Protein AF-0000000080709806 (afdb_homodimer)

Secondary structure (DSSP, 8-state):
--HHHHHHHHHHHHHHHHHHHHHHHT------PPPHHHHHHHHHHHHHHHHH---GGGS--SSS-HHHHHHHHHHHHTS-HHHHHHHHHTTSS-HHHHHHHHHHHIIIIIITTT--EEEE-HHHHHHHHHHHHHTTTTS-SS---TT--TTTT-EEEEETTB--BTS---TT-HHHHTT-SBSS--HHHHHHHHTT-EEEEEE---GGG-SSS---TTT----BTTBTTB---SSSHHHHHHHHTTS-SEEEEEESSSTTHHHHHHHT-EEEE--GGGS--TTBPPSSTTS-----SS--EEEEEESSHHHHHHHHHHHSSHHHHHH-TTS------HHHHHH-SSS--EEEE-S--SSSPPPHHHHHHHHHHHHHHHHTT-EEEE---SS-HHHHHHHHHHHHTTTSTTHHHHHHTTTPPPPGGGHHHHHHHHS-GGGHHHHHHIIIIIS--HHHHHHHHH--TT--BHHHHHHHHHHHHHHHHHHHHHHHHHT-SEEEE-S-SSSSPBTTGGGG-GGGGHHHHHHHHHT--EEEEEEEE--GGG----GGGS-GGG-SHHHHHHHHHHTT-TT-EEEEEEE--TT-HHHHHHHHHHHHHHH------GGGT-/--THHHHHHHHHHHHHHHHHHHHHHT------PPPHHHHHHHHHHHHHHHHH---GGGS--SSS-HHHHHHHHHHHHTS-HHHHHHHHHTTSS-HHHHHHHHHHHIIIIIITTT--EEEE-HHHHHHHHHHHHHTTTTS-SS---TT--TTTT-EEEEETTB--TTS---TT-HHHHTT-S-SS--HHHHHHHHTT-EEEEEE---GGG-SSS---TTT----BTTBTTB---SSSHHHHHHHHTTS-SEEEEEESSSTTHHHHHHHT-EEEE--GGGS--TTBPPSSTTS-----SS--EEEEEESSHHHHHHHHHHHSSHHHHHH-TTS------HHHHHH-SSSPPEEEE-S--SSSPPPHHHHHHHHHHHHHHHHTT-EEEE---SS-HHHHHHHHHHHHTTTSTTHHHHHHTTTPPPPGGGHHHHHHHHS-GGGHHHHHHIIIIIS--HHHHHHHHH--TT--BHHHHHHHHHHHHHHHHHHHHHHHHHT-SEEEE-S-SSSSPBTT-GGG-GGGGHHHHHHHHHT--EEEEEEEE--GGG----GGGS-GGG-SHHHHHHHHHHTT-TT-EEEEEEE--TT-HHHHHHHHHHHHHHH------GGGT-

pLDDT: mean 90.53, std 15.18, range [25.08, 98.94]

Nearest PDB structures (foldseek):
  3a2q-assembly1_A  TM=8.143E-01  e=2.735E-27  Paenarthrobacter ureafaciens
  6c62-assembly1_A  TM=8.084E-01  e=1.566E-26  Pseudomonas sp. ADP
  8es6-assembly2_B  TM=8.083E-01  e=2.899E-26  Escherichia coli
  6c6g-assembly1_B-2  TM=8.138E-01  e=5.650E-26  Pseudomonas sp. ADP
  6dhv-assembly1_A  TM=6.885E-01  e=9.505E-25  Arabidopsis thaliana

Foldseek 3Di:
DPVVVVVVVVVVVVVVVVVVVLVVVVPPDPPPQDAQVVLLVLLVVLLVCQVPDDDPLQPPPDPDDPVVLLVLLLVLLLDALVRNLVCQQQPVDQLLSNLSSLLNLCVPQLCPPFNFFSHFASNVLSVLSVVCVVVCVRHPDDDPPDDAALNASAEEEEELQFADAQAFNALQFSVSVVVGHHNHGFLLVVLCVVRHYRYTTYTAAPRLFPFQFGAHPRRGGGAALQGRQFGLTTRRRSRLRCQQLSSHQKYKDKCQQCRFPSSCQQRQWKKKFAQQLQADCGRGQALFPVSDDDQDQGDITMAMIGRALVVRLSSVQSRLDPSNCVVPVSRDNDHDDLCCLAVNPPDAFEEEEDEFLLQFHAFPVQSVQRVLLQVLSVVVPHHYDYADQLHGLLLLLLLSLLSCQQQALNVSNVNSNSHHDDDVLCVVVNCLRSDAPVCLQVVLCCCCPPQLANSVSSSSNRHHHRHHDVVVVVVSSVSLVVSLVRRVCRCVVVVGQKYKYFQFRAHTFRPSLRSLQVSRRSSSSSCSSNSWMKMKHWFDWQAPVRLAQDLVVRPSSRNGPSSVSRRVRSHPRGSGIGIMMMTGHHPVVSSSSNSSNSSCVSRVDDDHRVSSVD/DPVVPVVVVVVVVVVVVVVVVLVVVVPPDPPPQDAQVVLLVLLVVLLVCQVPDDDPLQPPPDPDDPVVLLVLLLVLLLDALVRNLVCQQQPVDQLLSNLSSLLNLCVPQLCPPFNFFSHFASNVLSVLSVVCVVVCVRRPDDPPPPDAALNASAEEEEELQFADAQAFNALQFSVSVVVGHHNHGFLLVVLCVSSHYRYTTYTAAPRLFPFQFGAHDRRGGGAALQGRQFGLTTRRRSRLRCQQLSSHQKYKDKCQQCRFPSSCQQRQWKKKFAQQLQADCGRGQALFPVSDDDQDQGDITMAMIGRALVVRLSSVQSRLDPSNCVVPVSRDNDHDDLCCLAVNPPDAFEEEEDEFLLQFHAFPVQSVQRVLLQVLSVVVPHHYYYADQLHGLLLLLLLSLLSCQQQAQNVRNVNSSSHHDDDVLCVVVNCLRSDAPVCLVVVLCCCCPPQLANSVSSSSVRHHHRHHDVVVVVVSSVSLVVSLVRRVCRCVVVVGQKYKYFQFRAHTFRPSLRSLQVSRRSSSSSCSSNSWMKMKHWFDWQAPVRLAQDLVPRPSSRNGPSSVSRRVRSHPRGSGIGIMMMTGHHPVVSSSSNSNNSSCVSRVDDDHRVSSVD

InterPro domains:
  IPR020556 Amidase, conserved site [PS00571] (233-264)
  IPR023631 Amidase signature domain [PF01425] (98-592)
  IPR036928 Amidase signature (AS) superfamily [G3DSA:3.90.1300.10] (40-609)
  IPR036928 Amidase signature (AS) superfamily [SSF75304] (62-603)
  IPR052096 Endocannabinoid-regulating amidase [PTHR45847] (12-604)

Structure (mmCIF, N/CA/C/O backbone):
data_AF-0000000080709806-model_v1
#
loop_
_entity.id
_entity.type
_entity.pdbx_description
1 polymer 'Amidase domain-containing protein'
#
loop_
_atom_site.group_PDB
_atom_site.id
_atom_site.type_symbol
_atom_site.label_atom_id
_atom_site.label_alt_id
_atom_site.label_comp_id
_atom_site.label_asym_id
_atom_site.label_entity_id
_atom_site.label_seq_id
_atom_site.pdbx_PDB_ins_code
_atom_site.Cartn_x
_atom_site.Cartn_y
_atom_site.Cartn_z
_atom_site.occupancy
_atom_site.B_iso_or_equiv
_atom_site.auth_seq_id
_atom_site.auth_comp_id
_atom_site.auth_asym_id
_atom_site.auth_atom_id
_atom_site.pdbx_PDB_model_num
ATOM 1 N N . MET A 1 1 ? -49.938 -40.125 24.578 1 25.45 1 MET A N 1
ATOM 2 C CA . MET A 1 1 ? -49.562 -40.188 23.172 1 25.45 1 MET A CA 1
ATOM 3 C C . MET A 1 1 ? -49.844 -38.844 22.484 1 25.45 1 MET A C 1
ATOM 5 O O . MET A 1 1 ? -49.344 -38.562 21.391 1 25.45 1 MET A O 1
ATOM 9 N N . GLU A 1 2 ? -50.781 -38.062 23.047 1 25.55 2 GLU A N 1
ATOM 10 C CA . GLU A 1 2 ? -51.344 -36.906 22.359 1 25.55 2 GLU A CA 1
ATOM 11 C C . GLU A 1 2 ? -50.469 -35.656 22.562 1 25.55 2 GLU A C 1
ATOM 13 O O . GLU A 1 2 ? -50.562 -34.688 21.812 1 25.55 2 GLU A O 1
ATOM 18 N N . ALA A 1 3 ? -49.906 -35.562 23.812 1 37.28 3 ALA A N 1
ATOM 19 C CA . ALA A 1 3 ? -49.188 -34.344 24.109 1 37.28 3 ALA A CA 1
ATOM 20 C C . ALA A 1 3 ? -47.938 -34.219 23.25 1 37.28 3 ALA A C 1
ATOM 22 O O . ALA A 1 3 ? -47.281 -33.156 23.25 1 37.28 3 ALA A O 1
ATOM 23 N N . ASN A 1 4 ? -47.5 -35.406 22.734 1 32.38 4 ASN A N 1
ATOM 24 C CA . ASN A 1 4 ? -46.281 -35.406 21.953 1 32.38 4 ASN A CA 1
ATOM 25 C C . ASN A 1 4 ? -46.469 -34.781 20.578 1 32.38 4 ASN A C 1
ATOM 27 O O . ASN A 1 4 ? -45.531 -34.688 19.781 1 32.38 4 ASN A O 1
ATOM 31 N N . GLY A 1 5 ? -47.812 -34.625 20.234 1 38.66 5 GLY A N 1
ATOM 32 C CA . GLY A 1 5 ? -48.094 -34.188 18.875 1 38.66 5 GLY A CA 1
ATOM 33 C C . GLY A 1 5 ? -47.844 -32.688 18.688 1 38.66 5 GLY A C 1
ATOM 34 O O . GLY A 1 5 ? -47.531 -32.219 17.594 1 38.66 5 GLY A O 1
ATOM 35 N N . ASP A 1 6 ? -48.219 -31.953 19.797 1 40.72 6 ASP A N 1
ATOM 36 C CA . ASP A 1 6 ? -48.25 -30.5 19.594 1 40.72 6 ASP A CA 1
ATOM 37 C C . ASP A 1 6 ? -46.844 -29.922 19.5 1 40.72 6 ASP A C 1
ATOM 39 O O . ASP A 1 6 ? -46.656 -28.844 18.953 1 40.72 6 ASP A O 1
ATOM 43 N N . ALA A 1 7 ? -45.938 -30.656 20.234 1 44.78 7 ALA A N 1
ATOM 44 C CA . ALA A 1 7 ? -44.562 -30.141 20.203 1 44.78 7 ALA A CA 1
ATOM 45 C C . ALA A 1 7 ? -43.969 -30.344 18.812 1 44.78 7 ALA A C 1
ATOM 47 O O . ALA A 1 7 ? -43.188 -29.5 18.344 1 44.78 7 ALA A O 1
ATOM 48 N N . GLN A 1 8 ? -44.406 -31.422 18.109 1 43.41 8 GLN A N 1
ATOM 49 C CA . GLN A 1 8 ? -43.875 -31.656 16.766 1 43.41 8 GLN A CA 1
ATOM 50 C C . GLN A 1 8 ? -44.406 -30.625 15.789 1 43.41 8 GLN A C 1
ATOM 52 O O . GLN A 1 8 ? -43.688 -30.172 14.898 1 43.41 8 GLN A O 1
ATOM 57 N N . GLY A 1 9 ? -45.656 -30.172 16.078 1 43.69 9 GLY A N 1
ATOM 58 C CA . GLY A 1 9 ? -46.25 -29.203 15.172 1 43.69 9 GLY A CA 1
ATOM 59 C C . GLY A 1 9 ? -45.625 -27.828 15.281 1 43.69 9 GLY A C 1
ATOM 60 O O . GLY A 1 9 ? -45.375 -27.156 14.266 1 43.69 9 GLY A O 1
ATOM 61 N N . VAL A 1 10 ? -45.344 -27.484 16.547 1 47.97 10 VAL A N 1
ATOM 62 C CA . VAL A 1 10 ? -44.75 -26.172 16.766 1 47.97 10 VAL A CA 1
ATOM 63 C C . VAL A 1 10 ? -43.312 -26.156 16.25 1 47.97 10 VAL A C 1
ATOM 65 O O . VAL A 1 10 ? -42.844 -25.172 15.664 1 47.97 10 VAL A O 1
ATOM 68 N N . ALA A 1 11 ? -42.625 -27.328 16.359 1 44.5 11 ALA A N 1
ATOM 69 C CA . ALA A 1 11 ? -41.25 -27.406 15.859 1 44.5 11 ALA A CA 1
ATOM 70 C C . ALA A 1 11 ? -41.219 -27.375 14.328 1 44.5 11 ALA A C 1
ATOM 72 O O . ALA A 1 11 ? -40.375 -26.719 13.727 1 44.5 11 ALA A O 1
ATOM 73 N N . ILE A 1 12 ? -42.25 -28.016 13.742 1 46.66 12 ILE A N 1
ATOM 74 C CA . ILE A 1 12 ? -42.312 -28.016 12.281 1 46.66 12 ILE A CA 1
ATOM 75 C C . ILE A 1 12 ? -42.719 -26.625 11.781 1 46.66 12 ILE A C 1
ATOM 77 O O . ILE A 1 12 ? -42.125 -26.109 10.828 1 46.66 12 ILE A O 1
ATOM 81 N N . ALA A 1 13 ? -43.625 -25.969 12.508 1 48.38 13 ALA A N 1
ATOM 82 C CA . ALA A 1 13 ? -44.031 -24.625 12.078 1 48.38 13 ALA A CA 1
ATOM 83 C C . ALA A 1 13 ? -42.906 -23.625 12.289 1 48.38 13 ALA A C 1
ATOM 85 O O . ALA A 1 13 ? -42.656 -22.75 11.438 1 48.38 13 ALA A O 1
ATOM 86 N N . GLY A 1 14 ? -42.156 -23.828 13.297 1 41.84 14 GLY A N 1
ATOM 87 C CA . GLY A 1 14 ? -41 -22.984 13.523 1 41.84 14 GLY A CA 1
ATOM 88 C C . GLY A 1 14 ? -39.906 -23.203 12.508 1 41.84 14 GLY A C 1
ATOM 89 O O . GLY A 1 14 ? -39.281 -22.234 12.039 1 41.84 14 GLY A O 1
ATOM 90 N N . ALA A 1 15 ? -39.719 -24.484 12.156 1 45.94 15 ALA A N 1
ATOM 91 C CA . ALA A 1 15 ? -38.719 -24.797 11.133 1 45.94 15 ALA A CA 1
ATOM 92 C C . ALA A 1 15 ? -39.156 -24.266 9.766 1 45.94 15 ALA A C 1
ATOM 94 O O . ALA A 1 15 ? -38.312 -23.766 9 1 45.94 15 ALA A O 1
ATOM 95 N N . ALA A 1 16 ? -40.469 -24.328 9.477 1 46.12 16 ALA A N 1
ATOM 96 C CA . ALA A 1 16 ? -40.969 -23.812 8.203 1 46.12 16 ALA A CA 1
ATOM 97 C C . ALA A 1 16 ? -40.844 -22.297 8.133 1 46.12 16 ALA A C 1
ATOM 99 O O . ALA A 1 16 ? -40.469 -21.75 7.094 1 46.12 16 ALA A O 1
ATOM 100 N N . VAL A 1 17 ? -41.094 -21.609 9.242 1 45.78 17 VAL A N 1
ATOM 101 C CA . VAL A 1 17 ? -40.969 -20.156 9.25 1 45.78 17 VAL A CA 1
ATOM 102 C C . VAL A 1 17 ? -39.469 -19.781 9.117 1 45.78 17 VAL A C 1
ATOM 104 O O . VAL A 1 17 ? -39.125 -18.859 8.367 1 45.78 17 VAL A O 1
ATOM 107 N N . VAL A 1 18 ? -38.594 -20.531 9.766 1 43.06 18 VAL A N 1
ATOM 108 C CA . VAL A 1 18 ? -37.188 -20.25 9.617 1 43.06 18 VAL A CA 1
ATOM 109 C C . VAL A 1 18 ? -36.75 -20.531 8.18 1 43.06 18 VAL A C 1
ATOM 111 O O . VAL A 1 18 ? -36 -19.75 7.594 1 43.06 18 VAL A O 1
ATOM 114 N N . LEU A 1 19 ? -37.312 -21.562 7.527 1 43.31 19 LEU A N 1
ATOM 115 C CA . LEU A 1 19 ? -37 -21.828 6.129 1 43.31 19 LEU A CA 1
ATOM 116 C C . LEU A 1 19 ? -37.531 -20.719 5.23 1 43.31 19 LEU A C 1
ATOM 118 O O . LEU A 1 19 ? -36.844 -20.25 4.328 1 43.31 19 LEU A O 1
ATOM 122 N N . VAL A 1 20 ? -38.812 -20.266 5.434 1 43.69 20 VAL A N 1
ATOM 123 C CA . VAL A 1 20 ? -39.375 -19.203 4.598 1 43.69 20 VAL A CA 1
ATOM 124 C C . VAL A 1 20 ? -38.594 -17.906 4.816 1 43.69 20 VAL A C 1
ATOM 126 O O . VAL A 1 20 ? -38.281 -17.188 3.857 1 43.69 20 VAL A O 1
ATOM 129 N N . LEU A 1 21 ? -38.25 -17.594 6.051 1 39.75 21 LEU A N 1
ATOM 130 C CA . LEU A 1 21 ? -37.5 -16.359 6.305 1 39.75 21 LEU A CA 1
ATOM 131 C C . LEU A 1 21 ? -36.094 -16.453 5.707 1 39.75 21 LEU A C 1
ATOM 133 O O . LEU A 1 21 ? -35.594 -15.477 5.133 1 39.75 21 LEU A O 1
ATOM 137 N N . VAL A 1 22 ? -35.438 -17.594 5.801 1 40.62 22 VAL A N 1
ATOM 138 C CA . VAL A 1 22 ? -34.156 -17.797 5.152 1 40.62 22 VAL A CA 1
ATOM 139 C C . VAL A 1 22 ? -34.312 -17.641 3.639 1 40.62 22 VAL A C 1
ATOM 141 O O . VAL A 1 22 ? -33.469 -17 2.986 1 40.62 22 VAL A O 1
ATOM 144 N N . LEU A 1 23 ? -35.375 -18.234 3.104 1 40.94 23 LEU A N 1
ATOM 145 C CA . LEU A 1 23 ? -35.594 -18.094 1.669 1 40.94 23 LEU A CA 1
ATOM 146 C C . LEU A 1 23 ? -35.906 -16.641 1.308 1 40.94 23 LEU A C 1
ATOM 148 O O . LEU A 1 23 ? -35.5 -16.172 0.234 1 40.94 23 LEU A O 1
ATOM 152 N N . TYR A 1 24 ? -36.688 -15.883 2.127 1 39.19 24 TYR A N 1
ATOM 153 C CA . TYR A 1 24 ? -37.031 -14.492 1.853 1 39.19 24 TYR A CA 1
ATOM 154 C C . TYR A 1 24 ? -35.781 -13.609 1.84 1 39.19 24 TYR A C 1
ATOM 156 O O . TYR A 1 24 ? -35.625 -12.758 0.963 1 39.19 24 TYR A O 1
ATOM 164 N N . PHE A 1 25 ? -34.969 -13.656 2.85 1 36.91 25 PHE A N 1
ATOM 165 C CA . PHE A 1 25 ? -33.812 -12.773 2.902 1 36.91 25 PHE A CA 1
ATOM 166 C C . PHE A 1 25 ? -32.781 -13.188 1.876 1 36.91 25 PHE A C 1
ATOM 168 O O . PHE A 1 25 ? -31.844 -12.438 1.591 1 36.91 25 PHE A O 1
ATOM 175 N N . ALA A 1 26 ? -32.75 -14.375 1.36 1 37.69 26 ALA A N 1
ATOM 176 C CA . ALA A 1 26 ? -31.938 -14.805 0.236 1 37.69 26 ALA A CA 1
ATOM 177 C C . ALA A 1 26 ? -32.375 -14.133 -1.061 1 37.69 26 ALA A C 1
ATOM 179 O O . ALA A 1 26 ? -31.797 -14.383 -2.123 1 37.69 26 ALA A O 1
ATOM 180 N N . ARG A 1 27 ? -33.469 -13.508 -1.104 1 35.25 27 ARG A N 1
ATOM 181 C CA . ARG A 1 27 ? -33.875 -12.852 -2.342 1 35.25 27 ARG A CA 1
ATOM 182 C C . ARG A 1 27 ? -33.031 -11.609 -2.609 1 35.25 27 ARG A C 1
ATOM 184 O O . ARG A 1 27 ? -33.25 -10.562 -1.992 1 35.25 27 ARG A O 1
ATOM 191 N N . GLY A 1 28 ? -31.734 -11.703 -2.775 1 37.56 28 GLY A N 1
ATOM 192 C CA . GLY A 1 28 ? -30.828 -10.664 -3.25 1 37.56 28 GLY A CA 1
ATOM 193 C C . GLY A 1 28 ? -31.422 -9.812 -4.355 1 37.56 28 GLY A C 1
ATOM 194 O O . GLY A 1 28 ? -32.469 -10.164 -4.93 1 37.56 28 GLY A O 1
ATOM 195 N N . ASP A 1 29 ? -30.938 -8.57 -4.566 1 40.19 29 ASP A N 1
ATOM 196 C CA . ASP A 1 29 ? -31.203 -7.539 -5.559 1 40.19 29 ASP A CA 1
ATOM 197 C C . ASP A 1 29 ? -31.359 -8.141 -6.953 1 40.19 29 ASP A C 1
ATOM 199 O O . ASP A 1 29 ? -30.453 -8.828 -7.438 1 40.19 29 ASP A O 1
ATOM 203 N N . ASN A 1 30 ? -32.594 -8.32 -7.328 1 37.44 30 ASN A N 1
ATOM 204 C CA . ASN A 1 30 ? -33.125 -8.781 -8.609 1 37.44 30 ASN A CA 1
ATOM 205 C C . ASN A 1 30 ? -32.625 -7.922 -9.766 1 37.44 30 ASN A C 1
ATOM 207 O O . ASN A 1 30 ? -33.344 -7.043 -10.25 1 37.44 30 ASN A O 1
ATOM 211 N N . LYS A 1 31 ? -31.531 -7.234 -9.797 1 47 31 LYS A N 1
ATOM 212 C CA . LYS A 1 31 ? -31.203 -6.809 -11.156 1 47 31 LYS A CA 1
ATOM 213 C C . LYS A 1 31 ? -31.484 -7.926 -12.164 1 47 31 LYS A C 1
ATOM 215 O O . LYS A 1 31 ? -31.312 -9.102 -11.852 1 47 31 LYS A O 1
ATOM 220 N N . GLU A 1 32 ? -32.188 -7.5 -13.211 1 51.56 32 GLU A N 1
ATOM 221 C CA . GLU A 1 32 ? -32.594 -8.438 -14.25 1 51.56 32 GLU A CA 1
ATOM 222 C C . GLU A 1 32 ? -31.469 -9.383 -14.633 1 51.56 32 GLU A C 1
ATOM 224 O O . GLU A 1 32 ? -30.531 -8.984 -15.336 1 51.56 32 GLU A O 1
ATOM 229 N N . LYS A 1 33 ? -31.219 -10.352 -13.883 1 65.38 33 LYS A N 1
ATOM 230 C CA . LYS A 1 33 ? -30.266 -11.414 -14.203 1 65.38 33 LYS A CA 1
ATOM 231 C C . LYS A 1 33 ? -30.719 -12.203 -15.43 1 65.38 33 LYS A C 1
ATOM 233 O O . LYS A 1 33 ? -31.891 -12.578 -15.531 1 65.38 33 LYS A O 1
ATOM 238 N N . ARG A 1 34 ? -29.75 -12.047 -16.391 1 72.5 34 ARG A N 1
ATOM 239 C CA . ARG A 1 34 ? -30.016 -12.797 -17.609 1 72.5 34 ARG A CA 1
ATOM 240 C C . ARG A 1 34 ? -30.156 -14.289 -17.312 1 72.5 34 ARG A C 1
ATOM 242 O O . ARG A 1 34 ? -29.625 -14.781 -16.312 1 72.5 34 ARG A O 1
ATOM 249 N N . SER A 1 35 ? -30.828 -14.977 -18.125 1 78.5 35 SER A N 1
ATOM 250 C CA . SER A 1 35 ? -31.109 -16.391 -17.953 1 78.5 35 SER A CA 1
ATOM 251 C C . SER A 1 35 ? -29.875 -17.234 -18.281 1 78.5 35 SER A C 1
ATOM 253 O O . SER A 1 35 ? -29 -16.797 -19.031 1 78.5 35 SER A O 1
ATOM 255 N N . GLN A 1 36 ? -29.812 -18.375 -17.734 1 88.19 36 GLN A N 1
ATOM 256 C CA . GLN A 1 36 ? -28.75 -19.328 -18.062 1 88.19 36 GLN A CA 1
ATOM 257 C C . GLN A 1 36 ? -28.734 -19.656 -19.547 1 88.19 36 GLN A C 1
ATOM 259 O O . GLN A 1 36 ? -27.672 -19.859 -20.141 1 88.19 36 GLN A O 1
ATOM 264 N N . LYS A 1 37 ? -29.906 -19.625 -20.141 1 90.94 37 LYS A N 1
ATOM 265 C CA . LYS A 1 37 ? -30 -19.859 -21.578 1 90.94 37 LYS A CA 1
ATOM 266 C C . LYS A 1 37 ? -29.234 -18.797 -22.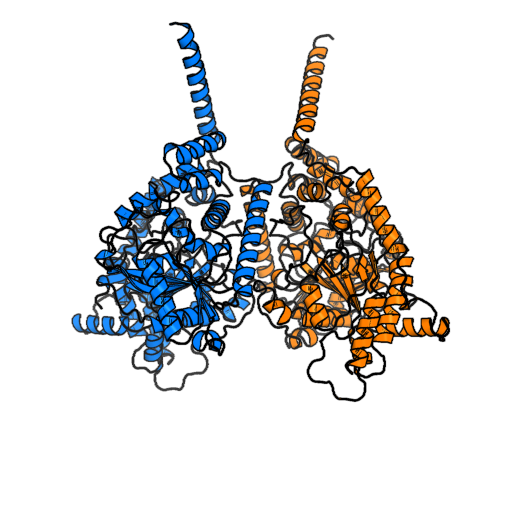359 1 90.94 37 LYS A C 1
ATOM 268 O O . LYS A 1 37 ? -28.578 -19.094 -23.359 1 90.94 37 LYS A O 1
ATOM 273 N N . HIS A 1 38 ? -29.391 -17.641 -21.906 1 92.69 38 HIS A N 1
ATOM 274 C CA . HIS A 1 38 ? -28.656 -16.547 -22.516 1 92.69 38 HIS A CA 1
ATOM 275 C C . HIS A 1 38 ? -27.156 -16.75 -22.406 1 92.69 38 HIS A C 1
ATOM 277 O O . HIS A 1 38 ? -26.438 -16.625 -23.406 1 92.69 38 HIS A O 1
ATOM 283 N N . TRP A 1 39 ? -26.688 -17.094 -21.25 1 94.19 39 TRP A N 1
ATOM 284 C CA . TRP A 1 39 ? -25.25 -17.25 -21.047 1 94.19 39 TRP A CA 1
ATOM 285 C C . TRP A 1 39 ? -24.719 -18.469 -21.797 1 94.19 39 TRP A C 1
ATOM 287 O O . TRP A 1 39 ? -23.594 -18.453 -22.297 1 94.19 39 TRP A O 1
ATOM 297 N N . ASP A 1 40 ? -25.531 -19.484 -21.922 1 94.94 40 ASP A N 1
ATOM 298 C CA . ASP A 1 40 ? -25.156 -20.641 -22.734 1 94.94 40 ASP A CA 1
ATOM 299 C C . ASP A 1 40 ? -24.938 -20.234 -24.203 1 94.94 40 ASP A C 1
ATOM 301 O O . ASP A 1 40 ? -24.031 -20.75 -24.859 1 94.94 40 ASP A O 1
ATOM 305 N N . ALA A 1 41 ? -25.797 -19.375 -24.656 1 95.38 41 ALA A N 1
ATOM 306 C CA . ALA A 1 41 ? -25.672 -18.891 -26.031 1 95.38 41 ALA A CA 1
ATOM 307 C C . ALA A 1 41 ? -24.391 -18.094 -26.219 1 95.38 41 ALA A C 1
ATOM 309 O O . ALA A 1 41 ? -23.719 -18.203 -27.25 1 95.38 41 ALA A O 1
ATOM 310 N N . VAL A 1 42 ? -24.078 -17.297 -25.25 1 95.5 42 VAL A N 1
ATOM 311 C CA . VAL A 1 42 ? -22.828 -16.531 -25.297 1 95.5 42 VAL A CA 1
ATOM 312 C C . VAL A 1 42 ? -21.641 -17.469 -25.344 1 95.5 42 VAL A C 1
ATOM 314 O O . VAL A 1 42 ? -20.734 -17.297 -26.156 1 95.5 42 VAL A O 1
ATOM 317 N N . CYS A 1 43 ? -21.656 -18.469 -24.5 1 96.62 43 CYS A N 1
ATOM 318 C CA . CYS A 1 43 ? -20.578 -19.453 -24.453 1 96.62 43 CYS A CA 1
ATOM 319 C C . CYS A 1 43 ? -20.406 -20.125 -25.812 1 96.62 43 CYS A C 1
ATOM 321 O O . CYS A 1 43 ? -19.297 -20.25 -26.312 1 96.62 43 CYS A O 1
ATOM 323 N N . ARG A 1 44 ? -21.469 -20.547 -26.391 1 96.31 44 ARG A N 1
ATOM 324 C CA . ARG A 1 44 ? -21.422 -21.203 -27.688 1 96.31 44 ARG A CA 1
ATOM 325 C C . ARG A 1 44 ? -20.859 -20.281 -28.75 1 96.31 44 ARG A C 1
ATOM 327 O O . ARG A 1 44 ? -20.078 -20.719 -29.609 1 96.31 44 ARG A O 1
ATOM 334 N N . GLY A 1 45 ? -21.312 -19.062 -28.688 1 96.31 45 GLY A N 1
ATOM 335 C CA . GLY A 1 45 ? -20.812 -18.094 -29.656 1 96.31 45 GLY A CA 1
ATOM 336 C C . GLY A 1 45 ? -19.297 -17.906 -29.578 1 96.31 45 GLY A C 1
ATOM 337 O O . GLY A 1 45 ? -18.625 -17.891 -30.609 1 96.31 45 GLY A O 1
ATOM 338 N N . VAL A 1 46 ? -18.797 -17.719 -28.391 1 97.19 46 VAL A N 1
ATOM 339 C CA . VAL A 1 46 ? -17.375 -17.5 -28.172 1 97.19 46 VAL A CA 1
ATOM 340 C C . VAL A 1 46 ? -16.594 -18.75 -28.609 1 97.19 46 VAL A C 1
ATOM 342 O O . VAL A 1 46 ? -15.547 -18.625 -29.25 1 97.19 46 VAL A O 1
ATOM 345 N N . LEU A 1 47 ? -17.078 -19.906 -28.219 1 96.25 47 LEU A N 1
ATOM 346 C CA . LEU A 1 47 ? -16.422 -21.156 -28.578 1 96.25 47 LEU A CA 1
ATOM 347 C C . LEU A 1 47 ? -16.391 -21.359 -30.078 1 96.25 47 LEU A C 1
ATOM 349 O O . LEU A 1 47 ? -15.398 -21.844 -30.625 1 96.25 47 LEU A O 1
ATOM 353 N N . GLN A 1 48 ? -17.484 -21.031 -30.75 1 94.81 48 GLN A N 1
ATOM 354 C CA . GLN A 1 48 ? -17.547 -21.156 -32.188 1 94.81 48 GLN A CA 1
ATOM 355 C C . GLN A 1 48 ? -16.531 -20.234 -32.875 1 94.81 48 GLN A C 1
ATOM 357 O O . GLN A 1 48 ? -15.875 -20.641 -33.844 1 94.81 48 GLN A O 1
ATOM 362 N N . GLU A 1 49 ? -16.484 -19.078 -32.375 1 94.25 49 GLU A N 1
ATOM 363 C CA . GLU A 1 49 ? -15.5 -18.141 -32.938 1 94.25 49 GLU A CA 1
ATOM 364 C C . GLU A 1 49 ? -14.078 -18.672 -32.75 1 94.25 49 GLU A C 1
ATOM 366 O O . GLU A 1 49 ? -13.25 -18.594 -33.656 1 94.25 49 GLU A O 1
ATOM 371 N N . ARG A 1 50 ? -13.75 -19.125 -31.562 1 93.62 50 ARG A N 1
ATOM 372 C CA . ARG A 1 50 ? -12.43 -19.688 -31.25 1 93.62 50 ARG A CA 1
ATOM 373 C C . ARG A 1 50 ? -12.086 -20.844 -32.188 1 93.62 50 ARG A C 1
ATOM 375 O O . ARG A 1 50 ? -10.953 -20.938 -32.656 1 93.62 50 ARG A O 1
ATOM 382 N N . ASP A 1 51 ? -13.023 -21.719 -32.438 1 91.69 51 ASP A N 1
ATOM 383 C CA . ASP A 1 51 ? -12.758 -22.969 -33.156 1 91.69 51 ASP A CA 1
ATOM 384 C C . ASP A 1 51 ? -12.75 -22.75 -34.656 1 91.69 51 ASP A C 1
ATOM 386 O O . ASP A 1 51 ? -12.188 -23.562 -35.406 1 91.69 51 ASP A O 1
ATOM 390 N N . ASN A 1 52 ? -13.344 -21.625 -35.094 1 90.69 52 ASN A N 1
ATOM 391 C CA . ASN A 1 52 ? -13.461 -21.406 -36.531 1 90.69 52 ASN A CA 1
ATOM 392 C C . ASN A 1 52 ? -12.43 -20.406 -37.031 1 90.69 52 ASN A C 1
ATOM 394 O O . ASN A 1 52 ? -12.336 -20.156 -38.219 1 90.69 52 ASN A O 1
ATOM 398 N N . VAL A 1 53 ? -11.703 -19.891 -36.125 1 91.25 53 VAL A N 1
ATOM 399 C CA . VAL A 1 53 ? -10.727 -18.891 -36.531 1 91.25 53 VAL A CA 1
ATOM 400 C C . VAL A 1 53 ? -9.664 -19.547 -37.406 1 91.25 53 VAL A C 1
ATOM 402 O O . VAL A 1 53 ? -9.148 -20.625 -37.094 1 91.25 53 VAL A O 1
ATOM 405 N N . MET A 1 54 ? -9.367 -18.953 -38.562 1 91.62 54 MET A N 1
ATOM 406 C CA . MET A 1 54 ? -8.352 -19.438 -39.5 1 91.62 54 MET A CA 1
ATOM 407 C C . MET A 1 54 ? -7.164 -18.484 -39.562 1 91.62 54 MET A C 1
ATOM 409 O O . MET A 1 54 ? -7.344 -17.266 -39.5 1 91.62 54 MET A O 1
ATOM 413 N N . HIS A 1 55 ? -5.988 -19.109 -39.562 1 93.94 55 HIS A N 1
ATOM 414 C CA . HIS A 1 55 ? -4.766 -18.312 -39.625 1 93.94 55 HIS A CA 1
ATOM 415 C C . HIS A 1 55 ? -3.928 -18.719 -40.844 1 93.94 55 HIS A C 1
ATOM 417 O O . HIS A 1 55 ? -3.691 -19.906 -41.094 1 93.94 55 HIS A O 1
ATOM 423 N N . ARG A 1 56 ? -3.42 -17.75 -41.562 1 91.44 56 ARG A N 1
ATOM 424 C CA . ARG A 1 56 ? -2.6 -17.969 -42.75 1 91.44 56 ARG A CA 1
ATOM 425 C C . ARG A 1 56 ? -1.311 -18.703 -42.375 1 91.44 56 ARG A C 1
ATOM 427 O O . ARG A 1 56 ? -0.826 -19.531 -43.156 1 91.44 56 ARG A O 1
ATOM 434 N N . VAL A 1 57 ? -0.783 -18.375 -41.281 1 90.19 57 VAL A N 1
ATOM 435 C CA . VAL A 1 57 ? 0.503 -18.922 -40.844 1 90.19 57 VAL A CA 1
ATOM 436 C C . VAL A 1 57 ? 0.392 -20.422 -40.656 1 90.19 57 VAL A C 1
ATOM 438 O O . VAL A 1 57 ? 1.393 -21.141 -40.75 1 90.19 57 VAL A O 1
ATOM 441 N N . LEU A 1 58 ? -0.772 -20.891 -40.438 1 90.19 58 LEU A N 1
ATOM 442 C CA . LEU A 1 58 ? -0.965 -22.312 -40.188 1 90.19 58 LEU A CA 1
ATOM 443 C C . LEU A 1 58 ? -1.279 -23.062 -41.469 1 90.19 58 LEU A C 1
ATOM 445 O O . LEU A 1 58 ? -1.329 -24.297 -41.5 1 90.19 58 LEU A O 1
ATOM 449 N N . GLN A 1 59 ? -1.555 -22.297 -42.5 1 83 59 GLN A N 1
ATOM 450 C CA . GLN A 1 59 ? -1.898 -22.922 -43.781 1 83 59 GLN A CA 1
ATOM 451 C C . GLN A 1 59 ? -0.644 -23.297 -44.562 1 83 59 GLN A C 1
ATOM 453 O O . GLN A 1 59 ? 0.383 -22.625 -44.469 1 83 59 GLN A O 1
ATOM 458 N N . ASP A 1 60 ? -0.385 -24.609 -44.812 1 63.75 60 ASP A N 1
ATOM 459 C CA . ASP A 1 60 ? 0.748 -25.297 -45.438 1 63.75 60 ASP A CA 1
ATOM 460 C C . ASP A 1 60 ? 1.136 -24.625 -46.75 1 63.75 60 ASP A C 1
ATOM 462 O O . ASP A 1 60 ? 0.585 -24.938 -47.812 1 63.75 60 ASP A O 1
ATOM 466 N N . GLY A 1 61 ? 1.044 -23.422 -46.844 1 55.16 61 GLY A N 1
ATOM 467 C CA . GLY A 1 61 ? 1.416 -22.969 -48.188 1 55.16 61 GLY A CA 1
ATOM 468 C C . GLY A 1 61 ? 2.912 -23.016 -48.438 1 55.16 61 GLY A C 1
ATOM 469 O O . GLY A 1 61 ? 3.385 -22.594 -49.469 1 55.16 61 GLY A O 1
ATOM 470 N N . SER A 1 62 ? 3.605 -23.359 -47.312 1 57.97 62 SER A N 1
ATOM 471 C CA . SER A 1 62 ? 5.043 -23.344 -47.531 1 57.97 62 SER A CA 1
ATOM 472 C C . SER A 1 62 ? 5.488 -24.609 -48.281 1 57.97 62 SER A C 1
ATOM 474 O O . SER A 1 62 ? 4.875 -25.672 -48.156 1 57.97 62 SER A O 1
ATOM 476 N N . ASP A 1 63 ? 6.238 -24.438 -49.188 1 62.62 63 ASP A N 1
ATOM 477 C CA . ASP A 1 63 ? 6.887 -25.469 -49.969 1 62.62 63 ASP A CA 1
ATOM 478 C C . ASP A 1 63 ? 7.73 -26.391 -49.094 1 62.62 63 ASP A C 1
ATOM 480 O O . ASP A 1 63 ? 8.234 -27.406 -49.594 1 62.62 63 ASP A O 1
ATOM 484 N N . THR A 1 64 ? 7.785 -26.031 -47.812 1 70.19 64 THR A N 1
ATOM 485 C CA . THR A 1 64 ? 8.594 -26.859 -46.938 1 70.19 64 THR A CA 1
ATOM 486 C C . THR A 1 64 ? 7.809 -28.094 -46.5 1 70.19 64 THR A C 1
ATOM 488 O O . THR A 1 64 ? 6.691 -27.969 -45.969 1 70.19 64 THR A O 1
ATOM 491 N N . PRO A 1 65 ? 8.445 -29.234 -46.656 1 75.06 65 PRO A N 1
ATOM 492 C CA . PRO A 1 65 ? 7.777 -30.469 -46.188 1 75.06 65 PRO A CA 1
ATOM 493 C C . PRO A 1 65 ? 7.395 -30.422 -44.719 1 75.06 65 PRO A C 1
ATOM 495 O O . PRO A 1 65 ? 8.125 -29.859 -43.906 1 75.06 65 PRO A O 1
ATOM 498 N N . GLN A 1 66 ? 6.32 -30.984 -44.438 1 78.38 66 GLN A N 1
ATOM 499 C CA . GLN A 1 66 ? 5.746 -30.984 -43.094 1 78.38 66 GLN A CA 1
ATOM 500 C C . GLN A 1 66 ? 6.734 -31.547 -42.094 1 78.38 66 GLN A C 1
ATOM 502 O O . GLN A 1 66 ? 6.832 -31.031 -40.969 1 78.38 66 GLN A O 1
ATOM 507 N N . GLU A 1 67 ? 7.438 -32.531 -42.5 1 81.75 67 GLU A N 1
ATOM 508 C CA . GLU A 1 67 ? 8.398 -33.156 -41.594 1 81.75 67 GLU A CA 1
ATOM 509 C C . GLU A 1 67 ? 9.539 -32.188 -41.25 1 81.75 67 GLU A C 1
ATOM 511 O O . GLU A 1 67 ? 10.008 -32.156 -40.094 1 81.75 67 GLU A O 1
ATOM 516 N N . GLU A 1 68 ? 9.93 -31.5 -42.156 1 83.38 68 GLU A N 1
ATOM 517 C CA . GLU A 1 68 ? 11 -30.531 -41.969 1 83.38 68 GLU A CA 1
ATOM 518 C C . GLU A 1 68 ? 10.523 -29.359 -41.094 1 83.38 68 GLU A C 1
ATOM 520 O O . GLU A 1 68 ? 11.273 -28.875 -40.25 1 83.38 68 GLU A O 1
ATOM 525 N N . ARG A 1 69 ? 9.406 -29 -41.312 1 86.31 69 ARG A N 1
ATOM 526 C CA . ARG A 1 69 ? 8.82 -27.922 -40.531 1 86.31 69 ARG A CA 1
ATOM 527 C C . ARG A 1 69 ? 8.664 -28.344 -39.062 1 86.31 69 ARG A C 1
ATOM 529 O O . ARG A 1 69 ? 8.922 -27.547 -38.156 1 86.31 69 ARG A O 1
ATOM 536 N N . HIS A 1 70 ? 8.266 -29.531 -38.969 1 87.81 70 HIS A N 1
ATOM 537 C CA . HIS A 1 70 ? 8.102 -30.062 -37.625 1 87.81 70 HIS A CA 1
ATOM 538 C C . HIS A 1 70 ? 9.445 -30.125 -36.875 1 87.81 70 HIS A C 1
ATOM 540 O O . HIS A 1 70 ? 9.531 -29.812 -35.688 1 87.81 70 HIS A O 1
ATOM 546 N N . SER A 1 71 ? 10.406 -30.562 -37.594 1 90.06 71 SER A N 1
ATOM 547 C CA . SER A 1 71 ? 11.742 -30.641 -37.031 1 90.06 71 SER A CA 1
ATOM 548 C C . SER A 1 71 ? 12.258 -29.25 -36.625 1 90.06 71 SER A C 1
ATOM 550 O O . SER A 1 71 ? 12.883 -29.094 -35.594 1 90.06 71 SER A O 1
ATOM 552 N N . GLU A 1 72 ? 12.016 -28.328 -37.406 1 91.31 72 GLU A N 1
ATOM 553 C CA . GLU A 1 72 ? 12.438 -26.969 -37.125 1 91.31 72 GLU A CA 1
ATOM 554 C C . GLU A 1 72 ? 11.672 -26.391 -35.938 1 91.31 72 GLU A C 1
ATOM 556 O O . GLU A 1 72 ? 12.266 -25.766 -35.062 1 91.31 72 GLU A O 1
ATOM 561 N N . ASP A 1 73 ? 10.414 -26.625 -35.969 1 93.69 73 ASP A N 1
ATOM 562 C CA . ASP A 1 73 ? 9.586 -26.156 -34.844 1 93.69 73 ASP A CA 1
ATOM 563 C C . ASP A 1 73 ? 10.07 -26.734 -33.531 1 93.69 73 ASP A C 1
ATOM 565 O O . ASP A 1 73 ? 10.125 -26.031 -32.5 1 93.69 73 ASP A O 1
ATOM 569 N N . THR A 1 74 ? 10.422 -27.953 -33.562 1 93.06 74 THR A N 1
ATOM 570 C CA . THR A 1 74 ? 10.891 -28.641 -32.375 1 93.06 74 THR A CA 1
ATOM 571 C C . THR A 1 74 ? 12.227 -28.062 -31.891 1 93.06 74 THR A C 1
ATOM 573 O O . THR A 1 74 ? 12.43 -27.875 -30.688 1 93.06 74 THR A O 1
ATOM 576 N N . ARG A 1 75 ? 13.078 -27.812 -32.812 1 94.75 75 ARG A N 1
ATOM 577 C CA . ARG A 1 75 ? 14.367 -27.219 -32.5 1 94.75 75 ARG A CA 1
ATOM 578 C C . ARG A 1 75 ? 14.195 -25.844 -31.875 1 94.75 75 ARG A C 1
ATOM 580 O O . ARG A 1 75 ? 14.844 -25.516 -30.875 1 94.75 75 ARG A O 1
ATOM 587 N N . ILE A 1 76 ? 13.344 -25.094 -32.406 1 96.62 76 ILE A N 1
ATOM 588 C CA . ILE A 1 76 ? 13.086 -23.75 -31.938 1 96.62 76 ILE A CA 1
ATOM 589 C C . ILE A 1 76 ? 12.422 -23.812 -30.562 1 96.62 76 ILE A C 1
ATOM 591 O O . ILE A 1 76 ? 12.781 -23.062 -29.656 1 96.62 76 ILE A O 1
ATOM 595 N N . ALA A 1 77 ? 11.523 -24.734 -30.375 1 95.62 77 ALA A N 1
ATOM 596 C CA . ALA A 1 77 ? 10.742 -24.859 -29.141 1 95.62 77 ALA A CA 1
ATOM 597 C C . ALA A 1 77 ? 11.625 -25.312 -27.984 1 95.62 77 ALA A C 1
ATOM 599 O O . ALA A 1 77 ? 11.266 -25.125 -26.812 1 95.62 77 ALA A O 1
ATOM 600 N N . ARG A 1 78 ? 12.742 -25.891 -28.266 1 95 78 ARG A N 1
ATOM 601 C CA . ARG A 1 78 ? 13.648 -26.375 -27.234 1 95 78 ARG A CA 1
ATOM 602 C C . ARG A 1 78 ? 14.469 -25.234 -26.656 1 95 78 ARG A C 1
ATOM 604 O O . ARG A 1 78 ? 15.062 -25.359 -25.578 1 95 78 ARG A O 1
ATOM 611 N N . LEU A 1 79 ? 14.453 -24.109 -27.344 1 95.69 79 LEU A N 1
ATOM 612 C CA . LEU A 1 79 ? 15.227 -22.969 -26.875 1 95.69 79 LEU A CA 1
ATOM 613 C C . LEU A 1 79 ? 14.523 -22.281 -25.703 1 95.69 79 LEU A C 1
ATOM 615 O O . LEU A 1 79 ? 13.297 -22.141 -25.719 1 95.69 79 LEU A O 1
ATOM 619 N N . ARG A 1 80 ? 15.391 -21.938 -24.734 1 95.19 80 ARG A N 1
ATOM 620 C CA . ARG A 1 80 ? 14.891 -21 -23.734 1 95.19 80 ARG A CA 1
ATOM 621 C C . ARG A 1 80 ? 14.648 -19.625 -24.344 1 95.19 80 ARG A C 1
ATOM 623 O O . ARG A 1 80 ? 15.156 -19.328 -25.422 1 95.19 80 ARG A O 1
ATOM 630 N N . GLY A 1 81 ? 13.742 -18.891 -23.656 1 95.94 81 GLY A N 1
ATOM 631 C CA . GLY A 1 81 ? 13.445 -17.562 -24.156 1 95.94 81 GLY A CA 1
ATOM 632 C C . GLY A 1 81 ? 14.695 -16.734 -24.406 1 95.94 81 GLY A C 1
ATOM 633 O O . GLY A 1 81 ? 14.82 -16.094 -25.453 1 95.94 81 GLY A O 1
ATOM 634 N N . THR A 1 82 ? 15.633 -16.734 -23.5 1 95.62 82 THR A N 1
ATOM 635 C CA . THR A 1 82 ? 16.859 -15.969 -23.625 1 95.62 82 THR A CA 1
ATOM 636 C C . THR A 1 82 ? 17.719 -16.484 -24.781 1 95.62 82 THR A C 1
ATOM 638 O O . THR A 1 82 ? 18.359 -15.695 -25.469 1 95.62 82 THR A O 1
ATOM 641 N N . GLU A 1 83 ? 17.719 -17.781 -25.031 1 95.88 83 GLU A N 1
ATOM 642 C CA . GLU A 1 83 ? 18.422 -18.375 -26.156 1 95.88 83 GLU A CA 1
ATOM 643 C C . GLU A 1 83 ? 17.75 -18.016 -27.484 1 95.88 83 GLU A C 1
ATOM 645 O O . GLU A 1 83 ? 18.438 -17.75 -28.484 1 95.88 83 GLU A O 1
ATOM 650 N N . LEU A 1 84 ? 16.484 -18.062 -27.406 1 96.19 84 LEU A N 1
ATOM 651 C CA . LEU A 1 84 ? 15.703 -17.672 -28.578 1 96.19 84 LEU A CA 1
ATOM 652 C C . LEU A 1 84 ? 16.047 -16.234 -29 1 96.19 84 LEU A C 1
ATOM 654 O O . LEU A 1 84 ? 16.281 -15.969 -30.172 1 96.19 84 LEU A O 1
ATOM 658 N N . MET A 1 85 ? 16.109 -15.383 -28.047 1 94.12 85 MET A N 1
ATOM 659 C CA . MET A 1 85 ? 16.438 -13.977 -28.297 1 94.12 85 MET A CA 1
ATOM 660 C C . MET A 1 85 ? 17.844 -13.828 -28.828 1 94.12 85 MET A C 1
ATOM 662 O O . MET A 1 85 ? 18.094 -13.023 -29.734 1 94.12 85 MET A O 1
ATOM 666 N N . ALA A 1 86 ? 18.734 -14.555 -28.281 1 93.62 86 ALA A N 1
ATOM 667 C CA . ALA A 1 86 ? 20.125 -14.523 -28.75 1 93.62 86 ALA A CA 1
ATOM 668 C C . ALA A 1 86 ? 20.234 -15 -30.203 1 93.62 86 ALA A C 1
ATOM 670 O O . ALA A 1 86 ? 20.969 -14.422 -31 1 93.62 86 ALA A O 1
ATOM 671 N N . ALA A 1 87 ? 19.484 -16.016 -30.531 1 94.94 87 ALA A N 1
ATOM 672 C CA . ALA A 1 87 ? 19.484 -16.547 -31.906 1 94.94 87 ALA A CA 1
ATOM 673 C C . ALA A 1 87 ? 18.938 -15.523 -32.875 1 94.94 87 ALA A C 1
ATOM 675 O O . ALA A 1 87 ? 19.438 -15.398 -34 1 94.94 87 ALA A O 1
ATOM 676 N N . MET A 1 88 ? 17.969 -14.828 -32.469 1 93.56 88 MET A N 1
ATOM 677 C CA . MET A 1 88 ? 17.391 -13.797 -33.344 1 93.56 88 MET A CA 1
ATOM 678 C C . MET A 1 88 ? 18.328 -12.609 -33.469 1 93.56 88 MET A C 1
ATOM 680 O O . MET A 1 88 ? 18.5 -12.07 -34.562 1 93.56 88 MET A O 1
ATOM 684 N N . ARG A 1 89 ? 18.938 -12.25 -32.406 1 90.5 89 ARG A N 1
ATOM 685 C CA . ARG A 1 89 ? 19.859 -11.117 -32.406 1 90.5 89 ARG A CA 1
ATOM 686 C C . ARG A 1 89 ? 21.078 -11.398 -33.281 1 90.5 89 ARG A C 1
ATOM 688 O O . ARG A 1 89 ? 21.594 -10.5 -33.938 1 90.5 89 ARG A O 1
ATOM 695 N N . ASN A 1 90 ? 21.516 -12.664 -33.25 1 90.5 90 ASN A N 1
ATOM 696 C CA . ASN A 1 90 ? 22.719 -13.008 -34 1 90.5 90 ASN A CA 1
ATOM 697 C C . ASN A 1 90 ? 22.391 -13.406 -35.438 1 90.5 90 ASN A C 1
ATOM 699 O O . ASN A 1 90 ? 23.281 -13.742 -36.219 1 90.5 90 ASN A O 1
ATOM 703 N N . GLY A 1 91 ? 21.109 -13.523 -35.75 1 90.19 91 GLY A N 1
ATOM 704 C CA . GLY A 1 91 ? 20.672 -13.695 -37.125 1 90.19 91 GLY A CA 1
ATOM 705 C C . GLY A 1 91 ? 20.547 -15.148 -37.531 1 90.19 91 GLY A C 1
ATOM 706 O O . GLY A 1 91 ? 20.172 -15.453 -38.656 1 90.19 91 GLY A O 1
ATOM 707 N N . THR A 1 92 ? 20.75 -16.016 -36.688 1 93.5 92 THR A N 1
ATOM 708 C CA . THR A 1 92 ? 20.656 -17.422 -37.031 1 93.5 92 THR A CA 1
ATOM 709 C C . THR A 1 92 ? 19.188 -17.859 -37.094 1 93.5 92 THR A C 1
ATOM 711 O O . THR A 1 92 ? 18.891 -18.922 -37.656 1 93.5 92 THR A O 1
ATOM 714 N N . LEU A 1 93 ? 18.359 -17.078 -36.562 1 95.31 93 LEU A N 1
ATOM 715 C CA . LEU A 1 93 ? 16.906 -17.297 -36.594 1 95.31 93 LEU A CA 1
ATOM 716 C C . LEU A 1 93 ? 16.156 -15.992 -36.812 1 95.31 93 LEU A C 1
ATOM 718 O O . LEU A 1 93 ? 16.406 -15.008 -36.125 1 95.31 93 LEU A O 1
ATOM 722 N N . SER A 1 94 ? 15.336 -15.984 -37.812 1 95.5 94 SER A N 1
ATOM 723 C CA . SER A 1 94 ? 14.531 -14.781 -37.969 1 95.5 94 SER A CA 1
ATOM 724 C C . SER A 1 94 ? 13.383 -14.75 -36.969 1 95.5 94 SER A C 1
ATOM 726 O O . SER A 1 94 ? 12.945 -15.797 -36.5 1 95.5 94 SER A O 1
ATOM 728 N N . CYS A 1 95 ? 12.977 -13.562 -36.719 1 96.31 95 CYS A N 1
ATOM 729 C CA . CYS A 1 95 ? 11.844 -13.414 -35.812 1 96.31 95 CYS A CA 1
ATOM 730 C C . CYS A 1 95 ? 10.594 -14.086 -36.375 1 96.31 95 CYS A C 1
ATOM 732 O O . CYS A 1 95 ? 9.844 -14.727 -35.656 1 96.31 95 CYS A O 1
ATOM 734 N N . GLU A 1 96 ? 10.359 -13.93 -37.625 1 96.38 96 GLU A N 1
ATOM 735 C CA . GLU A 1 96 ? 9.203 -14.539 -38.281 1 96.38 96 GLU A CA 1
ATOM 736 C C . GLU A 1 96 ? 9.203 -16.047 -38.125 1 96.38 96 GLU A C 1
ATOM 738 O O . GLU A 1 96 ? 8.172 -16.641 -37.812 1 96.38 96 GLU A O 1
ATOM 743 N N . ARG A 1 97 ? 10.352 -16.656 -38.375 1 95.19 97 ARG A N 1
ATOM 744 C CA . ARG A 1 97 ? 10.461 -18.094 -38.219 1 95.19 97 ARG A CA 1
ATOM 745 C C . ARG A 1 97 ? 10.203 -18.531 -36.781 1 95.19 97 ARG A C 1
ATOM 747 O O . ARG A 1 97 ? 9.508 -19.531 -36.531 1 95.19 97 ARG A O 1
ATOM 754 N N . ALA A 1 98 ? 10.734 -17.828 -35.875 1 96.75 98 ALA A N 1
ATOM 755 C CA . ALA A 1 98 ? 10.555 -18.141 -34.469 1 96.75 98 ALA A CA 1
ATOM 756 C C . ALA A 1 98 ? 9.086 -18.062 -34.062 1 96.75 98 ALA A C 1
ATOM 758 O O . ALA A 1 98 ? 8.539 -19 -33.5 1 96.75 98 ALA A O 1
ATOM 759 N N . VAL A 1 99 ? 8.445 -16.922 -34.344 1 97.75 99 VAL A N 1
ATOM 760 C CA . VAL A 1 99 ? 7.066 -16.672 -33.938 1 97.75 99 VAL A CA 1
ATOM 761 C C . VAL A 1 99 ? 6.141 -17.672 -34.625 1 97.75 99 VAL A C 1
ATOM 763 O O . VAL A 1 99 ? 5.211 -18.203 -34.031 1 97.75 99 VAL A O 1
ATOM 766 N N . ALA A 1 100 ? 6.402 -17.938 -35.875 1 96.5 100 ALA A N 1
ATOM 767 C CA . ALA A 1 100 ? 5.59 -18.891 -36.625 1 96.5 100 ALA A CA 1
ATOM 768 C C . ALA A 1 100 ? 5.664 -20.281 -36 1 96.5 100 ALA A C 1
ATOM 770 O O . ALA A 1 100 ? 4.66 -21 -35.938 1 96.5 100 ALA A O 1
ATOM 771 N N . ALA A 1 101 ? 6.84 -20.672 -35.656 1 96.62 101 ALA A N 1
ATOM 772 C CA . ALA A 1 101 ? 7.004 -21.969 -35.031 1 96.62 101 ALA A CA 1
ATOM 773 C C . ALA A 1 101 ? 6.145 -22.078 -33.75 1 96.62 101 ALA A C 1
ATOM 775 O O . ALA A 1 101 ? 5.488 -23.094 -33.531 1 96.62 101 ALA A O 1
ATOM 776 N N . PHE A 1 102 ? 6.125 -21.078 -32.969 1 98.06 102 PHE A N 1
ATOM 777 C CA . PHE A 1 102 ? 5.344 -21.094 -31.719 1 98.06 102 PHE A CA 1
ATOM 778 C C . PHE A 1 102 ? 3.854 -21.016 -32.031 1 98.06 102 PHE A C 1
ATOM 780 O O . PHE A 1 102 ? 3.037 -21.594 -31.297 1 98.06 102 PHE A O 1
ATOM 787 N N . CYS A 1 103 ? 3.471 -20.266 -33.094 1 97.88 103 CYS A N 1
ATOM 788 C CA . CYS A 1 103 ? 2.068 -20.266 -33.5 1 97.88 103 CYS A CA 1
ATOM 789 C C . CYS A 1 103 ? 1.591 -21.672 -33.812 1 97.88 103 CYS A C 1
ATOM 791 O O . CYS A 1 103 ? 0.531 -22.094 -33.344 1 97.88 103 CYS A O 1
ATOM 793 N N . ARG A 1 104 ? 2.387 -22.406 -34.562 1 96.31 104 ARG A N 1
ATOM 794 C CA . ARG A 1 104 ? 2.031 -23.766 -34.938 1 96.31 104 ARG A CA 1
ATOM 795 C C . ARG A 1 104 ? 1.979 -24.672 -33.719 1 96.31 104 ARG A C 1
ATOM 797 O O . ARG A 1 104 ? 1.057 -25.484 -33.562 1 96.31 104 ARG A O 1
ATOM 804 N N . ARG A 1 105 ? 2.854 -24.5 -32.844 1 96.19 105 ARG A N 1
ATOM 805 C CA . ARG A 1 105 ? 2.9 -25.344 -31.656 1 96.19 105 ARG A CA 1
ATOM 806 C C . ARG A 1 105 ? 1.752 -25.016 -30.719 1 96.19 105 ARG A C 1
ATOM 808 O O . ARG A 1 105 ? 1.152 -25.922 -30.125 1 96.19 105 ARG A O 1
ATOM 815 N N . ALA A 1 106 ? 1.511 -23.719 -30.516 1 98 106 ALA A N 1
ATOM 816 C CA . ALA A 1 106 ? 0.411 -23.312 -29.641 1 98 106 ALA A CA 1
ATOM 817 C C . ALA A 1 106 ? -0.916 -23.875 -30.125 1 98 106 ALA A C 1
ATOM 819 O O . ALA A 1 106 ? -1.778 -24.234 -29.312 1 98 106 ALA A O 1
ATOM 820 N N . ARG A 1 107 ? -1.08 -23.984 -31.406 1 96.69 107 ARG A N 1
ATOM 821 C CA . ARG A 1 107 ? -2.285 -24.594 -31.953 1 96.69 107 ARG A CA 1
ATOM 822 C C . ARG A 1 107 ? -2.273 -26.094 -31.75 1 96.69 107 ARG A C 1
ATOM 824 O O . ARG A 1 107 ? -3.197 -26.656 -31.156 1 96.69 107 ARG A O 1
ATOM 831 N N . ALA A 1 108 ? -1.196 -26.766 -32.156 1 94.94 108 ALA A N 1
ATOM 832 C CA . ALA A 1 108 ? -1.156 -28.219 -32.219 1 94.94 108 ALA A CA 1
ATOM 833 C C . ALA A 1 108 ? -1.087 -28.844 -30.828 1 94.94 108 ALA A C 1
ATOM 835 O O . ALA A 1 108 ? -1.674 -29.891 -30.578 1 94.94 108 ALA A O 1
ATOM 836 N N . VAL A 1 109 ? -0.373 -28.203 -29.969 1 96.69 109 VAL A N 1
ATOM 837 C CA . VAL A 1 109 ? -0.155 -28.766 -28.641 1 96.69 109 VAL A CA 1
ATOM 838 C C . VAL A 1 109 ? -0.93 -27.953 -27.594 1 96.69 109 VAL A C 1
ATOM 840 O O . VAL A 1 109 ? -1.729 -28.516 -26.844 1 96.69 109 VAL A O 1
ATOM 843 N N . GLY A 1 110 ? -0.777 -26.672 -27.594 1 97.69 110 GLY A N 1
ATOM 844 C CA . GLY A 1 110 ? -1.365 -25.812 -26.578 1 97.69 110 GLY A CA 1
ATOM 845 C C . GLY A 1 110 ? -2.883 -25.828 -26.578 1 97.69 110 GLY A C 1
ATOM 846 O O . GLY A 1 110 ? -3.51 -25.844 -25.531 1 97.69 110 GLY A O 1
ATOM 847 N N . LYS A 1 111 ? -3.439 -25.766 -27.719 1 97.62 111 LYS A N 1
ATOM 848 C CA . LYS A 1 111 ? -4.895 -25.766 -27.844 1 97.62 111 LYS A CA 1
ATOM 849 C C . LYS A 1 111 ? -5.441 -27.188 -28 1 97.62 111 LYS A C 1
ATOM 851 O O . LYS A 1 111 ? -6.238 -27.641 -27.172 1 97.62 111 LYS A O 1
ATOM 856 N N . VAL A 1 112 ? -4.957 -27.938 -28.906 1 96.81 112 VAL A N 1
ATOM 857 C CA . VAL A 1 112 ? -5.555 -29.203 -29.297 1 96.81 112 VAL A CA 1
ATOM 858 C C . VAL A 1 112 ? -5.301 -30.25 -28.219 1 96.81 112 VAL A C 1
ATOM 860 O O . VAL A 1 112 ? -6.203 -31 -27.844 1 96.81 112 VAL A O 1
ATOM 863 N N . LYS A 1 113 ? -4.137 -30.266 -27.703 1 97.38 113 LYS A N 1
ATOM 864 C CA . LYS A 1 113 ? -3.801 -31.344 -26.766 1 97.38 113 LYS A CA 1
ATOM 865 C C . LYS A 1 113 ? -4.156 -30.969 -25.344 1 97.38 113 LYS A C 1
ATOM 867 O O . LYS A 1 113 ? -4.629 -31.797 -24.562 1 97.38 113 LYS A O 1
ATOM 872 N N . THR A 1 114 ? -3.977 -29.688 -24.953 1 98.19 114 THR A N 1
ATOM 873 C CA . THR A 1 114 ? -4.074 -29.359 -23.531 1 98.19 114 THR A CA 1
ATOM 874 C C . THR A 1 114 ? -5.195 -28.359 -23.281 1 98.19 114 THR A C 1
ATOM 876 O O . THR A 1 114 ? -5.527 -28.062 -22.141 1 98.19 114 THR A O 1
ATOM 879 N N . ASN A 1 115 ? -5.738 -27.797 -24.312 1 98.5 115 ASN A N 1
ATOM 880 C CA . ASN A 1 115 ? -6.789 -26.797 -24.203 1 98.5 115 ASN A CA 1
ATOM 881 C C . ASN A 1 115 ? -6.344 -25.609 -23.344 1 98.5 115 ASN A C 1
ATOM 883 O O . ASN A 1 115 ? -7.109 -25.109 -22.516 1 98.5 115 ASN A O 1
ATOM 887 N N . GLY A 1 116 ? -5.141 -25.188 -23.5 1 98.56 116 GLY A N 1
ATOM 888 C CA . GLY A 1 116 ? -4.602 -24.094 -22.734 1 98.56 116 GLY A CA 1
ATOM 889 C C . GLY A 1 116 ? -4.828 -22.734 -23.375 1 98.56 116 GLY A C 1
ATOM 890 O O . GLY A 1 116 ? -4.621 -21.703 -22.75 1 98.56 116 GLY A O 1
ATOM 891 N N . VAL A 1 117 ? -5.387 -22.672 -24.594 1 98.75 117 VAL A N 1
ATOM 892 C CA . VAL A 1 117 ? -5.516 -21.438 -25.359 1 98.75 117 VAL A CA 1
ATOM 893 C C . VAL A 1 117 ? -6.984 -21.016 -25.422 1 98.75 117 VAL A C 1
ATOM 895 O O . VAL A 1 117 ? -7.84 -21.812 -25.828 1 98.75 117 VAL A O 1
ATOM 898 N N . THR A 1 118 ? -7.277 -19.781 -25.078 1 98.56 118 THR A N 1
ATOM 899 C CA . THR A 1 118 ? -8.641 -19.266 -25.219 1 98.56 118 THR A CA 1
ATOM 900 C C . THR A 1 118 ? -8.812 -18.5 -26.531 1 98.56 118 THR A C 1
ATOM 902 O O . THR A 1 118 ? -9.867 -18.562 -27.156 1 98.56 118 THR A O 1
ATOM 905 N N . GLU A 1 119 ? -7.816 -17.75 -26.906 1 98.38 119 GLU A N 1
ATOM 906 C CA . GLU A 1 119 ? -7.84 -16.984 -28.156 1 98.38 119 GLU A CA 1
ATOM 907 C C . GLU A 1 119 ? -6.477 -17.016 -28.844 1 98.38 119 GLU A C 1
ATOM 909 O O . GLU A 1 119 ? -5.445 -17.172 -28.188 1 98.38 119 GLU A O 1
ATOM 914 N N . GLU A 1 120 ? -6.508 -16.938 -30.203 1 98.19 120 GLU A N 1
ATOM 915 C CA . GLU A 1 120 ? -5.328 -16.984 -31.062 1 98.19 120 GLU A CA 1
ATOM 916 C C . GLU A 1 120 ? -5.164 -15.703 -31.859 1 98.19 120 GLU A C 1
ATOM 918 O O . GLU A 1 120 ? -6.133 -15.188 -32.438 1 98.19 120 GLU A O 1
ATOM 923 N N . PHE A 1 121 ? -3.936 -15.195 -31.859 1 98.25 121 PHE A N 1
ATOM 924 C CA . PHE A 1 121 ? -3.613 -14.008 -32.625 1 98.25 121 PHE A CA 1
ATOM 925 C C . PHE A 1 121 ? -2.387 -14.242 -33.5 1 98.25 121 PHE A C 1
ATOM 927 O O . PHE A 1 121 ? -1.47 -13.414 -33.531 1 98.25 121 PHE A O 1
ATOM 934 N N . TYR A 1 122 ? -2.379 -15.297 -34.25 1 98 122 TYR A N 1
ATOM 935 C CA . TYR A 1 122 ? -1.195 -15.812 -34.938 1 98 122 TYR A CA 1
ATOM 936 C C . TYR A 1 122 ? -0.817 -14.93 -36.125 1 98 122 TYR A C 1
ATOM 938 O O . TYR A 1 122 ? 0.357 -14.602 -36.312 1 98 122 TYR A O 1
ATOM 946 N N . ASP A 1 123 ? -1.793 -14.523 -36.969 1 97.25 123 ASP A N 1
ATOM 947 C CA . ASP A 1 123 ? -1.473 -13.703 -38.125 1 97.25 123 ASP A CA 1
ATOM 948 C C . ASP A 1 123 ? -0.932 -12.344 -37.688 1 97.25 123 ASP A C 1
ATOM 950 O O . ASP A 1 123 ? 0.027 -11.836 -38.281 1 97.25 123 ASP A O 1
ATOM 954 N N . GLU A 1 124 ? -1.534 -11.797 -36.688 1 97 124 GLU A N 1
ATOM 955 C CA . GLU A 1 124 ? -1.043 -10.539 -36.156 1 97 124 GLU A CA 1
ATOM 956 C C . GLU A 1 124 ? 0.373 -10.688 -35.594 1 97 124 GLU A C 1
ATOM 958 O O . GLU A 1 124 ? 1.207 -9.797 -35.781 1 97 124 GLU A O 1
ATOM 963 N N . ALA A 1 125 ? 0.605 -11.781 -34.938 1 98.25 125 ALA A N 1
ATOM 964 C CA . ALA A 1 125 ? 1.914 -12.039 -34.344 1 98.25 125 ALA A CA 1
ATOM 965 C C . ALA A 1 125 ? 2.99 -12.164 -35.406 1 98.25 125 ALA A C 1
ATOM 967 O O . ALA A 1 125 ? 4.082 -11.609 -35.281 1 98.25 125 ALA A O 1
ATOM 968 N N . VAL A 1 126 ? 2.709 -12.891 -36.406 1 97.25 126 VAL A N 1
ATOM 969 C CA . VAL A 1 126 ? 3.668 -13.086 -37.5 1 97.25 126 VAL A CA 1
ATOM 970 C C . VAL A 1 126 ? 3.914 -11.766 -38.219 1 97.25 126 VAL A C 1
ATOM 972 O O . VAL A 1 126 ? 5.039 -11.477 -38.625 1 97.25 126 VAL A O 1
ATOM 975 N N . GLN A 1 127 ? 2.863 -10.984 -38.406 1 97.12 127 GLN A N 1
ATOM 976 C CA . GLN A 1 127 ? 3.031 -9.664 -39.031 1 97.12 127 GLN A CA 1
ATOM 977 C C . GLN A 1 127 ? 3.951 -8.797 -38.156 1 97.12 127 GLN A C 1
ATOM 979 O O . GLN A 1 127 ? 4.824 -8.102 -38.688 1 97.12 127 GLN A O 1
ATOM 984 N N . ALA A 1 128 ? 3.771 -8.836 -36.875 1 96.44 128 ALA A N 1
ATOM 985 C CA . ALA A 1 128 ? 4.645 -8.102 -35.969 1 96.44 128 ALA A CA 1
ATOM 986 C C . ALA A 1 128 ? 6.086 -8.594 -36.094 1 96.44 128 ALA A C 1
ATOM 988 O O . ALA A 1 128 ? 7.023 -7.793 -36.062 1 96.44 128 ALA A O 1
ATOM 989 N N . ALA A 1 129 ? 6.246 -9.867 -36.156 1 96.88 129 ALA A N 1
ATOM 990 C CA . ALA A 1 129 ? 7.57 -10.477 -36.281 1 96.88 129 ALA A CA 1
ATOM 991 C C . ALA A 1 129 ? 8.266 -10.023 -37.562 1 96.88 129 ALA A C 1
ATOM 993 O O . ALA A 1 129 ? 9.469 -9.75 -37.562 1 96.88 129 ALA A O 1
ATOM 994 N N . ARG A 1 130 ? 7.535 -9.945 -38.625 1 95.81 130 ARG A N 1
ATOM 995 C CA . ARG A 1 130 ? 8.078 -9.492 -39.906 1 95.81 130 ARG A CA 1
ATOM 996 C C . ARG A 1 130 ? 8.578 -8.055 -39.812 1 95.81 130 ARG A C 1
ATOM 998 O O . ARG A 1 130 ? 9.609 -7.711 -40.406 1 95.81 130 ARG A O 1
ATOM 1005 N N . LYS A 1 131 ? 7.852 -7.305 -39.125 1 94.62 131 LYS A N 1
ATOM 1006 C CA . LYS A 1 131 ? 8.266 -5.918 -38.938 1 94.62 131 LYS A CA 1
ATOM 1007 C C . LYS A 1 131 ? 9.578 -5.844 -38.156 1 94.62 131 LYS A C 1
ATOM 1009 O O . LYS A 1 131 ? 10.414 -4.977 -38.438 1 94.62 131 LYS A O 1
ATOM 1014 N N . VAL A 1 132 ? 9.719 -6.695 -37.188 1 93.31 132 VAL A N 1
ATOM 1015 C CA . VAL A 1 132 ? 10.953 -6.762 -36.406 1 93.31 132 VAL A CA 1
ATOM 1016 C C . VAL A 1 132 ? 12.117 -7.141 -37.312 1 93.31 132 VAL A C 1
ATOM 1018 O O . VAL A 1 132 ? 13.18 -6.52 -37.281 1 93.31 132 VAL A O 1
ATOM 1021 N N . ASP A 1 133 ? 11.945 -8.086 -38.156 1 93.69 133 ASP A N 1
ATOM 1022 C CA . ASP A 1 133 ? 12.977 -8.523 -39.094 1 93.69 133 ASP A CA 1
ATOM 1023 C C . ASP A 1 133 ? 13.336 -7.414 -40.062 1 93.69 133 ASP A C 1
ATOM 1025 O O . ASP A 1 133 ? 14.516 -7.211 -40.375 1 93.69 133 ASP A O 1
ATOM 1029 N N . ALA A 1 134 ? 12.359 -6.75 -40.531 1 91.62 134 ALA A N 1
ATOM 1030 C CA . ALA A 1 134 ? 12.555 -5.695 -41.531 1 91.62 134 ALA A CA 1
ATOM 1031 C C . ALA A 1 134 ? 13.336 -4.527 -40.938 1 91.62 134 ALA A C 1
ATOM 1033 O O . ALA A 1 134 ? 14.086 -3.846 -41.656 1 91.62 134 ALA A O 1
ATOM 1034 N N . SER A 1 135 ? 13.148 -4.324 -39.719 1 82.75 135 SER A N 1
ATOM 1035 C CA . SER A 1 135 ? 13.805 -3.197 -39.062 1 82.75 135 SER A CA 1
ATOM 1036 C C . SER A 1 135 ? 15.234 -3.545 -38.656 1 82.75 135 SER A C 1
ATOM 1038 O O . SER A 1 135 ? 15.969 -2.689 -38.156 1 82.75 135 SER A O 1
ATOM 1040 N N . GLY A 1 136 ? 15.789 -4.652 -39.031 1 67.5 136 GLY A N 1
ATOM 1041 C CA . GLY A 1 136 ? 17.141 -5.066 -38.688 1 67.5 136 GLY A CA 1
ATOM 1042 C C . GLY A 1 136 ? 17.281 -5.602 -37.281 1 67.5 136 GLY A C 1
ATOM 1043 O O . GLY A 1 136 ? 18.391 -5.84 -36.812 1 67.5 136 GLY A O 1
ATOM 1044 N N . GLY A 1 137 ? 16.297 -5.559 -36.531 1 57.84 137 GLY A N 1
ATOM 1045 C CA . GLY A 1 137 ? 16.328 -5.949 -35.125 1 57.84 137 GLY A CA 1
ATOM 1046 C C . GLY A 1 137 ? 16.609 -7.426 -34.938 1 57.84 137 GLY A C 1
ATOM 1047 O O . GLY A 1 137 ? 16.922 -7.859 -33.812 1 57.84 137 GLY A O 1
ATOM 1048 N N . GLY A 1 138 ? 16.391 -8.352 -35.938 1 51.91 138 GLY A N 1
ATOM 1049 C CA . GLY A 1 138 ? 16.703 -9.766 -35.781 1 51.91 138 GLY A CA 1
ATOM 1050 C C . GLY A 1 138 ? 18.156 -10.086 -36.125 1 51.91 138 GLY A C 1
ATOM 1051 O O . GLY A 1 138 ? 18.516 -11.258 -36.281 1 51.91 138 GLY A O 1
ATOM 1052 N N . GLY A 1 139 ? 19.172 -9.422 -35.844 1 47.81 139 GLY A N 1
ATOM 1053 C CA . GLY A 1 139 ? 20.609 -9.617 -35.938 1 47.81 139 GLY A CA 1
ATOM 1054 C C . GLY A 1 139 ? 21.172 -9.344 -37.312 1 47.81 139 GLY A C 1
ATOM 1055 O O . GLY A 1 139 ? 22.312 -9.695 -37.594 1 47.81 139 GLY A O 1
ATOM 1056 N N . GLY A 1 140 ? 20.578 -9.266 -38.438 1 38.91 140 GLY A N 1
ATOM 1057 C CA . GLY A 1 140 ? 21.453 -9.141 -39.562 1 38.91 140 GLY A CA 1
ATOM 1058 C C . GLY A 1 140 ? 22.547 -8.109 -39.375 1 38.91 140 GLY A C 1
ATOM 1059 O O . GLY A 1 140 ? 22.703 -7.57 -38.281 1 38.91 140 GLY A O 1
ATOM 1060 N N . GLY A 1 141 ? 23.078 -7.438 -40.562 1 36.75 141 GLY A N 1
ATOM 1061 C CA . GLY A 1 141 ? 24.297 -6.684 -40.75 1 36.75 141 GLY A CA 1
ATOM 1062 C C . GLY A 1 141 ? 24.562 -5.695 -39.625 1 36.75 141 GLY A C 1
ATOM 1063 O O . GLY A 1 141 ? 25.688 -5.543 -39.156 1 36.75 141 GLY A O 1
ATOM 1064 N N . GLY A 1 142 ? 23.844 -4.59 -39.656 1 34.66 142 GLY A N 1
ATOM 1065 C CA . GLY A 1 142 ? 24.344 -3.459 -38.906 1 34.66 142 GLY A CA 1
ATOM 1066 C C . GLY A 1 142 ? 24.25 -3.664 -37.406 1 34.66 142 GLY A C 1
ATOM 1067 O O . GLY A 1 142 ? 23.547 -4.559 -36.938 1 34.66 142 GLY A O 1
ATOM 1068 N N . GLY A 1 143 ? 25.25 -3.205 -36.594 1 35.38 143 GLY A N 1
ATOM 1069 C CA . GLY A 1 143 ? 25.453 -3.084 -35.156 1 35.38 143 GLY A CA 1
ATOM 1070 C C . GLY A 1 143 ? 24.172 -2.961 -34.375 1 35.38 143 GLY A C 1
ATOM 1071 O O . GLY A 1 143 ? 23.109 -2.703 -34.938 1 35.38 143 GLY A O 1
ATOM 1072 N N . PRO A 1 144 ? 24.203 -3.652 -33.188 1 37.59 144 PRO A N 1
ATOM 1073 C CA . PRO A 1 144 ? 23.062 -3.381 -32.312 1 37.59 144 PRO A CA 1
ATOM 1074 C C . PRO A 1 144 ? 22.484 -1.98 -32.5 1 37.59 144 PRO A C 1
ATOM 1076 O O . PRO A 1 144 ? 23.219 -0.993 -32.469 1 37.59 144 PRO A O 1
ATOM 1079 N N . THR A 1 145 ? 21.844 -1.777 -33.469 1 36.88 145 THR A N 1
ATOM 1080 C CA . THR A 1 145 ? 21.266 -0.434 -33.406 1 36.88 145 THR A CA 1
ATOM 1081 C C . THR A 1 145 ? 20.781 -0.106 -32 1 36.88 145 THR A C 1
ATOM 1083 O O . THR A 1 145 ? 20.453 -1.007 -31.234 1 36.88 145 THR A O 1
ATOM 1086 N N . ALA A 1 146 ? 21.062 1.138 -31.562 1 40.91 146 ALA A N 1
ATOM 1087 C CA . ALA A 1 146 ? 20.891 1.874 -30.312 1 40.91 146 ALA A CA 1
ATOM 1088 C C . ALA A 1 146 ? 19.641 1.425 -29.562 1 40.91 146 ALA A C 1
ATOM 1090 O O . ALA A 1 146 ? 19.562 1.521 -28.344 1 40.91 146 ALA A O 1
ATOM 1091 N N . THR A 1 147 ? 18.203 1.159 -30.078 1 51.28 147 THR A N 1
ATOM 1092 C CA . THR A 1 147 ? 17.062 1.158 -29.172 1 51.28 147 THR A CA 1
ATOM 1093 C C . THR A 1 147 ? 16.344 -0.19 -29.219 1 51.28 147 THR A C 1
ATOM 1095 O O . THR A 1 147 ? 15.117 -0.245 -29.234 1 51.28 147 THR A O 1
ATOM 1098 N N . ALA A 1 148 ? 16.922 -1.371 -29.328 1 61.75 148 ALA A N 1
ATOM 1099 C CA . ALA A 1 148 ? 16.141 -2.604 -29.359 1 61.75 148 ALA A CA 1
ATOM 1100 C C . ALA A 1 148 ? 15.547 -2.898 -27.969 1 61.75 148 ALA A C 1
ATOM 1102 O O . ALA A 1 148 ? 16.234 -2.77 -26.953 1 61.75 148 ALA A O 1
ATOM 1103 N N . GLY A 1 149 ? 14.227 -3.332 -28.078 1 82.75 149 GLY A N 1
ATOM 1104 C CA . GLY A 1 149 ? 13.516 -3.627 -26.844 1 82.75 149 GLY A CA 1
ATOM 1105 C C . GLY A 1 149 ? 14.023 -4.875 -26.141 1 82.75 149 GLY A C 1
ATOM 1106 O O . GLY A 1 149 ? 14.508 -5.801 -26.797 1 82.75 149 GLY A O 1
ATOM 1107 N N . LEU A 1 150 ? 14.07 -4.969 -24.938 1 90.69 150 LEU A N 1
ATOM 1108 C CA . LEU A 1 150 ? 14.562 -6.043 -24.078 1 90.69 150 LEU A CA 1
ATOM 1109 C C . LEU A 1 150 ? 13.914 -7.375 -24.453 1 90.69 150 LEU A C 1
ATOM 1111 O O . LEU A 1 150 ? 14.516 -8.438 -24.25 1 90.69 150 LEU A O 1
ATOM 1115 N N . LEU A 1 151 ? 12.672 -7.363 -25.062 1 96.12 151 LEU A N 1
ATOM 1116 C CA . LEU A 1 151 ? 11.906 -8.562 -25.391 1 96.12 151 LEU A CA 1
ATOM 1117 C C . LEU A 1 151 ? 11.586 -8.602 -26.891 1 96.12 151 LEU A C 1
ATOM 1119 O O . LEU A 1 151 ? 10.578 -9.18 -27.297 1 96.12 151 LEU A O 1
ATOM 1123 N N . GLN A 1 152 ? 12.445 -8.031 -27.672 1 94 152 GLN A N 1
ATOM 1124 C CA . GLN A 1 152 ? 12.148 -7.875 -29.094 1 94 152 GLN A CA 1
ATOM 1125 C C . GLN A 1 152 ? 11.938 -9.234 -29.766 1 94 152 GLN A C 1
ATOM 1127 O O . GLN A 1 152 ? 12.859 -10.055 -29.812 1 94 152 GLN A O 1
ATOM 1132 N N . GLY A 1 153 ? 10.711 -9.43 -30.188 1 95.31 153 GLY A N 1
ATOM 1133 C CA . GLY A 1 153 ? 10.383 -10.633 -30.938 1 95.31 153 GLY A CA 1
ATOM 1134 C C . GLY A 1 153 ? 9.953 -11.789 -30.062 1 95.31 153 GLY A C 1
ATOM 1135 O O . GLY A 1 153 ? 9.602 -12.859 -30.562 1 95.31 153 GLY A O 1
ATOM 1136 N N . MET A 1 154 ? 9.898 -11.617 -28.766 1 97.31 154 MET A N 1
ATOM 1137 C CA . MET A 1 154 ? 9.547 -12.672 -27.812 1 97.31 154 MET A CA 1
ATOM 1138 C C . MET A 1 154 ? 8.055 -12.977 -27.875 1 97.31 154 MET A C 1
ATOM 1140 O O . MET A 1 154 ? 7.23 -12.141 -27.484 1 97.31 154 MET A O 1
ATOM 1144 N N . PRO A 1 155 ? 7.66 -14.141 -28.438 1 98.06 155 PRO A N 1
ATOM 1145 C CA . PRO A 1 155 ? 6.246 -14.516 -28.312 1 98.06 155 PRO A CA 1
ATOM 1146 C C . PRO A 1 155 ? 5.832 -14.781 -26.859 1 98.06 155 PRO A C 1
ATOM 1148 O O . PRO A 1 155 ? 6.582 -15.398 -26.109 1 98.06 155 PRO A O 1
ATOM 1151 N N . MET A 1 156 ? 4.656 -14.305 -26.5 1 98.44 156 MET A N 1
ATOM 1152 C CA . MET A 1 156 ? 4.223 -14.438 -25.109 1 98.44 156 MET A CA 1
ATOM 1153 C C . MET A 1 156 ? 2.738 -14.781 -25.031 1 98.44 156 MET A C 1
ATOM 1155 O O . MET A 1 156 ? 1.941 -14.281 -25.828 1 98.44 156 MET A O 1
ATOM 1159 N N . SER A 1 157 ? 2.396 -15.625 -24.094 1 98.81 157 SER A N 1
ATOM 1160 C CA . SER A 1 157 ? 1.007 -15.836 -23.703 1 98.81 157 SER A CA 1
ATOM 1161 C C . SER A 1 157 ? 0.574 -14.859 -22.625 1 98.81 157 SER A C 1
ATOM 1163 O O . SER A 1 157 ? 1.345 -14.562 -21.703 1 98.81 157 SER A O 1
ATOM 1165 N N . ILE A 1 158 ? -0.658 -14.312 -22.734 1 98.88 158 ILE A N 1
ATOM 1166 C CA . ILE A 1 158 ? -1.221 -13.391 -21.75 1 98.88 158 ILE A CA 1
ATOM 1167 C C . ILE A 1 158 ? -2.471 -14.008 -21.125 1 98.88 158 ILE A C 1
ATOM 1169 O O . ILE A 1 158 ? -3.408 -14.375 -21.828 1 98.88 158 ILE A O 1
ATOM 1173 N N . LYS A 1 159 ? -2.516 -14.07 -19.812 1 98.5 159 LYS A N 1
ATOM 1174 C CA . LYS A 1 159 ? -3.643 -14.641 -19.078 1 98.5 159 LYS A CA 1
ATOM 1175 C C . LYS A 1 159 ? -4.945 -13.93 -19.438 1 98.5 159 LYS A C 1
ATOM 1177 O O . LYS A 1 159 ? -4.988 -12.703 -19.531 1 98.5 159 LYS A O 1
ATOM 1182 N N . ASP A 1 160 ? -6.012 -14.695 -19.609 1 98.38 160 ASP A N 1
ATOM 1183 C CA . ASP A 1 160 ? -7.34 -14.195 -19.953 1 98.38 160 ASP A CA 1
ATOM 1184 C C . ASP A 1 160 ? -7.973 -13.453 -18.781 1 98.38 160 ASP A C 1
ATOM 1186 O O . ASP A 1 160 ? -9.109 -13.742 -18.391 1 98.38 160 ASP A O 1
ATOM 1190 N N . ALA A 1 161 ? -7.23 -12.625 -18.156 1 96.94 161 ALA A N 1
ATOM 1191 C CA . ALA A 1 161 ? -7.648 -11.742 -17.062 1 96.94 161 ALA A CA 1
ATOM 1192 C C . ALA A 1 161 ? -7.09 -10.336 -17.25 1 96.94 161 ALA A C 1
ATOM 1194 O O . ALA A 1 161 ? -7.477 -9.406 -16.547 1 96.94 161 ALA A O 1
ATOM 1195 N N . MET A 1 162 ? -6.258 -10.188 -18.234 1 97.31 162 MET A N 1
ATOM 1196 C CA . MET A 1 162 ? -5.633 -8.906 -18.531 1 97.31 162 MET A CA 1
ATOM 1197 C C . MET A 1 162 ? -6.16 -8.344 -19.859 1 97.31 162 MET A C 1
ATOM 1199 O O . MET A 1 162 ? -6.324 -9.086 -20.828 1 97.31 162 MET A O 1
ATOM 1203 N N . HIS A 1 163 ? -6.34 -7.074 -19.859 1 97.69 163 HIS A N 1
ATOM 1204 C CA . HIS A 1 163 ? -6.816 -6.461 -21.094 1 97.69 163 HIS A CA 1
ATOM 1205 C C . HIS A 1 163 ? -5.742 -6.504 -22.172 1 97.69 163 HIS A C 1
ATOM 1207 O O . HIS A 1 163 ? -4.574 -6.211 -21.906 1 97.69 163 HIS A O 1
ATOM 1213 N N . MET A 1 164 ? -6.109 -6.961 -23.25 1 98.31 164 MET A N 1
ATOM 1214 C CA . MET A 1 164 ? -5.316 -6.969 -24.484 1 98.31 164 MET A CA 1
ATOM 1215 C C . MET A 1 164 ? -6.141 -6.48 -25.672 1 98.31 164 MET A C 1
ATOM 1217 O O . MET A 1 164 ? -7.234 -6.992 -25.922 1 98.31 164 MET A O 1
ATOM 1221 N N . LYS A 1 165 ? -5.609 -5.484 -26.328 1 97.94 165 LYS A N 1
ATOM 1222 C CA . LYS A 1 165 ? -6.363 -4.863 -27.406 1 97.94 165 LYS A CA 1
ATOM 1223 C C . LYS A 1 165 ? -6.828 -5.906 -28.422 1 97.94 165 LYS A C 1
ATOM 1225 O O . LYS A 1 165 ? -6.023 -6.68 -28.938 1 97.94 165 LYS A O 1
ATOM 1230 N N . GLY A 1 166 ? -8.125 -5.926 -28.656 1 97.38 166 GLY A N 1
ATOM 1231 C CA . GLY A 1 166 ? -8.703 -6.809 -29.656 1 97.38 166 GLY A CA 1
ATOM 1232 C C . GLY A 1 166 ? -9.07 -8.172 -29.094 1 97.38 166 GLY A C 1
ATOM 1233 O O . GLY A 1 166 ? -9.703 -8.977 -29.781 1 97.38 166 GLY A O 1
ATOM 1234 N N . ALA A 1 167 ? -8.734 -8.469 -27.906 1 98.06 167 ALA A N 1
ATOM 1235 C CA . ALA A 1 167 ? -8.992 -9.773 -27.297 1 98.06 167 ALA A CA 1
ATOM 1236 C C . ALA A 1 167 ? -10.102 -9.688 -26.25 1 98.06 167 ALA A C 1
ATOM 1238 O O . ALA A 1 167 ? -10.344 -8.617 -25.672 1 98.06 167 ALA A O 1
ATOM 1239 N N . LEU A 1 168 ? -10.75 -10.773 -26.078 1 97.62 168 LEU A N 1
ATOM 1240 C CA . LEU A 1 168 ? -11.656 -10.883 -24.938 1 97.62 168 LEU A CA 1
ATOM 1241 C C . LEU A 1 168 ? -10.867 -10.969 -23.625 1 97.62 168 LEU A C 1
ATOM 1243 O O . LEU A 1 168 ? -9.711 -11.383 -23.625 1 97.62 168 LEU A O 1
ATOM 1247 N N . THR A 1 169 ? -11.445 -10.477 -22.625 1 97.31 169 THR A N 1
ATOM 1248 C CA . THR A 1 169 ? -11.008 -10.695 -21.25 1 97.31 169 THR A CA 1
ATOM 1249 C C . THR A 1 169 ? -12.141 -11.281 -20.406 1 97.31 169 THR A C 1
ATOM 1251 O O . THR A 1 169 ? -12.898 -10.547 -19.781 1 97.31 169 THR A O 1
ATOM 1254 N N . THR A 1 170 ? -12.172 -12.602 -20.328 1 96.75 170 THR A N 1
ATOM 1255 C CA . THR A 1 170 ? -13.398 -13.258 -19.891 1 96.75 170 THR A CA 1
ATOM 1256 C C . THR A 1 170 ? -13.328 -13.617 -18.406 1 96.75 170 THR A C 1
ATOM 1258 O O . THR A 1 170 ? -14.352 -13.805 -17.75 1 96.75 170 THR A O 1
ATOM 1261 N N . CYS A 1 171 ? -12.156 -13.836 -17.891 1 96.31 171 CYS A N 1
ATOM 1262 C CA . CYS A 1 171 ? -12 -14.352 -16.531 1 96.31 171 CYS A CA 1
ATOM 1263 C C . CYS A 1 171 ? -12.789 -15.641 -16.344 1 96.31 171 CYS A C 1
ATOM 1265 O O . CYS A 1 171 ? -13.289 -15.914 -15.25 1 96.31 171 CYS A O 1
ATOM 1267 N N . GLY A 1 172 ? -12.961 -16.344 -17.438 1 96.5 172 GLY A N 1
ATOM 1268 C CA . GLY A 1 172 ? -13.688 -17.594 -17.406 1 96.5 172 GLY A CA 1
ATOM 1269 C C . GLY A 1 172 ? -15.188 -17.422 -17.234 1 96.5 172 GLY A C 1
ATOM 1270 O O . GLY A 1 172 ? -15.891 -18.359 -16.875 1 96.5 172 GLY A O 1
ATOM 1271 N N . MET A 1 173 ? -15.711 -16.266 -17.422 1 95.69 173 MET A N 1
ATOM 1272 C CA . MET A 1 173 ? -17.125 -15.984 -17.203 1 95.69 173 MET A CA 1
ATOM 1273 C C . MET A 1 173 ? -17.781 -15.516 -18.5 1 95.69 173 MET A C 1
ATOM 1275 O O . MET A 1 173 ? -17.234 -14.68 -19.219 1 95.69 173 MET A O 1
ATOM 1279 N N . ALA A 1 174 ? -19.031 -16 -18.734 1 95 174 ALA A N 1
ATOM 1280 C CA . ALA A 1 174 ? -19.781 -15.648 -19.938 1 95 174 ALA A CA 1
ATOM 1281 C C . ALA A 1 174 ? -20.188 -14.172 -19.922 1 95 174 ALA A C 1
ATOM 1283 O O . ALA A 1 174 ? -20.219 -13.516 -20.969 1 95 174 ALA A O 1
ATOM 1284 N N . CYS A 1 175 ? -20.5 -13.664 -18.781 1 91.88 175 CYS A N 1
ATOM 1285 C CA . CYS A 1 175 ? -20.938 -12.273 -18.656 1 91.88 175 CYS A CA 1
ATOM 1286 C C . CYS A 1 175 ? -19.828 -11.32 -19.062 1 91.88 175 CYS A C 1
ATOM 1288 O O . CYS A 1 175 ? -20.078 -10.258 -19.641 1 91.88 175 CYS A O 1
ATOM 1290 N N . LYS A 1 176 ? -18.641 -11.672 -18.797 1 93.94 176 LYS A N 1
ATOM 1291 C CA . LYS A 1 176 ? -17.5 -10.852 -19.188 1 93.94 176 LYS A CA 1
ATOM 1292 C C . LYS A 1 176 ? -17.203 -11 -20.688 1 93.94 176 LYS A C 1
ATOM 1294 O O . LYS A 1 176 ? -16.844 -10.031 -21.344 1 93.94 176 LYS A O 1
ATOM 1299 N N . ALA A 1 177 ? -17.359 -12.188 -21.141 1 95.69 177 ALA A N 1
ATOM 1300 C CA . ALA A 1 177 ? -17.188 -12.414 -22.578 1 95.69 177 ALA A CA 1
ATOM 1301 C C . ALA A 1 177 ? -18.172 -11.578 -23.391 1 95.69 177 ALA A C 1
ATOM 1303 O O . ALA A 1 177 ? -17.844 -11.094 -24.469 1 95.69 177 ALA A O 1
ATOM 1304 N N . ALA A 1 178 ? -19.312 -11.422 -22.875 1 93.81 178 ALA A N 1
ATOM 1305 C CA . ALA A 1 178 ? -20.391 -10.719 -23.562 1 93.81 178 ALA A CA 1
ATOM 1306 C C . ALA A 1 178 ? -20.062 -9.234 -23.734 1 93.81 178 ALA A C 1
ATOM 1308 O O . ALA A 1 178 ? -20.641 -8.562 -24.594 1 93.81 178 ALA A O 1
ATOM 1309 N N . LYS A 1 179 ? -19.125 -8.75 -23 1 91.94 179 LYS A N 1
ATOM 1310 C CA . LYS A 1 179 ? -18.75 -7.348 -23.094 1 91.94 179 LYS A CA 1
ATOM 1311 C C . LYS A 1 179 ? -17.938 -7.078 -24.359 1 91.94 179 LYS A C 1
ATOM 1313 O O . LYS A 1 179 ? -17.766 -5.926 -24.75 1 91.94 179 LYS A O 1
ATOM 1318 N N . GLY A 1 180 ? -17.406 -8.086 -25 1 95.62 180 GLY A N 1
ATOM 1319 C CA . GLY A 1 180 ? -16.641 -7.93 -26.219 1 95.62 180 GLY A CA 1
ATOM 1320 C C . GLY A 1 180 ? -15.164 -7.684 -25.969 1 95.62 180 GLY A C 1
ATOM 1321 O O . GLY A 1 180 ? -14.719 -7.672 -24.812 1 95.62 180 GLY A O 1
ATOM 1322 N N . PRO A 1 181 ? -14.445 -7.59 -26.984 1 97.44 181 PRO A N 1
ATOM 1323 C CA . PRO A 1 181 ? -12.984 -7.453 -26.891 1 97.44 181 PRO A CA 1
ATOM 1324 C C . PRO A 1 181 ? -12.562 -6.129 -26.25 1 97.44 181 PRO A C 1
ATOM 1326 O O . PRO A 1 181 ? -13.258 -5.121 -26.406 1 97.44 181 PRO A O 1
ATOM 1329 N N . SER A 1 182 ? -11.477 -6.156 -25.609 1 97.06 182 SER A N 1
ATOM 1330 C CA . SER A 1 182 ? -10.898 -4.953 -25.016 1 97.06 182 SER A CA 1
ATOM 1331 C C . SER A 1 182 ? -10.523 -3.932 -26.078 1 97.06 182 SER A C 1
ATOM 1333 O O . SER A 1 182 ? -10.031 -4.297 -27.156 1 97.06 182 SER A O 1
ATOM 1335 N N . LYS A 1 183 ? -10.68 -2.662 -25.797 1 96.19 183 LYS A N 1
ATOM 1336 C CA . LYS A 1 183 ? -10.398 -1.587 -26.75 1 96.19 183 LYS A CA 1
ATOM 1337 C C . LYS A 1 183 ? -8.922 -1.195 -26.703 1 96.19 183 LYS A C 1
ATOM 1339 O O . LYS A 1 183 ? -8.391 -0.662 -27.672 1 96.19 183 LYS A O 1
ATOM 1344 N N . GLU A 1 184 ? -8.289 -1.442 -25.609 1 97 184 GLU A N 1
ATOM 1345 C CA . GLU A 1 184 ? -6.887 -1.078 -25.422 1 97 184 GLU A CA 1
ATOM 1346 C C . GLU A 1 184 ? -6.145 -2.125 -24.594 1 97 184 GLU A C 1
ATOM 1348 O O . GLU A 1 184 ? -6.77 -2.945 -23.922 1 97 184 GLU A O 1
ATOM 1353 N N . ASP A 1 185 ? -4.836 -2.082 -24.688 1 98.06 185 ASP A N 1
ATOM 1354 C CA . ASP A 1 185 ? -3.99 -2.912 -23.844 1 98.06 185 ASP A CA 1
ATOM 1355 C C . ASP A 1 185 ? -4.023 -2.428 -22.391 1 98.06 185 ASP A C 1
ATOM 1357 O O . ASP A 1 185 ? -4.062 -1.224 -22.141 1 98.06 185 ASP A O 1
ATOM 1361 N N . GLY A 1 186 ? -4.145 -3.418 -21.531 1 97.69 186 GLY A N 1
ATOM 1362 C CA . GLY A 1 186 ? -3.766 -3.055 -20.172 1 97.69 186 GLY A CA 1
ATOM 1363 C C . GLY A 1 186 ? -2.326 -2.594 -20.062 1 97.69 186 GLY A C 1
ATOM 1364 O O . GLY A 1 186 ? -1.52 -2.832 -20.969 1 97.69 186 GLY A O 1
ATOM 1365 N N . LEU A 1 187 ? -1.966 -1.997 -18.969 1 97.62 187 LEU A N 1
ATOM 1366 C CA . LEU A 1 187 ? -0.661 -1.356 -18.828 1 97.62 187 LEU A CA 1
ATOM 1367 C C . LEU A 1 187 ? 0.461 -2.383 -18.938 1 97.62 187 LEU A C 1
ATOM 1369 O O . LEU A 1 187 ? 1.484 -2.127 -19.578 1 97.62 187 LEU A O 1
ATOM 1373 N N . LEU A 1 188 ? 0.323 -3.529 -18.281 1 98.19 188 LEU A N 1
ATOM 1374 C CA . LEU A 1 188 ? 1.368 -4.543 -18.328 1 98.19 188 LEU A CA 1
ATOM 1375 C C . LEU A 1 188 ? 1.632 -4.98 -19.766 1 98.19 188 LEU A C 1
ATOM 1377 O O . LEU A 1 188 ? 2.785 -5.125 -20.172 1 98.19 188 LEU A O 1
ATOM 1381 N N . VAL A 1 189 ? 0.563 -5.199 -20.484 1 98.31 189 VAL A N 1
ATOM 1382 C CA . VAL A 1 189 ? 0.691 -5.613 -21.875 1 98.31 189 VAL A CA 1
ATOM 1383 C C . VAL A 1 189 ? 1.327 -4.488 -22.688 1 98.31 189 VAL A C 1
ATOM 1385 O O . VAL A 1 189 ? 2.182 -4.738 -23.547 1 98.31 189 VAL A O 1
ATOM 1388 N N . LYS A 1 190 ? 0.936 -3.248 -22.406 1 98 190 LYS A N 1
ATOM 1389 C CA . LYS A 1 190 ? 1.533 -2.096 -23.078 1 98 190 LYS A CA 1
ATOM 1390 C C . LYS A 1 190 ? 3.039 -2.043 -22.844 1 98 190 LYS A C 1
ATOM 1392 O O . LYS A 1 190 ? 3.811 -1.793 -23.766 1 98 190 LYS A O 1
ATOM 1397 N N . VAL A 1 191 ? 3.436 -2.26 -21.625 1 97.94 191 VAL A N 1
ATOM 1398 C CA . VAL A 1 191 ? 4.844 -2.207 -21.266 1 97.94 191 VAL A CA 1
ATOM 1399 C C . VAL A 1 191 ? 5.605 -3.332 -21.953 1 97.94 191 VAL A C 1
ATOM 1401 O O . VAL A 1 191 ? 6.699 -3.115 -22.484 1 97.94 191 VAL A O 1
ATOM 1404 N N . LEU A 1 192 ? 5.023 -4.516 -21.969 1 98.06 192 LEU A N 1
ATOM 1405 C CA . LEU A 1 192 ? 5.66 -5.648 -22.641 1 98.06 192 LEU A CA 1
ATOM 1406 C C . LEU A 1 192 ? 5.812 -5.391 -24.125 1 98.06 192 LEU A C 1
ATOM 1408 O O . LEU A 1 192 ? 6.871 -5.652 -24.703 1 98.06 192 LEU A O 1
ATOM 1412 N N . ARG A 1 193 ? 4.805 -4.844 -24.766 1 97.25 193 ARG A N 1
ATOM 1413 C CA . ARG A 1 193 ? 4.867 -4.504 -26.188 1 97.25 193 ARG A CA 1
ATOM 1414 C C . ARG A 1 193 ? 5.914 -3.424 -26.438 1 97.25 193 ARG A C 1
ATOM 1416 O O . ARG A 1 193 ? 6.609 -3.457 -27.453 1 97.25 193 ARG A O 1
ATOM 1423 N N . ALA A 1 194 ? 6.004 -2.467 -25.547 1 96.5 194 ALA A N 1
ATOM 1424 C CA . ALA A 1 194 ? 6.984 -1.393 -25.688 1 96.5 194 ALA A CA 1
ATOM 1425 C C . ALA A 1 194 ? 8.406 -1.946 -25.703 1 96.5 194 ALA A C 1
ATOM 1427 O O . ALA A 1 194 ? 9.297 -1.371 -26.328 1 96.5 194 ALA A O 1
ATOM 1428 N N . HIS A 1 195 ? 8.555 -3.055 -25.078 1 96.56 195 HIS A N 1
ATOM 1429 C CA . HIS A 1 195 ? 9.867 -3.684 -25.047 1 96.56 195 HIS A CA 1
ATOM 1430 C C . HIS A 1 195 ? 10.008 -4.73 -26.141 1 96.56 195 HIS A C 1
ATOM 1432 O O . HIS A 1 195 ? 10.992 -5.477 -26.172 1 96.56 195 HIS A O 1
ATOM 1438 N N . GLY A 1 196 ? 9.008 -4.879 -26.969 1 96.12 196 GLY A N 1
ATOM 1439 C CA . GLY A 1 196 ? 9.141 -5.652 -28.188 1 96.12 196 GLY A CA 1
ATOM 1440 C C . GLY A 1 196 ? 8.5 -7.023 -28.109 1 96.12 196 GLY A C 1
ATOM 1441 O O . GLY A 1 196 ? 8.547 -7.797 -29.062 1 96.12 196 GLY A O 1
ATOM 1442 N N . ALA A 1 197 ? 7.855 -7.359 -26.984 1 97.75 197 ALA A N 1
ATOM 1443 C CA . ALA A 1 197 ? 7.188 -8.656 -26.859 1 97.75 197 ALA A CA 1
ATOM 1444 C C . ALA A 1 197 ? 6.035 -8.773 -27.844 1 97.75 197 ALA A C 1
ATOM 1446 O O . ALA A 1 197 ? 5.449 -7.766 -28.25 1 97.75 197 ALA A O 1
ATOM 1447 N N . ILE A 1 198 ? 5.75 -9.977 -28.234 1 98.25 198 ILE A N 1
ATOM 1448 C CA . ILE A 1 198 ? 4.68 -10.25 -29.172 1 98.25 198 ILE A CA 1
ATOM 1449 C C . ILE A 1 198 ? 3.643 -11.172 -28.547 1 98.25 198 ILE A C 1
ATOM 1451 O O . ILE A 1 198 ? 3.723 -12.391 -28.672 1 98.25 198 ILE A O 1
ATOM 1455 N N . PRO A 1 199 ? 2.643 -10.578 -27.859 1 98.56 199 PRO A N 1
ATOM 1456 C CA . PRO A 1 199 ? 1.53 -11.414 -27.391 1 98.56 199 PRO A CA 1
ATOM 1457 C C . PRO A 1 199 ? 0.793 -12.102 -28.547 1 98.56 199 PRO A C 1
ATOM 1459 O O . PRO A 1 199 ? 0.377 -11.445 -29.5 1 98.56 199 PRO A O 1
ATOM 1462 N N . PHE A 1 200 ? 0.606 -13.477 -28.438 1 98.56 200 PHE A N 1
ATOM 1463 C CA . PHE A 1 200 ? 0.078 -14.141 -29.625 1 98.56 200 PHE A CA 1
ATOM 1464 C C . PHE A 1 200 ? -1.011 -15.141 -29.234 1 98.56 200 PHE A C 1
ATOM 1466 O O . PHE A 1 200 ? -1.738 -15.633 -30.094 1 98.56 200 PHE A O 1
ATOM 1473 N N . VAL A 1 201 ? -1.151 -15.453 -27.938 1 98.44 201 VAL A N 1
ATOM 1474 C CA . VAL A 1 201 ? -2.236 -16.297 -27.453 1 98.44 201 VAL A CA 1
ATOM 1475 C C . VAL A 1 201 ? -2.705 -15.805 -26.078 1 98.44 201 VAL A C 1
ATOM 1477 O O . VAL A 1 201 ? -1.985 -15.078 -25.391 1 98.44 201 VAL A O 1
ATOM 1480 N N . ARG A 1 202 ? -3.949 -16.156 -25.766 1 98.62 202 ARG A N 1
ATOM 1481 C CA . ARG A 1 202 ? -4.496 -15.977 -24.422 1 98.62 202 ARG A CA 1
ATOM 1482 C C . ARG A 1 202 ? -4.578 -17.312 -23.688 1 98.62 202 ARG A C 1
ATOM 1484 O O . ARG A 1 202 ? -4.984 -18.328 -24.25 1 98.62 202 ARG A O 1
ATOM 1491 N N . GLY A 1 203 ? -4.191 -17.297 -22.406 1 98.75 203 GLY A N 1
ATOM 1492 C CA . GLY A 1 203 ? -4.215 -18.516 -21.609 1 98.75 203 GLY A CA 1
ATOM 1493 C C . GLY A 1 203 ? -5.527 -18.734 -20.891 1 98.75 203 GLY A C 1
ATOM 1494 O O . GLY A 1 203 ? -6.141 -17.781 -20.406 1 98.75 203 GLY A O 1
ATOM 1495 N N . ASN A 1 204 ? -5.941 -19.969 -20.781 1 98.69 204 ASN A N 1
ATOM 1496 C CA . ASN A 1 204 ? -7.207 -20.359 -20.172 1 98.69 204 ASN A CA 1
ATOM 1497 C C . ASN A 1 204 ? -7.172 -20.188 -18.641 1 98.69 204 ASN A C 1
ATOM 1499 O O . ASN A 1 204 ? -6.102 -20.219 -18.047 1 98.69 204 ASN A O 1
ATOM 1503 N N . VAL A 1 205 ? -8.359 -20 -18.031 1 98.44 205 VAL A N 1
ATOM 1504 C CA . VAL A 1 205 ? -8.5 -19.656 -16.625 1 98.44 205 VAL A CA 1
ATOM 1505 C C . VAL A 1 205 ? -9.727 -20.359 -16.031 1 98.44 205 VAL A C 1
ATOM 1507 O O . VAL A 1 205 ? -10.586 -20.828 -16.781 1 98.44 205 VAL A O 1
ATOM 1510 N N . PRO A 1 206 ? -9.797 -20.5 -14.75 1 97.12 206 PRO A N 1
ATOM 1511 C CA . PRO A 1 206 ? -11.055 -20.953 -14.148 1 97.12 206 PRO A CA 1
ATOM 1512 C C . PRO A 1 206 ? -12.117 -19.859 -14.109 1 97.12 206 PRO A C 1
ATOM 1514 O O . PRO A 1 206 ? -11.789 -18.672 -14.18 1 97.12 206 PRO A O 1
ATOM 1517 N N . GLN A 1 207 ? -13.375 -20.328 -13.93 1 95.31 207 GLN A N 1
ATOM 1518 C CA . GLN A 1 207 ? -14.445 -19.375 -13.688 1 95.31 207 GLN A CA 1
ATOM 1519 C C . GLN A 1 207 ? -14.148 -18.516 -12.453 1 95.31 207 GLN A C 1
ATOM 1521 O O . GLN A 1 207 ? -13.773 -19.047 -11.406 1 95.31 207 GLN A O 1
ATOM 1526 N N . CYS A 1 208 ? -14.125 -17.234 -12.547 1 92.38 208 CYS A N 1
ATOM 1527 C CA . CYS A 1 208 ? -13.938 -16.266 -11.469 1 92.38 208 CYS A CA 1
ATOM 1528 C C . CYS A 1 208 ? -12.5 -16.266 -10.977 1 92.38 208 CYS A C 1
ATOM 1530 O O . CYS A 1 208 ? -12.188 -15.656 -9.953 1 92.38 208 CYS A O 1
ATOM 1532 N N . MET A 1 209 ? -11.609 -17 -11.539 1 92.56 209 MET A N 1
ATOM 1533 C CA . MET A 1 209 ? -10.172 -16.969 -11.273 1 92.56 209 MET A CA 1
ATOM 1534 C C . MET A 1 209 ? -9.875 -17.516 -9.883 1 92.56 209 MET A C 1
ATOM 1536 O O . MET A 1 209 ? -8.797 -17.281 -9.336 1 92.56 209 MET A O 1
ATOM 1540 N N . MET A 1 210 ? -10.773 -18.234 -9.25 1 90.94 210 MET A N 1
ATOM 1541 C CA . MET A 1 210 ? -10.602 -18.531 -7.828 1 90.94 210 MET A CA 1
ATOM 1542 C C . MET A 1 210 ? -10.586 -20.031 -7.578 1 90.94 210 MET A C 1
ATOM 1544 O O . MET A 1 210 ? -11.203 -20.516 -6.629 1 90.94 210 MET A O 1
ATOM 1548 N N . LEU A 1 211 ? -9.961 -20.781 -8.484 1 92.19 211 LEU A N 1
ATOM 1549 C CA . LEU A 1 211 ? -9.766 -22.219 -8.32 1 92.19 211 LEU A CA 1
ATOM 1550 C C . LEU A 1 211 ? -8.336 -22.609 -8.68 1 92.19 211 LEU A C 1
ATOM 1552 O O . LEU A 1 211 ? -7.758 -22.078 -9.625 1 92.19 211 LEU A O 1
ATOM 1556 N N . PRO A 1 212 ? -7.828 -23.562 -7.895 1 94.94 212 PRO A N 1
ATOM 1557 C CA . PRO A 1 212 ? -6.523 -24.109 -8.281 1 94.94 212 PRO A CA 1
ATOM 1558 C C . PRO A 1 212 ? -6.621 -25.125 -9.414 1 94.94 212 PRO A C 1
ATOM 1560 O O . PRO A 1 212 ? -5.918 -26.141 -9.398 1 94.94 212 PRO A O 1
ATOM 1563 N N . GLU A 1 213 ? -7.609 -24.953 -10.266 1 95.38 213 GLU A N 1
ATOM 1564 C CA . GLU A 1 213 ? -7.867 -25.656 -11.516 1 95.38 213 GLU A CA 1
ATOM 1565 C C . GLU A 1 213 ? -8.328 -24.688 -12.602 1 95.38 213 GLU A C 1
ATOM 1567 O O . GLU A 1 213 ? -8.914 -23.656 -12.312 1 95.38 213 GLU A O 1
ATOM 1572 N N . SER A 1 214 ? -8.023 -25.031 -13.766 1 97.19 214 SER A N 1
ATOM 1573 C CA . SER A 1 214 ? -8.477 -24.172 -14.859 1 97.19 214 SER A CA 1
ATOM 1574 C C . SER A 1 214 ? -9.641 -24.812 -15.609 1 97.19 214 SER A C 1
ATOM 1576 O O . SER A 1 214 ? -9.438 -25.625 -16.516 1 97.19 214 SER A O 1
ATOM 1578 N N . ASP A 1 215 ? -10.828 -24.422 -15.18 1 97.44 215 ASP A N 1
ATOM 1579 C CA . ASP A 1 215 ? -12.078 -24.891 -15.758 1 97.44 215 ASP A CA 1
ATOM 1580 C C . ASP A 1 215 ? -13.125 -23.781 -15.812 1 97.44 215 ASP A C 1
ATOM 1582 O O . ASP A 1 215 ? -13.18 -22.938 -14.914 1 97.44 215 ASP A O 1
ATOM 1586 N N . ASN A 1 216 ? -13.82 -23.672 -16.875 1 97 216 ASN A N 1
ATOM 1587 C CA . ASN A 1 216 ? -14.93 -22.734 -17.031 1 97 216 ASN A CA 1
ATOM 1588 C C . ASN A 1 216 ? -15.93 -23.219 -18.078 1 97 216 ASN A C 1
ATOM 1590 O O . ASN A 1 216 ? -15.656 -24.172 -18.812 1 97 216 ASN A O 1
ATOM 1594 N N . ALA A 1 217 ? -17.047 -22.594 -18.172 1 95.62 217 ALA A N 1
ATOM 1595 C CA . ALA A 1 217 ? -18.141 -23.062 -19.016 1 95.62 217 ALA A CA 1
ATOM 1596 C C . ALA A 1 217 ? -17.938 -22.641 -20.469 1 95.62 217 ALA A C 1
ATOM 1598 O O . ALA A 1 217 ? -18.594 -23.141 -21.375 1 95.62 217 ALA A O 1
ATOM 1599 N N . ILE A 1 218 ? -17.047 -21.719 -20.703 1 97.5 218 ILE A N 1
ATOM 1600 C CA . ILE A 1 218 ? -16.844 -21.172 -22.031 1 97.5 218 ILE A CA 1
ATOM 1601 C C . ILE A 1 218 ? -15.906 -22.078 -22.828 1 97.5 218 ILE A C 1
ATOM 1603 O O . ILE A 1 218 ? -16.297 -22.688 -23.828 1 97.5 218 ILE A O 1
ATOM 1607 N N . PHE A 1 219 ? -14.734 -22.281 -22.297 1 98.06 219 PHE A N 1
ATOM 1608 C CA . PHE A 1 219 ? -13.656 -22.922 -23.047 1 98.06 219 PHE A CA 1
ATOM 1609 C C . PHE A 1 219 ? -13.438 -24.344 -22.547 1 98.06 219 PHE A C 1
ATOM 1611 O O . PHE A 1 219 ? -12.766 -25.141 -23.203 1 98.06 219 PHE A O 1
ATOM 1618 N N . GLY A 1 220 ? -13.953 -24.656 -21.359 1 97 220 GLY A N 1
ATOM 1619 C CA . GLY A 1 220 ? -13.742 -25.969 -20.781 1 97 220 GLY A CA 1
ATOM 1620 C C . GLY A 1 220 ? -12.453 -26.078 -20 1 97 220 GLY A C 1
ATOM 1621 O O . GLY A 1 220 ? -11.852 -25.062 -19.641 1 97 220 GLY A O 1
ATOM 1622 N N . ARG A 1 221 ? -12.055 -27.312 -19.719 1 97.19 221 ARG A N 1
ATOM 1623 C CA . ARG A 1 221 ? -10.938 -27.594 -18.812 1 97.19 221 ARG A CA 1
ATOM 1624 C C . ARG A 1 221 ? -9.617 -27.609 -19.578 1 97.19 221 ARG A C 1
ATOM 1626 O O . ARG A 1 221 ? -9.539 -28.125 -20.688 1 97.19 221 ARG A O 1
ATOM 1633 N N . SER A 1 222 ? -8.602 -27.016 -18.953 1 98.31 222 SER A N 1
ATOM 1634 C CA . SER A 1 222 ? -7.238 -27.203 -19.422 1 98.31 222 SER A CA 1
ATOM 1635 C C . SER A 1 222 ? -6.598 -28.438 -18.781 1 98.31 222 SER A C 1
ATOM 1637 O O . SER A 1 222 ? -6.836 -28.719 -17.609 1 98.31 222 SER A O 1
ATOM 1639 N N . ASP A 1 223 ? -5.703 -29.062 -19.516 1 98.56 223 ASP A N 1
ATOM 1640 C CA . ASP A 1 223 ? -5.059 -30.297 -19.047 1 98.56 223 ASP A CA 1
ATOM 1641 C C . ASP A 1 223 ? -3.59 -30.047 -18.719 1 98.56 223 ASP A C 1
ATOM 1643 O O . ASP A 1 223 ? -2.992 -29.078 -19.188 1 98.56 223 ASP A O 1
ATOM 1647 N N . ASN A 1 224 ? -3.111 -30.906 -17.859 1 98.62 224 ASN A N 1
ATOM 1648 C CA . ASN A 1 224 ? -1.692 -30.906 -17.516 1 98.62 224 ASN A CA 1
ATOM 1649 C C . ASN A 1 224 ? -0.872 -31.703 -18.531 1 98.62 224 ASN A C 1
ATOM 1651 O O . ASN A 1 224 ? -1.126 -32.875 -18.75 1 98.62 224 ASN A O 1
ATOM 1655 N N . PRO A 1 225 ? 0.153 -31.094 -19.094 1 98.38 225 PRO A N 1
ATOM 1656 C CA . PRO A 1 225 ? 0.943 -31.781 -20.109 1 98.38 225 PRO A CA 1
ATOM 1657 C C . PRO A 1 225 ? 1.625 -33.031 -19.578 1 98.38 225 PRO A C 1
ATOM 1659 O O . PRO A 1 225 ? 1.973 -33.938 -20.344 1 98.38 225 PRO A O 1
ATOM 1662 N N . TRP A 1 226 ? 1.846 -33.156 -18.312 1 98.44 226 TRP A N 1
ATOM 1663 C CA . TRP A 1 226 ? 2.516 -34.281 -17.719 1 98.44 226 TRP A CA 1
ATOM 1664 C C . TRP A 1 226 ? 1.553 -35.469 -17.578 1 98.44 226 TRP A C 1
ATOM 1666 O O . TRP A 1 226 ? 1.979 -36.625 -17.469 1 98.44 226 TRP A O 1
ATOM 1676 N N . ASN A 1 227 ? 0.31 -35.188 -17.391 1 98.06 227 ASN A N 1
ATOM 1677 C CA . ASN A 1 227 ? -0.798 -36.125 -17.266 1 98.06 227 ASN A CA 1
ATOM 1678 C C . ASN A 1 227 ? -2.135 -35.469 -17.594 1 98.06 227 ASN A C 1
ATOM 1680 O O . ASN A 1 227 ? -2.662 -34.688 -16.781 1 98.06 227 ASN A O 1
ATOM 1684 N N . LEU A 1 228 ? -2.711 -35.812 -18.703 1 97.69 228 LEU A N 1
ATOM 1685 C CA . LEU A 1 228 ? -3.879 -35.125 -19.234 1 97.69 228 LEU A CA 1
ATOM 1686 C C . LEU A 1 228 ? -5.094 -35.344 -18.328 1 97.69 228 LEU A C 1
ATOM 1688 O O . LEU A 1 228 ? -6.094 -34.625 -18.453 1 97.69 228 LEU A O 1
ATOM 1692 N N . GLY A 1 229 ? -5.066 -36.25 -17.438 1 97.44 229 GLY A N 1
ATOM 1693 C CA . GLY A 1 229 ? -6.137 -36.5 -16.484 1 97.44 229 GLY A CA 1
ATOM 1694 C C . GLY A 1 229 ? -6.016 -35.656 -15.234 1 97.44 229 GLY A C 1
ATOM 1695 O O . GLY A 1 229 ? -6.875 -35.719 -14.352 1 97.44 229 GLY A O 1
ATOM 1696 N N . ARG A 1 230 ? -5.023 -34.844 -15.172 1 98.25 230 ARG A N 1
ATOM 1697 C CA . ARG A 1 230 ? -4.781 -34 -14 1 98.25 230 ARG A CA 1
ATOM 1698 C C . ARG A 1 230 ? -4.75 -32.531 -14.383 1 98.25 230 ARG A C 1
ATOM 1700 O O . ARG A 1 230 ? -4.629 -32.188 -15.562 1 98.25 230 ARG A O 1
ATOM 1707 N N . THR A 1 231 ? -4.969 -31.672 -13.414 1 98.25 231 THR A N 1
ATOM 1708 C CA . THR A 1 231 ? -5.09 -30.25 -13.656 1 98.25 231 THR A CA 1
ATOM 1709 C C . THR A 1 231 ? -3.715 -29.594 -13.75 1 98.25 231 THR A C 1
ATOM 1711 O O . THR A 1 231 ? -2.775 -30.016 -13.07 1 98.25 231 THR A O 1
ATOM 1714 N N . PRO A 1 232 ? -3.545 -28.641 -14.617 1 98.69 232 PRO A N 1
ATOM 1715 C CA . PRO A 1 232 ? -2.336 -27.812 -14.594 1 98.69 232 PRO A CA 1
ATOM 1716 C C . PRO A 1 232 ? -2.357 -26.766 -13.484 1 98.69 232 PRO A C 1
ATOM 1718 O O . PRO A 1 232 ? -1.44 -25.953 -13.383 1 98.69 232 PRO A O 1
ATOM 1721 N N . GLY A 1 233 ? -3.389 -26.766 -12.641 1 98.19 233 GLY A N 1
ATOM 1722 C CA . GLY A 1 233 ? -3.562 -25.766 -11.594 1 98.19 233 GLY A CA 1
ATOM 1723 C C . GLY A 1 233 ? -4.402 -24.578 -12.039 1 98.19 233 GLY A C 1
ATOM 1724 O O . GLY A 1 233 ? -5.211 -24.703 -12.969 1 98.19 233 GLY A O 1
ATOM 1725 N N . GLY A 1 234 ? -4.34 -23.484 -11.359 1 97.31 234 GLY A N 1
ATOM 1726 C CA . GLY A 1 234 ? -5.066 -22.25 -11.562 1 97.31 234 GLY A CA 1
ATOM 1727 C C . GLY A 1 234 ? -4.758 -21.188 -10.516 1 97.31 234 GLY A C 1
ATOM 1728 O O . GLY A 1 234 ? -4.207 -21.5 -9.461 1 97.31 234 GLY A O 1
ATOM 1729 N N . SER A 1 235 ? -4.977 -19.875 -10.883 1 96.69 235 SER A N 1
ATOM 1730 C CA . SER A 1 235 ? -5.84 -19.531 -12.008 1 96.69 235 SER A CA 1
ATOM 1731 C C . SER A 1 235 ? -5.023 -19.297 -13.273 1 96.69 235 SER A C 1
ATOM 1733 O O . SER A 1 235 ? -5.586 -18.984 -14.328 1 96.69 235 SER A O 1
ATOM 1735 N N . SER A 1 236 ? -3.699 -19.391 -13.273 1 98.69 236 SER A N 1
ATOM 1736 C CA . SER A 1 236 ? -2.91 -19.266 -14.5 1 98.69 236 SER A CA 1
ATOM 1737 C C . SER A 1 236 ? -2.59 -20.641 -15.094 1 98.69 236 SER A C 1
ATOM 1739 O O . SER A 1 236 ? -1.46 -20.891 -15.523 1 98.69 236 SER A O 1
ATOM 1741 N N . GLY A 1 237 ? -3.572 -21.469 -15.078 1 98.69 237 GLY A N 1
ATOM 1742 C CA . GLY A 1 237 ? -3.357 -22.844 -15.539 1 98.69 237 GLY A CA 1
ATOM 1743 C C . GLY A 1 237 ? -3.059 -22.922 -17.016 1 98.69 237 GLY A C 1
ATOM 1744 O O . GLY A 1 237 ? -2.268 -23.766 -17.453 1 98.69 237 GLY A O 1
ATOM 1745 N N . GLY A 1 238 ? -3.766 -22.125 -17.844 1 98.75 238 GLY A N 1
ATOM 1746 C CA . GLY A 1 238 ? -3.424 -22.062 -19.25 1 98.75 238 GLY A CA 1
ATOM 1747 C C . GLY A 1 238 ? -1.968 -21.719 -19.5 1 98.75 238 GLY A C 1
ATOM 1748 O O . GLY A 1 238 ? -1.283 -22.391 -20.266 1 98.75 238 GLY A O 1
ATOM 1749 N N . GLU A 1 239 ? -1.492 -20.688 -18.812 1 98.81 239 GLU A N 1
ATOM 1750 C CA . GLU A 1 239 ? -0.102 -20.266 -18.953 1 98.81 239 GLU A CA 1
ATOM 1751 C C . GLU A 1 239 ? 0.856 -21.375 -18.531 1 98.81 239 GLU A C 1
ATOM 1753 O O . GLU A 1 239 ? 1.853 -21.641 -19.219 1 98.81 239 GLU A O 1
ATOM 1758 N N . GLY A 1 240 ? 0.525 -22.016 -17.375 1 98.69 240 GLY A N 1
ATOM 1759 C CA . GLY A 1 240 ? 1.358 -23.125 -16.938 1 98.69 240 GLY A CA 1
ATOM 1760 C C . GLY A 1 240 ? 1.444 -24.25 -17.953 1 98.69 240 GLY A C 1
ATOM 1761 O O . GLY A 1 240 ? 2.533 -24.75 -18.234 1 98.69 240 GLY A O 1
ATOM 1762 N N . SER A 1 241 ? 0.344 -24.625 -18.484 1 98.69 241 SER A N 1
ATOM 1763 C CA . SER A 1 241 ? 0.275 -25.703 -19.469 1 98.69 241 SER A CA 1
ATOM 1764 C C . SER A 1 241 ? 1.031 -25.328 -20.75 1 98.69 241 SER A C 1
ATOM 1766 O O . SER A 1 241 ? 1.758 -26.156 -21.297 1 98.69 241 SER A O 1
ATOM 1768 N N . LEU A 1 242 ? 0.841 -24.109 -21.219 1 98.81 242 LEU A N 1
ATOM 1769 C CA . LEU A 1 242 ? 1.459 -23.641 -22.453 1 98.81 242 LEU A CA 1
ATOM 1770 C C . LEU A 1 242 ? 2.977 -23.594 -22.312 1 98.81 242 LEU A C 1
ATOM 1772 O O . LEU A 1 242 ? 3.703 -24 -23.219 1 98.81 242 LEU A O 1
ATOM 1776 N N . VAL A 1 243 ? 3.457 -23.078 -21.219 1 98.69 243 VAL A N 1
ATOM 1777 C CA . VAL A 1 243 ? 4.895 -22.984 -21 1 98.69 243 VAL A CA 1
ATOM 1778 C C . VAL A 1 243 ? 5.492 -24.375 -20.844 1 98.69 243 VAL A C 1
ATOM 1780 O O . VAL A 1 243 ? 6.52 -24.688 -21.453 1 98.69 243 VAL A O 1
ATOM 1783 N N . ALA A 1 244 ? 4.859 -25.219 -20.094 1 98.5 244 ALA A N 1
ATOM 1784 C CA . ALA A 1 244 ? 5.367 -26.562 -19.844 1 98.5 244 ALA A CA 1
ATOM 1785 C C . ALA A 1 244 ? 5.457 -27.359 -21.141 1 98.5 244 ALA A C 1
ATOM 1787 O O . ALA A 1 244 ? 6.387 -28.156 -21.328 1 98.5 244 ALA A O 1
ATOM 1788 N N . SER A 1 245 ? 4.523 -27.188 -22 1 97.75 245 SER A N 1
ATOM 1789 C CA . SER A 1 245 ? 4.492 -27.938 -23.25 1 97.75 245 SER A CA 1
ATOM 1790 C C . SER A 1 245 ? 5.316 -27.234 -24.328 1 97.75 245 SER A C 1
ATOM 1792 O O . SER A 1 245 ? 5.301 -27.641 -25.5 1 97.75 245 SER A O 1
ATOM 1794 N N . ARG A 1 246 ? 5.938 -26.156 -24.016 1 97.62 246 ARG A N 1
ATOM 1795 C CA . ARG A 1 246 ? 6.777 -25.375 -24.906 1 97.62 246 ARG A CA 1
ATOM 1796 C C . ARG A 1 246 ? 5.957 -24.781 -26.062 1 97.62 246 ARG A C 1
ATOM 1798 O O . ARG A 1 246 ? 6.426 -24.719 -27.203 1 97.62 246 ARG A O 1
ATOM 1805 N N . SER A 1 247 ? 4.746 -24.5 -25.734 1 98 247 SER A N 1
ATOM 1806 C CA . SER A 1 247 ? 3.879 -23.812 -26.688 1 98 247 SER A CA 1
ATOM 1807 C C . SER A 1 247 ? 4.102 -22.297 -26.656 1 98 247 SER A C 1
ATOM 1809 O O . SER A 1 247 ? 3.691 -21.594 -27.562 1 98 247 SER A O 1
ATOM 1811 N N . THR A 1 248 ? 4.707 -21.797 -25.641 1 98.44 248 THR A N 1
ATOM 1812 C CA . THR A 1 248 ? 5.195 -20.438 -25.484 1 98.44 248 THR A CA 1
ATOM 1813 C C . THR A 1 248 ? 6.441 -20.391 -24.609 1 98.44 248 THR A C 1
ATOM 1815 O O . THR A 1 248 ? 6.562 -21.172 -23.656 1 98.44 248 THR A O 1
ATOM 1818 N N . PRO A 1 249 ? 7.414 -19.578 -24.906 1 98.19 249 PRO A N 1
ATOM 1819 C CA . PRO A 1 249 ? 8.602 -19.516 -24.062 1 98.19 249 PRO A CA 1
ATOM 1820 C C . PRO A 1 249 ? 8.383 -18.688 -22.797 1 98.19 249 PRO A C 1
ATOM 1822 O O . PRO A 1 249 ? 9.109 -18.844 -21.812 1 98.19 249 PRO A O 1
ATOM 1825 N N . LEU A 1 250 ? 7.449 -17.766 -22.828 1 98.62 250 LEU A N 1
ATOM 1826 C CA . LEU A 1 250 ? 7.199 -16.828 -21.75 1 98.62 250 LEU A CA 1
ATOM 1827 C C . LEU A 1 250 ? 5.711 -16.5 -21.656 1 98.62 250 LEU A C 1
ATOM 1829 O O . LEU A 1 250 ? 5.023 -16.406 -22.672 1 98.62 250 LEU A O 1
ATOM 1833 N N . ALA A 1 251 ? 5.246 -16.375 -20.453 1 98.88 251 ALA A N 1
ATOM 1834 C CA . ALA A 1 251 ? 3.842 -16.047 -20.234 1 98.88 251 ALA A CA 1
ATOM 1835 C C . ALA A 1 251 ? 3.693 -15.039 -19.078 1 98.88 251 ALA A C 1
ATOM 1837 O O . ALA A 1 251 ? 4.617 -14.859 -18.281 1 98.88 251 ALA A O 1
ATOM 1838 N N . LEU A 1 252 ? 2.561 -14.328 -19.062 1 98.88 252 LEU A N 1
ATOM 1839 C CA . LEU A 1 252 ? 2.182 -13.438 -17.969 1 98.88 252 LEU A CA 1
ATOM 1840 C C . LEU A 1 252 ? 0.926 -13.945 -17.266 1 98.88 252 LEU A C 1
ATOM 1842 O O . LEU A 1 252 ? -0.12 -14.109 -17.906 1 98.88 252 LEU A O 1
ATOM 1846 N N . GLY A 1 253 ? 1.077 -14.25 -16 1 98.62 253 GLY A N 1
ATOM 1847 C CA . GLY A 1 253 ? -0.035 -14.672 -15.172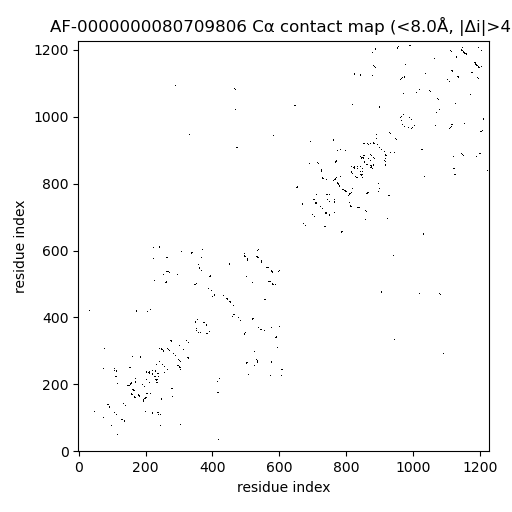 1 98.62 253 GLY A CA 1
ATOM 1848 C C . GLY A 1 253 ? -0.328 -13.711 -14.031 1 98.62 253 GLY A C 1
ATOM 1849 O O . GLY A 1 253 ? 0.059 -12.539 -14.086 1 98.62 253 GLY A O 1
ATOM 1850 N N . SER A 1 254 ? -1.176 -14.18 -13.102 1 97.94 254 SER A N 1
ATOM 1851 C CA . SER A 1 254 ? -1.48 -13.43 -11.891 1 97.94 254 SER A CA 1
ATOM 1852 C C . SER A 1 254 ? -1.647 -14.359 -10.695 1 97.94 254 SER A C 1
ATOM 1854 O O . SER A 1 254 ? -1.861 -15.562 -10.859 1 97.94 254 SER A O 1
ATOM 1856 N N . ASP A 1 255 ? -1.507 -13.773 -9.484 1 98.19 255 ASP A N 1
ATOM 1857 C CA . ASP A 1 255 ? -1.424 -14.57 -8.266 1 98.19 255 ASP A CA 1
ATOM 1858 C C . ASP A 1 255 ? -2.086 -13.852 -7.09 1 98.19 255 ASP A C 1
ATOM 1860 O O . ASP A 1 255 ? -1.618 -12.797 -6.656 1 98.19 255 ASP A O 1
ATOM 1864 N N . VAL A 1 256 ? -3.193 -14.43 -6.578 1 96.12 256 VAL A N 1
ATOM 1865 C CA . VAL A 1 256 ? -3.9 -13.891 -5.422 1 96.12 256 VAL A CA 1
ATOM 1866 C C . VAL A 1 256 ? -3.77 -14.859 -4.242 1 96.12 256 VAL A C 1
ATOM 1868 O O . VAL A 1 256 ? -3.943 -14.461 -3.088 1 96.12 256 VAL A O 1
ATOM 1871 N N . GLY A 1 257 ? -3.41 -16.031 -4.508 1 97.19 257 GLY A N 1
ATOM 1872 C CA . GLY A 1 257 ? -3.26 -17.109 -3.543 1 97.19 257 GLY A CA 1
ATOM 1873 C C . GLY A 1 257 ? -2.467 -18.297 -4.082 1 97.19 257 GLY A C 1
ATOM 1874 O O . GLY A 1 257 ? -2.734 -19.438 -3.73 1 97.19 257 GLY A O 1
ATOM 1875 N N . GLY A 1 258 ? -1.604 -18.016 -5.004 1 98.31 258 GLY A N 1
ATOM 1876 C CA . GLY A 1 258 ? -0.79 -19.062 -5.598 1 98.31 258 GLY A CA 1
ATOM 1877 C C . GLY A 1 258 ? -1.034 -19.234 -7.086 1 98.31 258 GLY A C 1
ATOM 1878 O O . GLY A 1 258 ? -0.391 -20.062 -7.73 1 98.31 258 GLY A O 1
ATOM 1879 N N . SER A 1 259 ? -1.75 -18.422 -7.707 1 98.25 259 SER A N 1
ATOM 1880 C CA . SER A 1 259 ? -2.285 -18.656 -9.047 1 98.25 259 SER A CA 1
ATOM 1881 C C . SER A 1 259 ? -1.188 -18.594 -10.102 1 98.25 259 SER A C 1
ATOM 1883 O O . SER A 1 259 ? -1.407 -18.953 -11.258 1 98.25 259 SER A O 1
ATOM 1885 N N . ILE A 1 260 ? -0.091 -18.094 -9.805 1 98.81 260 ILE A N 1
ATOM 1886 C CA . ILE A 1 260 ? 1.081 -18.281 -10.656 1 98.81 260 ILE A CA 1
ATOM 1887 C C . ILE A 1 260 ? 1.858 -19.516 -10.188 1 98.81 260 ILE A C 1
ATOM 1889 O O . ILE A 1 260 ? 2.191 -20.391 -11 1 98.81 260 ILE A O 1
ATOM 1893 N N . ARG A 1 261 ? 2.025 -19.594 -8.953 1 98.88 261 ARG A N 1
ATOM 1894 C CA . ARG A 1 261 ? 2.939 -20.547 -8.328 1 98.88 261 ARG A CA 1
ATOM 1895 C C . ARG A 1 261 ? 2.35 -21.953 -8.336 1 98.88 261 ARG A C 1
ATOM 1897 O O . ARG A 1 261 ? 3.074 -22.922 -8.516 1 98.88 261 ARG A O 1
ATOM 1904 N N . ILE A 1 262 ? 1.023 -22.078 -8.227 1 98.88 262 ILE A N 1
ATOM 1905 C CA . ILE A 1 262 ? 0.376 -23.391 -8.25 1 98.88 262 ILE A CA 1
ATOM 1906 C C . ILE A 1 262 ? 0.542 -24.031 -9.625 1 98.88 262 ILE A C 1
ATOM 1908 O O . ILE A 1 262 ? 1.055 -25.141 -9.734 1 98.88 262 ILE A O 1
ATOM 1912 N N . PRO A 1 263 ? 0.183 -23.281 -10.672 1 98.88 263 PRO A N 1
ATOM 1913 C CA . PRO A 1 263 ? 0.4 -23.875 -11.992 1 98.88 263 PRO A CA 1
ATOM 1914 C C . PRO A 1 263 ? 1.861 -24.25 -12.242 1 98.88 263 PRO A C 1
ATOM 1916 O O . PRO A 1 263 ? 2.148 -25.281 -12.836 1 98.88 263 PRO A O 1
ATOM 1919 N N . CYS A 1 264 ? 2.744 -23.453 -11.797 1 98.94 264 CYS A N 1
ATOM 1920 C CA . CYS A 1 264 ? 4.16 -23.734 -12.016 1 98.94 264 CYS A CA 1
ATOM 1921 C C . CYS A 1 264 ? 4.582 -24.984 -11.266 1 98.94 264 CYS A C 1
ATOM 1923 O O . CYS A 1 264 ? 5.32 -25.812 -11.812 1 98.94 264 CYS A O 1
ATOM 1925 N N . HIS A 1 265 ? 4.16 -25.141 -10.062 1 98.88 265 HIS A N 1
ATOM 1926 C CA . HIS A 1 265 ? 4.438 -26.359 -9.289 1 98.88 265 HIS A CA 1
ATOM 1927 C C . HIS A 1 265 ? 3.857 -27.594 -9.969 1 98.88 265 HIS A C 1
ATOM 1929 O O . HIS A 1 265 ? 4.523 -28.625 -10.062 1 98.88 265 HIS A O 1
ATOM 1935 N N . PHE A 1 266 ? 2.654 -27.516 -10.477 1 98.88 266 PHE A N 1
ATOM 1936 C CA . PHE A 1 266 ? 1.929 -28.641 -11.039 1 98.88 266 PHE A CA 1
ATOM 1937 C C . PHE A 1 266 ? 2.479 -29.016 -12.414 1 98.88 266 PHE A C 1
ATOM 1939 O O . PHE A 1 266 ? 2.369 -30.156 -12.844 1 98.88 266 PHE A O 1
ATOM 1946 N N . THR A 1 267 ? 3.109 -28.047 -13.102 1 98.81 267 THR A N 1
ATOM 1947 C CA . THR A 1 267 ? 3.488 -28.312 -14.484 1 98.81 267 THR A CA 1
ATOM 1948 C C . THR A 1 267 ? 5.008 -28.312 -14.641 1 98.81 267 THR A C 1
ATOM 1950 O O . THR A 1 267 ? 5.52 -28.391 -15.758 1 98.81 267 THR A O 1
ATOM 1953 N N . GLY A 1 268 ? 5.715 -28.172 -13.555 1 98.62 268 GLY A N 1
ATOM 1954 C CA . GLY A 1 268 ? 7.168 -28.219 -13.625 1 98.62 268 GLY A CA 1
ATOM 1955 C C . GLY A 1 268 ? 7.773 -27.031 -14.352 1 98.62 268 GLY A C 1
ATOM 1956 O O . GLY A 1 268 ? 8.727 -27.188 -15.117 1 98.62 268 GLY A O 1
ATOM 1957 N N . THR A 1 269 ? 7.219 -25.875 -14.164 1 98.69 269 THR A N 1
ATOM 1958 C CA . THR A 1 269 ? 7.734 -24.641 -14.727 1 98.69 269 THR A CA 1
ATOM 1959 C C . THR A 1 269 ? 8.148 -23.672 -13.617 1 98.69 269 THR A C 1
ATOM 1961 O O . THR A 1 269 ? 8.016 -23.984 -12.438 1 98.69 269 THR A O 1
ATOM 1964 N N . CYS A 1 270 ? 8.766 -22.562 -14.031 1 98.88 270 CYS A N 1
ATOM 1965 C CA . CYS A 1 270 ? 9.172 -21.516 -13.102 1 98.88 270 CYS A CA 1
ATOM 1966 C C . CYS A 1 270 ? 8.211 -20.328 -13.156 1 98.88 270 CYS A C 1
ATOM 1968 O O . CYS A 1 270 ? 7.703 -20 -14.227 1 98.88 270 CYS A O 1
ATOM 1970 N N . GLY A 1 271 ? 7.945 -19.75 -12.086 1 98.88 271 GLY A N 1
ATOM 1971 C CA . GLY A 1 271 ? 7.133 -18.547 -12.016 1 98.88 271 GLY A CA 1
ATOM 1972 C C . GLY A 1 271 ? 7.473 -17.672 -10.828 1 98.88 271 GLY A C 1
ATOM 1973 O O . GLY A 1 271 ? 8.094 -18.125 -9.867 1 98.88 271 GLY A O 1
ATOM 1974 N N . LEU A 1 272 ? 7.125 -16.375 -10.906 1 98.94 272 LEU A N 1
ATOM 1975 C CA . LEU A 1 272 ? 7.391 -15.414 -9.844 1 98.94 272 LEU A CA 1
ATOM 1976 C C . LEU A 1 272 ? 6.164 -14.547 -9.578 1 98.94 272 LEU A C 1
ATOM 1978 O O . LEU A 1 272 ? 5.617 -13.938 -10.5 1 98.94 272 LEU A O 1
ATOM 1982 N N . LYS A 1 273 ? 5.691 -14.594 -8.367 1 98.88 273 LYS A N 1
ATOM 1983 C CA . LYS A 1 273 ? 4.797 -13.562 -7.855 1 98.88 273 LYS A CA 1
ATOM 1984 C C . LYS A 1 273 ? 5.586 -12.414 -7.227 1 98.88 273 LYS A C 1
ATOM 1986 O O . LYS A 1 273 ? 6.129 -12.562 -6.129 1 98.88 273 LYS A O 1
ATOM 1991 N N . PRO A 1 274 ? 5.664 -11.297 -7.832 1 98.75 274 PRO A N 1
ATOM 1992 C CA . PRO A 1 274 ? 6.422 -10.18 -7.27 1 98.75 274 PRO A CA 1
ATOM 1993 C C . PRO A 1 274 ? 5.727 -9.531 -6.074 1 98.75 274 PRO A C 1
ATOM 1995 O O . PRO A 1 274 ? 4.648 -9.977 -5.668 1 98.75 274 PRO A O 1
ATOM 1998 N N . THR A 1 275 ? 6.469 -8.633 -5.445 1 98.5 275 THR A N 1
ATOM 1999 C CA . THR A 1 275 ? 5.812 -7.73 -4.508 1 98.5 275 THR A CA 1
ATOM 2000 C C . THR A 1 275 ? 4.641 -7.016 -5.172 1 98.5 275 THR A C 1
ATOM 2002 O O . THR A 1 275 ? 4.789 -6.441 -6.254 1 98.5 275 THR A O 1
ATOM 2005 N N . PRO A 1 276 ? 3.457 -7.082 -4.531 1 97.44 276 PRO A N 1
ATOM 2006 C CA . PRO A 1 276 ? 2.291 -6.512 -5.207 1 97.44 276 PRO A CA 1
ATOM 2007 C C . PRO A 1 276 ? 2.479 -5.039 -5.566 1 97.44 276 PRO A C 1
ATOM 2009 O O . PRO A 1 276 ? 2.041 -4.598 -6.637 1 97.44 276 PRO A O 1
ATOM 2012 N N . ASP A 1 277 ? 3.162 -4.27 -4.758 1 96.19 277 ASP A N 1
ATOM 2013 C CA . ASP A 1 277 ? 3.291 -2.83 -4.953 1 96.19 277 ASP A CA 1
ATOM 2014 C C . ASP A 1 277 ? 4.371 -2.508 -5.984 1 96.19 277 ASP A C 1
ATOM 2016 O O . ASP A 1 277 ? 4.613 -1.339 -6.293 1 96.19 277 ASP A O 1
ATOM 2020 N N . ARG A 1 278 ? 4.922 -3.5 -6.59 1 97 278 ARG A N 1
ATOM 2021 C CA . ARG A 1 278 ? 5.906 -3.271 -7.641 1 97 278 ARG A CA 1
ATOM 2022 C C . ARG A 1 278 ? 5.297 -3.486 -9.023 1 97 278 ARG A C 1
ATOM 2024 O O . ARG A 1 278 ? 5.941 -3.232 -10.039 1 97 278 ARG A O 1
ATOM 2031 N N . MET A 1 279 ? 4.043 -3.918 -9.07 1 97.62 279 MET A N 1
ATOM 2032 C CA . MET A 1 279 ? 3.355 -4.207 -10.328 1 97.62 279 MET A CA 1
ATOM 2033 C C . MET A 1 279 ? 2.023 -3.469 -10.398 1 97.62 279 MET A C 1
ATOM 2035 O O . MET A 1 279 ? 1.258 -3.463 -9.43 1 97.62 279 MET A O 1
ATOM 2039 N N . SER A 1 280 ? 1.796 -2.906 -11.578 1 97 280 SER A N 1
ATOM 2040 C CA . SER A 1 280 ? 0.537 -2.195 -11.781 1 97 280 SER A CA 1
ATOM 2041 C C . SER A 1 280 ? -0.621 -3.168 -11.977 1 97 280 SER A C 1
ATOM 2043 O O . SER A 1 280 ? -0.432 -4.266 -12.508 1 97 280 SER A O 1
ATOM 2045 N N . LYS A 1 281 ? -1.772 -2.709 -11.594 1 94.25 281 LYS A N 1
ATOM 2046 C CA . LYS A 1 281 ? -2.988 -3.494 -11.789 1 94.25 281 LYS A CA 1
ATOM 2047 C C . LYS A 1 281 ? -3.887 -2.861 -12.844 1 94.25 281 LYS A C 1
ATOM 2049 O O . LYS A 1 281 ? -4.961 -3.383 -13.148 1 94.25 281 LYS A O 1
ATOM 2054 N N . LYS A 1 282 ? -3.41 -1.736 -13.406 1 94.56 282 LYS A N 1
ATOM 2055 C CA . LYS A 1 282 ? -4.188 -1.059 -14.438 1 94.56 282 LYS A CA 1
ATOM 2056 C C . LYS A 1 282 ? -4.398 -1.963 -15.648 1 94.56 282 LYS A C 1
ATOM 2058 O O . LYS A 1 282 ? -3.434 -2.449 -16.25 1 94.56 282 LYS A O 1
ATOM 2063 N N . GLY A 1 283 ? -5.578 -2.176 -15.977 1 94.44 283 GLY A N 1
ATOM 2064 C CA . GLY A 1 283 ? -5.918 -2.994 -17.125 1 94.44 283 GLY A CA 1
ATOM 2065 C C . GLY A 1 283 ? -6.121 -4.457 -16.781 1 94.44 283 GLY A C 1
ATOM 2066 O O . GLY A 1 283 ? -6.301 -5.289 -17.672 1 94.44 283 GLY A O 1
ATOM 2067 N N . MET A 1 284 ? -6.051 -4.848 -15.578 1 93.88 284 MET A N 1
ATOM 2068 C CA . MET A 1 284 ? -6.523 -6.156 -15.141 1 93.88 284 MET A CA 1
ATOM 2069 C C . MET A 1 284 ? -8.031 -6.145 -14.914 1 93.88 284 MET A C 1
ATOM 2071 O O . MET A 1 284 ? -8.57 -5.18 -14.375 1 93.88 284 MET A O 1
ATOM 2075 N N . GLU A 1 285 ? -8.633 -7.172 -15.242 1 90.62 285 GLU A N 1
ATOM 2076 C CA . GLU A 1 285 ? -10.086 -7.227 -15.109 1 90.62 285 GLU A CA 1
ATOM 2077 C C . GLU A 1 285 ? -10.5 -7.461 -13.656 1 90.62 285 GLU A C 1
ATOM 2079 O O . GLU A 1 285 ? -9.844 -8.219 -12.938 1 90.62 285 GLU A O 1
ATOM 2084 N N . SER A 1 286 ? -11.5 -6.719 -13.25 1 80.5 286 SER A N 1
ATOM 2085 C CA . SER A 1 286 ? -12.07 -6.902 -11.914 1 80.5 286 SER A CA 1
ATOM 2086 C C . SER A 1 286 ? -13.18 -7.945 -11.93 1 80.5 286 SER A C 1
ATOM 2088 O O . SER A 1 286 ? -13.875 -8.109 -12.938 1 80.5 286 SER A O 1
ATOM 2090 N N . LEU A 1 287 ? -13.305 -8.672 -10.859 1 77 287 LEU A N 1
ATOM 2091 C CA . LEU A 1 287 ? -14.383 -9.656 -10.758 1 77 287 LEU A CA 1
ATOM 2092 C C . LEU A 1 287 ? -15.703 -8.977 -10.414 1 77 287 LEU A C 1
ATOM 2094 O O . LEU A 1 287 ? -16.781 -9.562 -10.602 1 77 287 LEU A O 1
ATOM 2098 N N . SER A 1 288 ? -15.57 -7.781 -9.938 1 70.81 288 SER A N 1
ATOM 2099 C CA . SER A 1 288 ? -16.812 -7.113 -9.562 1 70.81 288 SER A CA 1
ATOM 2100 C C . SER A 1 288 ? -17.5 -6.5 -10.773 1 70.81 288 SER A C 1
ATOM 2102 O O . SER A 1 288 ? -16.844 -6.148 -11.758 1 70.81 288 SER A O 1
ATOM 2104 N N . GLU A 1 289 ? -18.828 -6.625 -10.703 1 61.09 289 GLU A N 1
ATOM 2105 C CA . GLU A 1 289 ? -19.641 -6.07 -11.789 1 61.09 289 GLU A CA 1
ATOM 2106 C C . GLU A 1 289 ? -19.281 -4.609 -12.047 1 61.09 289 GLU A C 1
ATOM 2108 O O . GLU A 1 289 ? -19.188 -4.18 -13.203 1 61.09 289 GLU A O 1
ATOM 2113 N N . ASP A 1 290 ? -19.047 -3.918 -10.961 1 54.97 290 ASP A N 1
ATOM 2114 C CA . ASP A 1 290 ? -18.812 -2.486 -11.109 1 54.97 290 ASP A CA 1
ATOM 2115 C C . ASP A 1 290 ? -17.312 -2.172 -11.117 1 54.97 290 ASP A C 1
ATOM 2117 O O . ASP A 1 290 ? -16.922 -1.006 -11.078 1 54.97 290 ASP A O 1
ATOM 2121 N N . ASN A 1 291 ? -16.516 -3.234 -11.305 1 55.22 291 ASN A N 1
ATOM 2122 C CA . ASN A 1 291 ? -15.07 -3.109 -11.336 1 55.22 291 ASN A CA 1
ATOM 2123 C C . ASN A 1 291 ? -14.531 -2.467 -10.062 1 55.22 291 ASN A C 1
ATOM 2125 O O . ASN A 1 291 ? -13.453 -1.875 -10.062 1 55.22 291 ASN A O 1
ATOM 2129 N N . LYS A 1 292 ? -15.492 -2.475 -9.125 1 59.09 292 LYS A N 1
ATOM 2130 C CA . LYS A 1 292 ? -15.109 -1.803 -7.887 1 59.09 292 LYS A CA 1
ATOM 2131 C C . LYS A 1 292 ? -14.68 -2.811 -6.824 1 59.09 292 LYS A C 1
ATOM 2133 O O . LYS A 1 292 ? -15.477 -3.664 -6.418 1 59.09 292 LYS A O 1
ATOM 2138 N N . GLY A 1 293 ? -13.414 -3.102 -6.699 1 65.25 293 GLY A N 1
ATOM 2139 C CA . GLY A 1 293 ? -12.984 -4 -5.641 1 65.25 293 GLY A CA 1
ATOM 2140 C C . GLY A 1 293 ? -12.391 -3.275 -4.449 1 65.25 293 GLY A C 1
ATOM 2141 O O . GLY A 1 293 ? -11.547 -2.389 -4.613 1 65.25 293 GLY A O 1
ATOM 2142 N N . GLY A 1 294 ? -12.914 -3.566 -3.295 1 78 294 GLY A N 1
ATOM 2143 C CA . GLY A 1 294 ? -12.531 -2.828 -2.104 1 78 294 GLY A CA 1
ATOM 2144 C C . GLY A 1 294 ? -11.609 -3.615 -1.187 1 78 294 GLY A C 1
ATOM 2145 O O . GLY A 1 294 ? -11.062 -3.066 -0.227 1 78 294 GLY A O 1
ATOM 2146 N N . GLN A 1 295 ? -11.352 -4.863 -1.504 1 82.69 295 GLN A N 1
ATOM 2147 C CA . GLN A 1 295 ? -10.453 -5.668 -0.681 1 82.69 295 GLN A CA 1
ATOM 2148 C C . GLN A 1 295 ? -8.992 -5.305 -0.944 1 82.69 295 GLN A C 1
ATOM 2150 O O . GLN A 1 295 ? -8.539 -5.324 -2.09 1 82.69 295 GLN A O 1
ATOM 2155 N N . ARG A 1 296 ? -8.266 -4.922 0.121 1 87.62 296 ARG A N 1
ATOM 2156 C CA . ARG A 1 296 ? -6.941 -4.363 -0.122 1 87.62 296 ARG A CA 1
ATOM 2157 C C . ARG A 1 296 ? -5.871 -5.133 0.653 1 87.62 296 ARG A C 1
ATOM 2159 O O . ARG A 1 296 ? -4.723 -4.691 0.736 1 87.62 296 ARG A O 1
ATOM 2166 N N . ILE A 1 297 ? -6.215 -6.25 1.196 1 93.5 297 ILE A N 1
ATOM 2167 C CA . ILE A 1 297 ? -5.246 -6.984 2.002 1 93.5 297 ILE A CA 1
ATOM 2168 C C . ILE A 1 297 ? -4.621 -8.102 1.166 1 93.5 297 ILE A C 1
ATOM 2170 O O . ILE A 1 297 ? -3.439 -8.414 1.323 1 93.5 297 ILE A O 1
ATOM 2174 N N . ILE A 1 298 ? -5.41 -8.703 0.317 1 94.44 298 ILE A N 1
ATOM 2175 C CA . ILE A 1 298 ? -4.914 -9.688 -0.638 1 94.44 298 ILE A CA 1
ATOM 2176 C C . ILE A 1 298 ? -4.988 -9.117 -2.053 1 94.44 298 ILE A C 1
ATOM 2178 O O . ILE A 1 298 ? -6.078 -8.945 -2.604 1 94.44 298 ILE A O 1
ATOM 2182 N N . HIS A 1 299 ? -3.834 -8.938 -2.66 1 93.88 299 HIS A N 1
ATOM 2183 C CA . HIS A 1 299 ? -3.756 -8.266 -3.951 1 93.88 299 HIS A CA 1
ATOM 2184 C C . HIS A 1 299 ? -3.539 -9.258 -5.082 1 93.88 299 HIS A C 1
ATOM 2186 O O . HIS A 1 299 ? -2.682 -10.141 -4.984 1 93.88 299 HIS A O 1
ATOM 2192 N N . PRO A 1 300 ? -4.375 -9.102 -6.117 1 94.19 300 PRO A N 1
ATOM 2193 C CA . PRO A 1 300 ? -3.928 -9.797 -7.324 1 94.19 300 PRO A CA 1
ATOM 2194 C C . PRO A 1 300 ? -2.588 -9.281 -7.844 1 94.19 300 PRO A C 1
ATOM 2196 O O . PRO A 1 300 ? -2.408 -8.07 -8 1 94.19 300 PRO A O 1
ATOM 2199 N N . THR A 1 301 ? -1.667 -10.117 -8.047 1 97.5 301 THR A N 1
ATOM 2200 C CA . THR A 1 301 ? -0.319 -9.703 -8.422 1 97.5 301 THR A CA 1
ATOM 2201 C C . THR A 1 301 ? 0.106 -10.383 -9.727 1 97.5 301 THR A C 1
ATOM 2203 O O . THR A 1 301 ? 0.239 -11.602 -9.781 1 97.5 301 THR A O 1
ATOM 2206 N N . PRO A 1 302 ? 0.266 -9.602 -10.773 1 98.31 302 PRO A N 1
ATOM 2207 C CA . PRO A 1 302 ? 0.751 -10.188 -12.023 1 98.31 302 PRO A CA 1
ATOM 2208 C C . PRO A 1 302 ? 2.229 -10.57 -11.961 1 98.31 302 PRO A C 1
ATOM 2210 O O . PRO A 1 302 ? 3 -9.945 -11.234 1 98.31 302 PRO A O 1
ATOM 2213 N N . GLY A 1 303 ? 2.617 -11.547 -12.688 1 98.69 303 GLY A N 1
ATOM 2214 C CA . GLY A 1 303 ? 3.998 -12 -12.758 1 98.69 303 GLY A CA 1
ATOM 2215 C C . GLY A 1 303 ? 4.254 -12.977 -13.883 1 98.69 303 GLY A C 1
ATOM 2216 O O . GLY A 1 303 ? 3.314 -13.469 -14.516 1 98.69 303 GLY A O 1
ATOM 2217 N N . PRO A 1 304 ? 5.492 -13.258 -14.133 1 98.88 304 PRO A N 1
ATOM 2218 C CA . PRO A 1 304 ? 5.859 -14.07 -15.289 1 98.88 304 PRO A CA 1
ATOM 2219 C C . PRO A 1 304 ? 5.934 -15.562 -14.969 1 98.88 304 PRO A C 1
ATOM 2221 O O . PRO A 1 304 ? 6.105 -15.938 -13.805 1 98.88 304 PRO A O 1
ATOM 2224 N N . ILE A 1 305 ? 5.746 -16.391 -15.977 1 98.94 305 ILE A N 1
ATOM 2225 C CA . ILE A 1 305 ? 5.906 -17.828 -15.977 1 98.94 305 ILE A CA 1
ATOM 2226 C C . ILE A 1 305 ? 6.785 -18.25 -17.156 1 98.94 305 ILE A C 1
ATOM 2228 O O . ILE A 1 305 ? 6.617 -17.75 -18.266 1 98.94 305 ILE A O 1
ATOM 2232 N N . ALA A 1 306 ? 7.738 -19.094 -16.922 1 98.88 306 ALA A N 1
ATOM 2233 C CA . ALA A 1 306 ? 8.656 -19.578 -17.953 1 98.88 306 ALA A CA 1
ATOM 2234 C C . ALA A 1 306 ? 9.219 -20.953 -17.594 1 98.88 306 ALA A C 1
ATOM 2236 O O . ALA A 1 306 ? 8.883 -21.516 -16.547 1 98.88 306 ALA A O 1
ATOM 2237 N N . ASN A 1 307 ? 10.07 -21.453 -18.469 1 97.81 307 ASN A N 1
ATOM 2238 C CA . ASN A 1 307 ? 10.68 -22.766 -18.234 1 97.81 307 ASN A CA 1
ATOM 2239 C C . ASN A 1 307 ? 12 -22.641 -17.484 1 97.81 307 ASN A C 1
ATOM 2241 O O . ASN A 1 307 ? 12.57 -23.641 -17.062 1 97.81 307 ASN A O 1
ATOM 2245 N N . CYS A 1 308 ? 12.43 -21.406 -17.344 1 98.12 308 CYS A N 1
ATOM 2246 C CA . CYS A 1 308 ? 13.664 -21.219 -16.594 1 98.12 308 CYS A CA 1
ATOM 2247 C C . CYS A 1 308 ? 13.672 -19.859 -15.906 1 98.12 308 CYS A C 1
ATOM 2249 O O . CYS A 1 308 ? 12.922 -18.953 -16.297 1 98.12 308 CYS A O 1
ATOM 2251 N N . VAL A 1 309 ? 14.547 -19.734 -14.953 1 98.69 309 VAL A N 1
ATOM 2252 C CA . VAL A 1 309 ? 14.586 -18.547 -14.109 1 98.69 309 VAL A CA 1
ATOM 2253 C C . VAL A 1 309 ? 15.125 -17.359 -14.906 1 98.69 309 VAL A C 1
ATOM 2255 O O . VAL A 1 309 ? 14.688 -16.219 -14.719 1 98.69 309 VAL A O 1
ATOM 2258 N N . ASP A 1 310 ? 16.047 -17.578 -15.828 1 98.25 310 ASP A N 1
ATOM 2259 C CA . ASP A 1 310 ? 16.641 -16.5 -16.609 1 98.25 310 ASP A CA 1
ATOM 2260 C C . ASP A 1 310 ? 15.578 -15.773 -17.422 1 98.25 310 ASP A C 1
ATOM 2262 O O . ASP A 1 310 ? 15.656 -14.555 -17.609 1 98.25 310 ASP A O 1
ATOM 2266 N N . ASP A 1 311 ? 14.656 -16.5 -17.953 1 98.5 311 ASP A N 1
ATOM 2267 C CA . ASP A 1 311 ? 13.586 -15.875 -18.734 1 98.5 311 ASP A CA 1
ATOM 2268 C C . ASP A 1 311 ? 12.672 -15.039 -17.844 1 98.5 311 ASP A C 1
ATOM 2270 O O . ASP A 1 311 ? 12.125 -14.023 -18.266 1 98.5 311 ASP A O 1
ATOM 2274 N N . LEU A 1 312 ? 12.453 -15.5 -16.562 1 98.81 312 LEU A N 1
ATOM 2275 C CA . LEU A 1 312 ? 11.727 -14.68 -15.594 1 98.81 312 LEU A CA 1
ATOM 2276 C C . LEU A 1 312 ? 12.445 -13.359 -15.352 1 98.81 312 LEU A C 1
ATOM 2278 O O . LEU A 1 312 ? 11.805 -12.305 -15.273 1 98.81 312 LEU A O 1
ATOM 2282 N N . GLU A 1 313 ? 13.766 -13.5 -15.156 1 98.44 313 GLU A N 1
ATOM 2283 C CA . GLU A 1 313 ? 14.578 -12.312 -14.922 1 98.44 313 GLU A CA 1
ATOM 2284 C C . GLU A 1 313 ? 14.445 -11.312 -16.062 1 98.44 313 GLU A C 1
ATOM 2286 O O . GLU A 1 313 ? 14.312 -10.109 -15.836 1 98.44 313 GLU A O 1
ATOM 2291 N N . LEU A 1 314 ? 14.43 -11.805 -17.25 1 97.06 314 LEU A N 1
ATOM 2292 C CA . LEU A 1 314 ? 14.281 -10.953 -18.438 1 97.06 314 LEU A CA 1
ATOM 2293 C C . LEU A 1 314 ? 12.93 -10.242 -18.422 1 97.06 314 LEU A C 1
ATOM 2295 O O . LEU A 1 314 ? 12.852 -9.047 -18.719 1 97.06 314 LEU A O 1
ATOM 2299 N N . ALA A 1 315 ? 11.906 -10.961 -18.141 1 98.12 315 ALA A N 1
ATOM 2300 C CA . ALA A 1 315 ? 10.57 -10.383 -18.078 1 98.12 315 ALA A CA 1
ATOM 2301 C C . ALA A 1 315 ? 10.5 -9.297 -17 1 98.12 315 ALA A C 1
ATOM 2303 O O . ALA A 1 315 ? 9.922 -8.227 -17.234 1 98.12 315 ALA A O 1
ATOM 2304 N N . MET A 1 316 ? 11.07 -9.562 -15.828 1 98.44 316 MET A N 1
ATOM 2305 C CA . MET A 1 316 ? 11.039 -8.594 -14.742 1 98.44 316 MET A CA 1
ATOM 2306 C C . MET A 1 316 ? 11.836 -7.34 -15.102 1 98.44 316 MET A C 1
ATOM 2308 O O . MET A 1 316 ? 11.453 -6.227 -14.734 1 98.44 316 MET A O 1
ATOM 2312 N N . THR A 1 317 ? 12.961 -7.543 -15.797 1 97.62 317 THR A N 1
ATOM 2313 C CA . THR A 1 317 ? 13.742 -6.395 -16.25 1 97.62 317 THR A CA 1
ATOM 2314 C C . THR A 1 317 ? 12.891 -5.484 -17.141 1 97.62 317 THR A C 1
ATOM 2316 O O . THR A 1 317 ? 12.938 -4.262 -17 1 97.62 317 THR A O 1
ATOM 2319 N N . ALA A 1 318 ? 12.102 -6.051 -18 1 96.88 318 ALA A N 1
ATOM 2320 C CA . ALA A 1 318 ? 11.242 -5.289 -18.891 1 96.88 318 ALA A CA 1
ATOM 2321 C C . ALA A 1 318 ? 10.109 -4.609 -18.141 1 96.88 318 ALA A C 1
ATOM 2323 O O . ALA A 1 318 ? 9.766 -3.459 -18.422 1 96.88 318 ALA A O 1
ATOM 2324 N N . LEU A 1 319 ? 9.523 -5.297 -17.156 1 97.62 319 LEU A N 1
ATOM 2325 C CA . LEU A 1 319 ? 8.359 -4.801 -16.453 1 97.62 319 LEU A CA 1
ATOM 2326 C C . LEU A 1 319 ? 8.75 -3.695 -15.469 1 97.62 319 LEU A C 1
ATOM 2328 O O . LEU A 1 319 ? 7.953 -2.791 -15.203 1 97.62 319 LEU A O 1
ATOM 2332 N N . CYS A 1 320 ? 9.914 -3.807 -14.852 1 97.12 320 CYS A N 1
ATOM 2333 C CA . CYS A 1 320 ? 10.414 -2.779 -13.945 1 97.12 320 CYS A CA 1
ATOM 2334 C C . CYS A 1 320 ? 11.141 -1.682 -14.711 1 97.12 320 CYS A C 1
ATOM 2336 O O . CYS A 1 320 ? 12.359 -1.548 -14.609 1 97.12 320 CYS A O 1
ATOM 2338 N N . SER A 1 321 ? 10.367 -0.839 -15.438 1 95.88 321 SER A N 1
ATOM 2339 C CA . SER A 1 321 ? 10.93 0.12 -16.375 1 95.88 321 SER A CA 1
ATOM 2340 C C . SER A 1 321 ? 10.234 1.475 -16.266 1 95.88 321 SER A C 1
ATOM 2342 O O . SER A 1 321 ? 9.242 1.614 -15.555 1 95.88 321 SER A O 1
ATOM 2344 N N . VAL A 1 322 ? 10.773 2.473 -16.969 1 94.25 322 VAL A N 1
ATOM 2345 C CA . VAL A 1 322 ? 10.258 3.838 -16.984 1 94.25 322 VAL A CA 1
ATOM 2346 C C . VAL A 1 322 ? 8.859 3.857 -17.578 1 94.25 322 VAL A C 1
ATOM 2348 O O . VAL A 1 322 ? 8 4.641 -17.156 1 94.25 322 VAL A O 1
ATOM 2351 N N . GLU A 1 323 ? 8.562 2.953 -18.547 1 94.88 323 GLU A N 1
ATOM 2352 C CA . GLU A 1 323 ? 7.242 2.865 -19.156 1 94.88 323 GLU A CA 1
ATOM 2353 C C . GLU A 1 323 ? 6.176 2.537 -18.109 1 94.88 323 GLU A C 1
ATOM 2355 O O . GLU A 1 323 ? 5.074 3.09 -18.156 1 94.88 323 GLU A O 1
ATOM 2360 N N . MET A 1 324 ? 6.57 1.678 -17.172 1 96.31 324 MET A N 1
ATOM 2361 C CA . MET A 1 324 ? 5.664 1.307 -16.078 1 96.31 324 MET A CA 1
ATOM 2362 C C . MET A 1 324 ? 5.426 2.484 -15.148 1 96.31 324 MET A C 1
ATOM 2364 O O . MET A 1 324 ? 4.281 2.869 -14.898 1 96.31 324 MET A O 1
ATOM 2368 N N . TRP A 1 325 ? 6.484 3.119 -14.656 1 94.94 325 TRP A N 1
ATOM 2369 C CA . TRP A 1 325 ? 6.402 4.137 -13.609 1 94.94 325 TRP A CA 1
ATOM 2370 C C . TRP A 1 325 ? 5.777 5.418 -14.148 1 94.94 325 TRP A C 1
ATOM 2372 O O . TRP A 1 325 ? 5.082 6.129 -13.414 1 94.94 325 TRP A O 1
ATOM 2382 N N . ASP A 1 326 ? 5.988 5.68 -15.414 1 93.88 326 ASP A N 1
ATOM 2383 C CA . ASP A 1 326 ? 5.438 6.895 -16 1 93.88 326 ASP A CA 1
ATOM 2384 C C . ASP A 1 326 ? 3.93 6.762 -16.219 1 93.88 326 ASP A C 1
ATOM 2386 O O . ASP A 1 326 ? 3.201 7.758 -16.172 1 93.88 326 ASP A O 1
ATOM 2390 N N . ALA A 1 327 ? 3.543 5.523 -16.406 1 95.69 327 ALA A N 1
ATOM 2391 C CA . ALA A 1 327 ? 2.133 5.297 -16.719 1 95.69 327 ALA A CA 1
ATOM 2392 C C . ALA A 1 327 ? 1.332 5.051 -15.438 1 95.69 327 ALA A C 1
ATOM 2394 O O . ALA A 1 327 ? 0.109 5.215 -15.422 1 95.69 327 ALA A O 1
ATOM 2395 N N . ASP A 1 328 ? 1.926 4.664 -14.398 1 96.25 328 ASP A N 1
ATOM 2396 C CA . ASP A 1 328 ? 1.289 4.453 -13.102 1 96.25 328 ASP A CA 1
ATOM 2397 C C . ASP A 1 328 ? 2.15 5.012 -11.969 1 96.25 328 ASP A C 1
ATOM 2399 O O . ASP A 1 328 ? 3.039 4.324 -11.469 1 96.25 328 ASP A O 1
ATOM 2403 N N . LYS A 1 329 ? 1.766 6.164 -11.484 1 94.62 329 LYS A N 1
ATOM 2404 C CA . LYS A 1 329 ? 2.592 6.898 -10.531 1 94.62 329 LYS A CA 1
ATOM 2405 C C . LYS A 1 329 ? 2.523 6.266 -9.148 1 94.62 329 LYS A C 1
ATOM 2407 O O . LYS A 1 329 ? 3.34 6.578 -8.273 1 94.62 329 LYS A O 1
ATOM 2412 N N . ARG A 1 330 ? 1.663 5.305 -8.953 1 94.25 330 ARG A N 1
ATOM 2413 C CA . ARG A 1 330 ? 1.539 4.637 -7.66 1 94.25 330 ARG A CA 1
ATOM 2414 C C . ARG A 1 330 ? 2.605 3.561 -7.496 1 94.25 330 ARG A C 1
ATOM 2416 O O . ARG A 1 330 ? 2.838 3.072 -6.387 1 94.25 330 ARG A O 1
ATOM 2423 N N . ILE A 1 331 ? 3.174 3.162 -8.57 1 96.88 331 ILE A N 1
ATOM 2424 C CA . ILE A 1 331 ? 4.277 2.207 -8.523 1 96.88 331 ILE A CA 1
ATOM 2425 C C . ILE A 1 331 ? 5.586 2.945 -8.266 1 96.88 331 ILE A C 1
ATOM 2427 O O . ILE A 1 331 ? 5.98 3.82 -9.039 1 96.88 331 ILE A O 1
ATOM 2431 N N . PRO A 1 332 ? 6.312 2.623 -7.145 1 96.56 332 PRO A N 1
ATOM 2432 C CA . PRO A 1 332 ? 7.574 3.322 -6.883 1 96.56 332 PRO A CA 1
ATOM 2433 C C . PRO A 1 332 ? 8.609 3.102 -7.984 1 96.56 332 PRO A C 1
ATOM 2435 O O . PRO A 1 332 ? 8.719 1.996 -8.523 1 96.56 332 PRO A O 1
ATOM 2438 N N . ARG A 1 333 ? 9.359 4.129 -8.328 1 95.19 333 ARG A N 1
ATOM 2439 C CA . ARG A 1 333 ? 10.406 4.051 -9.336 1 95.19 333 ARG A CA 1
ATOM 2440 C C . ARG A 1 333 ? 11.633 3.312 -8.805 1 95.19 333 ARG A C 1
ATOM 2442 O O . ARG A 1 333 ? 12.641 3.934 -8.461 1 95.19 333 ARG A O 1
ATOM 2449 N N . LEU A 1 334 ? 11.531 2.033 -8.734 1 95.31 334 LEU A N 1
ATOM 2450 C CA . LEU A 1 334 ? 12.609 1.175 -8.266 1 95.31 334 LEU A CA 1
ATOM 2451 C C . LEU A 1 334 ? 13.305 0.48 -9.43 1 95.31 334 LEU A C 1
ATOM 2453 O O . LEU A 1 334 ? 12.844 -0.565 -9.898 1 95.31 334 LEU A O 1
ATOM 2457 N N . PRO A 1 335 ? 14.398 0.946 -9.828 1 92.31 335 PRO A N 1
ATOM 2458 C CA . PRO A 1 335 ? 15.07 0.32 -10.969 1 92.31 335 PRO A CA 1
ATOM 2459 C C . PRO A 1 335 ? 15.484 -1.124 -10.695 1 92.31 335 PRO A C 1
ATOM 2461 O O . PRO A 1 335 ? 15.875 -1.453 -9.57 1 92.31 335 PRO A O 1
ATOM 2464 N N . TRP A 1 336 ? 15.406 -1.926 -11.703 1 96.44 336 TRP A N 1
ATOM 2465 C CA . TRP A 1 336 ? 15.797 -3.33 -11.625 1 96.44 336 TRP A CA 1
ATOM 2466 C C . TRP A 1 336 ? 17.312 -3.469 -11.492 1 96.44 336 TRP A C 1
ATOM 2468 O O . TRP A 1 336 ? 18.062 -2.875 -12.266 1 96.44 336 TRP A O 1
ATOM 2478 N N . ASP A 1 337 ? 17.781 -4.207 -10.5 1 96.56 337 ASP A N 1
ATOM 2479 C CA . ASP A 1 337 ? 19.219 -4.473 -10.305 1 96.56 337 ASP A CA 1
ATOM 2480 C C . ASP A 1 337 ? 19.609 -5.816 -10.914 1 96.56 337 ASP A C 1
ATOM 2482 O O . ASP A 1 337 ? 19.641 -6.832 -10.211 1 96.56 337 ASP A O 1
ATOM 2486 N N . ARG A 1 338 ? 20 -5.82 -12.148 1 96.19 338 ARG A N 1
ATOM 2487 C CA . ARG A 1 338 ? 20.328 -7.039 -12.883 1 96.19 338 ARG A CA 1
ATOM 2488 C C . ARG A 1 338 ? 21.531 -7.738 -12.266 1 96.19 338 ARG A C 1
ATOM 2490 O O . ARG A 1 338 ? 21.609 -8.969 -12.273 1 96.19 338 ARG A O 1
ATOM 2497 N N . THR A 1 339 ? 22.453 -6.957 -11.695 1 97 339 THR A N 1
ATOM 2498 C CA . THR A 1 339 ? 23.641 -7.527 -11.086 1 97 339 THR A CA 1
ATOM 2499 C C . THR A 1 339 ? 23.266 -8.43 -9.914 1 97 339 THR A C 1
ATOM 2501 O O . THR A 1 339 ? 23.766 -9.555 -9.797 1 97 339 THR A O 1
ATOM 2504 N N . VAL A 1 340 ? 22.359 -7.984 -9.133 1 97.38 340 VAL A N 1
ATOM 2505 C CA . VAL A 1 340 ? 21.922 -8.781 -7.992 1 97.38 340 VAL A CA 1
ATOM 2506 C C . VAL A 1 340 ? 21.125 -9.992 -8.477 1 97.38 340 VAL A C 1
ATOM 2508 O O . VAL A 1 340 ? 21.281 -11.094 -7.957 1 97.38 340 VAL A O 1
ATOM 2511 N N . ALA A 1 341 ? 20.281 -9.812 -9.484 1 97.69 341 ALA A N 1
ATOM 2512 C CA . ALA A 1 341 ? 19.422 -10.891 -9.977 1 97.69 341 ALA A CA 1
ATOM 2513 C C . ALA A 1 341 ? 20.266 -12.008 -10.594 1 97.69 341 ALA A C 1
ATOM 2515 O O . ALA A 1 341 ? 19.922 -13.188 -10.461 1 97.69 341 ALA A O 1
ATOM 2516 N N . ILE A 1 342 ? 21.375 -11.641 -11.242 1 96.31 342 ILE A N 1
ATOM 2517 C CA . ILE A 1 342 ? 22.141 -12.609 -12.008 1 96.31 342 ILE A CA 1
ATOM 2518 C C . ILE A 1 342 ? 23.312 -13.109 -11.156 1 96.31 342 ILE A C 1
ATOM 2520 O O . ILE A 1 342 ? 23.562 -14.32 -11.07 1 96.31 342 ILE A O 1
ATOM 2524 N N . ASP A 1 343 ? 24.047 -12.133 -10.43 1 96.06 343 ASP A N 1
ATOM 2525 C CA . ASP A 1 343 ? 25.312 -12.484 -9.781 1 96.06 343 ASP A CA 1
ATOM 2526 C C . ASP A 1 343 ? 25.141 -12.625 -8.273 1 96.06 343 ASP A C 1
ATOM 2528 O O . ASP A 1 343 ? 26.016 -13.164 -7.59 1 96.06 343 ASP A O 1
ATOM 2532 N N . GLY A 1 344 ? 24.062 -12.148 -7.781 1 96.81 344 GLY A N 1
ATOM 2533 C CA . GLY A 1 344 ? 23.844 -12.219 -6.344 1 96.81 344 GLY A CA 1
ATOM 2534 C C . GLY A 1 344 ? 24.375 -11.008 -5.602 1 96.81 344 GLY A C 1
ATOM 2535 O O . GLY A 1 344 ? 24.844 -10.047 -6.219 1 96.81 344 GLY A O 1
ATOM 2536 N N . PRO A 1 345 ? 24.312 -11.086 -4.254 1 95.69 345 PRO A N 1
ATOM 2537 C CA . PRO A 1 345 ? 24.703 -9.945 -3.43 1 95.69 345 PRO A CA 1
ATOM 2538 C C . PRO A 1 345 ? 26.219 -9.891 -3.186 1 95.69 345 PRO A C 1
ATOM 2540 O O . PRO A 1 345 ? 26.672 -9.148 -2.316 1 95.69 345 PRO A O 1
ATOM 2543 N N . GLY A 1 346 ? 26.953 -10.633 -3.789 1 95.75 346 GLY A N 1
ATOM 2544 C CA . GLY A 1 346 ? 28.406 -10.586 -3.666 1 95.75 346 GLY A CA 1
ATOM 2545 C C . GLY A 1 346 ? 28.938 -11.484 -2.564 1 95.75 346 GLY A C 1
ATOM 2546 O O . GLY A 1 346 ? 30.094 -11.359 -2.158 1 95.75 346 GLY A O 1
ATOM 2547 N N . ARG A 1 347 ? 28.125 -12.273 -2.051 1 96.88 347 ARG A N 1
ATOM 2548 C CA . ARG A 1 347 ? 28.438 -13.258 -1.018 1 96.88 347 ARG A CA 1
ATOM 2549 C C . ARG A 1 347 ? 27.5 -14.461 -1.107 1 96.88 347 ARG A C 1
ATOM 2551 O O . ARG A 1 347 ? 26.453 -14.391 -1.754 1 96.88 347 ARG A O 1
ATOM 2558 N N . PRO A 1 348 ? 27.953 -15.648 -0.542 1 98.31 348 PRO A N 1
ATOM 2559 C CA . PRO A 1 348 ? 27.016 -16.766 -0.471 1 98.31 348 PRO A CA 1
ATOM 2560 C C . PRO A 1 348 ? 25.719 -16.391 0.246 1 98.31 348 PRO A C 1
ATOM 2562 O O . PRO A 1 348 ? 25.734 -15.625 1.211 1 98.31 348 PRO A O 1
ATOM 2565 N N . LEU A 1 349 ? 24.703 -16.984 -0.196 1 98.75 349 LEU A N 1
ATOM 2566 C CA . LEU A 1 349 ? 23.406 -16.734 0.424 1 98.75 349 LEU A CA 1
ATOM 2567 C C . LEU A 1 349 ? 23.266 -17.484 1.738 1 98.75 349 LEU A C 1
ATOM 2569 O O . LEU A 1 349 ? 23.859 -18.562 1.905 1 98.75 349 LEU A O 1
ATOM 2573 N N . LYS A 1 350 ? 22.578 -16.922 2.619 1 98.88 350 LYS A N 1
ATOM 2574 C CA . LYS A 1 350 ? 22.031 -17.656 3.76 1 98.88 350 LYS A CA 1
ATOM 2575 C C . LYS A 1 350 ? 20.562 -17.969 3.57 1 98.88 350 LYS A C 1
ATOM 2577 O O . LYS A 1 350 ? 19.719 -17.047 3.561 1 98.88 350 LYS A O 1
ATOM 2582 N N . VAL A 1 351 ? 20.234 -19.266 3.479 1 98.88 351 VAL A N 1
ATOM 2583 C CA . VAL A 1 351 ? 18.875 -19.672 3.111 1 98.88 351 VAL A CA 1
ATOM 2584 C C . VAL A 1 351 ? 18.281 -20.516 4.23 1 98.88 351 VAL A C 1
ATOM 2586 O O . VAL A 1 351 ? 18.906 -21.469 4.715 1 98.88 351 VAL A O 1
ATOM 2589 N N . GLY A 1 352 ? 17.094 -20.094 4.699 1 98.94 352 GLY A N 1
ATOM 2590 C CA . GLY A 1 352 ? 16.328 -20.953 5.586 1 98.94 352 GLY A CA 1
ATOM 2591 C C . GLY A 1 352 ? 15.406 -21.906 4.844 1 98.94 352 GLY A C 1
ATOM 2592 O O . GLY A 1 352 ? 14.906 -21.578 3.766 1 98.94 352 GLY A O 1
ATOM 2593 N N . PHE A 1 353 ? 15.195 -23.125 5.398 1 98.81 353 PHE A N 1
ATOM 2594 C CA . PHE A 1 353 ? 14.234 -24.016 4.777 1 98.81 353 PHE A CA 1
ATOM 2595 C C . PHE A 1 353 ? 13.383 -24.719 5.832 1 98.81 353 PHE A C 1
ATOM 2597 O O . PHE A 1 353 ? 13.812 -24.875 6.977 1 98.81 353 PHE A O 1
ATOM 2604 N N . PHE A 1 354 ? 12.164 -25.047 5.512 1 98.62 354 PHE A N 1
ATOM 2605 C CA . PHE A 1 354 ? 11.289 -25.891 6.309 1 98.62 354 PHE A CA 1
ATOM 2606 C C . PHE A 1 354 ? 10.375 -26.734 5.414 1 98.62 354 PHE A C 1
ATOM 2608 O O . PHE A 1 354 ? 10.188 -26.406 4.238 1 98.62 354 PHE A O 1
ATOM 2615 N N . THR A 1 355 ? 9.789 -27.812 5.977 1 97.69 355 THR A N 1
ATOM 2616 C CA . THR A 1 355 ? 9 -28.719 5.137 1 97.69 355 THR A CA 1
ATOM 2617 C C . THR A 1 355 ? 7.535 -28.688 5.551 1 97.69 355 THR A C 1
ATOM 2619 O O . THR A 1 355 ? 6.656 -29.062 4.773 1 97.69 355 THR A O 1
ATOM 2622 N N . THR A 1 356 ? 7.238 -28.219 6.75 1 97.56 356 THR A N 1
ATOM 2623 C CA . THR A 1 356 ? 5.852 -28.328 7.188 1 97.56 356 THR A CA 1
ATOM 2624 C C . THR A 1 356 ? 5.383 -27.031 7.848 1 97.56 356 THR A C 1
ATOM 2626 O O . THR A 1 356 ? 6.16 -26.359 8.523 1 97.56 356 THR A O 1
ATOM 2629 N N . ASP A 1 357 ? 4.172 -26.734 7.621 1 97.19 357 ASP A N 1
ATOM 2630 C CA . ASP A 1 357 ? 3.543 -25.625 8.312 1 97.19 357 ASP A CA 1
ATOM 2631 C C . ASP A 1 357 ? 2.654 -26.109 9.453 1 97.19 357 ASP A C 1
ATOM 2633 O O . ASP A 1 357 ? 1.917 -25.328 10.055 1 97.19 357 ASP A O 1
ATOM 2637 N N . HIS A 1 358 ? 2.598 -27.422 9.656 1 96.75 358 HIS A N 1
ATOM 2638 C CA . HIS A 1 358 ? 1.894 -28.109 10.734 1 96.75 358 HIS A CA 1
ATOM 2639 C C . HIS A 1 358 ? 0.383 -28.047 10.531 1 96.75 358 HIS A C 1
ATOM 2641 O O . HIS A 1 358 ? -0.384 -28.344 11.453 1 96.75 358 HIS A O 1
ATOM 2647 N N . TRP A 1 359 ? -0.05 -27.594 9.453 1 97.38 359 TRP A N 1
ATOM 2648 C CA . TRP A 1 359 ? -1.45 -27.594 9.039 1 97.38 359 TRP A CA 1
ATOM 2649 C C . TRP A 1 359 ? -1.726 -28.719 8.055 1 97.38 359 TRP A C 1
ATOM 2651 O O . TRP A 1 359 ? -2.734 -29.422 8.172 1 97.38 359 TRP A O 1
ATOM 2661 N N . PHE A 1 360 ? -0.881 -28.891 7.121 1 98.06 360 PHE A N 1
ATOM 2662 C CA . PHE A 1 360 ? -0.946 -29.938 6.105 1 98.06 360 PHE A CA 1
ATOM 2663 C C . PHE A 1 360 ? 0.443 -30.484 5.809 1 98.06 360 PHE A C 1
ATOM 2665 O O . PHE A 1 360 ? 1.25 -29.828 5.148 1 98.06 360 PHE A O 1
ATOM 2672 N N . GLU A 1 361 ? 0.691 -31.688 6.223 1 97.94 361 GLU A N 1
ATOM 2673 C CA . GLU A 1 361 ? 1.992 -32.281 5.957 1 97.94 361 GLU A CA 1
ATOM 2674 C C . GLU A 1 361 ? 2.186 -32.562 4.469 1 97.94 361 GLU A C 1
ATOM 2676 O O . GLU A 1 361 ? 1.276 -33.062 3.797 1 97.94 361 GLU A O 1
ATOM 2681 N N . PRO A 1 362 ? 3.301 -32.188 3.936 1 98.25 362 PRO A N 1
ATOM 2682 C CA . PRO A 1 362 ? 3.529 -32.5 2.521 1 98.25 362 PRO A CA 1
ATOM 2683 C C . PRO A 1 362 ? 3.727 -34 2.268 1 98.25 362 PRO A C 1
ATOM 2685 O O . PRO A 1 362 ? 4.137 -34.719 3.17 1 98.25 362 PRO A O 1
ATOM 2688 N N . CYS A 1 363 ? 3.404 -34.406 1.063 1 98.31 363 CYS A N 1
ATOM 2689 C CA . CYS A 1 363 ? 3.719 -35.781 0.693 1 98.31 363 CYS A CA 1
ATOM 2690 C C . CYS A 1 363 ? 5.227 -36 0.622 1 98.31 363 CYS A C 1
ATOM 2692 O O . CYS A 1 363 ? 5.996 -35.031 0.669 1 98.31 363 CYS A O 1
ATOM 2694 N N . ALA A 1 364 ? 5.629 -37.219 0.492 1 98.12 364 ALA A N 1
ATOM 2695 C CA . ALA A 1 364 ? 7.039 -37.594 0.544 1 98.12 364 ALA A CA 1
ATOM 2696 C C . ALA A 1 364 ? 7.836 -36.906 -0.562 1 98.12 364 ALA A C 1
ATOM 2698 O O . ALA A 1 364 ? 8.961 -36.469 -0.337 1 98.12 364 ALA A O 1
ATOM 2699 N N . ALA A 1 365 ? 7.332 -36.844 -1.755 1 98.62 365 ALA A N 1
ATOM 2700 C CA . ALA A 1 365 ? 8.031 -36.281 -2.902 1 98.62 365 ALA A CA 1
ATOM 2701 C C . ALA A 1 365 ? 8.336 -34.812 -2.674 1 98.62 365 ALA A C 1
ATOM 2703 O O . ALA A 1 365 ? 9.414 -34.312 -3.039 1 98.62 365 ALA A O 1
ATOM 2704 N N . ILE A 1 366 ? 7.43 -34.094 -2.105 1 98.62 366 ILE A N 1
ATOM 2705 C CA . ILE A 1 366 ? 7.594 -32.656 -1.89 1 98.62 366 ILE A CA 1
ATOM 2706 C C . ILE A 1 366 ? 8.602 -32.406 -0.767 1 98.62 366 ILE A C 1
ATOM 2708 O O . ILE A 1 366 ? 9.438 -31.5 -0.86 1 98.62 366 ILE A O 1
ATOM 2712 N N . SER A 1 367 ? 8.477 -33.156 0.303 1 98.38 367 SER A N 1
ATOM 2713 C CA . SER A 1 367 ? 9.492 -33.062 1.353 1 98.38 367 SER A CA 1
ATOM 2714 C C . SER A 1 367 ? 10.883 -33.344 0.797 1 98.38 367 SER A C 1
ATOM 2716 O O . SER A 1 367 ? 11.836 -32.625 1.132 1 98.38 367 SER A O 1
ATOM 2718 N N . ARG A 1 368 ? 10.969 -34.344 0.004 1 98.69 368 ARG A N 1
ATOM 2719 C CA . ARG A 1 368 ? 12.25 -34.688 -0.618 1 98.69 368 ARG A CA 1
ATOM 2720 C C . ARG A 1 368 ? 12.734 -33.562 -1.511 1 98.69 368 ARG A C 1
ATOM 2722 O O . ARG A 1 368 ? 13.93 -33.219 -1.522 1 98.69 368 ARG A O 1
ATOM 2729 N N . ALA A 1 369 ? 11.859 -32.938 -2.252 1 98.81 369 ALA A N 1
ATOM 2730 C CA . ALA A 1 369 ? 12.227 -31.844 -3.125 1 98.81 369 ALA A CA 1
ATOM 2731 C C . ALA A 1 369 ? 12.859 -30.703 -2.326 1 98.81 369 ALA A C 1
ATOM 2733 O O . ALA A 1 369 ? 13.844 -30.109 -2.758 1 98.81 369 ALA A O 1
ATOM 2734 N N . VAL A 1 370 ? 12.281 -30.359 -1.167 1 98.88 370 VAL A N 1
ATOM 2735 C CA . VAL A 1 370 ? 12.812 -29.297 -0.328 1 98.88 370 VAL A CA 1
ATOM 2736 C C . VAL A 1 370 ? 14.219 -29.672 0.15 1 98.88 370 VAL A C 1
ATOM 2738 O O . VAL A 1 370 ? 15.133 -28.844 0.101 1 98.88 370 VAL A O 1
ATOM 2741 N N . HIS A 1 371 ? 14.391 -30.891 0.551 1 98.81 371 HIS A N 1
ATOM 2742 C CA . HIS A 1 371 ? 15.695 -31.344 1.027 1 98.81 371 HIS A CA 1
ATOM 2743 C C . HIS A 1 371 ? 16.719 -31.375 -0.106 1 98.81 371 HIS A C 1
ATOM 2745 O O . HIS A 1 371 ? 17.875 -31 0.087 1 98.81 371 HIS A O 1
ATOM 2751 N N . GLU A 1 372 ? 16.297 -31.828 -1.27 1 98.81 372 GLU A N 1
ATOM 2752 C CA . GLU A 1 372 ? 17.203 -31.844 -2.42 1 98.81 372 GLU A CA 1
ATOM 2753 C C . GLU A 1 372 ? 17.656 -30.438 -2.793 1 98.81 372 GLU A C 1
ATOM 2755 O O . GLU A 1 372 ? 18.812 -30.219 -3.105 1 98.81 372 GLU A O 1
ATOM 2760 N N . ALA A 1 373 ? 16.734 -29.5 -2.791 1 98.88 373 ALA A N 1
ATOM 2761 C CA . ALA A 1 373 ? 17.078 -28.094 -3.062 1 98.88 373 ALA A CA 1
ATOM 2762 C C . ALA A 1 373 ? 18.047 -27.562 -2.016 1 98.88 373 ALA A C 1
ATOM 2764 O O . ALA A 1 373 ? 19.031 -26.906 -2.355 1 98.88 373 ALA A O 1
ATOM 2765 N N . ALA A 1 374 ? 17.781 -27.828 -0.729 1 98.81 374 ALA A N 1
ATOM 2766 C CA . ALA A 1 374 ? 18.625 -27.375 0.369 1 98.81 374 ALA A CA 1
ATOM 2767 C C . ALA A 1 374 ? 20.031 -27.938 0.24 1 98.81 374 ALA A C 1
ATOM 2769 O O . ALA A 1 374 ? 21.031 -27.219 0.364 1 98.81 374 ALA A O 1
ATOM 2770 N N . GLU A 1 375 ? 20.125 -29.234 -0.006 1 98.56 375 GLU A N 1
ATOM 2771 C CA . GLU A 1 375 ? 21.422 -29.906 -0.139 1 98.56 375 GLU A CA 1
ATOM 2772 C C . GLU A 1 375 ? 22.172 -29.391 -1.363 1 98.56 375 GLU A C 1
ATOM 2774 O O . GLU A 1 375 ? 23.391 -29.234 -1.322 1 98.56 375 GLU A O 1
ATOM 2779 N N . GLY A 1 376 ? 21.453 -29.219 -2.42 1 98.62 376 GLY A N 1
ATOM 2780 C CA . GLY A 1 376 ? 22.078 -28.656 -3.605 1 98.62 376 GLY A CA 1
ATOM 2781 C C . GLY A 1 376 ? 22.672 -27.281 -3.359 1 98.62 376 GLY A C 1
ATOM 2782 O O . GLY A 1 376 ? 23.781 -26.984 -3.826 1 98.62 376 GLY A O 1
ATOM 2783 N N . LEU A 1 377 ? 21.953 -26.406 -2.68 1 98.75 377 LEU A N 1
ATOM 2784 C CA . LEU A 1 377 ? 22.453 -25.078 -2.354 1 98.75 377 LEU A CA 1
ATOM 2785 C C . LEU A 1 377 ? 23.672 -25.156 -1.454 1 98.75 377 LEU A C 1
ATOM 2787 O O . LEU A 1 377 ? 24.625 -24.391 -1.623 1 98.75 377 LEU A O 1
ATOM 2791 N N . ARG A 1 378 ? 23.656 -26.047 -0.492 1 98.5 378 ARG A N 1
ATOM 2792 C CA . ARG A 1 378 ? 24.812 -26.25 0.365 1 98.5 378 ARG A CA 1
ATOM 2793 C C . ARG A 1 378 ? 26.047 -26.641 -0.456 1 98.5 378 ARG A C 1
ATOM 2795 O O . ARG A 1 378 ? 27.125 -26.109 -0.247 1 98.5 378 ARG A O 1
ATOM 2802 N N . ALA A 1 379 ? 25.844 -27.547 -1.311 1 98.44 379 ALA A N 1
ATOM 2803 C CA . ALA A 1 379 ? 26.922 -28.031 -2.156 1 98.44 379 ALA A CA 1
ATOM 2804 C C . ALA A 1 379 ? 27.484 -26.922 -3.041 1 98.44 379 ALA A C 1
ATOM 2806 O O . ALA A 1 379 ? 28.656 -26.922 -3.385 1 98.44 379 ALA A O 1
ATOM 2807 N N . ALA A 1 380 ? 26.625 -25.984 -3.357 1 97.69 380 ALA A N 1
ATOM 2808 C CA . ALA A 1 380 ? 27.031 -24.859 -4.207 1 97.69 380 ALA A CA 1
ATOM 2809 C C . ALA A 1 380 ? 27.734 -23.781 -3.389 1 97.69 380 ALA A C 1
ATOM 2811 O O . ALA A 1 380 ? 28.141 -22.75 -3.934 1 97.69 380 ALA A O 1
ATOM 2812 N N . GLY A 1 381 ? 27.812 -23.891 -2.105 1 98.25 381 GLY A N 1
ATOM 2813 C CA . GLY A 1 381 ? 28.609 -23 -1.284 1 98.25 381 GLY A CA 1
ATOM 2814 C C . GLY A 1 381 ? 27.766 -22.031 -0.464 1 98.25 381 GLY A C 1
ATOM 2815 O O . GLY A 1 381 ? 28.297 -21.203 0.263 1 98.25 381 GLY A O 1
ATOM 2816 N N . HIS A 1 382 ? 26.453 -22.172 -0.504 1 98.75 382 HIS A N 1
ATOM 2817 C CA . HIS A 1 382 ? 25.578 -21.328 0.288 1 98.75 382 HIS A CA 1
ATOM 2818 C C . HIS A 1 382 ? 25.391 -21.875 1.695 1 98.75 382 HIS A C 1
ATOM 2820 O O . HIS A 1 382 ? 25.656 -23.062 1.94 1 98.75 382 HIS A O 1
ATOM 2826 N N . GLU A 1 383 ? 25.062 -21 2.65 1 98.81 383 GLU A N 1
ATOM 2827 C CA . GLU A 1 383 ? 24.656 -21.438 3.984 1 98.81 383 GLU A CA 1
ATOM 2828 C C . GLU A 1 383 ? 23.172 -21.75 4.035 1 98.81 383 GLU A C 1
ATOM 2830 O O . GLU A 1 383 ? 22.328 -20.891 3.73 1 98.81 383 GLU A O 1
ATOM 2835 N N . VAL A 1 384 ? 22.859 -23 4.328 1 98.81 384 VAL A N 1
ATOM 2836 C CA . VAL A 1 384 ? 21.469 -23.422 4.395 1 98.81 384 VAL A CA 1
ATOM 2837 C C . VAL A 1 384 ? 21.156 -23.938 5.793 1 98.81 384 VAL A C 1
ATOM 2839 O O . VAL A 1 384 ? 21.797 -24.859 6.281 1 98.81 384 VAL A O 1
ATOM 2842 N N . VAL A 1 385 ? 20.141 -23.359 6.469 1 98.75 385 VAL A N 1
ATOM 2843 C CA . VAL A 1 385 ? 19.844 -23.703 7.855 1 98.75 385 VAL A CA 1
ATOM 2844 C C . VAL A 1 385 ? 18.359 -24.031 8.008 1 98.75 385 VAL A C 1
ATOM 2846 O O . VAL A 1 385 ? 17.516 -23.469 7.289 1 98.75 385 VAL A O 1
ATOM 2849 N N . PRO A 1 386 ? 18 -24.938 8.922 1 98.5 386 PRO A N 1
ATOM 2850 C CA . PRO A 1 386 ? 16.578 -25.094 9.234 1 98.5 386 PRO A CA 1
ATOM 2851 C C . PRO A 1 386 ? 15.945 -23.797 9.758 1 98.5 386 PRO A C 1
ATOM 2853 O O . PRO A 1 386 ? 16.578 -23.062 10.5 1 98.5 386 PRO A O 1
ATOM 2856 N N . PHE A 1 387 ? 14.805 -23.5 9.32 1 98.31 387 PHE A N 1
ATOM 2857 C CA . PHE A 1 387 ? 14.055 -22.312 9.711 1 98.31 387 PHE A CA 1
ATOM 2858 C C . PHE A 1 387 ? 12.648 -22.688 10.18 1 98.31 387 PHE A C 1
ATOM 2860 O O . PHE A 1 387 ? 11.945 -23.422 9.5 1 98.31 387 PHE A O 1
ATOM 2867 N N . GLU A 1 388 ? 12.281 -22.25 11.328 1 96.69 388 GLU A N 1
ATOM 2868 C CA . GLU A 1 388 ? 10.922 -22.438 11.828 1 96.69 388 GLU A CA 1
ATOM 2869 C C . GLU A 1 388 ? 10.078 -21.188 11.594 1 96.69 388 GLU A C 1
ATOM 2871 O O . GLU A 1 388 ? 10.367 -20.125 12.141 1 96.69 388 GLU A O 1
ATOM 2876 N N . PRO A 1 389 ? 9.031 -21.359 10.828 1 96.69 389 PRO A N 1
ATOM 2877 C CA . PRO A 1 389 ? 8.172 -20.188 10.648 1 96.69 389 PRO A CA 1
ATOM 2878 C C . PRO A 1 389 ? 7.621 -19.656 11.969 1 96.69 389 PRO A C 1
ATOM 2880 O O . PRO A 1 389 ? 7.312 -20.438 12.875 1 96.69 389 PRO A O 1
ATOM 2883 N N . PRO A 1 390 ? 7.465 -18.344 12.07 1 97.5 390 PRO A N 1
ATOM 2884 C CA . PRO A 1 390 ? 7.023 -17.75 13.336 1 97.5 390 PRO A CA 1
ATOM 2885 C C . PRO A 1 390 ? 5.57 -18.094 13.672 1 97.5 390 PRO A C 1
ATOM 2887 O O . PRO A 1 390 ? 5.145 -17.922 14.812 1 97.5 390 PRO A O 1
ATOM 2890 N N . VAL A 1 391 ? 4.84 -18.484 12.664 1 95.75 391 VAL A N 1
ATOM 2891 C CA . VAL A 1 391 ? 3.455 -18.891 12.875 1 95.75 391 VAL A CA 1
ATOM 2892 C C . VAL A 1 391 ? 3.178 -20.188 12.117 1 95.75 391 VAL A C 1
ATOM 2894 O O . VAL A 1 391 ? 3.875 -20.516 11.156 1 95.75 391 VAL A O 1
ATOM 2897 N N . SER A 1 392 ? 2.119 -20.906 12.57 1 94.31 392 SER A N 1
ATOM 2898 C CA . SER A 1 392 ? 1.755 -22.156 11.906 1 94.31 392 SER A CA 1
ATOM 2899 C C . SER A 1 392 ? 0.81 -21.906 10.734 1 94.31 392 SER A C 1
ATOM 2901 O O . SER A 1 392 ? 0.292 -20.797 10.578 1 94.31 392 SER A O 1
ATOM 2903 N N . GLY A 1 393 ? 0.602 -23.016 10.016 1 97.12 393 GLY A N 1
ATOM 2904 C CA . GLY A 1 393 ? -0.353 -22.969 8.922 1 97.12 393 GLY A CA 1
ATOM 2905 C C . GLY A 1 393 ? -1.772 -22.688 9.375 1 97.12 393 GLY A C 1
ATOM 2906 O O . GLY A 1 393 ? -2.604 -22.234 8.594 1 97.12 393 GLY A O 1
ATOM 2907 N N . TRP A 1 394 ? -2.041 -22.953 10.648 1 96.56 394 TRP A N 1
ATOM 2908 C CA . TRP A 1 394 ? -3.363 -22.672 11.203 1 96.56 394 TRP A CA 1
ATOM 2909 C C . TRP A 1 394 ? -3.676 -21.188 11.148 1 96.56 394 TRP A C 1
ATOM 2911 O O . TRP A 1 394 ? -4.773 -20.781 10.75 1 96.56 394 TRP A O 1
ATOM 2921 N N . GLN A 1 395 ? -2.725 -20.391 11.516 1 97.31 395 GLN A N 1
ATOM 2922 C CA . GLN A 1 395 ? -2.914 -18.938 11.492 1 97.31 395 GLN A CA 1
ATOM 2923 C C . GLN A 1 395 ? -2.975 -18.422 10.062 1 97.31 395 GLN A C 1
ATOM 2925 O O . GLN A 1 395 ? -3.746 -17.5 9.758 1 97.31 395 GLN A O 1
ATOM 2930 N N . ILE A 1 396 ? -2.158 -19 9.188 1 98.06 396 ILE A N 1
ATOM 2931 C CA . ILE A 1 396 ? -2.152 -18.609 7.781 1 98.06 396 ILE A CA 1
ATOM 2932 C C . ILE A 1 396 ? -3.523 -18.875 7.164 1 98.06 396 ILE A C 1
ATOM 2934 O O . ILE A 1 396 ? -4.09 -18 6.5 1 98.06 396 ILE A O 1
ATOM 2938 N N . ALA A 1 397 ? -4.066 -20.062 7.414 1 96.81 397 ALA A N 1
ATOM 2939 C CA . ALA A 1 397 ? -5.387 -20.422 6.906 1 96.81 397 ALA A CA 1
ATOM 2940 C C . ALA A 1 397 ? -6.457 -19.469 7.445 1 96.81 397 ALA A C 1
ATOM 2942 O O . ALA A 1 397 ? -7.305 -18.984 6.691 1 96.81 397 ALA A O 1
ATOM 2943 N N . LYS A 1 398 ? -6.395 -19.25 8.711 1 95.88 398 LYS A N 1
ATOM 2944 C CA . LYS A 1 398 ? -7.371 -18.375 9.359 1 95.88 398 LYS A CA 1
ATOM 2945 C C . LYS A 1 398 ? -7.391 -16.984 8.711 1 95.88 398 LYS A C 1
ATOM 2947 O O . LYS A 1 398 ? -8.453 -16.469 8.359 1 95.88 398 LYS A O 1
ATOM 2952 N N . LEU A 1 399 ? -6.254 -16.391 8.547 1 96.75 399 LEU A N 1
ATOM 2953 C CA . LEU A 1 399 ? -6.168 -15.031 8.047 1 96.75 399 LEU A CA 1
ATOM 2954 C C . LEU A 1 399 ? -6.527 -14.969 6.566 1 96.75 399 LEU A C 1
ATOM 2956 O O . LEU A 1 399 ? -7.234 -14.055 6.133 1 96.75 399 LEU A O 1
ATOM 2960 N N . TYR A 1 400 ? -6.055 -15.93 5.762 1 96.69 400 TYR A N 1
ATOM 2961 C CA . TYR A 1 400 ? -6.34 -15.898 4.332 1 96.69 400 TYR A CA 1
ATOM 2962 C C . TYR A 1 400 ? -7.832 -16.094 4.07 1 96.69 400 TYR A C 1
ATOM 2964 O O . TYR A 1 400 ? -8.453 -15.289 3.369 1 96.69 400 TYR A O 1
ATOM 2972 N N . TYR A 1 401 ? -8.383 -17.141 4.652 1 93.62 401 TYR A N 1
ATOM 2973 C CA . TYR A 1 401 ? -9.797 -17.406 4.445 1 93.62 401 TYR A CA 1
ATOM 2974 C C . TYR A 1 401 ? -10.664 -16.344 5.098 1 93.62 401 TYR A C 1
ATOM 2976 O O . TYR A 1 401 ? -11.734 -16 4.59 1 93.62 401 TYR A O 1
ATOM 2984 N N . GLY A 1 402 ? -10.188 -15.844 6.211 1 93.44 402 GLY A N 1
ATOM 2985 C CA . GLY A 1 402 ? -10.898 -14.734 6.832 1 93.44 402 GLY A CA 1
ATOM 2986 C C . GLY A 1 402 ? -10.984 -13.508 5.949 1 93.44 402 GLY A C 1
ATOM 2987 O O . GLY A 1 402 ? -12.047 -12.906 5.805 1 93.44 402 GLY A O 1
ATOM 2988 N N . GLN A 1 403 ? -9.867 -13.141 5.359 1 93.75 403 GLN A N 1
ATOM 2989 C CA . GLN A 1 403 ? -9.812 -11.977 4.477 1 93.75 403 GLN A CA 1
ATOM 2990 C C . GLN A 1 403 ? -10.664 -12.203 3.227 1 93.75 403 GLN A C 1
ATOM 2992 O O . GLN A 1 403 ? -11.445 -11.336 2.836 1 93.75 403 GLN A O 1
ATOM 2997 N N . MET A 1 404 ? -10.555 -13.352 2.619 1 90.69 404 MET A N 1
ATOM 2998 C CA . MET A 1 404 ? -11.242 -13.656 1.367 1 90.69 404 MET A CA 1
ATOM 2999 C C . MET A 1 404 ? -12.742 -13.781 1.593 1 90.69 404 MET A C 1
ATOM 3001 O O . MET A 1 404 ? -13.539 -13.516 0.688 1 90.69 404 MET A O 1
ATOM 3005 N N . GLY A 1 405 ? -13.18 -14.133 2.799 1 89.44 405 GLY A N 1
ATOM 3006 C CA . GLY A 1 405 ? -14.594 -14.344 3.094 1 89.44 405 GLY A CA 1
ATOM 3007 C C . GLY A 1 405 ? -15.219 -13.203 3.875 1 89.44 405 GLY A C 1
ATOM 3008 O O . GLY A 1 405 ? -16.359 -13.305 4.32 1 89.44 405 GLY A O 1
ATOM 3009 N N . ALA A 1 406 ? -14.523 -12.117 3.986 1 91.12 406 ALA A N 1
ATOM 3010 C CA . ALA A 1 406 ? -14.93 -11.062 4.906 1 91.12 406 ALA A CA 1
ATOM 3011 C C . ALA A 1 406 ? -16.266 -10.453 4.488 1 91.12 406 ALA A C 1
ATOM 3013 O O . ALA A 1 406 ? -17.047 -10.016 5.34 1 91.12 406 ALA A O 1
ATOM 3014 N N . GLU A 1 407 ? -16.594 -10.391 3.223 1 87.75 407 GLU A N 1
ATOM 3015 C CA . GLU A 1 407 ? -17.844 -9.773 2.75 1 87.75 407 GLU A CA 1
ATOM 3016 C C . GLU A 1 407 ? -19.031 -10.695 2.975 1 87.75 407 GLU A C 1
ATOM 3018 O O . GLU A 1 407 ? -20.172 -10.242 2.992 1 87.75 407 GLU A O 1
ATOM 3023 N N . GLY A 1 408 ? -18.781 -12.016 3.07 1 85.44 408 GLY A N 1
ATOM 3024 C CA . GLY A 1 408 ? -19.828 -12.984 3.359 1 85.44 408 GLY A CA 1
ATOM 3025 C C . GLY A 1 408 ? -20.578 -13.445 2.119 1 85.44 408 GLY A C 1
ATOM 3026 O O . GLY A 1 408 ? -20.625 -12.727 1.119 1 85.44 408 GLY A O 1
ATOM 3027 N N . ASN A 1 409 ? -21 -14.625 2.127 1 77.56 409 ASN A N 1
ATOM 3028 C CA . ASN A 1 409 ? -21.922 -15.211 1.16 1 77.56 409 ASN A CA 1
ATOM 3029 C C . ASN A 1 409 ? -21.312 -15.242 -0.242 1 77.56 409 ASN A C 1
ATOM 3031 O O . ASN A 1 409 ? -22.047 -15.219 -1.235 1 77.56 409 ASN A O 1
ATOM 3035 N N . MET A 1 410 ? -20.031 -15.195 -0.282 1 79.81 410 MET A N 1
ATOM 3036 C CA . MET A 1 410 ? -19.375 -15.156 -1.585 1 79.81 410 MET A CA 1
ATOM 3037 C C . MET A 1 410 ? -19.984 -14.078 -2.469 1 79.81 410 MET A C 1
ATOM 3039 O O . MET A 1 410 ? -20.156 -14.273 -3.674 1 79.81 410 MET A O 1
ATOM 3043 N N . LYS A 1 411 ? -20.422 -13.102 -1.876 1 78.94 411 LYS A N 1
ATOM 3044 C CA . LYS A 1 411 ? -21.219 -12.086 -2.553 1 78.94 411 LYS A CA 1
ATOM 3045 C C . LYS A 1 411 ? -20.5 -11.562 -3.799 1 78.94 411 LYS A C 1
ATOM 3047 O O . LYS A 1 411 ? -21.109 -11.445 -4.863 1 78.94 411 LYS A O 1
ATOM 3052 N N . ARG A 1 412 ? -19.312 -11.266 -3.701 1 78.25 412 ARG A N 1
ATOM 3053 C CA . ARG A 1 412 ? -18.578 -10.727 -4.836 1 78.25 412 ARG A CA 1
ATOM 3054 C C . ARG A 1 412 ? -18.578 -11.703 -6.008 1 78.25 412 ARG A C 1
ATOM 3056 O O . ARG A 1 412 ? -18.734 -11.297 -7.16 1 78.25 412 ARG A O 1
ATOM 3063 N N . PHE A 1 413 ? -18.391 -12.938 -5.707 1 79.31 413 PHE A N 1
ATOM 3064 C CA . PHE A 1 413 ? -18.375 -13.969 -6.742 1 79.31 413 PHE A CA 1
ATOM 3065 C C . PHE A 1 413 ? -19.766 -14.109 -7.379 1 79.31 413 PHE A C 1
ATOM 3067 O O . PHE A 1 413 ? -19.891 -14.133 -8.602 1 79.31 413 PHE A O 1
ATOM 3074 N N . VAL A 1 414 ? -20.688 -14.203 -6.508 1 80.69 414 VAL A N 1
ATOM 3075 C CA . VAL A 1 414 ? -22.047 -14.414 -6.957 1 80.69 414 VAL A CA 1
ATOM 3076 C C . VAL A 1 414 ? -22.5 -13.219 -7.797 1 80.69 414 VAL A C 1
ATOM 3078 O O . VAL A 1 414 ? -23.109 -13.391 -8.852 1 80.69 414 VAL A O 1
ATOM 3081 N N . ASP A 1 415 ? -22.156 -12.055 -7.324 1 79.38 415 ASP A N 1
ATOM 3082 C CA . ASP A 1 415 ? -22.531 -10.852 -8.047 1 79.38 415 ASP A CA 1
ATOM 3083 C C . ASP A 1 415 ? -21.797 -10.75 -9.383 1 79.38 415 ASP A C 1
ATOM 3085 O O . ASP A 1 415 ? -22.344 -10.258 -10.367 1 79.38 415 ASP A O 1
ATOM 3089 N N . SER A 1 416 ? -20.672 -11.258 -9.383 1 81.5 416 SER A N 1
ATOM 3090 C CA . SER A 1 416 ? -19.828 -11.133 -10.57 1 81.5 416 SER A CA 1
ATOM 3091 C C . SER A 1 416 ? -20.344 -11.984 -11.719 1 81.5 416 SER A C 1
ATOM 3093 O O . SER A 1 416 ? -20.156 -11.641 -12.883 1 81.5 416 SER A O 1
ATOM 3095 N N . ILE A 1 417 ? -20.984 -13.102 -11.469 1 86.06 417 ILE A N 1
ATOM 3096 C CA . ILE A 1 417 ? -21.344 -14.031 -12.531 1 86.06 417 ILE A CA 1
ATOM 3097 C C . ILE A 1 417 ? -22.703 -13.641 -13.102 1 86.06 417 ILE A C 1
ATOM 3099 O O . ILE A 1 417 ? -23.188 -14.266 -14.055 1 86.06 417 ILE A O 1
ATOM 3103 N N . GLN A 1 418 ? -23.359 -12.648 -12.508 1 84.56 418 GLN A N 1
ATOM 3104 C CA . GLN A 1 418 ? -24.562 -12 -13.047 1 84.56 418 GLN A CA 1
ATOM 3105 C C . GLN A 1 418 ? -25.578 -13.031 -13.508 1 84.56 418 GLN A C 1
ATOM 3107 O O . GLN A 1 418 ? -26.109 -12.938 -14.617 1 84.56 418 GLN A O 1
ATOM 3112 N N . GLY A 1 419 ? -25.719 -14.078 -12.797 1 84.12 419 GLY A N 1
ATOM 3113 C CA . GLY A 1 419 ? -26.75 -15.07 -13.07 1 84.12 419 GLY A CA 1
ATOM 3114 C C . GLY A 1 419 ? -26.234 -16.297 -13.789 1 84.12 419 GLY A C 1
ATOM 3115 O O . GLY A 1 419 ? -26.953 -17.281 -13.961 1 84.12 419 GLY A O 1
ATOM 3116 N N . GLU A 1 420 ? -25.016 -16.234 -14.312 1 89.38 420 GLU A N 1
ATOM 3117 C CA . GLU A 1 420 ? -24.375 -17.422 -14.875 1 89.38 420 GLU A CA 1
ATOM 3118 C C . GLU A 1 420 ? -24.25 -18.531 -13.836 1 89.38 420 GLU A C 1
ATOM 3120 O O . GLU A 1 420 ? -24.062 -18.266 -12.648 1 89.38 420 GLU A O 1
ATOM 3125 N N . ARG A 1 421 ? -24.406 -19.719 -14.344 1 90.38 421 ARG A N 1
ATOM 3126 C CA . ARG A 1 421 ? -24.266 -20.859 -13.438 1 90.38 421 ARG A CA 1
ATOM 3127 C C . ARG A 1 421 ? -22.844 -20.969 -12.898 1 90.38 421 ARG A C 1
ATOM 3129 O O . ARG A 1 421 ? -21.891 -20.906 -13.656 1 90.38 421 ARG A O 1
ATOM 3136 N N . MET A 1 422 ? -22.844 -21.141 -11.625 1 91 422 MET A N 1
ATOM 3137 C CA . MET A 1 422 ? -21.547 -21.359 -10.984 1 91 422 MET A CA 1
ATOM 3138 C C . MET A 1 422 ? -21.094 -22.812 -11.148 1 91 422 MET A C 1
ATOM 3140 O O . MET A 1 422 ? -21.906 -23.734 -11.008 1 91 422 MET A O 1
ATOM 3144 N N . LEU A 1 423 ? -19.875 -23.062 -11.367 1 92.81 423 LEU A N 1
ATOM 3145 C CA . LEU A 1 423 ? -19.344 -24.406 -11.539 1 92.81 423 LEU A CA 1
ATOM 3146 C C . LEU A 1 423 ? -19.547 -25.234 -10.273 1 92.81 423 LEU A C 1
ATOM 3148 O O . LEU A 1 423 ? -19.516 -24.703 -9.164 1 92.81 423 LEU A O 1
ATOM 3152 N N . PRO A 1 424 ? -19.688 -26.531 -10.461 1 90.06 424 PRO A N 1
ATOM 3153 C CA . PRO A 1 424 ? -19.844 -27.406 -9.305 1 90.06 424 PRO A CA 1
ATOM 3154 C C . PRO A 1 424 ? -18.656 -27.359 -8.352 1 90.06 424 PRO A C 1
ATOM 3156 O O . PRO A 1 424 ? -18.812 -27.609 -7.152 1 90.06 424 PRO A O 1
ATOM 3159 N N . SER A 1 425 ? -17.547 -26.969 -8.828 1 90.25 425 SER A N 1
ATOM 3160 C CA . SER A 1 425 ? -16.344 -26.875 -8.008 1 90.25 425 SER A CA 1
ATOM 3161 C C . SER A 1 425 ? -16.516 -25.844 -6.891 1 90.25 425 SER A C 1
ATOM 3163 O O . SER A 1 425 ? -15.781 -25.875 -5.898 1 90.25 425 SER A O 1
ATOM 3165 N N . TYR A 1 426 ? -17.484 -24.922 -7.027 1 89.5 426 TYR A N 1
ATOM 3166 C CA . TYR A 1 426 ? -17.719 -23.891 -6.02 1 89.5 426 TYR A CA 1
ATOM 3167 C C . TYR A 1 426 ? -18.828 -24.328 -5.055 1 89.5 426 TYR A C 1
ATOM 3169 O O . TYR A 1 426 ? -19.141 -23.609 -4.105 1 89.5 426 TYR A O 1
ATOM 3177 N N . ALA A 1 427 ? -19.391 -25.484 -5.25 1 84.62 427 ALA A N 1
ATOM 3178 C CA . ALA A 1 427 ? -20.594 -25.891 -4.535 1 84.62 427 ALA A CA 1
ATOM 3179 C C . ALA A 1 427 ? -20.359 -25.922 -3.027 1 84.62 427 ALA A C 1
ATOM 3181 O O . ALA A 1 427 ? -21.156 -25.375 -2.258 1 84.62 427 ALA A O 1
ATOM 3182 N N . ALA A 1 428 ? -19.297 -26.516 -2.611 1 79.44 428 ALA A N 1
ATOM 3183 C CA . ALA A 1 428 ? -19 -26.625 -1.184 1 79.44 428 ALA A CA 1
ATOM 3184 C C . ALA A 1 428 ? -18.781 -25.25 -0.572 1 79.44 428 ALA A C 1
ATOM 3186 O O . ALA A 1 428 ? -19.25 -24.969 0.536 1 79.44 428 ALA A O 1
ATOM 3187 N N . LEU A 1 429 ? -18.047 -24.469 -1.277 1 82.31 429 LEU A N 1
ATOM 3188 C CA . LEU A 1 429 ? -17.781 -23.109 -0.807 1 82.31 429 LEU A CA 1
ATOM 3189 C C . LEU A 1 429 ? -19.062 -22.297 -0.703 1 82.31 429 LEU A C 1
ATOM 3191 O O . LEU A 1 429 ? -19.25 -21.547 0.256 1 82.31 429 LEU A O 1
ATOM 3195 N N . ARG A 1 430 ? -19.891 -22.406 -1.667 1 83.88 430 ARG A N 1
ATOM 3196 C CA . ARG A 1 430 ? -21.156 -21.688 -1.678 1 83.88 430 ARG A CA 1
ATOM 3197 C C . ARG A 1 430 ? -22.047 -22.141 -0.523 1 83.88 430 ARG A C 1
ATOM 3199 O O . ARG A 1 430 ? -22.703 -21.312 0.112 1 83.88 430 ARG A O 1
ATOM 3206 N N . GLN A 1 431 ? -22.062 -23.406 -0.277 1 82.38 431 GLN A N 1
ATOM 3207 C CA . GLN A 1 431 ? -22.875 -23.938 0.812 1 82.38 431 GLN A CA 1
ATOM 3208 C C . GLN A 1 431 ? -22.359 -23.453 2.166 1 82.38 431 GLN A C 1
ATOM 3210 O O . GLN A 1 431 ? -23.156 -23.047 3.021 1 82.38 431 GLN A O 1
ATOM 3215 N N . LEU A 1 432 ? -21.109 -23.484 2.254 1 81.94 432 LEU A N 1
ATOM 3216 C CA . LEU A 1 432 ? -20.531 -23.031 3.508 1 81.94 432 LEU A CA 1
ATOM 3217 C C . LEU A 1 432 ? -20.797 -21.547 3.721 1 81.94 432 LEU A C 1
ATOM 3219 O O . LEU A 1 432 ? -21.094 -21.109 4.84 1 81.94 432 LEU A O 1
ATOM 3223 N N . ALA A 1 433 ? -20.672 -20.828 2.713 1 82.94 433 ALA A N 1
ATOM 3224 C CA . ALA A 1 433 ? -20.859 -19.375 2.789 1 82.94 433 ALA A CA 1
ATOM 3225 C C . ALA A 1 433 ? -22.297 -19.031 3.18 1 82.94 433 ALA A C 1
ATOM 3227 O O . ALA A 1 433 ? -22.547 -18.031 3.838 1 82.94 433 ALA A O 1
ATOM 3228 N N . GLY A 1 434 ? -23.219 -19.875 2.781 1 84.88 434 GLY A N 1
ATOM 3229 C CA . GLY A 1 434 ? -24.625 -19.625 3.045 1 84.88 434 GLY A CA 1
ATOM 3230 C C . GLY A 1 434 ? -25.109 -20.234 4.352 1 84.88 434 GLY A C 1
ATOM 3231 O O . GLY A 1 434 ? -26.234 -19.969 4.785 1 84.88 434 GLY A O 1
ATOM 3232 N N . PHE A 1 435 ? -24.234 -20.938 4.957 1 87.62 435 PHE A N 1
ATOM 3233 C CA . PHE A 1 435 ? -24.625 -21.625 6.184 1 87.62 435 PHE A CA 1
ATOM 3234 C C . PHE A 1 435 ? -24.938 -20.625 7.285 1 87.62 435 PHE A C 1
ATOM 3236 O O . PHE A 1 435 ? -24.172 -19.688 7.512 1 87.62 435 PHE A O 1
ATOM 3243 N N . PRO A 1 436 ? -26.016 -20.812 8 1 88.94 436 PRO A N 1
ATOM 3244 C CA . PRO A 1 436 ? -26.438 -19.828 9.008 1 88.94 436 PRO A CA 1
ATOM 3245 C C . PRO A 1 436 ? -25.422 -19.688 10.148 1 88.94 436 PRO A C 1
ATOM 3247 O O . PRO A 1 436 ? -24.891 -20.688 10.641 1 88.94 436 PRO A O 1
ATOM 3250 N N . ASN A 1 437 ? -25.25 -18.5 10.609 1 89.19 437 ASN A N 1
ATOM 3251 C CA . ASN A 1 437 ? -24.25 -18.188 11.625 1 89.19 437 ASN A CA 1
ATOM 3252 C C . ASN A 1 437 ? -24.562 -18.875 12.953 1 89.19 437 ASN A C 1
ATOM 3254 O O . ASN A 1 437 ? -23.656 -19.344 13.641 1 89.19 437 ASN A O 1
ATOM 3258 N N . CYS A 1 438 ? -25.781 -18.891 13.328 1 89.5 438 CYS A N 1
ATOM 3259 C CA . CYS A 1 438 ? -26.188 -19.406 14.625 1 89.5 438 CYS A CA 1
ATOM 3260 C C . CYS A 1 438 ? -25.922 -20.906 14.727 1 89.5 438 CYS A C 1
ATOM 3262 O O . CYS A 1 438 ? -25.828 -21.453 15.82 1 89.5 438 CYS A O 1
ATOM 3264 N N . LEU A 1 439 ? -25.734 -21.594 13.586 1 91.5 439 LEU A N 1
ATOM 3265 C CA . LEU A 1 439 ? -25.547 -23.047 13.578 1 91.5 439 LEU A CA 1
ATOM 3266 C C . LEU A 1 439 ? -24.078 -23.406 13.43 1 91.5 439 LEU A C 1
ATOM 3268 O O . LEU A 1 439 ? -23.703 -24.578 13.555 1 91.5 439 LEU A O 1
ATOM 3272 N N . ARG A 1 440 ? -23.219 -22.516 13.219 1 90.38 440 ARG A N 1
ATOM 3273 C CA . ARG A 1 440 ? -21.812 -22.75 12.922 1 90.38 440 ARG A CA 1
ATOM 3274 C C . ARG A 1 440 ? -21.094 -23.344 14.125 1 90.38 440 ARG A C 1
ATOM 3276 O O . ARG A 1 440 ? -20.266 -24.234 13.977 1 90.38 440 ARG A O 1
ATOM 3283 N N . PRO A 1 441 ? -21.422 -22.828 15.328 1 91.31 441 PRO A N 1
ATOM 3284 C CA . PRO A 1 441 ? -20.766 -23.453 16.469 1 91.31 441 PRO A CA 1
ATOM 3285 C C . PRO A 1 441 ? -21.094 -24.938 16.609 1 91.31 441 PRO A C 1
ATOM 3287 O O . PRO A 1 441 ? -20.203 -25.75 16.922 1 91.31 441 PRO A O 1
ATOM 3290 N N . ALA A 1 442 ? -22.266 -25.25 16.328 1 92.44 442 ALA A N 1
ATOM 3291 C CA . ALA A 1 442 ? -22.672 -26.641 16.375 1 92.44 442 ALA A CA 1
ATOM 3292 C C . ALA A 1 442 ? -21.969 -27.453 15.289 1 92.44 442 ALA A C 1
ATOM 3294 O O . ALA A 1 442 ? -21.516 -28.578 15.539 1 92.44 442 ALA A O 1
ATOM 3295 N N . LEU A 1 443 ? -21.984 -26.938 14.141 1 91 443 LEU A N 1
ATOM 3296 C CA . LEU A 1 443 ? -21.297 -27.609 13.039 1 91 443 LEU A CA 1
ATOM 3297 C C . LEU A 1 443 ? -19.812 -27.797 13.352 1 91 443 LEU A C 1
ATOM 3299 O O . LEU A 1 443 ? -19.25 -28.859 13.102 1 91 443 LEU A O 1
ATOM 3303 N N . SER A 1 444 ? -19.203 -26.781 13.875 1 91.88 444 SER A N 1
ATOM 3304 C CA . SER A 1 444 ? -17.797 -26.844 14.258 1 91.88 444 SER A CA 1
ATOM 3305 C C . SER A 1 444 ? -17.578 -27.922 15.32 1 91.88 444 SER A C 1
ATOM 3307 O O . SER A 1 444 ? -16.578 -28.641 15.273 1 91.88 444 SER A O 1
ATOM 3309 N N . TRP A 1 445 ? -18.438 -27.953 16.219 1 93 445 TRP A N 1
ATOM 3310 C CA . TRP A 1 445 ? -18.328 -28.953 17.281 1 93 445 TRP A CA 1
ATOM 3311 C C . TRP A 1 445 ? -18.422 -30.359 16.703 1 93 445 TRP A C 1
ATOM 3313 O O . TRP A 1 445 ? -17.641 -31.25 17.078 1 93 445 TRP A O 1
ATOM 3323 N N . VAL A 1 446 ? -19.328 -30.641 15.82 1 93.38 446 VAL A N 1
ATOM 3324 C CA . VAL A 1 446 ? -19.516 -31.938 15.211 1 93.38 446 VAL A CA 1
ATOM 3325 C C . VAL A 1 446 ? -18.281 -32.344 14.398 1 93.38 446 VAL A C 1
ATOM 3327 O O . VAL A 1 446 ? -17.797 -33.469 14.5 1 93.38 446 VAL A O 1
ATOM 3330 N N . LEU A 1 447 ? -17.797 -31.406 13.648 1 92.19 447 LEU A N 1
ATOM 3331 C CA . LEU A 1 447 ? -16.625 -31.656 12.82 1 92.19 447 LEU A CA 1
ATOM 3332 C C . LEU A 1 447 ? -15.414 -32 13.688 1 92.19 447 LEU A C 1
ATOM 3334 O O . LEU A 1 447 ? -14.68 -32.938 13.398 1 92.19 447 LEU A O 1
ATOM 3338 N N . ARG A 1 448 ? -15.281 -31.312 14.711 1 91.81 448 ARG A N 1
ATOM 3339 C CA . ARG A 1 448 ? -14.117 -31.453 15.578 1 91.81 448 ARG A CA 1
ATOM 3340 C C . ARG A 1 448 ? -14.227 -32.719 16.438 1 91.81 448 ARG A C 1
ATOM 3342 O O . ARG A 1 448 ? -13.297 -33.531 16.484 1 91.81 448 ARG A O 1
ATOM 3349 N N . ASN A 1 449 ? -15.352 -32.938 17.062 1 91.81 449 ASN A N 1
ATOM 3350 C CA . ASN A 1 449 ? -15.453 -33.906 18.141 1 91.81 449 ASN A CA 1
ATOM 3351 C C . ASN A 1 449 ? -16.047 -35.219 17.641 1 91.81 449 ASN A C 1
ATOM 3353 O O . ASN A 1 449 ? -15.859 -36.281 18.25 1 91.81 449 ASN A O 1
ATOM 3357 N N . VAL A 1 450 ? -16.781 -35.188 16.578 1 92.12 450 VAL A N 1
ATOM 3358 C CA . VAL A 1 450 ? -17.422 -36.375 16.078 1 92.12 450 VAL A CA 1
ATOM 3359 C C . VAL A 1 450 ? -16.672 -36.938 14.867 1 92.12 450 VAL A C 1
ATOM 3361 O O . VAL A 1 450 ? -16.375 -38.125 14.789 1 92.12 450 VAL A O 1
ATOM 3364 N N . LEU A 1 451 ? -16.266 -36.094 14.023 1 90.75 451 LEU A N 1
ATOM 3365 C CA . LEU A 1 451 ? -15.656 -36.531 12.773 1 90.75 451 LEU A CA 1
ATOM 3366 C C . LEU A 1 451 ? -14.141 -36.406 12.844 1 90.75 451 LEU A C 1
ATOM 3368 O O . LEU A 1 451 ? -13.438 -36.906 11.961 1 90.75 451 LEU A O 1
ATOM 3372 N N . GLY A 1 452 ? -13.633 -35.781 13.859 1 90.62 452 GLY A N 1
ATOM 3373 C CA . GLY A 1 452 ? -12.195 -35.656 14.023 1 90.62 452 GLY A CA 1
ATOM 3374 C C . GLY A 1 452 ? -11.57 -34.719 12.984 1 90.62 452 GLY A C 1
ATOM 3375 O O . GLY A 1 452 ? -10.383 -34.875 12.664 1 90.62 452 GLY A O 1
ATOM 3376 N N . ASP A 1 453 ? -12.336 -33.875 12.391 1 93.06 453 ASP A N 1
ATOM 3377 C CA . ASP A 1 453 ? -11.867 -32.969 11.352 1 93.06 453 ASP A CA 1
ATOM 3378 C C . ASP A 1 453 ? -11.648 -31.547 11.906 1 93.06 453 ASP A C 1
ATOM 3380 O O . ASP A 1 453 ? -12.406 -30.625 11.602 1 93.06 453 ASP A O 1
ATOM 3384 N N . GLU A 1 454 ? -10.547 -31.375 12.547 1 93.75 454 GLU A N 1
ATOM 3385 C CA . GLU A 1 454 ? -10.242 -30.125 13.227 1 93.75 454 GLU A CA 1
ATOM 3386 C C . GLU A 1 454 ? -9.984 -29 12.227 1 93.75 454 GLU A C 1
ATOM 3388 O O . GLU A 1 454 ? -10.305 -27.844 12.492 1 93.75 454 GLU A O 1
ATOM 3393 N N . ARG A 1 455 ? -9.367 -29.328 11.156 1 93.75 455 ARG A N 1
ATOM 3394 C CA . ARG A 1 455 ? -9.023 -28.297 10.18 1 93.75 455 ARG A CA 1
ATOM 3395 C C . ARG A 1 455 ? -10.273 -27.688 9.57 1 93.75 455 ARG A C 1
ATOM 3397 O O . ARG A 1 455 ? -10.43 -26.453 9.547 1 93.75 455 ARG A O 1
ATOM 3404 N N . ARG A 1 456 ? -11.211 -28.5 9.18 1 91.56 456 ARG A N 1
ATOM 3405 C CA . ARG A 1 456 ? -12.453 -27.969 8.625 1 91.56 456 ARG A CA 1
ATOM 3406 C C . ARG A 1 456 ? -13.258 -27.234 9.695 1 91.56 456 ARG A C 1
ATOM 3408 O O . ARG A 1 456 ? -13.938 -26.25 9.398 1 91.56 456 ARG A O 1
ATOM 3415 N N . ALA A 1 457 ? -13.234 -27.766 10.891 1 92.38 457 ALA A N 1
ATOM 3416 C CA . ALA A 1 457 ? -13.914 -27.109 12 1 92.38 457 ALA A CA 1
ATOM 3417 C C . ALA A 1 457 ? -13.391 -25.688 12.203 1 92.38 457 ALA A C 1
ATOM 3419 O O . ALA A 1 457 ? -14.164 -24.766 12.469 1 92.38 457 ALA A O 1
ATOM 3420 N N . SER A 1 458 ? -12.125 -25.531 12.086 1 91.44 458 SER A N 1
ATOM 3421 C CA . SER A 1 458 ? -11.5 -24.219 12.266 1 91.44 458 SER A CA 1
ATOM 3422 C C . SER A 1 458 ? -11.938 -23.234 11.188 1 91.44 458 SER A C 1
ATOM 3424 O O . SER A 1 458 ? -12.117 -22.047 11.453 1 91.44 458 SER A O 1
ATOM 3426 N N . ILE A 1 459 ? -12.133 -23.688 9.992 1 89.56 459 ILE A N 1
ATOM 3427 C CA . ILE A 1 459 ? -12.508 -22.844 8.875 1 89.56 459 ILE A CA 1
ATOM 3428 C C . ILE A 1 459 ? -13.953 -22.375 9.031 1 89.56 459 ILE A C 1
ATOM 3430 O O . ILE A 1 459 ? -14.289 -21.234 8.703 1 89.56 459 ILE A O 1
ATOM 3434 N N . VAL A 1 460 ? -14.797 -23.234 9.516 1 87.5 460 VAL A N 1
ATOM 3435 C CA . VAL A 1 460 ? -16.203 -22.906 9.727 1 87.5 460 VAL A CA 1
ATOM 3436 C C . VAL A 1 460 ? -16.328 -21.734 10.688 1 87.5 460 VAL A C 1
ATOM 3438 O O . VAL A 1 460 ? -17.219 -20.891 10.539 1 87.5 460 VAL A O 1
ATOM 3441 N N . GLY A 1 461 ? -15.453 -21.641 11.562 1 81.19 461 GLY A N 1
ATOM 3442 C CA . GLY A 1 461 ? -15.492 -20.594 12.57 1 81.19 461 GLY A CA 1
ATOM 3443 C C . GLY A 1 461 ? -14.984 -19.25 12.055 1 81.19 461 GLY A C 1
ATOM 3444 O O . GLY A 1 461 ? -15.258 -18.219 12.648 1 81.19 461 GLY A O 1
ATOM 3445 N N . ILE A 1 462 ? -14.344 -19.266 10.977 1 81.25 462 ILE A N 1
ATOM 3446 C CA . ILE A 1 462 ? -13.672 -18.078 10.461 1 81.25 462 ILE A CA 1
ATOM 3447 C C . ILE A 1 462 ? -14.633 -17.281 9.578 1 81.25 462 ILE A C 1
ATOM 3449 O O . ILE A 1 462 ? -14.688 -16.047 9.664 1 81.25 462 ILE A O 1
ATOM 3453 N N . THR A 1 463 ? -15.422 -17.938 8.758 1 76.62 463 THR A N 1
ATOM 3454 C CA . THR A 1 463 ? -16.281 -17.281 7.777 1 76.62 463 THR A CA 1
ATOM 3455 C C . THR A 1 463 ? -17.672 -17.078 8.352 1 76.62 463 THR A C 1
ATOM 3457 O O . THR A 1 463 ? -18.062 -17.719 9.328 1 76.62 463 THR A O 1
ATOM 3460 N N . ARG A 1 464 ? -18.344 -16 7.895 1 82.56 464 ARG A N 1
ATOM 3461 C CA . ARG A 1 464 ? -19.688 -15.711 8.383 1 82.56 464 ARG A CA 1
ATOM 3462 C C . ARG A 1 464 ? -20.641 -15.461 7.219 1 82.56 464 ARG A C 1
ATOM 3464 O O . ARG A 1 464 ? -20.25 -14.945 6.172 1 82.56 464 ARG A O 1
ATOM 3471 N N . ASN A 1 465 ? -21.828 -15.922 7.645 1 84.69 465 ASN A N 1
ATOM 3472 C CA . ASN A 1 465 ? -22.922 -15.547 6.762 1 84.69 465 ASN A CA 1
ATOM 3473 C C . ASN A 1 465 ? -23.172 -14.047 6.785 1 84.69 465 ASN A C 1
ATOM 3475 O O . ASN A 1 465 ? -23.188 -13.43 7.852 1 84.69 465 ASN A O 1
ATOM 3479 N N . LYS A 1 466 ? -23.25 -13.336 5.711 1 82.94 466 LYS A N 1
ATOM 3480 C CA . LYS A 1 466 ? -23.5 -11.914 5.539 1 82.94 466 LYS A CA 1
ATOM 3481 C C . LYS A 1 466 ? -22.234 -11.094 5.777 1 82.94 466 LYS A C 1
ATOM 3483 O O . LYS A 1 466 ? -22.281 -9.867 5.848 1 82.94 466 LYS A O 1
ATOM 3488 N N . GLY A 1 467 ? -21.188 -11.742 6.113 1 86.75 467 GLY A N 1
ATOM 3489 C CA . GLY A 1 467 ? -19.906 -11.047 6.199 1 86.75 467 GLY A CA 1
ATOM 3490 C C . GLY A 1 467 ? -19.609 -10.5 7.586 1 86.75 467 GLY A C 1
ATOM 3491 O O . GLY A 1 467 ? -20.328 -10.82 8.547 1 86.75 467 GLY A O 1
ATOM 3492 N N . LEU A 1 468 ? -18.516 -9.781 7.746 1 89.31 468 LEU A N 1
ATOM 3493 C CA . LEU A 1 468 ? -18.047 -9.188 8.984 1 89.31 468 LEU A CA 1
ATOM 3494 C C . LEU A 1 468 ? -18.469 -7.723 9.078 1 89.31 468 LEU A C 1
ATOM 3496 O O . LEU A 1 468 ? -18.797 -7.098 8.07 1 89.31 468 LEU A O 1
ATOM 3500 N N . SER A 1 469 ? -18.562 -7.246 10.328 1 88.62 469 SER A N 1
ATOM 3501 C CA . SER A 1 469 ? -18.594 -5.801 10.516 1 88.62 469 SER A CA 1
ATOM 3502 C C . SER A 1 469 ? -17.219 -5.18 10.227 1 88.62 469 SER A C 1
ATOM 3504 O O . SER A 1 469 ? -16.203 -5.875 10.234 1 88.62 469 SER A O 1
ATOM 3506 N N . VAL A 1 470 ? -17.234 -3.943 10 1 90.81 470 VAL A N 1
ATOM 3507 C CA . VAL A 1 470 ? -15.969 -3.268 9.727 1 90.81 470 VAL A CA 1
ATOM 3508 C C . VAL A 1 470 ? -15.047 -3.396 10.938 1 90.81 470 VAL A C 1
ATOM 3510 O O . VAL A 1 470 ? -13.836 -3.547 10.789 1 90.81 470 VAL A O 1
ATOM 3513 N N . ARG A 1 471 ? -15.594 -3.363 12.109 1 87.25 471 ARG A N 1
ATOM 3514 C CA . ARG A 1 471 ? -14.789 -3.533 13.32 1 87.25 471 ARG A CA 1
ATOM 3515 C C . ARG A 1 471 ? -14.094 -4.887 13.32 1 87.25 471 ARG A C 1
ATOM 3517 O O . ARG A 1 471 ? -12.891 -4.973 13.594 1 87.25 471 ARG A O 1
ATOM 3524 N N . GLN A 1 472 ? -14.883 -5.875 13.047 1 88.69 472 GLN A N 1
ATOM 3525 C CA . GLN A 1 472 ? -14.32 -7.219 12.977 1 88.69 472 GLN A CA 1
ATOM 3526 C C . GLN A 1 472 ? -13.289 -7.332 11.859 1 88.69 472 GLN A C 1
ATOM 3528 O O . GLN A 1 472 ? -12.258 -7.984 12.023 1 88.69 472 GLN A O 1
ATOM 3533 N N . TYR A 1 473 ? -13.648 -6.707 10.828 1 92.44 473 TYR A N 1
ATOM 3534 C CA . TYR A 1 473 ? -12.734 -6.715 9.695 1 92.44 473 TYR A CA 1
ATOM 3535 C C . TYR A 1 473 ? -11.422 -6.027 10.047 1 92.44 473 TYR A C 1
ATOM 3537 O O . TYR A 1 473 ? -10.344 -6.523 9.711 1 92.44 473 TYR A O 1
ATOM 3545 N N . TYR A 1 474 ? -11.477 -4.906 10.727 1 90.94 474 TYR A N 1
ATOM 3546 C CA . TYR A 1 474 ? -10.273 -4.188 11.141 1 90.94 474 TYR A CA 1
ATOM 3547 C C . TYR A 1 474 ? -9.414 -5.047 12.062 1 90.94 474 TYR A C 1
ATOM 3549 O O . TYR A 1 474 ? -8.188 -4.98 12.008 1 90.94 474 TYR A O 1
ATOM 3557 N N . GLU A 1 475 ? -10.016 -5.801 12.875 1 89.81 475 GLU A N 1
ATOM 3558 C CA . GLU A 1 475 ? -9.258 -6.711 13.734 1 89.81 475 GLU A CA 1
ATOM 3559 C C . GLU A 1 475 ? -8.516 -7.754 12.906 1 89.81 475 GLU A C 1
ATOM 3561 O O . GLU A 1 475 ? -7.359 -8.07 13.195 1 89.81 475 GLU A O 1
ATOM 3566 N N . LEU A 1 476 ? -9.219 -8.258 11.938 1 92.94 476 LEU A N 1
ATOM 3567 C CA . LEU A 1 476 ? -8.609 -9.227 11.031 1 92.94 476 LEU A CA 1
ATOM 3568 C C . LEU A 1 476 ? -7.43 -8.609 10.289 1 92.94 476 LEU A C 1
ATOM 3570 O O . LEU A 1 476 ? -6.395 -9.258 10.117 1 92.94 476 LEU A O 1
ATOM 3574 N N . VAL A 1 477 ? -7.582 -7.426 9.875 1 94.31 477 VAL A N 1
ATOM 3575 C CA . VAL A 1 477 ? -6.52 -6.703 9.18 1 94.31 477 VAL A CA 1
ATOM 3576 C C . VAL A 1 477 ? -5.344 -6.484 10.133 1 94.31 477 VAL A C 1
ATOM 3578 O O . VAL A 1 477 ? -4.188 -6.703 9.758 1 94.31 477 VAL A O 1
ATOM 3581 N N . ALA A 1 478 ? -5.625 -6.109 11.328 1 92.25 478 ALA A N 1
ATOM 3582 C CA . ALA A 1 478 ? -4.574 -5.906 12.328 1 92.25 478 ALA A CA 1
ATOM 3583 C C . ALA A 1 478 ? -3.787 -7.191 12.562 1 92.25 478 ALA A C 1
ATOM 3585 O O . ALA A 1 478 ? -2.559 -7.16 12.68 1 92.25 478 ALA A O 1
ATOM 3586 N N . ASP A 1 479 ? -4.484 -8.266 12.617 1 94.12 479 ASP A N 1
ATOM 3587 C CA . ASP A 1 479 ? -3.83 -9.555 12.789 1 94.12 479 ASP A CA 1
ATOM 3588 C C . ASP A 1 479 ? -2.918 -9.875 11.609 1 94.12 479 ASP A C 1
ATOM 3590 O O . ASP A 1 479 ? -1.868 -10.5 11.773 1 94.12 479 ASP A O 1
ATOM 3594 N N . THR A 1 480 ? -3.334 -9.516 10.43 1 96.38 480 THR A N 1
ATOM 3595 C CA . THR A 1 480 ? -2.52 -9.742 9.242 1 96.38 480 THR A CA 1
ATOM 3596 C C . THR A 1 480 ? -1.236 -8.922 9.297 1 96.38 480 THR A C 1
ATOM 3598 O O . THR A 1 480 ? -0.161 -9.414 8.945 1 96.38 480 THR A O 1
ATOM 3601 N N . TYR A 1 481 ? -1.304 -7.727 9.734 1 93.31 481 TYR A N 1
ATOM 3602 C CA . TYR A 1 481 ? -0.114 -6.887 9.836 1 93.31 481 TYR A CA 1
ATOM 3603 C C . TYR A 1 481 ? 0.81 -7.383 10.938 1 93.31 481 TYR A C 1
ATOM 3605 O O . TYR A 1 481 ? 2.033 -7.281 10.828 1 93.31 481 TYR A O 1
ATOM 3613 N N . ASP A 1 482 ? 0.215 -7.898 12.016 1 93.56 482 ASP A N 1
ATOM 3614 C CA . ASP A 1 482 ? 1.027 -8.547 13.039 1 93.56 482 ASP A CA 1
ATOM 3615 C C . ASP A 1 482 ? 1.799 -9.734 12.453 1 93.56 482 ASP A C 1
ATOM 3617 O O . ASP A 1 482 ? 2.975 -9.93 12.766 1 93.56 482 ASP A O 1
ATOM 3621 N N . LEU A 1 483 ? 1.129 -10.5 11.625 1 97 483 LEU A N 1
ATOM 3622 C CA . LEU A 1 483 ? 1.771 -11.602 10.93 1 97 483 LEU A CA 1
ATOM 3623 C C . LEU A 1 483 ? 2.965 -11.109 10.117 1 97 483 LEU A C 1
ATOM 3625 O O . LEU A 1 483 ? 4.035 -11.727 10.141 1 97 483 LEU A O 1
ATOM 3629 N N . ARG A 1 484 ? 2.762 -10.031 9.375 1 96.5 484 ARG A N 1
ATOM 3630 C CA . ARG A 1 484 ? 3.82 -9.461 8.547 1 96.5 484 ARG A CA 1
ATOM 3631 C C . ARG A 1 484 ? 5.035 -9.086 9.391 1 96.5 484 ARG A C 1
ATOM 3633 O O . ARG A 1 484 ? 6.172 -9.375 9.016 1 96.5 484 ARG A O 1
ATOM 3640 N N . SER A 1 485 ? 4.781 -8.484 10.547 1 93.94 485 SER A N 1
ATOM 3641 C CA . SER A 1 485 ? 5.867 -8.078 11.438 1 93.94 485 SER A CA 1
ATOM 3642 C C . SER A 1 485 ? 6.613 -9.297 11.977 1 93.94 485 SER A C 1
ATOM 3644 O O . SER A 1 485 ? 7.844 -9.297 12.039 1 93.94 485 SER A O 1
ATOM 3646 N N . LYS A 1 486 ? 5.898 -10.328 12.344 1 97.06 486 LYS A N 1
ATOM 3647 C CA . LYS A 1 486 ? 6.504 -11.531 12.906 1 97.06 486 LYS A CA 1
ATOM 3648 C C . LYS A 1 486 ? 7.418 -12.211 11.891 1 97.06 486 LYS A C 1
ATOM 3650 O O . LYS A 1 486 ? 8.523 -12.648 12.227 1 97.06 486 LYS A O 1
ATOM 3655 N N . TRP A 1 487 ? 6.977 -12.312 10.672 1 98.25 487 TRP A N 1
ATOM 3656 C CA . TRP A 1 487 ? 7.785 -12.945 9.633 1 98.25 487 TRP A CA 1
ATOM 3657 C C . TRP A 1 487 ? 9.023 -12.109 9.32 1 98.25 487 TRP A C 1
ATOM 3659 O O . TRP A 1 487 ? 10.117 -12.648 9.164 1 98.25 487 TRP A O 1
ATOM 3669 N N . GLU A 1 488 ? 8.836 -10.805 9.195 1 97.31 488 GLU A N 1
ATOM 3670 C CA . GLU A 1 488 ? 9.977 -9.93 8.945 1 97.31 488 GLU A CA 1
ATOM 3671 C C . GLU A 1 488 ? 11.023 -10.055 10.047 1 97.31 488 GLU A C 1
ATOM 3673 O O . GLU A 1 488 ? 12.219 -10.18 9.766 1 97.31 488 GLU A O 1
ATOM 3678 N N . ASP A 1 489 ? 10.57 -10.039 11.312 1 96.44 489 ASP A N 1
ATOM 3679 C CA . ASP A 1 489 ? 11.469 -10.148 12.453 1 96.44 489 ASP A CA 1
ATOM 3680 C C . ASP A 1 489 ? 12.203 -11.484 12.453 1 96.44 489 ASP A C 1
ATOM 3682 O O . ASP A 1 489 ? 13.422 -11.539 12.648 1 96.44 489 ASP A O 1
ATOM 3686 N N . ALA A 1 490 ? 11.477 -12.562 12.211 1 98.12 490 ALA A N 1
ATOM 3687 C CA . ALA A 1 490 ? 12.062 -13.906 12.25 1 98.12 490 ALA A CA 1
ATOM 3688 C C . ALA A 1 490 ? 13.141 -14.062 11.188 1 98.12 490 ALA A C 1
ATOM 3690 O O . ALA A 1 490 ? 14.219 -14.602 11.461 1 98.12 490 ALA A O 1
ATOM 3691 N N . VAL A 1 491 ? 12.875 -13.609 9.992 1 98.31 491 VAL A N 1
ATOM 3692 C CA . VAL A 1 491 ? 13.812 -13.75 8.891 1 98.31 491 VAL A CA 1
ATOM 3693 C C . VAL A 1 491 ? 15.016 -12.836 9.117 1 98.31 491 VAL A C 1
ATOM 3695 O O . VAL A 1 491 ? 16.156 -13.234 8.867 1 98.31 491 VAL A O 1
ATOM 3698 N N . THR A 1 492 ? 14.742 -11.602 9.609 1 96.69 492 THR A N 1
ATOM 3699 C CA . THR A 1 492 ? 15.812 -10.656 9.898 1 96.69 492 THR A CA 1
ATOM 3700 C C . THR A 1 492 ? 16.703 -11.18 11.023 1 96.69 492 THR A C 1
ATOM 3702 O O . THR A 1 492 ? 17.938 -11.141 10.922 1 96.69 492 THR A O 1
ATOM 3705 N N . ASP A 1 493 ? 16.125 -11.695 12.094 1 96.94 493 ASP A N 1
ATOM 3706 C CA . ASP A 1 493 ? 16.875 -12.203 13.242 1 96.94 493 ASP A CA 1
ATOM 3707 C C . ASP A 1 493 ? 17.75 -13.391 12.844 1 96.94 493 ASP A C 1
ATOM 3709 O O . ASP A 1 493 ? 18.859 -13.539 13.352 1 96.94 493 ASP A O 1
ATOM 3713 N N . ALA A 1 494 ? 17.234 -14.164 11.969 1 98.12 494 ALA A N 1
ATOM 3714 C CA . ALA A 1 494 ? 17.969 -15.344 11.523 1 98.12 494 ALA A CA 1
ATOM 3715 C C . ALA A 1 494 ? 19 -14.969 10.461 1 98.12 494 ALA A C 1
ATOM 3717 O O . ALA A 1 494 ? 19.844 -15.789 10.086 1 98.12 494 ALA A O 1
ATOM 3718 N N . GLY A 1 495 ? 18.969 -13.75 9.961 1 97.56 495 GLY A N 1
ATOM 3719 C CA . GLY A 1 495 ? 19.906 -13.266 8.961 1 97.56 495 GLY A CA 1
ATOM 3720 C C . GLY A 1 495 ? 19.719 -13.914 7.602 1 97.56 495 GLY A C 1
ATOM 3721 O O . GLY A 1 495 ? 20.688 -14.141 6.875 1 97.56 495 GLY A O 1
ATOM 3722 N N . LEU A 1 496 ? 18.484 -14.266 7.215 1 98.69 496 LEU A N 1
ATOM 3723 C CA . LEU A 1 496 ? 18.234 -15.031 6 1 98.69 496 LEU A CA 1
ATOM 3724 C C . LEU A 1 496 ? 18.078 -14.109 4.797 1 98.69 496 LEU A C 1
ATOM 3726 O O . LEU A 1 496 ? 17.469 -13.039 4.906 1 98.69 496 LEU A O 1
ATOM 3730 N N . ASP A 1 497 ? 18.578 -14.562 3.676 1 98.69 497 ASP A N 1
ATOM 3731 C CA . ASP A 1 497 ? 18.359 -13.898 2.395 1 98.69 497 ASP A CA 1
ATOM 3732 C C . ASP A 1 497 ? 17.078 -14.414 1.732 1 98.69 497 ASP A C 1
ATOM 3734 O O . ASP A 1 497 ? 16.422 -13.68 0.992 1 98.69 497 ASP A O 1
ATOM 3738 N N . ALA A 1 498 ? 16.781 -15.664 1.958 1 98.88 498 ALA A N 1
ATOM 3739 C CA . ALA A 1 498 ? 15.633 -16.312 1.354 1 98.88 498 ALA A CA 1
ATOM 3740 C C . ALA A 1 498 ? 15.141 -17.469 2.219 1 98.88 498 ALA A C 1
ATOM 3742 O O . ALA A 1 498 ? 15.867 -17.953 3.094 1 98.88 498 ALA A O 1
ATOM 3743 N N . VAL A 1 499 ? 13.922 -17.844 1.954 1 98.94 499 VAL A N 1
ATOM 3744 C CA . VAL A 1 499 ? 13.336 -19 2.613 1 98.94 499 VAL A CA 1
ATOM 3745 C C . VAL A 1 499 ? 12.797 -19.969 1.563 1 98.94 499 VAL A C 1
ATOM 3747 O O . VAL A 1 499 ? 12.133 -19.562 0.609 1 98.94 499 VAL A O 1
ATOM 3750 N N . ILE A 1 500 ? 13.078 -21.266 1.752 1 98.88 500 ILE A N 1
ATOM 3751 C CA . ILE A 1 500 ? 12.617 -22.312 0.848 1 98.88 500 ILE A CA 1
ATOM 3752 C C . ILE A 1 500 ? 11.664 -23.25 1.584 1 98.88 500 ILE A C 1
ATOM 3754 O O . ILE A 1 500 ? 11.961 -23.703 2.689 1 98.88 500 ILE A O 1
ATOM 3758 N N . PHE A 1 501 ? 10.562 -23.562 0.996 1 98.88 501 PHE A N 1
ATOM 3759 C CA . PHE A 1 501 ? 9.562 -24.438 1.604 1 98.88 501 PHE A CA 1
ATOM 3760 C C . PHE A 1 501 ? 8.609 -24.984 0.55 1 98.88 501 PHE A C 1
ATOM 3762 O O . PHE A 1 501 ? 8.719 -24.656 -0.632 1 98.88 501 PHE A O 1
ATOM 3769 N N . PRO A 1 502 ? 7.68 -25.875 0.875 1 98.81 502 PRO A N 1
ATOM 3770 C CA . PRO A 1 502 ? 6.773 -26.469 -0.113 1 98.81 502 PRO A CA 1
ATOM 3771 C C . PRO A 1 502 ? 5.863 -25.438 -0.775 1 98.81 502 PRO A C 1
ATOM 3773 O O . PRO A 1 502 ? 5.406 -24.5 -0.116 1 98.81 502 PRO A O 1
ATOM 3776 N N . PRO A 1 503 ? 5.648 -25.562 -2.053 1 98.62 503 PRO A N 1
ATOM 3777 C CA . PRO A 1 503 ? 4.586 -24.75 -2.654 1 98.62 503 PRO A CA 1
ATOM 3778 C C . PRO A 1 503 ? 3.189 -25.219 -2.258 1 98.62 503 PRO A C 1
ATOM 3780 O O . PRO A 1 503 ? 2.422 -24.469 -1.663 1 98.62 503 PRO A O 1
ATOM 3783 N N . VAL A 1 504 ? 2.893 -26.422 -2.535 1 98.56 504 VAL A N 1
ATOM 3784 C CA . VAL A 1 504 ? 1.68 -27.156 -2.168 1 98.56 504 VAL A CA 1
ATOM 3785 C C . VAL A 1 504 ? 2.049 -28.469 -1.485 1 98.56 504 VAL A C 1
ATOM 3787 O O . VAL A 1 504 ? 3.146 -28.984 -1.688 1 98.56 504 VAL A O 1
ATOM 3790 N N . ALA A 1 505 ? 1.144 -29.016 -0.719 1 98.44 505 ALA A N 1
ATOM 3791 C CA . ALA A 1 505 ? 1.454 -30.234 0.024 1 98.44 505 ALA A CA 1
ATOM 3792 C C . ALA A 1 505 ? 1.397 -31.469 -0.885 1 98.44 505 ALA A C 1
ATOM 3794 O O . ALA A 1 505 ? 1.889 -32.531 -0.523 1 98.44 505 ALA A O 1
ATOM 3795 N N . LEU A 1 506 ? 0.856 -31.297 -2.094 1 98.69 506 LEU A N 1
ATOM 3796 C CA . LEU A 1 506 ? 0.619 -32.406 -3.01 1 98.69 506 LEU A CA 1
ATOM 3797 C C . LEU A 1 506 ? 1.06 -32.062 -4.426 1 98.69 506 LEU A C 1
ATOM 3799 O O . LEU A 1 506 ? 1.189 -30.875 -4.758 1 98.69 506 LEU A O 1
ATOM 3803 N N . PRO A 1 507 ? 1.385 -33.125 -5.23 1 98.69 507 PRO A N 1
ATOM 3804 C CA . PRO A 1 507 ? 1.576 -32.844 -6.656 1 98.69 507 PRO A CA 1
ATOM 3805 C C . PRO A 1 507 ? 0.265 -32.531 -7.379 1 98.69 507 PRO A C 1
ATOM 3807 O O . PRO A 1 507 ? -0.777 -32.375 -6.738 1 98.69 507 PRO A O 1
ATOM 3810 N N . ALA A 1 508 ? 0.291 -32.344 -8.727 1 98.75 508 ALA A N 1
ATOM 3811 C CA . ALA A 1 508 ? -0.895 -32 -9.516 1 98.75 508 ALA A CA 1
ATOM 3812 C C . ALA A 1 508 ? -2.049 -32.969 -9.195 1 98.75 508 ALA A C 1
ATOM 3814 O O . ALA A 1 508 ? -1.858 -34.156 -9.109 1 98.75 508 ALA A O 1
ATOM 3815 N N . LEU A 1 509 ? -3.199 -32.469 -9.062 1 98.38 509 LEU A N 1
ATOM 3816 C CA . LEU A 1 509 ? -4.379 -33.219 -8.648 1 98.38 509 LEU A CA 1
ATOM 3817 C C . LEU A 1 509 ? -5.164 -33.719 -9.859 1 98.38 509 LEU A C 1
ATOM 3819 O O . LEU A 1 509 ? -5.141 -33.094 -10.922 1 98.38 509 LEU A O 1
ATOM 3823 N N . PRO A 1 510 ? -5.875 -34.875 -9.656 1 98.06 510 PRO A N 1
ATOM 3824 C CA . PRO A 1 510 ? -6.855 -35.219 -10.688 1 98.06 510 PRO A CA 1
ATOM 3825 C C . PRO A 1 510 ? -7.918 -34.125 -10.875 1 98.06 510 PRO A C 1
ATOM 3827 O O . PRO A 1 510 ? -8.258 -33.406 -9.922 1 98.06 510 PRO A O 1
ATOM 3830 N N . HIS A 1 511 ? -8.406 -34.062 -12.094 1 97.44 511 HIS A N 1
ATOM 3831 C CA . HIS A 1 511 ? -9.453 -33.062 -12.367 1 97.44 511 HIS A CA 1
ATOM 3832 C C . HIS A 1 511 ? -10.609 -33.219 -11.391 1 97.44 511 HIS A C 1
ATOM 3834 O O . HIS A 1 511 ? -11.062 -34.344 -11.109 1 97.44 511 HIS A O 1
ATOM 3840 N N . GLY A 1 512 ? -11.008 -32.062 -10.828 1 94.81 512 GLY A N 1
ATOM 3841 C CA . GLY A 1 512 ? -12.188 -32.031 -9.969 1 94.81 512 GLY A CA 1
ATOM 3842 C C . GLY A 1 512 ? -11.852 -32.25 -8.508 1 94.81 512 GLY A C 1
ATOM 3843 O O . GLY A 1 512 ? -12.688 -32 -7.633 1 94.81 512 GLY A O 1
ATOM 3844 N N . ALA A 1 513 ? -10.664 -32.625 -8.164 1 94.94 513 ALA A N 1
ATOM 3845 C CA . ALA A 1 513 ? -10.305 -32.969 -6.789 1 94.94 513 ALA A CA 1
ATOM 3846 C C . ALA A 1 513 ? -9.969 -31.703 -5.984 1 94.94 513 ALA A C 1
ATOM 3848 O O . ALA A 1 513 ? -9.992 -31.734 -4.754 1 94.94 513 ALA A O 1
ATOM 3849 N N . ALA A 1 514 ? -9.672 -30.656 -6.629 1 91.69 514 ALA A N 1
ATOM 3850 C CA . ALA A 1 514 ? -9.195 -29.453 -5.953 1 91.69 514 ALA A CA 1
ATOM 3851 C C . ALA A 1 514 ? -10.266 -28.906 -5.004 1 91.69 514 ALA A C 1
ATOM 3853 O O . ALA A 1 514 ? -9.938 -28.359 -3.949 1 91.69 514 ALA A O 1
ATOM 3854 N N . LYS A 1 515 ? -11.516 -29.031 -5.324 1 89.19 515 LYS A N 1
ATOM 3855 C CA . LYS A 1 515 ? -12.609 -28.5 -4.523 1 89.19 515 LYS A CA 1
ATOM 3856 C C . LYS A 1 515 ? -12.594 -29.078 -3.111 1 89.19 515 LYS A C 1
ATOM 3858 O O . LYS A 1 515 ? -13.023 -28.422 -2.16 1 89.19 515 LYS A O 1
ATOM 3863 N N . ASP A 1 516 ? -12.055 -30.266 -2.973 1 90.94 516 ASP A N 1
ATOM 3864 C CA . ASP A 1 516 ? -12.07 -30.938 -1.684 1 90.94 516 ASP A CA 1
ATOM 3865 C C . ASP A 1 516 ? -10.703 -30.875 -1.01 1 90.94 516 ASP A C 1
ATOM 3867 O O . ASP A 1 516 ? -10.539 -31.328 0.125 1 90.94 516 ASP A O 1
ATOM 3871 N N . LEU A 1 517 ? -9.727 -30.344 -1.694 1 94.31 517 LEU A N 1
ATOM 3872 C CA . LEU A 1 517 ? -8.359 -30.359 -1.18 1 94.31 517 LEU A CA 1
ATOM 3873 C C . LEU A 1 517 ? -7.809 -28.938 -1.079 1 94.31 517 LEU A C 1
ATOM 3875 O O . LEU A 1 517 ? -6.594 -28.734 -1.161 1 94.31 517 LEU A O 1
ATOM 3879 N N . THR A 1 518 ? -8.695 -27.969 -0.911 1 91.12 518 THR A N 1
ATOM 3880 C CA . THR A 1 518 ? -8.297 -26.562 -0.824 1 91.12 518 THR A CA 1
ATOM 3881 C C . THR A 1 518 ? -7.355 -26.344 0.357 1 91.12 518 THR A C 1
ATOM 3883 O O . THR A 1 518 ? -6.523 -25.438 0.332 1 91.12 518 THR A O 1
ATOM 3886 N N . LEU A 1 519 ? -7.41 -27.172 1.358 1 94.5 519 LEU A N 1
ATOM 3887 C CA . LEU A 1 519 ? -6.613 -27.031 2.572 1 94.5 519 LEU A CA 1
ATOM 3888 C C . LEU A 1 519 ? -5.141 -27.297 2.293 1 94.5 519 LEU A C 1
ATOM 3890 O O . LEU A 1 519 ? -4.273 -26.938 3.094 1 94.5 519 LEU A O 1
ATOM 3894 N N . ALA A 1 520 ? -4.801 -27.922 1.201 1 97.06 520 ALA A N 1
ATOM 3895 C CA . ALA A 1 520 ? -3.428 -28.312 0.88 1 97.06 520 ALA A CA 1
ATOM 3896 C C . ALA A 1 520 ? -2.631 -27.109 0.359 1 97.06 520 ALA A C 1
ATOM 3898 O O . ALA A 1 520 ? -1.425 -27.219 0.129 1 97.06 520 ALA A O 1
ATOM 3899 N N . PHE A 1 521 ? -3.252 -25.906 0.245 1 97.5 521 PHE A N 1
ATOM 3900 C CA . PHE A 1 521 ? -2.627 -24.812 -0.479 1 97.5 521 PHE A CA 1
ATOM 3901 C C . PHE A 1 521 ? -2.191 -23.703 0.481 1 97.5 521 PHE A C 1
ATOM 3903 O O . PHE A 1 521 ? -1.854 -22.609 0.053 1 97.5 521 PHE A O 1
ATOM 3910 N N . THR A 1 522 ? -2.117 -23.953 1.788 1 97.31 522 THR A N 1
ATOM 3911 C CA . THR A 1 522 ? -1.821 -22.938 2.787 1 97.31 522 THR A CA 1
ATOM 3912 C C . THR A 1 522 ? -0.412 -22.375 2.594 1 97.31 522 THR A C 1
ATOM 3914 O O . THR A 1 522 ? -0.161 -21.203 2.854 1 97.31 522 THR A O 1
ATOM 3917 N N . TYR A 1 523 ? 0.473 -23.188 2.055 1 98.5 523 TYR A N 1
ATOM 3918 C CA . TYR A 1 523 ? 1.843 -22.75 1.808 1 98.5 523 TYR A CA 1
ATOM 3919 C C . TYR A 1 523 ? 1.877 -21.578 0.838 1 98.5 523 TYR A C 1
ATOM 3921 O O . TYR A 1 523 ? 2.74 -20.703 0.943 1 98.5 523 TYR A O 1
ATOM 3929 N N . MET A 1 524 ? 0.942 -21.547 -0.056 1 98.25 524 MET A N 1
ATOM 3930 C CA . MET A 1 524 ? 0.86 -20.516 -1.076 1 98.25 524 MET A CA 1
ATOM 3931 C C . MET A 1 524 ? 0.415 -19.188 -0.466 1 98.25 524 MET A C 1
ATOM 3933 O O . MET A 1 524 ? 0.844 -18.109 -0.909 1 98.25 524 MET A O 1
ATOM 3937 N N . PHE A 1 525 ? -0.393 -19.266 0.564 1 98.44 525 PHE A N 1
ATOM 3938 C CA . PHE A 1 525 ? -1.062 -18.094 1.095 1 98.44 525 PHE A CA 1
ATOM 3939 C C . PHE A 1 525 ? -0.077 -17.203 1.844 1 98.44 525 PHE A C 1
ATOM 3941 O O . PHE A 1 525 ? -0.33 -16.016 2.037 1 98.44 525 PHE A O 1
ATOM 3948 N N . VAL A 1 526 ? 1.064 -17.734 2.256 1 98.56 526 VAL A N 1
ATOM 3949 C CA . VAL A 1 526 ? 2.041 -17.016 3.064 1 98.56 526 VAL A CA 1
ATOM 3950 C C . VAL A 1 526 ? 2.506 -15.758 2.318 1 98.56 526 VAL A C 1
ATOM 3952 O O . VAL A 1 526 ? 2.395 -14.648 2.834 1 98.56 526 VAL A O 1
ATOM 3955 N N . ALA A 1 527 ? 2.918 -15.914 1.104 1 98.62 527 ALA A N 1
ATOM 3956 C CA . ALA A 1 527 ? 3.486 -14.812 0.335 1 98.62 527 ALA A CA 1
ATOM 3957 C C . ALA A 1 527 ? 2.43 -13.758 0.026 1 98.62 527 ALA A C 1
ATOM 3959 O O . ALA A 1 527 ? 2.738 -12.562 -0.044 1 98.62 527 ALA A O 1
ATOM 3960 N N . ASN A 1 528 ? 1.202 -14.195 -0.161 1 98.44 528 ASN A N 1
ATOM 3961 C CA . ASN A 1 528 ? 0.125 -13.258 -0.464 1 98.44 528 ASN A CA 1
ATOM 3962 C C . ASN A 1 528 ? -0.262 -12.438 0.761 1 98.44 528 ASN A C 1
ATOM 3964 O O . ASN A 1 528 ? -0.51 -11.234 0.651 1 98.44 528 ASN A O 1
ATOM 3968 N N . LEU A 1 529 ? -0.289 -13.094 1.898 1 98.38 529 LEU A N 1
ATOM 3969 C CA . LEU A 1 529 ? -0.582 -12.375 3.135 1 98.38 529 LEU A CA 1
ATOM 3970 C C . LEU A 1 529 ? 0.544 -11.406 3.482 1 98.38 529 LEU A C 1
ATOM 3972 O O . LEU A 1 529 ? 0.291 -10.305 3.977 1 98.38 529 LEU A O 1
ATOM 3976 N N . LEU A 1 530 ? 1.726 -11.812 3.189 1 98.44 530 LEU A N 1
ATOM 3977 C CA . LEU A 1 530 ? 2.891 -11.031 3.59 1 98.44 530 LEU A CA 1
ATOM 3978 C C . LEU A 1 530 ? 3.197 -9.945 2.564 1 98.44 530 LEU A C 1
ATOM 3980 O O . LEU A 1 530 ? 3.93 -8.992 2.857 1 98.44 530 LEU A O 1
ATOM 3984 N N . HIS A 1 531 ? 2.691 -10.086 1.356 1 98.25 531 HIS A N 1
ATOM 3985 C CA . HIS A 1 531 ? 3.055 -9.266 0.209 1 98.25 531 HIS A CA 1
ATOM 3986 C C . HIS A 1 531 ? 4.531 -9.414 -0.131 1 98.25 531 HIS A C 1
ATOM 3988 O O . HIS A 1 531 ? 5.211 -8.422 -0.417 1 98.25 531 HIS A O 1
ATOM 3994 N N . TRP A 1 532 ? 5.082 -10.617 0.014 1 98.75 532 TRP A N 1
ATOM 3995 C CA . TRP A 1 532 ? 6.473 -10.906 -0.318 1 98.75 532 TRP A CA 1
ATOM 3996 C C . TRP A 1 532 ? 6.582 -11.516 -1.711 1 98.75 532 TRP A C 1
ATOM 3998 O O . TRP A 1 532 ? 5.664 -12.195 -2.174 1 98.75 532 TRP A O 1
ATOM 4008 N N . PRO A 1 533 ? 7.688 -11.219 -2.416 1 98.81 533 PRO A N 1
ATOM 4009 C CA . PRO A 1 533 ? 7.902 -11.984 -3.646 1 98.81 533 PRO A CA 1
ATOM 4010 C C . PRO A 1 533 ? 8.219 -13.453 -3.381 1 98.81 533 PRO A C 1
ATOM 4012 O O . PRO A 1 533 ? 8.906 -13.781 -2.408 1 98.81 533 PRO A O 1
ATOM 4015 N N . ALA A 1 534 ? 7.641 -14.273 -4.207 1 98.94 534 ALA A N 1
ATOM 4016 C CA . ALA A 1 534 ? 7.832 -15.711 -4.082 1 98.94 534 ALA A CA 1
ATOM 4017 C C . ALA A 1 534 ? 7.738 -16.406 -5.441 1 98.94 534 ALA A C 1
ATOM 4019 O O . ALA A 1 534 ? 6.895 -16.031 -6.27 1 98.94 534 ALA A O 1
ATOM 4020 N N . GLY A 1 535 ? 8.617 -17.281 -5.676 1 98.88 535 GLY A N 1
ATOM 4021 C CA . GLY A 1 535 ? 8.617 -18.016 -6.926 1 98.88 535 GLY A CA 1
ATOM 4022 C C . GLY A 1 535 ? 8.758 -19.516 -6.73 1 98.88 535 GLY A C 1
ATOM 4023 O O . GLY A 1 535 ? 9.031 -19.984 -5.621 1 98.88 535 GLY A O 1
ATOM 4024 N N . VAL A 1 536 ? 8.469 -20.266 -7.758 1 98.94 536 VAL A N 1
ATOM 4025 C CA . VAL A 1 536 ? 8.562 -21.719 -7.742 1 98.94 536 VAL A CA 1
ATOM 4026 C C . VAL A 1 536 ? 9.602 -22.172 -8.766 1 98.94 536 VAL A C 1
ATOM 4028 O O . VAL A 1 536 ? 9.695 -21.594 -9.859 1 98.94 536 VAL A O 1
ATOM 4031 N N . VAL A 1 537 ? 10.391 -23.172 -8.383 1 98.81 537 VAL A N 1
ATOM 4032 C CA . VAL A 1 537 ? 11.359 -23.859 -9.234 1 98.81 537 VAL A CA 1
ATOM 4033 C C . VAL A 1 537 ? 11.125 -25.359 -9.188 1 98.81 537 VAL A C 1
ATOM 4035 O O . VAL A 1 537 ? 11.016 -25.953 -8.109 1 98.81 537 VAL A O 1
ATOM 4038 N N . PRO A 1 538 ? 10.977 -25.984 -10.367 1 98.81 538 PRO A N 1
ATOM 4039 C CA . PRO A 1 538 ? 10.867 -27.438 -10.344 1 98.81 538 PRO A CA 1
ATOM 4040 C C . PRO A 1 538 ? 12.141 -28.125 -9.844 1 98.81 538 PRO A C 1
ATOM 4042 O O . PRO A 1 538 ? 13.25 -27.672 -10.148 1 98.81 538 PRO A O 1
ATOM 4045 N N . VAL A 1 539 ? 11.984 -29.25 -9.156 1 98.81 539 VAL A N 1
ATOM 4046 C CA . VAL A 1 539 ? 13.148 -29.859 -8.516 1 98.81 539 VAL A CA 1
ATOM 4047 C C . VAL A 1 539 ? 13.273 -31.312 -8.953 1 98.81 539 VAL A C 1
ATOM 4049 O O . VAL A 1 539 ? 14.359 -31.766 -9.312 1 98.81 539 VAL A O 1
ATOM 4052 N N . THR A 1 540 ? 12.188 -32.031 -8.898 1 98.56 540 THR A N 1
ATOM 4053 C CA . THR A 1 540 ? 12.25 -33.469 -9.164 1 98.56 540 THR A CA 1
ATOM 4054 C C . THR A 1 540 ? 10.883 -34 -9.578 1 98.56 540 THR A C 1
ATOM 4056 O O . THR A 1 540 ? 9.953 -33.219 -9.812 1 98.56 540 THR A O 1
ATOM 4059 N N . LEU A 1 541 ? 10.789 -35.344 -9.789 1 98.62 541 LEU A N 1
ATOM 4060 C CA . LEU A 1 541 ? 9.539 -36.031 -10.125 1 98.62 541 LEU A CA 1
ATOM 4061 C C . LEU A 1 541 ? 9.094 -36.938 -8.992 1 98.62 541 LEU A C 1
ATOM 4063 O O . LEU A 1 541 ? 9.922 -37.438 -8.227 1 98.62 541 LEU A O 1
ATOM 4067 N N . VAL A 1 542 ? 7.824 -37.094 -8.891 1 98.81 542 VAL A N 1
ATOM 4068 C CA . VAL A 1 542 ? 7.305 -38.094 -7.957 1 98.81 542 VAL A CA 1
ATOM 4069 C C . VAL A 1 542 ? 7.809 -39.469 -8.352 1 98.81 542 VAL A C 1
ATOM 4071 O O . VAL A 1 542 ? 7.656 -39.906 -9.492 1 98.81 542 VAL A O 1
ATOM 4074 N N . ARG A 1 543 ? 8.32 -40.25 -7.379 1 98.5 543 ARG A N 1
ATOM 4075 C CA . ARG A 1 543 ? 8.828 -41.594 -7.629 1 98.5 543 ARG A CA 1
ATOM 4076 C C . ARG A 1 543 ? 7.711 -42.625 -7.535 1 98.5 543 ARG A C 1
ATOM 4078 O O . ARG A 1 543 ? 6.664 -42.344 -6.938 1 98.5 543 ARG A O 1
ATOM 4085 N N . PRO A 1 544 ? 7.973 -43.781 -8.141 1 98.06 544 PRO A N 1
ATOM 4086 C CA . PRO A 1 544 ? 6.953 -44.812 -8.086 1 98.06 544 PRO A CA 1
ATOM 4087 C C . PRO A 1 544 ? 6.602 -45.25 -6.66 1 98.06 544 PRO A C 1
ATOM 4089 O O . PRO A 1 544 ? 5.449 -45.562 -6.375 1 98.06 544 PRO A O 1
ATOM 4092 N N . ASP A 1 545 ? 7.516 -45.156 -5.727 1 97.56 545 ASP A N 1
ATOM 4093 C CA . ASP A 1 545 ? 7.281 -45.594 -4.352 1 97.56 545 ASP A CA 1
ATOM 4094 C C . ASP A 1 545 ? 6.723 -44.438 -3.502 1 97.56 545 ASP A C 1
ATOM 4096 O O . ASP A 1 545 ? 6.434 -44.625 -2.318 1 97.56 545 ASP A O 1
ATOM 4100 N N . GLU A 1 546 ? 6.523 -43.344 -4.109 1 97.94 546 GLU A N 1
ATOM 4101 C CA . GLU A 1 546 ? 6.066 -42.156 -3.381 1 97.94 546 GLU A CA 1
ATOM 4102 C C . GLU A 1 546 ? 4.609 -41.844 -3.697 1 97.94 546 GLU A C 1
ATOM 4104 O O . GLU A 1 546 ? 4.09 -40.812 -3.295 1 97.94 546 GLU A O 1
ATOM 4109 N N . GLN A 1 547 ? 3.953 -42.688 -4.406 1 97.12 547 GLN A N 1
ATOM 4110 C CA . GLN A 1 547 ? 2.574 -42.469 -4.832 1 97.12 547 GLN A CA 1
ATOM 4111 C C . GLN A 1 547 ? 1.593 -42.812 -3.711 1 97.12 547 GLN A C 1
ATOM 4113 O O . GLN A 1 547 ? 0.645 -43.562 -3.912 1 97.12 547 GLN A O 1
ATOM 4118 N N . ASP A 1 548 ? 1.854 -42.344 -2.561 1 95.44 548 ASP A N 1
ATOM 4119 C CA . ASP A 1 548 ? 1.013 -42.594 -1.394 1 95.44 548 ASP A CA 1
ATOM 4120 C C . ASP A 1 548 ? 1.046 -41.406 -0.436 1 95.44 548 ASP A C 1
ATOM 4122 O O . ASP A 1 548 ? 1.865 -40.5 -0.593 1 95.44 548 ASP A O 1
ATOM 4126 N N . TYR A 1 549 ? 0.027 -41.344 0.401 1 96.88 549 TYR A N 1
ATOM 4127 C CA . TYR A 1 549 ? -0.104 -40.406 1.509 1 96.88 549 TYR A CA 1
ATOM 4128 C C . TYR A 1 549 ? -0.539 -41.125 2.783 1 96.88 549 TYR A C 1
ATOM 4130 O O . TYR A 1 549 ? -1.735 -41.25 3.059 1 96.88 549 TYR A O 1
ATOM 4138 N N . ASP A 1 550 ? 0.424 -41.531 3.629 1 94.62 550 ASP A N 1
ATOM 4139 C CA . ASP A 1 550 ? 0.161 -42.406 4.77 1 94.62 550 ASP A CA 1
ATOM 4140 C C . ASP A 1 550 ? -0.541 -41.625 5.895 1 94.62 550 ASP A C 1
ATOM 4142 O O . ASP A 1 550 ? 0.113 -41.125 6.797 1 94.62 550 ASP A O 1
ATOM 4146 N N . VAL A 1 551 ? -1.763 -41.812 5.945 1 95.62 551 VAL A N 1
ATOM 4147 C CA . VAL A 1 551 ? -2.615 -41.062 6.867 1 95.62 551 VAL A CA 1
ATOM 4148 C C . VAL A 1 551 ? -2.266 -41.438 8.305 1 95.62 551 VAL A C 1
ATOM 4150 O O . VAL A 1 551 ? -2.293 -40.594 9.195 1 95.62 551 VAL A O 1
ATOM 4153 N N . LYS A 1 552 ? -1.859 -42.625 8.586 1 94.44 552 LYS A N 1
ATOM 4154 C CA . LYS A 1 552 ? -1.585 -43.094 9.93 1 94.44 552 LYS A CA 1
ATOM 4155 C C . LYS A 1 552 ? -0.329 -42.469 10.508 1 94.44 552 LYS A C 1
ATOM 4157 O O . LYS A 1 552 ? -0.183 -42.344 11.727 1 94.44 552 LYS A O 1
ATOM 4162 N N . ARG A 1 553 ? 0.477 -42 9.672 1 94.81 553 ARG A N 1
ATOM 4163 C CA . ARG A 1 553 ? 1.751 -41.469 10.125 1 94.81 553 ARG A CA 1
ATOM 4164 C C . ARG A 1 553 ? 1.656 -39.969 10.32 1 94.81 553 ARG A C 1
ATOM 4166 O O . ARG A 1 553 ? 2.58 -39.344 10.852 1 94.81 553 ARG A O 1
ATOM 4173 N N . LEU A 1 554 ? 0.531 -39.406 10.016 1 96.44 554 LEU A N 1
ATOM 4174 C CA . LEU A 1 554 ? 0.336 -38 10.172 1 96.44 554 LEU A CA 1
ATOM 4175 C C . LEU A 1 554 ? 0.062 -37.625 11.633 1 96.44 554 LEU A C 1
ATOM 4177 O O . LEU A 1 554 ? -0.35 -38.5 12.414 1 96.44 554 LEU A O 1
ATOM 4181 N N . PRO A 1 555 ? 0.329 -36.344 12 1 95 555 PRO A N 1
ATOM 4182 C CA . PRO A 1 555 ? -0.176 -35.906 13.297 1 95 555 PRO A CA 1
ATOM 4183 C C . PRO A 1 555 ? -1.676 -36.125 13.461 1 95 555 PRO A C 1
ATOM 4185 O O . PRO A 1 555 ? -2.426 -36.062 12.484 1 95 555 PRO A O 1
ATOM 4188 N N . VAL A 1 556 ? -2.133 -36.281 14.664 1 93.19 556 VAL A N 1
ATOM 4189 C CA . VAL A 1 556 ? -3.504 -36.688 14.977 1 93.19 556 VAL A CA 1
ATOM 4190 C C . VAL A 1 556 ? -4.477 -35.656 14.406 1 93.19 556 VAL A C 1
ATOM 4192 O O . VAL A 1 556 ? -5.516 -36 13.852 1 93.19 556 VAL A O 1
ATOM 4195 N N . ASN A 1 557 ? -4.18 -34.406 14.484 1 93.19 557 ASN A N 1
ATOM 4196 C CA . ASN A 1 557 ? -5.09 -33.344 14.07 1 93.19 557 ASN A CA 1
ATOM 4197 C C . ASN A 1 557 ? -5.145 -33.219 12.555 1 93.19 557 ASN A C 1
ATOM 4199 O O . ASN A 1 557 ? -5.863 -32.375 12.023 1 93.19 557 ASN A O 1
ATOM 4203 N N . GLN A 1 558 ? -4.418 -34.094 11.82 1 95.69 558 GLN A N 1
ATOM 4204 C CA . GLN A 1 558 ? -4.43 -34.062 10.367 1 95.69 558 GLN A CA 1
ATOM 4205 C C . GLN A 1 558 ? -4.969 -35.375 9.781 1 95.69 558 GLN A C 1
ATOM 4207 O O . GLN A 1 558 ? -5.062 -35.5 8.562 1 95.69 558 GLN A O 1
ATOM 4212 N N . ARG A 1 559 ? -5.285 -36.375 10.664 1 95.5 559 ARG A N 1
ATOM 4213 C CA . ARG A 1 559 ? -5.824 -37.656 10.227 1 95.5 559 ARG A CA 1
ATOM 4214 C C . ARG A 1 559 ? -7.324 -37.562 9.969 1 95.5 559 ARG A C 1
ATOM 4216 O O . ARG A 1 559 ? -8.117 -38.188 10.656 1 95.5 559 ARG A O 1
ATOM 4223 N N . ASP A 1 560 ? -7.73 -36.844 8.984 1 94.62 560 ASP A N 1
ATOM 4224 C CA . ASP A 1 560 ? -9.133 -36.562 8.727 1 94.62 560 ASP A CA 1
ATOM 4225 C C . ASP A 1 560 ? -9.516 -36.938 7.297 1 94.62 560 ASP A C 1
ATOM 4227 O O . ASP A 1 560 ? -8.773 -37.656 6.617 1 94.62 560 ASP A O 1
ATOM 4231 N N . GLY A 1 561 ? -10.758 -36.562 6.883 1 92.81 561 GLY A N 1
ATOM 4232 C CA . GLY A 1 561 ? -11.266 -36.875 5.559 1 92.81 561 GLY A CA 1
ATOM 4233 C C . GLY A 1 561 ? -10.445 -36.281 4.438 1 92.81 561 GLY A C 1
ATOM 4234 O O . GLY A 1 561 ? -10.289 -36.875 3.379 1 92.81 561 GLY A O 1
ATOM 4235 N N . THR A 1 562 ? -9.922 -35.094 4.684 1 94.69 562 THR A N 1
ATOM 4236 C CA . THR A 1 562 ? -9.086 -34.438 3.693 1 94.69 562 THR A CA 1
ATOM 4237 C C . THR A 1 562 ? -7.816 -35.25 3.432 1 94.69 562 THR A C 1
ATOM 4239 O O . THR A 1 562 ? -7.383 -35.375 2.285 1 94.69 562 THR A O 1
ATOM 4242 N N . ALA A 1 563 ? -7.25 -35.812 4.473 1 96.69 563 ALA A N 1
ATOM 4243 C CA . ALA A 1 563 ? -6.062 -36.656 4.332 1 96.69 563 ALA A CA 1
ATOM 4244 C C . ALA A 1 563 ? -6.367 -37.906 3.537 1 96.69 563 ALA A C 1
ATOM 4246 O O . ALA A 1 563 ? -5.539 -38.375 2.744 1 96.69 563 ALA A O 1
ATOM 4247 N N . ARG A 1 564 ? -7.484 -38.5 3.74 1 96.06 564 ARG A N 1
ATOM 4248 C CA . ARG A 1 564 ? -7.875 -39.688 2.998 1 96.06 564 ARG A CA 1
ATOM 4249 C C . ARG A 1 564 ? -8.062 -39.375 1.517 1 96.06 564 ARG A C 1
ATOM 4251 O O . ARG A 1 564 ? -7.68 -40.188 0.657 1 96.06 564 ARG A O 1
ATOM 4258 N N . LEU A 1 565 ? -8.656 -38.25 1.285 1 96.19 565 LEU A N 1
ATOM 4259 C CA . LEU A 1 565 ? -8.805 -37.844 -0.101 1 96.19 565 LEU A CA 1
ATOM 4260 C C . LEU A 1 565 ? -7.441 -37.594 -0.743 1 96.19 565 LEU A C 1
ATOM 4262 O O . LEU A 1 565 ? -7.234 -37.906 -1.913 1 96.19 565 LEU A O 1
ATOM 4266 N N . ALA A 1 566 ? -6.566 -36.969 0.028 1 98 566 ALA A N 1
ATOM 4267 C CA . ALA A 1 566 ? -5.207 -36.75 -0.46 1 98 566 ALA A CA 1
ATOM 4268 C C . ALA A 1 566 ? -4.555 -38.062 -0.854 1 98 566 ALA A C 1
ATOM 4270 O O . ALA A 1 566 ? -3.891 -38.156 -1.891 1 98 566 ALA A O 1
ATOM 4271 N N . ARG A 1 567 ? -4.723 -39.094 -0.033 1 98 567 ARG A N 1
ATOM 4272 C CA . ARG A 1 567 ? -4.172 -40.406 -0.334 1 98 567 ARG A CA 1
ATOM 4273 C C . ARG A 1 567 ? -4.719 -40.938 -1.655 1 98 567 ARG A C 1
ATOM 4275 O O . ARG A 1 567 ? -3.967 -41.469 -2.469 1 98 567 ARG A O 1
ATOM 4282 N N . GLU A 1 568 ? -5.957 -40.781 -1.868 1 97.62 568 GLU A N 1
ATOM 4283 C CA . GLU A 1 568 ? -6.59 -41.219 -3.104 1 97.62 568 GLU A CA 1
ATOM 4284 C C . GLU A 1 568 ? -6.016 -40.5 -4.316 1 97.62 568 GLU A C 1
ATOM 4286 O O . GLU A 1 568 ? -5.766 -41.125 -5.355 1 97.62 568 GLU A O 1
ATOM 4291 N N . THR A 1 569 ? -5.82 -39.219 -4.195 1 97.5 569 THR A N 1
ATOM 4292 C CA . THR A 1 569 ? -5.363 -38.406 -5.316 1 97.5 569 THR A CA 1
ATOM 4293 C C . THR A 1 569 ? -3.889 -38.688 -5.609 1 97.5 569 THR A C 1
ATOM 4295 O O . THR A 1 569 ? -3.4 -38.375 -6.695 1 97.5 569 THR A O 1
ATOM 4298 N N . MET A 1 570 ? -3.166 -39.281 -4.652 1 98.25 570 MET A N 1
ATOM 4299 C CA . MET A 1 570 ? -1.748 -39.562 -4.832 1 98.25 570 MET A CA 1
ATOM 4300 C C . MET A 1 570 ? -1.553 -40.781 -5.738 1 98.25 570 MET A C 1
ATOM 4302 O O . MET A 1 570 ? -0.474 -40.969 -6.305 1 98.25 570 MET A O 1
ATOM 4306 N N . ARG A 1 571 ? -2.594 -41.594 -5.859 1 96.94 571 ARG A N 1
ATOM 4307 C CA . ARG A 1 571 ? -2.5 -42.75 -6.75 1 96.94 571 ARG A CA 1
ATOM 4308 C C . ARG A 1 571 ? -2.268 -42.312 -8.195 1 96.94 571 ARG A C 1
ATOM 4310 O O . ARG A 1 571 ? -2.988 -41.438 -8.703 1 96.94 571 ARG A O 1
ATOM 4317 N N . GLY A 1 572 ? -1.239 -42.875 -8.836 1 97.19 572 GLY A N 1
ATOM 4318 C CA . GLY A 1 572 ? -0.94 -42.531 -10.219 1 97.19 572 GLY A CA 1
ATOM 4319 C C . GLY A 1 572 ? -0.156 -41.25 -10.359 1 97.19 572 GLY A C 1
ATOM 4320 O O . GLY A 1 572 ? -0.074 -40.688 -11.453 1 97.19 572 GLY A O 1
ATOM 4321 N N . SER A 1 573 ? 0.406 -40.781 -9.305 1 98.31 573 SER A N 1
ATOM 4322 C CA . SER A 1 573 ? 1.085 -39.5 -9.336 1 98.31 573 SER A CA 1
ATOM 4323 C C . SER A 1 573 ? 2.537 -39.625 -9.781 1 98.31 573 SER A C 1
ATOM 4325 O O . SER A 1 573 ? 3.229 -38.625 -10.008 1 98.31 573 SER A O 1
ATOM 4327 N N . ALA A 1 574 ? 3.064 -40.875 -9.914 1 98.31 574 ALA A N 1
ATOM 4328 C CA . ALA A 1 574 ? 4.449 -41.094 -10.344 1 98.31 574 ALA A CA 1
ATOM 4329 C C . ALA A 1 574 ? 4.727 -40.344 -11.648 1 98.31 574 ALA A C 1
ATOM 4331 O O . ALA A 1 574 ? 3.898 -40.375 -12.562 1 98.31 574 ALA A O 1
ATOM 4332 N N . GLY A 1 575 ? 5.867 -39.656 -11.695 1 98.12 575 GLY A N 1
ATOM 4333 C CA . GLY A 1 575 ? 6.281 -39 -12.906 1 98.12 575 GLY A CA 1
ATOM 4334 C C . GLY A 1 575 ? 5.863 -37.531 -12.945 1 98.12 575 GLY A C 1
ATOM 4335 O O . GLY A 1 575 ? 6.344 -36.75 -13.781 1 98.12 575 GLY A O 1
ATOM 4336 N N . LEU A 1 576 ? 4.996 -37.094 -12.047 1 98.75 576 LEU A N 1
ATOM 4337 C CA . LEU A 1 576 ? 4.613 -35.688 -11.984 1 98.75 576 LEU A CA 1
ATOM 4338 C C . LEU A 1 576 ? 5.734 -34.844 -11.383 1 98.75 576 LEU A C 1
ATOM 4340 O O . LEU A 1 576 ? 6.426 -35.281 -10.461 1 98.75 576 LEU A O 1
ATOM 4344 N N . PRO A 1 577 ? 5.938 -33.656 -11.914 1 98.81 577 PRO A N 1
ATOM 4345 C CA . PRO A 1 577 ? 6.961 -32.781 -11.344 1 98.81 577 PRO A CA 1
ATOM 4346 C C . PRO A 1 577 ? 6.543 -32.188 -10 1 98.81 577 PRO A C 1
ATOM 4348 O O . PRO A 1 577 ? 5.352 -31.969 -9.766 1 98.81 577 PRO A O 1
ATOM 4351 N N . VAL A 1 578 ? 7.477 -31.984 -9.164 1 98.75 578 VAL A N 1
ATOM 4352 C CA . VAL A 1 578 ? 7.297 -31.234 -7.926 1 98.75 578 VAL A CA 1
ATOM 4353 C C . VAL A 1 578 ? 8.461 -30.266 -7.73 1 98.75 578 VAL A C 1
ATOM 4355 O O . VAL A 1 578 ? 9.578 -30.516 -8.203 1 98.75 578 VAL A O 1
ATOM 4358 N N . GLY A 1 579 ? 8.148 -29.125 -7.137 1 98.69 579 GLY A N 1
ATOM 4359 C CA . GLY A 1 579 ? 9.164 -28.094 -6.957 1 98.69 579 GLY A CA 1
ATOM 4360 C C . GLY A 1 579 ? 9.195 -27.516 -5.555 1 98.69 579 GLY A C 1
ATOM 4361 O O . GLY A 1 579 ? 8.711 -28.156 -4.609 1 98.69 579 GLY A O 1
ATOM 4362 N N . VAL A 1 580 ? 9.906 -26.422 -5.402 1 98.94 580 VAL A N 1
ATOM 4363 C CA . VAL A 1 580 ? 9.992 -25.688 -4.137 1 98.94 580 VAL A CA 1
ATOM 4364 C C . VAL A 1 580 ? 9.617 -24.234 -4.355 1 98.94 580 VAL A C 1
ATOM 4366 O O . VAL A 1 580 ? 9.688 -23.719 -5.48 1 98.94 580 VAL A O 1
ATOM 4369 N N . GLN A 1 581 ? 9.109 -23.672 -3.336 1 98.88 581 GLN A N 1
ATOM 4370 C CA . GLN A 1 581 ? 8.859 -22.234 -3.295 1 98.88 581 GLN A CA 1
ATOM 4371 C C . GLN A 1 581 ? 10.039 -21.484 -2.682 1 98.88 581 GLN A C 1
ATOM 4373 O O . GLN A 1 581 ? 10.633 -21.938 -1.701 1 98.88 581 GLN A O 1
ATOM 4378 N N . VAL A 1 582 ? 10.484 -20.406 -3.324 1 98.94 582 VAL A N 1
ATOM 4379 C CA . VAL A 1 582 ? 11.539 -19.516 -2.852 1 98.94 582 VAL A CA 1
ATOM 4380 C C . VAL A 1 582 ? 10.961 -18.125 -2.568 1 98.94 582 VAL A C 1
ATOM 4382 O O . VAL A 1 582 ? 10.359 -17.5 -3.449 1 98.94 582 VAL A O 1
ATOM 4385 N N . MET A 1 583 ? 11.125 -17.672 -1.369 1 98.88 583 MET A N 1
ATOM 4386 C CA . MET A 1 583 ? 10.516 -16.406 -0.955 1 98.88 583 MET A CA 1
ATOM 4387 C C . MET A 1 583 ? 11.562 -15.477 -0.344 1 98.88 583 MET A C 1
ATOM 4389 O O . MET A 1 583 ? 12.461 -15.93 0.365 1 98.88 583 MET A O 1
ATOM 4393 N N . THR A 1 584 ? 11.57 -14.242 -0.658 1 98.81 584 THR A N 1
ATOM 4394 C CA . THR A 1 584 ? 12.398 -13.203 -0.063 1 98.81 584 THR A CA 1
ATOM 4395 C C . THR A 1 584 ? 11.539 -12.055 0.459 1 98.81 584 THR A C 1
ATOM 4397 O O . THR A 1 584 ? 10.32 -12.062 0.28 1 98.81 584 THR A O 1
ATOM 4400 N N . MET A 1 585 ? 12.125 -11.148 1.172 1 98.31 585 MET A N 1
ATOM 4401 C CA . MET A 1 585 ? 11.383 -10.047 1.773 1 98.31 585 MET A CA 1
ATOM 4402 C C . MET A 1 585 ? 10.914 -9.062 0.708 1 98.31 585 MET A C 1
ATOM 4404 O O . MET A 1 585 ? 11.305 -9.164 -0.457 1 98.31 585 MET A O 1
ATOM 4408 N N . PRO A 1 586 ? 9.969 -8.094 1.036 1 97.94 586 PRO A N 1
ATOM 4409 C CA . PRO A 1 586 ? 9.344 -7.219 0.041 1 97.94 586 PRO A CA 1
ATOM 4410 C C . PRO A 1 586 ? 10.359 -6.367 -0.722 1 97.94 586 PRO A C 1
ATOM 4412 O O . PRO A 1 586 ? 11.32 -5.879 -0.133 1 97.94 586 PRO A O 1
ATOM 4415 N N . PHE A 1 587 ? 10.125 -6.27 -2.049 1 97.75 587 PHE A N 1
ATOM 4416 C CA . PHE A 1 587 ? 10.891 -5.434 -2.967 1 97.75 587 PHE A CA 1
ATOM 4417 C C . PHE A 1 587 ? 12.273 -6.031 -3.223 1 97.75 587 PHE A C 1
ATOM 4419 O O . PHE A 1 587 ? 13.203 -5.32 -3.602 1 97.75 587 PHE A O 1
ATOM 4426 N N . GLN A 1 588 ? 12.398 -7.355 -2.977 1 98.06 588 GLN A N 1
ATOM 4427 C CA . GLN A 1 588 ? 13.672 -8.039 -3.207 1 98.06 588 GLN A CA 1
ATOM 4428 C C . GLN A 1 588 ? 13.523 -9.125 -4.266 1 98.06 588 GLN A C 1
ATOM 4430 O O . GLN A 1 588 ? 14.055 -10.227 -4.109 1 98.06 588 GLN A O 1
ATOM 4435 N N . GLU A 1 589 ? 12.805 -8.836 -5.316 1 98.62 589 GLU A N 1
ATOM 4436 C CA . GLU A 1 589 ? 12.609 -9.781 -6.406 1 98.62 589 GLU A CA 1
ATOM 4437 C C . GLU A 1 589 ? 13.945 -10.211 -7.012 1 98.62 589 GLU A C 1
ATOM 4439 O O . GLU A 1 589 ? 14.102 -11.359 -7.434 1 98.62 589 GLU A O 1
ATOM 4444 N N . GLU A 1 590 ? 14.922 -9.281 -7.105 1 98.69 590 GLU A N 1
ATOM 4445 C CA . GLU A 1 590 ? 16.234 -9.617 -7.641 1 98.69 590 GLU A CA 1
ATOM 4446 C C . GLU A 1 590 ? 16.891 -10.734 -6.84 1 98.69 590 GLU A C 1
ATOM 4448 O O . GLU A 1 590 ? 17.406 -11.703 -7.41 1 98.69 590 GLU A O 1
ATOM 4453 N N . LEU A 1 591 ? 16.797 -10.602 -5.586 1 98.62 591 LEU A N 1
ATOM 4454 C CA . LEU A 1 591 ? 17.359 -11.617 -4.703 1 98.62 591 LEU A CA 1
ATOM 4455 C C . LEU A 1 591 ? 16.594 -12.93 -4.824 1 98.62 591 LEU A C 1
ATOM 4457 O O . LEU A 1 591 ? 17.188 -14.008 -4.773 1 98.62 591 LEU A O 1
ATOM 4461 N N . ALA A 1 592 ? 15.297 -12.844 -4.93 1 98.88 592 ALA A N 1
ATOM 4462 C CA . ALA A 1 592 ? 14.477 -14.039 -5.109 1 98.88 592 ALA A CA 1
ATOM 4463 C C . ALA A 1 592 ? 14.875 -14.789 -6.379 1 98.88 592 ALA A C 1
ATOM 4465 O O . ALA A 1 592 ? 15.039 -16.016 -6.355 1 98.88 592 ALA A O 1
ATOM 4466 N N . LEU A 1 593 ? 14.977 -14.055 -7.449 1 98.88 593 LEU A N 1
ATOM 4467 C CA . LEU A 1 593 ? 15.336 -14.68 -8.719 1 98.88 593 LEU A CA 1
ATOM 4468 C C . LEU A 1 593 ? 16.75 -15.266 -8.656 1 98.88 593 LEU A C 1
ATOM 4470 O O . LEU A 1 593 ? 17 -16.312 -9.242 1 98.88 593 LEU A O 1
ATOM 4474 N N . HIS A 1 594 ? 17.656 -14.547 -7.973 1 98.88 594 HIS A N 1
ATOM 4475 C CA . HIS A 1 594 ? 19 -15.109 -7.805 1 98.88 594 HIS A CA 1
ATOM 4476 C C . HIS A 1 594 ? 18.953 -16.422 -7.031 1 98.88 594 HIS A C 1
ATOM 4478 O O . HIS A 1 594 ? 19.578 -17.406 -7.426 1 98.88 594 HIS A O 1
ATOM 4484 N N . ALA A 1 595 ? 18.234 -16.406 -5.965 1 98.94 595 ALA A N 1
ATOM 4485 C CA . ALA A 1 595 ? 18.094 -17.625 -5.172 1 98.94 595 ALA A CA 1
ATOM 4486 C C . ALA A 1 595 ? 17.453 -18.75 -5.988 1 98.94 595 ALA A C 1
ATOM 4488 O O . ALA A 1 595 ? 17.891 -19.906 -5.91 1 98.94 595 ALA A O 1
ATOM 4489 N N . MET A 1 596 ? 16.438 -18.484 -6.715 1 98.94 596 MET A N 1
ATOM 4490 C CA . MET A 1 596 ? 15.781 -19.453 -7.598 1 98.94 596 MET A CA 1
ATOM 4491 C C . MET A 1 596 ? 16.781 -20.016 -8.617 1 98.94 596 MET A C 1
ATOM 4493 O O . MET A 1 596 ? 16.781 -21.203 -8.898 1 98.94 596 MET A O 1
ATOM 4497 N N . ARG A 1 597 ? 17.547 -19.109 -9.172 1 98.69 597 ARG A N 1
ATOM 4498 C CA . ARG A 1 597 ? 18.547 -19.5 -10.148 1 98.69 597 ARG A CA 1
ATOM 4499 C C . ARG A 1 597 ? 19.547 -20.484 -9.539 1 98.69 597 ARG A C 1
ATOM 4501 O O . ARG A 1 597 ? 19.938 -21.469 -10.172 1 98.69 597 ARG A O 1
ATOM 4508 N N . GLU A 1 598 ? 20 -20.172 -8.352 1 98.75 598 GLU A N 1
ATOM 4509 C CA . GLU A 1 598 ? 20.938 -21.062 -7.652 1 98.75 598 GLU A CA 1
ATOM 4510 C C . GLU A 1 598 ? 20.312 -22.438 -7.406 1 98.75 598 GLU A C 1
ATOM 4512 O O . GLU A 1 598 ? 21 -23.453 -7.512 1 98.75 598 GLU A O 1
ATOM 4517 N N . VAL A 1 599 ? 19.047 -22.469 -7.074 1 98.88 599 VAL A N 1
ATOM 4518 C CA . VAL A 1 599 ? 18.344 -23.734 -6.91 1 98.88 599 VAL A CA 1
ATOM 4519 C C . VAL A 1 599 ? 18.297 -24.469 -8.25 1 98.88 599 VAL A C 1
ATOM 4521 O O . VAL A 1 599 ? 18.578 -25.672 -8.312 1 98.88 599 VAL A O 1
ATOM 4524 N N . GLU A 1 600 ? 17.859 -23.766 -9.25 1 98.75 600 GLU A N 1
ATOM 4525 C CA . GLU A 1 600 ? 17.75 -24.344 -10.586 1 98.75 600 GLU A CA 1
ATOM 4526 C C . GLU A 1 600 ? 19.062 -25 -11.016 1 98.75 600 GLU A C 1
ATOM 4528 O O . GLU A 1 600 ? 19.062 -26.125 -11.516 1 98.75 600 GLU A O 1
ATOM 4533 N N . LYS A 1 601 ? 20.188 -24.297 -10.797 1 98.06 601 LYS A N 1
ATOM 4534 C CA . LYS A 1 601 ? 21.516 -24.812 -11.148 1 98.06 601 LYS A CA 1
ATOM 4535 C C . LYS A 1 601 ? 21.875 -26.031 -10.312 1 98.06 601 LYS A C 1
ATOM 4537 O O . LYS A 1 601 ? 22.453 -27 -10.828 1 98.06 601 LYS A O 1
ATOM 4542 N N . ALA A 1 602 ? 21.516 -25.969 -9.125 1 97.69 602 ALA A N 1
ATOM 4543 C CA . ALA A 1 602 ? 21.906 -27.016 -8.18 1 97.69 602 ALA A CA 1
ATOM 4544 C C . ALA A 1 602 ? 21.172 -28.312 -8.477 1 97.69 602 ALA A C 1
ATOM 4546 O O . ALA A 1 602 ? 21.766 -29.391 -8.375 1 97.69 602 ALA A O 1
ATOM 4547 N N . VAL A 1 603 ? 19.938 -28.281 -8.797 1 96.94 603 VAL A N 1
ATOM 4548 C CA . VAL A 1 603 ? 19.125 -29.484 -8.961 1 96.94 603 VAL A CA 1
ATOM 4549 C C . VAL A 1 603 ? 19.156 -29.938 -10.414 1 96.94 603 VAL A C 1
ATOM 4551 O O . VAL A 1 603 ? 19.016 -31.125 -10.711 1 96.94 603 VAL A O 1
ATOM 4554 N N . ASN A 1 604 ? 19.219 -28.984 -11.32 1 95.31 604 ASN A N 1
ATOM 4555 C CA . ASN A 1 604 ? 19.344 -29.25 -12.75 1 95.31 604 ASN A CA 1
ATOM 4556 C C . ASN A 1 604 ? 18.188 -30.109 -13.25 1 95.31 604 ASN A C 1
ATOM 4558 O O . ASN A 1 604 ? 18.406 -31.172 -13.844 1 95.31 604 ASN A O 1
ATOM 4562 N N . PHE A 1 605 ? 17.016 -29.656 -12.984 1 96.31 605 PHE A N 1
ATOM 4563 C CA . PHE A 1 605 ? 15.812 -30.312 -13.469 1 96.31 605 PHE A CA 1
ATOM 4564 C C . PHE A 1 605 ? 15.688 -30.172 -14.984 1 96.31 605 PHE A C 1
ATOM 4566 O O . PHE A 1 605 ? 15.531 -29.078 -15.5 1 96.31 605 PHE A O 1
ATOM 4573 N N . VAL A 1 606 ? 15.617 -31.297 -15.797 1 92.12 606 VAL A N 1
ATOM 4574 C CA . VAL A 1 606 ? 15.672 -31.219 -17.25 1 92.12 606 VAL A CA 1
ATOM 4575 C C . VAL A 1 606 ? 14.516 -32 -17.859 1 92.12 606 VAL A C 1
ATOM 4577 O O . VAL A 1 606 ? 14.367 -32.062 -19.078 1 92.12 606 VAL A O 1
ATOM 4580 N N . ALA A 1 607 ? 13.664 -32.562 -17.031 1 93.81 607 ALA A N 1
ATOM 4581 C CA . ALA A 1 607 ? 12.57 -33.375 -17.562 1 93.81 607 ALA A CA 1
ATOM 4582 C C . ALA A 1 607 ? 11.57 -32.5 -18.328 1 93.81 607 ALA A C 1
ATOM 4584 O O . ALA A 1 607 ? 11.336 -31.344 -17.984 1 93.81 607 ALA A O 1
ATOM 4585 N N . VAL A 1 608 ? 10.961 -33.062 -19.422 1 94.06 608 VAL A N 1
ATOM 4586 C CA . VAL A 1 608 ? 9.93 -32.438 -20.234 1 94.06 608 VAL A CA 1
ATOM 4587 C C . VAL A 1 608 ? 8.727 -33.375 -20.375 1 94.06 608 VAL A C 1
ATOM 4589 O O . VAL A 1 608 ? 8.875 -34.594 -20.438 1 94.06 608 VAL A O 1
ATOM 4592 N N . PRO A 1 609 ? 7.574 -32.781 -20.328 1 95.75 609 PRO A N 1
ATOM 4593 C CA . PRO A 1 609 ? 6.406 -33.656 -20.484 1 95.75 609 PRO A CA 1
ATOM 4594 C C . PRO A 1 609 ? 6.34 -34.312 -21.859 1 95.75 609 PRO A C 1
ATOM 4596 O O . PRO A 1 609 ? 6.691 -33.656 -22.859 1 95.75 609 PRO A O 1
ATOM 4599 N N . ALA A 1 610 ? 5.773 -35.438 -21.891 1 88.5 610 ALA A N 1
ATOM 4600 C CA . ALA A 1 610 ? 5.715 -36.219 -23.125 1 88.5 610 ALA A CA 1
ATOM 4601 C C . ALA A 1 610 ? 4.844 -35.531 -24.172 1 88.5 610 ALA A C 1
ATOM 4603 O O . ALA A 1 610 ? 5.121 -35.594 -25.375 1 88.5 610 ALA A O 1
ATOM 4604 N N . VAL A 1 611 ? 3.895 -34.875 -23.734 1 89.69 611 VAL A N 1
ATOM 4605 C CA . VAL A 1 611 ? 2.926 -34.219 -24.609 1 89.69 611 VAL A CA 1
ATOM 4606 C C . VAL A 1 611 ? 3.635 -33.188 -25.484 1 89.69 611 VAL A C 1
ATOM 4608 O O . VAL A 1 611 ? 3.15 -32.844 -26.578 1 89.69 611 VAL A O 1
ATOM 4611 N N . SER A 1 612 ? 4.746 -32.719 -25.016 1 85.88 612 SER A N 1
ATOM 4612 C CA . SER A 1 612 ? 5.477 -31.703 -25.75 1 85.88 612 SER A CA 1
ATOM 4613 C C . SER A 1 612 ? 6.102 -32.281 -27.016 1 85.88 612 SER A C 1
ATOM 4615 O O . SER A 1 612 ? 6.426 -31.531 -27.953 1 85.88 612 SER A O 1
ATOM 4617 N N . GLY A 1 613 ? 6.375 -33.531 -27.047 1 83.88 613 GLY A N 1
ATOM 4618 C CA . GLY A 1 613 ? 7.023 -34.156 -28.188 1 83.88 613 GLY A CA 1
ATOM 4619 C C . GLY A 1 613 ? 8.5 -33.844 -28.281 1 83.88 613 GLY A C 1
ATOM 4620 O O . GLY A 1 613 ? 9.094 -33.906 -29.359 1 83.88 613 GLY A O 1
ATOM 4621 N N . LEU A 1 614 ? 8.992 -33.344 -27.25 1 84.19 614 LEU A N 1
ATOM 4622 C CA . LEU A 1 614 ? 10.383 -32.906 -27.281 1 84.19 614 LEU A CA 1
ATOM 4623 C C . LEU A 1 614 ? 11.273 -33.875 -26.531 1 84.19 614 LEU A C 1
ATOM 4625 O O . LEU A 1 614 ? 10.812 -34.562 -25.609 1 84.19 614 LEU A O 1
ATOM 4629 N N . MET B 1 1 ? -63.25 12.047 25 1 25.08 1 MET B N 1
ATOM 4630 C CA . MET B 1 1 ? -62.031 12.5 25.688 1 25.08 1 MET B CA 1
ATOM 4631 C C . MET B 1 1 ? -61.188 11.312 26.125 1 25.08 1 MET B C 1
ATOM 4633 O O . MET B 1 1 ? -60 11.477 26.469 1 25.08 1 MET B O 1
ATOM 4637 N N . GLU B 1 2 ? -61.781 10.109 26.297 1 25.81 2 GLU B N 1
ATOM 4638 C CA . GLU B 1 2 ? -61.156 8.969 26.953 1 25.81 2 GLU B CA 1
ATOM 4639 C C . GLU B 1 2 ? -60.281 8.195 25.984 1 25.81 2 GLU B C 1
ATOM 4641 O O . GLU B 1 2 ? -59.406 7.43 26.391 1 25.81 2 GLU B O 1
ATOM 4646 N N . ALA B 1 3 ? -60.781 8.078 24.703 1 37.59 3 ALA B N 1
ATOM 4647 C CA . ALA B 1 3 ? -60.062 7.191 23.766 1 37.59 3 ALA B CA 1
ATOM 4648 C C . ALA B 1 3 ? -58.688 7.719 23.453 1 37.59 3 ALA B C 1
ATOM 4650 O O . ALA B 1 3 ? -57.875 7.035 22.797 1 37.59 3 ALA B O 1
ATOM 4651 N N . ASN B 1 4 ? -58.5 9.047 23.688 1 32.56 4 ASN B N 1
ATOM 4652 C CA . ASN B 1 4 ? -57.25 9.672 23.328 1 32.56 4 ASN B CA 1
ATOM 4653 C C . ASN B 1 4 ? -56.125 9.305 24.312 1 32.56 4 ASN B C 1
ATOM 4655 O O . ASN B 1 4 ? -55 9.758 24.172 1 32.56 4 ASN B O 1
ATOM 4659 N N . GLY B 1 5 ? -56.562 8.68 25.484 1 39.22 5 GLY B N 1
ATOM 4660 C CA . GLY B 1 5 ? -55.594 8.422 26.516 1 39.22 5 GLY B CA 1
ATOM 4661 C C . GLY B 1 5 ? -54.719 7.215 26.234 1 39.22 5 GLY B C 1
ATOM 4662 O O . GLY B 1 5 ? -53.562 7.148 26.688 1 39.22 5 GLY B O 1
ATOM 4663 N N . ASP B 1 6 ? -55.375 6.188 25.609 1 40.91 6 ASP B N 1
ATOM 4664 C CA . ASP B 1 6 ? -54.656 4.914 25.531 1 40.91 6 ASP B CA 1
ATOM 4665 C C . ASP B 1 6 ? -53.531 4.98 24.516 1 40.91 6 ASP B C 1
ATOM 4667 O O . ASP B 1 6 ? -52.594 4.191 24.578 1 40.91 6 ASP B O 1
ATOM 4671 N N . ALA B 1 7 ? -53.781 5.859 23.484 1 44.34 7 ALA B N 1
ATOM 4672 C CA . ALA B 1 7 ? -52.719 5.941 22.484 1 44.34 7 ALA B CA 1
ATOM 4673 C C . ALA B 1 7 ? -51.469 6.625 23.031 1 44.34 7 ALA B C 1
ATOM 4675 O O . ALA B 1 7 ? -50.344 6.266 22.672 1 44.34 7 ALA B O 1
ATOM 4676 N N . GLN B 1 8 ? -51.688 7.527 24.031 1 43.31 8 GLN B N 1
ATOM 4677 C CA . GLN B 1 8 ? -50.531 8.195 24.641 1 43.31 8 GLN B CA 1
ATOM 4678 C C . GLN B 1 8 ? -49.75 7.234 25.5 1 43.31 8 GLN B C 1
ATOM 4680 O O . GLN B 1 8 ? -48.5 7.297 25.531 1 43.31 8 GLN B O 1
ATOM 4685 N N . GLY B 1 9 ? -50.438 6.266 26.094 1 43.69 9 GLY B N 1
ATOM 4686 C CA . GLY B 1 9 ? -49.75 5.332 26.969 1 43.69 9 GLY B CA 1
ATOM 4687 C C . GLY B 1 9 ? -48.906 4.336 26.219 1 43.69 9 GLY B C 1
ATOM 4688 O O . GLY B 1 9 ? -47.781 4.023 26.656 1 43.69 9 GLY B O 1
ATOM 4689 N N . VAL B 1 10 ? -49.438 3.916 25.078 1 44.66 10 VAL B N 1
ATOM 4690 C CA . VAL B 1 10 ? -48.688 2.932 24.312 1 44.66 10 VAL B CA 1
ATOM 4691 C C . VAL B 1 10 ? -47.5 3.602 23.641 1 44.66 10 VAL B C 1
ATOM 4693 O O . VAL B 1 10 ? -46.438 2.998 23.531 1 44.66 10 VAL B O 1
ATOM 4696 N N . ALA B 1 11 ? -47.594 4.91 23.312 1 42.91 11 ALA B N 1
ATOM 4697 C CA . ALA B 1 11 ? -46.469 5.629 22.719 1 42.91 11 ALA B CA 1
ATOM 4698 C C . ALA B 1 11 ? -45.375 5.891 23.75 1 42.91 11 ALA B C 1
ATOM 4700 O O . ALA B 1 11 ? -44.188 5.754 23.438 1 42.91 11 ALA B O 1
ATOM 4701 N N . ILE B 1 12 ? -45.844 6.145 24.969 1 43.72 12 ILE B N 1
ATOM 4702 C CA . ILE B 1 12 ? -44.844 6.387 26.016 1 43.72 12 ILE B CA 1
ATOM 4703 C C . ILE B 1 12 ? -44.188 5.07 26.391 1 43.72 12 ILE B C 1
ATOM 4705 O O . ILE B 1 12 ? -42.969 5.02 26.547 1 43.72 12 ILE B O 1
ATOM 4709 N N . ALA B 1 13 ? -44.938 3.953 26.391 1 46.31 13 ALA B N 1
ATOM 4710 C CA . ALA B 1 13 ? -44.344 2.67 26.719 1 46.31 13 ALA B CA 1
ATOM 4711 C C . ALA B 1 13 ? -43.406 2.193 25.594 1 46.31 13 ALA B C 1
ATOM 4713 O O . ALA B 1 13 ? -42.312 1.667 25.859 1 46.31 13 ALA B O 1
ATOM 4714 N N . GLY B 1 14 ? -43.812 2.492 24.438 1 40.41 14 GLY B N 1
ATOM 4715 C CA . GLY B 1 14 ? -42.969 2.166 23.297 1 40.41 14 GLY B CA 1
ATOM 4716 C C . GLY B 1 14 ? -41.688 2.988 23.25 1 40.41 14 GLY B C 1
ATOM 4717 O O . GLY B 1 14 ? -40.625 2.461 22.969 1 40.41 14 GLY B O 1
ATOM 4718 N N . ALA B 1 15 ? -41.875 4.305 23.578 1 44.91 15 ALA B N 1
ATOM 4719 C CA . ALA B 1 15 ? -40.688 5.164 23.641 1 44.91 15 ALA B CA 1
ATOM 4720 C C . ALA B 1 15 ? -39.781 4.766 24.797 1 44.91 15 ALA B C 1
ATOM 4722 O O . ALA B 1 15 ? -38.562 4.785 24.672 1 44.91 15 ALA B O 1
ATOM 4723 N N . ALA B 1 16 ? -40.406 4.348 25.922 1 45.59 16 ALA B N 1
ATOM 4724 C CA . ALA B 1 16 ? -39.594 3.93 27.062 1 45.59 16 ALA B CA 1
ATOM 4725 C C . ALA B 1 16 ? -38.844 2.631 26.766 1 45.59 16 ALA B C 1
ATOM 4727 O O . ALA B 1 16 ? -37.688 2.479 27.125 1 45.59 16 ALA B O 1
ATOM 4728 N N . VAL B 1 17 ? -39.5 1.703 26.047 1 44.94 17 VAL B N 1
ATOM 4729 C CA . VAL B 1 17 ? -38.844 0.455 25.688 1 44.94 17 VAL B CA 1
ATOM 4730 C C . VAL B 1 17 ? -37.719 0.73 24.688 1 44.94 17 VAL B C 1
ATOM 4732 O O . VAL B 1 17 ? -36.625 0.188 24.797 1 44.94 17 VAL B O 1
ATOM 4735 N N . VAL B 1 18 ? -37.969 1.647 23.75 1 42.81 18 VAL B N 1
ATOM 4736 C CA . VAL B 1 18 ? -36.938 1.998 22.797 1 42.81 18 VAL B CA 1
ATOM 4737 C C . VAL B 1 18 ? -35.781 2.684 23.531 1 42.81 18 VAL B C 1
ATOM 4739 O O . VAL B 1 18 ? -34.594 2.389 23.266 1 42.81 18 VAL B O 1
ATOM 4742 N N . LEU B 1 19 ? -36.062 3.518 24.562 1 43.12 19 LEU B N 1
ATOM 4743 C CA . LEU B 1 19 ? -35 4.137 25.344 1 43.12 19 LEU B CA 1
ATOM 4744 C C . LEU B 1 19 ? -34.25 3.09 26.156 1 43.12 19 LEU B C 1
ATOM 4746 O O . LEU B 1 19 ? -33 3.115 26.203 1 43.12 19 LEU B O 1
ATOM 4750 N N . VAL B 1 20 ? -34.938 2.141 26.828 1 43.62 20 VAL B N 1
ATOM 4751 C CA . VAL B 1 20 ? -34.281 1.124 27.625 1 43.62 20 VAL B CA 1
ATOM 4752 C C . VAL B 1 20 ? -33.438 0.222 26.703 1 43.62 20 VAL B C 1
ATOM 4754 O O . VAL B 1 20 ? -32.312 -0.124 27.031 1 43.62 20 VAL B O 1
ATOM 4757 N N . LEU B 1 21 ? -33.969 -0.156 25.562 1 39.94 21 LEU B N 1
ATOM 4758 C CA . LEU B 1 21 ? -33.219 -1.015 24.656 1 39.94 21 LEU B CA 1
ATOM 4759 C C . LEU B 1 21 ? -32 -0.28 24.094 1 39.94 21 LEU B C 1
ATOM 4761 O O . LEU B 1 21 ? -30.906 -0.858 23.984 1 39.94 21 LEU B O 1
ATOM 4765 N N . VAL B 1 22 ? -32.125 1 23.766 1 40.78 22 VAL B N 1
ATOM 4766 C CA . VAL B 1 22 ? -30.984 1.807 23.344 1 40.78 22 VAL B CA 1
ATOM 4767 C C . VAL B 1 22 ? -29.953 1.881 24.469 1 40.78 22 VAL B C 1
ATOM 4769 O O . VAL B 1 22 ? -28.75 1.746 24.234 1 40.78 22 VAL B O 1
ATOM 4772 N N . LEU B 1 23 ? -30.453 2.088 25.688 1 41.22 23 LEU B N 1
ATOM 4773 C CA . LEU B 1 23 ? -29.531 2.129 26.812 1 41.22 23 LEU B CA 1
ATOM 4774 C C . LEU B 1 23 ? -28.875 0.769 27.031 1 41.22 23 LEU B C 1
ATOM 4776 O O . LEU B 1 23 ? -27.703 0.694 27.406 1 41.22 23 LEU B O 1
ATOM 4780 N N . TYR B 1 24 ? -29.594 -0.386 26.875 1 39.28 24 TYR B N 1
ATOM 4781 C CA . TYR B 1 24 ? -29.047 -1.727 27.078 1 39.28 24 TYR B CA 1
ATOM 4782 C C . TYR B 1 24 ? -27.953 -2.025 26.062 1 39.28 24 TYR B C 1
ATOM 4784 O O . TYR B 1 24 ? -26.906 -2.568 26.406 1 39.28 24 TYR B O 1
ATOM 4792 N N . PHE B 1 25 ? -28.203 -1.856 24.812 1 37.19 25 PHE B N 1
ATOM 4793 C CA . PHE B 1 25 ? -27.203 -2.203 23.812 1 37.19 25 PHE B CA 1
ATOM 4794 C C . PHE B 1 25 ? -26.031 -1.24 23.859 1 37.19 25 PHE B C 1
ATOM 4796 O O . PHE B 1 25 ? -24.969 -1.509 23.281 1 37.19 25 PHE B O 1
ATOM 4803 N N . ALA B 1 26 ? -26.141 -0.075 24.406 1 37.72 26 ALA B N 1
ATOM 4804 C CA . ALA B 1 26 ? -25.031 0.838 24.688 1 37.72 26 ALA B CA 1
ATOM 4805 C C . ALA B 1 26 ? -24.125 0.283 25.781 1 37.72 26 ALA B C 1
ATOM 4807 O O . ALA B 1 26 ? -23.141 0.917 26.156 1 37.72 26 ALA B O 1
ATOM 4808 N N . ARG B 1 27 ? -24.516 -0.688 26.484 1 35.31 27 ARG B N 1
ATOM 4809 C CA . ARG B 1 27 ? -23.641 -1.234 27.516 1 35.31 27 ARG B CA 1
ATOM 4810 C C . ARG B 1 27 ? -22.453 -1.979 26.906 1 35.31 27 ARG B C 1
ATOM 4812 O O . ARG B 1 27 ? -22.609 -3.113 26.438 1 35.31 27 ARG B O 1
ATOM 4819 N N . GLY B 1 28 ? -21.609 -1.375 26.109 1 37.69 28 GLY B N 1
ATOM 4820 C CA . GLY B 1 28 ? -20.328 -1.877 25.641 1 37.69 28 GLY B CA 1
ATOM 4821 C C . GLY B 1 28 ? -19.578 -2.695 26.672 1 37.69 28 GLY B C 1
ATOM 4822 O O . GLY B 1 28 ? -19.922 -2.674 27.859 1 37.69 28 GLY B O 1
ATOM 4823 N N . ASP B 1 29 ? -18.672 -3.619 26.266 1 40.41 29 ASP B N 1
ATOM 4824 C CA . ASP B 1 29 ? -17.75 -4.492 26.969 1 40.41 29 ASP B CA 1
ATOM 4825 C C . ASP B 1 29 ? -17.078 -3.754 28.125 1 40.41 29 ASP B C 1
ATOM 4827 O O . ASP B 1 29 ? -16.438 -2.727 27.922 1 40.41 29 ASP B O 1
ATOM 4831 N N . ASN B 1 30 ? -17.641 -3.961 29.297 1 37.25 30 ASN B N 1
ATOM 4832 C CA . ASN B 1 30 ? -17.219 -3.496 30.609 1 37.25 30 ASN B CA 1
ATOM 4833 C C . ASN B 1 30 ? -15.781 -3.928 30.922 1 37.25 30 ASN B C 1
ATOM 4835 O O . ASN B 1 30 ? -15.57 -4.906 31.641 1 37.25 30 ASN B O 1
ATOM 4839 N N . LYS B 1 31 ? -14.844 -4.148 30.062 1 46.97 31 LYS B N 1
ATOM 4840 C CA . LYS B 1 31 ? -13.531 -4.188 30.703 1 46.97 31 LYS B CA 1
ATOM 4841 C C . LYS B 1 31 ? -13.422 -3.107 31.781 1 46.97 31 LYS B C 1
ATOM 4843 O O . LYS B 1 31 ? -13.961 -2.012 31.625 1 46.97 31 LYS B O 1
ATOM 4848 N N . GLU B 1 32 ? -12.938 -3.574 32.938 1 51.94 32 GLU B N 1
ATOM 4849 C CA . GLU B 1 32 ? -12.82 -2.709 34.094 1 51.94 32 GLU B CA 1
ATOM 4850 C C . GLU B 1 32 ? -12.227 -1.354 33.719 1 51.94 32 GLU B C 1
ATOM 4852 O O . GLU B 1 32 ? -11.023 -1.241 33.5 1 51.94 32 GLU B O 1
ATOM 4857 N N . LYS B 1 33 ? -12.969 -0.497 33.188 1 65.75 33 LYS B N 1
ATOM 4858 C CA . LYS B 1 33 ? -12.578 0.885 32.906 1 65.75 33 LYS B CA 1
ATOM 4859 C C . LYS B 1 33 ? -12.312 1.639 34.219 1 65.75 33 LYS B C 1
ATOM 4861 O O . LYS B 1 33 ? -13.102 1.55 35.156 1 65.75 33 LYS B O 1
ATOM 4866 N N . ARG B 1 34 ? -10.977 2.031 34.188 1 72.81 34 ARG B N 1
ATOM 4867 C CA . ARG B 1 34 ? -10.578 2.816 35.375 1 72.81 34 ARG B CA 1
ATOM 4868 C C . ARG B 1 34 ? -11.445 4.066 35.5 1 72.81 34 ARG B C 1
ATOM 4870 O O . ARG B 1 34 ? -12.016 4.547 34.531 1 72.81 34 ARG B O 1
ATOM 4877 N N . SER B 1 35 ? -11.562 4.551 36.656 1 78.62 35 SER B N 1
ATOM 4878 C CA . SER B 1 35 ? -12.391 5.711 36.969 1 78.62 35 SER B CA 1
ATOM 4879 C C . SER B 1 35 ? -11.734 7.004 36.5 1 78.62 35 SER B C 1
ATOM 4881 O O . SER B 1 35 ? -10.516 7.059 36.312 1 78.62 35 SER B O 1
ATOM 4883 N N . GLN B 1 36 ? -12.516 7.977 36.25 1 88.38 36 GLN B N 1
ATOM 4884 C CA . GLN B 1 36 ? -12.016 9.297 35.906 1 88.38 36 GLN B CA 1
ATOM 4885 C C . GLN B 1 36 ? -11.086 9.844 36.969 1 88.38 36 GLN B C 1
ATOM 4887 O O . GLN B 1 36 ? -10.109 10.539 36.688 1 88.38 36 GLN B O 1
ATOM 4892 N N . LYS B 1 37 ? -11.383 9.469 38.219 1 91.06 37 LYS B N 1
ATOM 4893 C CA . LYS B 1 37 ? -10.516 9.891 39.312 1 91.06 37 LYS B CA 1
ATOM 4894 C C . LYS B 1 37 ? -9.102 9.336 39.156 1 91.06 37 LYS B C 1
ATOM 4896 O O . LYS B 1 37 ? -8.125 10.031 39.438 1 91.06 37 LYS B O 1
ATOM 4901 N N . HIS B 1 38 ? -9.078 8.164 38.75 1 92.81 38 HIS B N 1
ATOM 4902 C CA . HIS B 1 38 ? -7.785 7.547 38.469 1 92.81 38 HIS B CA 1
ATOM 4903 C C . HIS B 1 38 ? -7.027 8.289 37.375 1 92.81 38 HIS B C 1
ATOM 4905 O O . HIS B 1 38 ? -5.852 8.609 37.562 1 92.81 38 HIS B O 1
ATOM 4911 N N . TRP B 1 39 ? -7.68 8.578 36.312 1 94.12 39 TRP B N 1
ATOM 4912 C CA . TRP B 1 39 ? -7.023 9.242 35.188 1 94.12 39 TRP B CA 1
ATOM 4913 C C . TRP B 1 39 ? -6.641 10.672 35.562 1 94.12 39 TRP B C 1
ATOM 4915 O O . TRP B 1 39 ? -5.613 11.18 35.094 1 94.12 39 TRP B O 1
ATOM 4925 N N . ASP B 1 40 ? -7.43 11.312 36.375 1 94.94 40 ASP B N 1
ATOM 4926 C CA . ASP B 1 40 ? -7.07 12.641 36.875 1 94.94 40 ASP B CA 1
ATOM 4927 C C . ASP B 1 40 ? -5.77 12.602 37.688 1 94.94 40 ASP B C 1
ATOM 4929 O O . ASP B 1 40 ? -4.957 13.523 37.594 1 94.94 40 ASP B O 1
ATOM 4933 N N . ALA B 1 41 ? -5.633 11.555 38.438 1 95.38 41 ALA B N 1
ATOM 4934 C CA . ALA B 1 41 ? -4.414 11.391 39.219 1 95.38 41 ALA B CA 1
ATOM 4935 C C . ALA B 1 41 ? -3.199 11.195 38.312 1 95.38 41 ALA B C 1
ATOM 4937 O O . ALA B 1 41 ? -2.119 11.719 38.594 1 95.38 41 ALA B O 1
ATOM 4938 N N . VAL B 1 42 ? -3.381 10.43 37.312 1 95.5 42 VAL B N 1
ATOM 4939 C CA . VAL B 1 42 ? -2.311 10.211 36.344 1 95.5 42 VAL B CA 1
ATOM 4940 C C . VAL B 1 42 ? -1.917 11.547 35.688 1 95.5 42 VAL B C 1
ATOM 4942 O O . VAL B 1 42 ? -0.731 11.867 35.594 1 95.5 42 VAL B O 1
ATOM 4945 N N . CYS B 1 43 ? -2.9 12.297 35.281 1 96.56 43 CYS B N 1
ATOM 4946 C CA . CYS B 1 43 ? -2.652 13.602 34.656 1 96.56 43 CYS B CA 1
ATOM 4947 C C . CYS B 1 43 ? -1.866 14.508 35.594 1 96.56 43 CYS B C 1
ATOM 4949 O O . CYS B 1 43 ? -0.883 15.125 35.188 1 96.56 43 CYS B O 1
ATOM 4951 N N . ARG B 1 44 ? -2.254 14.57 36.812 1 96.25 44 ARG B N 1
ATOM 4952 C CA . ARG B 1 44 ? -1.575 15.406 37.812 1 96.25 44 ARG B CA 1
ATOM 4953 C C . ARG B 1 44 ? -0.129 14.961 38 1 96.25 44 ARG B C 1
ATOM 4955 O O . ARG B 1 44 ? 0.771 15.797 38.125 1 96.25 44 ARG B O 1
ATOM 4962 N N . GLY B 1 45 ? 0.029 13.68 38.062 1 96.31 45 GLY B N 1
ATOM 4963 C CA . GLY B 1 45 ? 1.376 13.156 38.219 1 96.31 45 GLY B CA 1
ATOM 4964 C C . GLY B 1 45 ? 2.301 13.531 37.062 1 96.31 45 GLY B C 1
ATOM 4965 O O . GLY B 1 45 ? 3.436 13.961 37.312 1 96.31 45 GLY B O 1
ATOM 4966 N N . VAL B 1 46 ? 1.835 13.367 35.875 1 97.19 46 VAL B N 1
ATOM 4967 C CA . VAL B 1 46 ? 2.623 13.688 34.688 1 97.19 46 VAL B CA 1
ATOM 4968 C C . VAL B 1 46 ? 2.924 15.18 34.656 1 97.19 46 VAL B C 1
ATOM 4970 O O . VAL B 1 46 ? 4.047 15.586 34.344 1 97.19 46 VAL B O 1
ATOM 4973 N N . LEU B 1 47 ? 1.912 15.984 34.906 1 96.19 47 LEU B N 1
ATOM 4974 C CA . LEU B 1 47 ? 2.074 17.438 34.906 1 96.19 47 LEU B CA 1
ATOM 4975 C C . LEU B 1 47 ? 3.072 17.875 35.969 1 96.19 47 LEU B C 1
ATOM 4977 O O . LEU B 1 47 ? 3.873 18.781 35.75 1 96.19 47 LEU B O 1
ATOM 4981 N N . GLN B 1 48 ? 3.02 17.266 37.156 1 94.81 48 GLN B N 1
ATOM 4982 C CA . GLN B 1 48 ? 3.949 17.594 38.219 1 94.81 48 GLN B CA 1
ATOM 4983 C C . GLN B 1 48 ? 5.387 17.266 37.812 1 94.81 48 GLN B C 1
ATOM 4985 O O . GLN B 1 48 ? 6.305 18.031 38.094 1 94.81 48 GLN B O 1
ATOM 4990 N N . GLU B 1 49 ? 5.52 16.156 37.25 1 94.19 49 GLU B N 1
ATOM 4991 C CA . GLU B 1 49 ? 6.852 15.781 36.781 1 94.19 49 GLU B CA 1
ATOM 4992 C C . GLU B 1 49 ? 7.375 16.766 35.75 1 94.19 49 GLU B C 1
ATOM 4994 O O . GLU B 1 49 ? 8.539 17.172 35.781 1 94.19 49 GLU B O 1
ATOM 4999 N N . ARG B 1 50 ? 6.559 17.125 34.75 1 93.62 50 ARG B N 1
ATOM 5000 C CA . ARG B 1 50 ? 6.922 18.078 33.719 1 93.62 50 ARG B CA 1
ATOM 5001 C C . ARG B 1 50 ? 7.34 19.406 34.312 1 93.62 50 ARG B C 1
ATOM 5003 O O . ARG B 1 50 ? 8.312 20.016 33.875 1 93.62 50 ARG B O 1
ATOM 5010 N N . ASP B 1 51 ? 6.629 19.891 35.312 1 91.56 51 ASP B N 1
ATOM 5011 C CA . ASP B 1 51 ? 6.805 21.25 35.844 1 91.56 51 ASP B CA 1
ATOM 5012 C C . ASP B 1 51 ? 7.953 21.312 36.844 1 91.56 51 ASP B C 1
ATOM 5014 O O . ASP B 1 51 ? 8.5 22.375 37.094 1 91.56 51 ASP B O 1
ATOM 5018 N N . ASN B 1 52 ? 8.328 20.125 37.375 1 90.44 52 ASN B N 1
ATOM 5019 C CA . ASN B 1 52 ? 9.344 20.125 38.406 1 90.44 52 ASN B CA 1
ATOM 5020 C C . ASN B 1 52 ? 10.703 19.688 37.875 1 90.44 52 ASN B C 1
ATOM 5022 O O . ASN B 1 52 ? 11.695 19.688 38.594 1 90.44 52 ASN B O 1
ATOM 5026 N N . VAL B 1 53 ? 10.688 19.359 36.625 1 91.06 53 VAL B N 1
ATOM 5027 C CA . VAL B 1 53 ? 11.953 18.891 36.062 1 91.06 53 VAL B CA 1
ATOM 5028 C C . VAL B 1 53 ? 12.961 20.031 36.031 1 91.06 53 VAL B C 1
ATOM 5030 O O . VAL B 1 53 ? 12.625 21.156 35.625 1 91.06 53 VAL B O 1
ATOM 5033 N N . MET B 1 54 ? 14.18 19.797 36.531 1 91.56 54 MET B N 1
ATOM 5034 C CA . MET B 1 54 ? 15.258 20.781 36.562 1 91.56 54 MET B CA 1
ATOM 5035 C C . MET B 1 54 ? 16.375 20.359 35.594 1 91.56 54 MET B C 1
ATOM 5037 O O . MET B 1 54 ? 16.688 19.188 35.5 1 91.56 54 MET B O 1
ATOM 5041 N N . HIS B 1 55 ? 16.844 21.375 34.875 1 93.88 55 HIS B N 1
ATOM 5042 C CA . HIS B 1 55 ? 17.938 21.141 33.938 1 93.88 55 HIS B CA 1
ATOM 5043 C C . HIS B 1 55 ? 19.141 22.031 34.281 1 93.88 55 HIS B C 1
ATOM 5045 O O . HIS B 1 55 ? 19 23.234 34.469 1 93.88 55 HIS B O 1
ATOM 5051 N N . ARG B 1 56 ? 20.328 21.469 34.25 1 91.31 56 ARG B N 1
ATOM 5052 C CA . ARG B 1 56 ? 21.562 22.188 34.531 1 91.31 56 ARG B CA 1
ATOM 5053 C C . ARG B 1 56 ? 21.797 23.281 33.5 1 91.31 56 ARG B C 1
ATOM 5055 O O . ARG B 1 56 ? 22.328 24.344 33.844 1 91.31 56 ARG B O 1
ATOM 5062 N N . VAL B 1 57 ? 21.453 23 32.312 1 90.12 57 VAL B N 1
ATOM 5063 C CA . VAL B 1 57 ? 21.719 23.922 31.203 1 90.12 57 VAL B CA 1
ATOM 5064 C C . VAL B 1 57 ? 20.938 25.219 31.406 1 90.12 57 VAL B C 1
ATOM 5066 O O . VAL B 1 57 ? 21.328 26.266 30.875 1 90.12 57 VAL B O 1
ATOM 5069 N N . LEU B 1 58 ? 19.906 25.141 32.156 1 90.31 58 LEU B N 1
ATOM 5070 C CA . LEU B 1 58 ? 19.078 26.328 32.344 1 90.31 58 LEU B CA 1
ATOM 5071 C C . LEU B 1 58 ? 19.5 27.094 33.594 1 90.31 58 LEU B C 1
ATOM 5073 O O . LEU B 1 58 ? 19.016 28.188 33.844 1 90.31 58 LEU B O 1
ATOM 5077 N N . GLN B 1 59 ? 20.344 26.453 34.375 1 83.06 59 GLN B N 1
ATOM 5078 C CA . GLN B 1 59 ? 20.797 27.094 35.594 1 83.06 59 GLN B CA 1
ATOM 5079 C C . GLN B 1 59 ? 21.938 28.062 35.312 1 83.06 59 GLN B C 1
ATOM 5081 O O . GLN B 1 59 ? 22.766 27.844 34.438 1 83.06 59 GLN B O 1
ATOM 5086 N N . ASP B 1 60 ? 21.766 29.406 35.531 1 63.75 60 ASP B N 1
ATOM 5087 C CA . ASP B 1 60 ? 22.625 30.562 35.312 1 63.75 60 ASP B CA 1
ATOM 5088 C C . ASP B 1 60 ? 24.031 30.328 35.812 1 63.75 60 ASP B C 1
ATOM 5090 O O . ASP B 1 60 ? 24.328 30.594 37 1 63.75 60 ASP B O 1
ATOM 5094 N N . GLY B 1 61 ? 24.5 29.234 35.75 1 55.19 61 GLY B N 1
ATOM 5095 C CA . GLY B 1 61 ? 25.828 29.188 36.344 1 55.19 61 GLY B CA 1
ATOM 5096 C C . GLY B 1 61 ? 26.891 29.828 35.469 1 55.19 61 GLY B C 1
ATOM 5097 O O . GLY B 1 61 ? 28.078 29.781 35.781 1 55.19 61 GLY B O 1
ATOM 5098 N N . SER B 1 62 ? 26.375 30.203 34.25 1 58.12 62 SER B N 1
ATOM 5099 C CA . SER B 1 62 ? 27.422 30.766 33.406 1 58.12 62 SER B CA 1
ATOM 5100 C C . SER B 1 62 ? 27.75 32.219 33.812 1 58.12 62 SER B C 1
ATOM 5102 O O . SER B 1 62 ? 26.891 32.906 34.344 1 58.12 62 SER B O 1
ATOM 5104 N N . ASP B 1 63 ? 28.906 32.469 33.875 1 62.31 63 ASP B N 1
ATOM 5105 C CA . ASP B 1 63 ? 29.484 33.781 34.156 1 62.31 63 ASP B CA 1
ATOM 5106 C C . ASP B 1 63 ? 29.031 34.812 33.094 1 62.31 63 ASP B C 1
ATOM 5108 O O . ASP B 1 63 ? 29.281 36 33.25 1 62.31 63 ASP B O 1
ATOM 5112 N N . THR B 1 64 ? 28.297 34.312 32.125 1 69.88 64 THR B N 1
ATOM 5113 C CA . THR B 1 64 ? 27.844 35.219 31.094 1 69.88 64 THR B CA 1
ATOM 5114 C C . THR B 1 64 ? 26.578 35.969 31.531 1 69.88 64 THR B C 1
ATOM 5116 O O . THR B 1 64 ? 25.609 35.344 31.953 1 69.88 64 THR B O 1
ATOM 5119 N N . PRO B 1 65 ? 26.641 37.281 31.406 1 74.5 65 PRO B N 1
ATOM 5120 C CA . PRO B 1 65 ? 25.469 38.062 31.766 1 74.5 65 PRO B CA 1
ATOM 5121 C C . PRO B 1 65 ? 24.219 37.656 31.016 1 74.5 65 PRO B C 1
ATOM 5123 O O . PRO B 1 65 ? 24.297 37.281 29.828 1 74.5 65 PRO B O 1
ATOM 5126 N N . GLN B 1 66 ? 23.172 37.688 31.656 1 78.25 66 GLN B N 1
ATOM 5127 C CA . GLN B 1 66 ? 21.875 37.25 31.141 1 78.25 66 GLN B CA 1
ATOM 5128 C C . GLN B 1 66 ? 21.547 37.969 29.828 1 78.25 66 GLN B C 1
ATOM 5130 O O . GLN B 1 66 ? 21.016 37.344 28.906 1 78.25 66 GLN B O 1
ATOM 5135 N N . GLU B 1 67 ? 21.891 39.188 29.781 1 81.69 67 GLU B N 1
ATOM 5136 C CA . GLU B 1 67 ? 21.594 39.969 28.594 1 81.69 67 GLU B CA 1
ATOM 5137 C C . GLU B 1 67 ? 22.391 39.5 27.391 1 81.69 67 GLU B C 1
ATOM 5139 O O . GLU B 1 67 ? 21.891 39.469 26.266 1 81.69 67 GLU B O 1
ATOM 5144 N N . GLU B 1 68 ? 23.547 39.156 27.641 1 83.19 68 GLU B N 1
ATOM 5145 C CA . GLU B 1 68 ? 24.406 38.656 26.578 1 83.19 68 GLU B CA 1
ATOM 5146 C C . GLU B 1 68 ? 23.953 37.281 26.125 1 83.19 68 GLU B C 1
ATOM 5148 O O . GLU B 1 68 ? 24 36.969 24.922 1 83.19 68 GLU B O 1
ATOM 5153 N N . ARG B 1 69 ? 23.578 36.531 27 1 86.25 69 ARG B N 1
ATOM 5154 C CA . ARG B 1 69 ? 23.078 35.219 26.672 1 86.25 69 ARG B CA 1
ATOM 5155 C C . ARG B 1 69 ? 21.812 35.281 25.844 1 86.25 69 ARG B C 1
ATOM 5157 O O . ARG B 1 69 ? 21.625 34.531 24.891 1 86.25 69 ARG B O 1
ATOM 5164 N N . HIS B 1 70 ? 21.031 36.188 26.25 1 87.62 70 HIS B N 1
ATOM 5165 C CA . HIS B 1 70 ? 19.797 36.406 25.516 1 87.62 70 HIS B CA 1
ATOM 5166 C C . HIS B 1 70 ? 20.062 36.844 24.094 1 87.62 70 HIS B C 1
ATOM 5168 O O . HIS B 1 70 ? 19.391 36.406 23.156 1 87.62 70 HIS B O 1
ATOM 5174 N N . SER B 1 71 ? 20.984 37.719 23.984 1 90.06 71 SER B N 1
ATOM 5175 C CA . SER B 1 71 ? 21.344 38.219 22.656 1 90.06 71 SER B CA 1
ATOM 5176 C C . SER B 1 71 ? 21.922 37.094 21.797 1 90.06 71 SER B C 1
ATOM 5178 O O . SER B 1 71 ? 21.625 37.031 20.594 1 90.06 71 SER B O 1
ATOM 5180 N N . GLU B 1 72 ? 22.672 36.312 22.359 1 91.38 72 GLU B N 1
ATOM 5181 C CA . GLU B 1 72 ? 23.25 35.188 21.625 1 91.38 72 GLU B CA 1
ATOM 5182 C C . GLU B 1 72 ? 22.172 34.156 21.234 1 91.38 72 GLU B C 1
ATOM 5184 O O . GLU B 1 72 ? 22.156 33.656 20.109 1 91.38 72 GLU B O 1
ATOM 5189 N N . ASP B 1 73 ? 21.344 33.906 22.172 1 93.75 73 ASP B N 1
ATOM 5190 C CA . ASP B 1 73 ? 20.25 32.969 21.906 1 93.75 73 ASP B CA 1
ATOM 5191 C C . ASP B 1 73 ? 19.391 33.469 20.734 1 93.75 73 ASP B C 1
ATOM 5193 O O . ASP B 1 73 ? 18.969 32.656 19.891 1 93.75 73 ASP B O 1
ATOM 5197 N N . THR B 1 74 ? 19.156 34.719 20.734 1 93 74 THR B N 1
ATOM 5198 C CA . THR B 1 74 ? 18.328 35.312 19.688 1 93 74 THR B CA 1
ATOM 5199 C C . THR B 1 74 ? 19.031 35.219 18.328 1 93 74 THR B C 1
ATOM 5201 O O . THR B 1 74 ? 18.391 34.906 17.312 1 93 74 THR B O 1
ATOM 5204 N N . ARG B 1 75 ? 20.297 35.469 18.344 1 94.75 75 ARG B N 1
ATOM 5205 C CA . ARG B 1 75 ? 21.062 35.375 17.109 1 94.75 75 ARG B CA 1
ATOM 5206 C C . ARG B 1 75 ? 21.062 33.969 16.562 1 94.75 75 ARG B C 1
ATOM 5208 O O . ARG B 1 75 ? 20.875 33.75 15.359 1 94.75 75 ARG B O 1
ATOM 5215 N N . ILE B 1 76 ? 21.203 33.031 17.406 1 96.62 76 ILE B N 1
ATOM 5216 C CA . ILE B 1 76 ? 21.219 31.641 17.031 1 96.62 76 ILE B CA 1
ATOM 5217 C C . ILE B 1 76 ? 19.828 31.219 16.547 1 96.62 76 ILE B C 1
ATOM 5219 O O . ILE B 1 76 ? 19.703 30.516 15.539 1 96.62 76 ILE B O 1
ATOM 5223 N N . ALA B 1 77 ? 18.812 31.688 17.203 1 95.69 77 ALA B N 1
ATOM 5224 C CA . ALA B 1 77 ? 17.438 31.281 16.906 1 95.69 77 ALA B CA 1
ATOM 5225 C C . ALA B 1 77 ? 16.969 31.844 15.57 1 95.69 77 ALA B C 1
ATOM 5227 O O . ALA B 1 77 ? 16.016 31.328 14.977 1 95.69 77 ALA B O 1
ATOM 5228 N N . ARG B 1 78 ? 17.625 32.844 15.078 1 95.06 78 ARG B N 1
ATOM 5229 C CA . ARG B 1 78 ? 17.266 33.469 13.805 1 95.06 78 ARG B CA 1
ATOM 5230 C C . ARG B 1 78 ? 17.781 32.625 12.633 1 95.06 78 ARG B C 1
ATOM 5232 O O . ARG B 1 78 ? 17.328 32.812 11.5 1 95.06 78 ARG B O 1
ATOM 5239 N N . LEU B 1 79 ? 18.703 31.734 12.938 1 95.69 79 LEU B N 1
ATOM 5240 C CA . LEU B 1 79 ? 19.266 30.906 11.875 1 95.69 79 LEU B CA 1
ATOM 5241 C C . LEU B 1 79 ? 18.297 29.828 11.445 1 95.69 79 LEU B C 1
ATOM 5243 O O . LEU B 1 79 ? 17.609 29.234 12.289 1 95.69 79 LEU B O 1
ATOM 5247 N N . ARG B 1 80 ? 18.266 29.688 10.102 1 95.25 80 ARG B N 1
ATOM 5248 C CA . ARG B 1 80 ? 17.625 28.484 9.594 1 95.25 80 ARG B CA 1
ATOM 5249 C C . ARG B 1 80 ? 18.422 27.234 9.961 1 95.25 80 ARG B C 1
ATOM 5251 O O . ARG B 1 80 ? 19.609 27.328 10.297 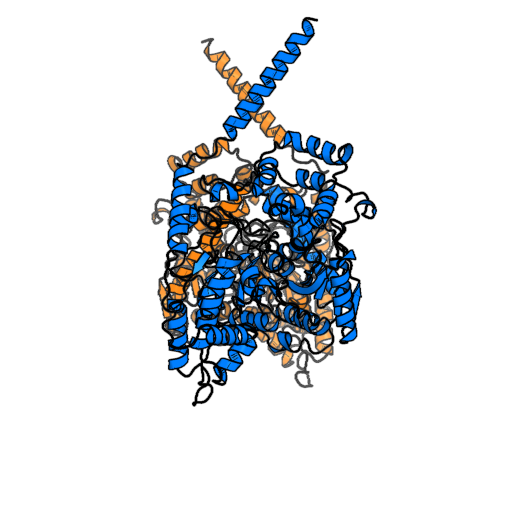1 95.25 80 ARG B O 1
ATOM 5258 N N . GLY B 1 81 ? 17.672 26.109 10 1 95.94 81 GLY B N 1
ATOM 5259 C CA . GLY B 1 81 ? 18.359 24.875 10.328 1 95.94 81 GLY B CA 1
ATOM 5260 C C . GLY B 1 81 ? 19.609 24.641 9.492 1 95.94 81 GLY B C 1
ATOM 5261 O O . GLY B 1 81 ? 20.656 24.281 10.023 1 95.94 81 GLY B O 1
ATOM 5262 N N . THR B 1 82 ? 19.531 24.844 8.219 1 95.62 82 THR B N 1
ATOM 5263 C CA . THR B 1 82 ? 20.656 24.641 7.309 1 95.62 82 THR B CA 1
ATOM 5264 C C . THR B 1 82 ? 21.781 25.625 7.602 1 95.62 82 THR B C 1
ATOM 5266 O O . THR B 1 82 ? 22.953 25.281 7.5 1 95.62 82 THR B O 1
ATOM 5269 N N . GLU B 1 83 ? 21.453 26.844 7.992 1 95.88 83 GLU B N 1
ATOM 5270 C CA . GLU B 1 83 ? 22.453 27.844 8.383 1 95.88 83 GLU B CA 1
ATOM 5271 C C . GLU B 1 83 ? 23.109 27.469 9.703 1 95.88 83 GLU B C 1
ATOM 5273 O O . GLU B 1 83 ? 24.312 27.672 9.875 1 95.88 83 GLU B O 1
ATOM 5278 N N . LEU B 1 84 ? 22.281 27.031 10.555 1 96.19 84 LEU B N 1
ATOM 5279 C CA . LEU B 1 84 ? 22.781 26.562 11.844 1 96.19 84 LEU B CA 1
ATOM 5280 C C . LEU B 1 84 ? 23.812 25.469 11.656 1 96.19 84 LEU B C 1
ATOM 5282 O O . LEU B 1 84 ? 24.891 25.5 12.258 1 96.19 84 LEU B O 1
ATOM 5286 N N . MET B 1 85 ? 23.516 24.547 10.805 1 94.06 85 MET B N 1
ATOM 5287 C CA . MET B 1 85 ? 24.422 23.438 10.516 1 94.06 85 MET B CA 1
ATOM 5288 C C . MET B 1 85 ? 25.703 23.938 9.875 1 94.06 85 MET B C 1
ATOM 5290 O O . MET B 1 85 ? 26.797 23.438 10.188 1 94.06 85 MET B O 1
ATOM 5294 N N . ALA B 1 86 ? 25.594 24.844 8.992 1 93.56 86 ALA B N 1
ATOM 5295 C CA . ALA B 1 86 ? 26.766 25.422 8.344 1 93.56 86 ALA B CA 1
ATOM 5296 C C . ALA B 1 86 ? 27.656 26.125 9.359 1 93.56 86 ALA B C 1
ATOM 5298 O O . ALA B 1 86 ? 28.891 26.031 9.289 1 93.56 86 ALA B O 1
ATOM 5299 N N . ALA B 1 87 ? 27.062 26.828 10.281 1 94.94 87 ALA B N 1
ATOM 5300 C CA . ALA B 1 87 ? 27.812 27.547 11.32 1 94.94 87 ALA B CA 1
ATOM 5301 C C . ALA B 1 87 ? 28.562 26.562 12.211 1 94.94 87 ALA B C 1
ATOM 5303 O O . ALA B 1 87 ? 29.688 26.828 12.625 1 94.94 87 ALA B O 1
ATOM 5304 N N . MET B 1 88 ? 27.953 25.484 12.484 1 93.5 88 MET B N 1
ATOM 5305 C CA . MET B 1 88 ? 28.594 24.469 13.312 1 93.5 88 MET B CA 1
ATOM 5306 C C . MET B 1 88 ? 29.719 23.781 12.539 1 93.5 88 MET B C 1
ATOM 5308 O O . MET B 1 88 ? 30.797 23.531 13.094 1 93.5 88 MET B O 1
ATOM 5312 N N . ARG B 1 89 ? 29.469 23.5 11.312 1 90.44 89 ARG B N 1
ATOM 5313 C CA . ARG B 1 89 ? 30.453 22.828 10.477 1 90.44 89 ARG B CA 1
ATOM 5314 C C . ARG B 1 89 ? 31.688 23.688 10.273 1 90.44 89 ARG B C 1
ATOM 5316 O O . ARG B 1 89 ? 32.812 23.188 10.211 1 90.44 89 ARG B O 1
ATOM 5323 N N . ASN B 1 90 ? 31.469 25.016 10.164 1 90.44 90 ASN B N 1
ATOM 5324 C CA . ASN B 1 90 ? 32.594 25.906 9.906 1 90.44 90 ASN B CA 1
ATOM 5325 C C . ASN B 1 90 ? 33.219 26.375 11.203 1 90.44 90 ASN B C 1
ATOM 5327 O O . ASN B 1 90 ? 34.188 27.156 11.18 1 90.44 90 ASN B O 1
ATOM 5331 N N . GLY B 1 91 ? 32.656 26.047 12.336 1 90.12 91 GLY B N 1
ATOM 5332 C CA . GLY B 1 91 ? 33.281 26.281 13.625 1 90.12 91 GLY B CA 1
ATOM 5333 C C . GLY B 1 91 ? 32.938 27.609 14.242 1 90.12 91 GLY B C 1
ATOM 5334 O O . GLY B 1 91 ? 33.375 27.938 15.352 1 90.12 91 GLY B O 1
ATOM 5335 N N . THR B 1 92 ? 32.125 28.328 13.648 1 93.44 92 THR B N 1
ATOM 5336 C CA . THR B 1 92 ? 31.766 29.641 14.188 1 93.44 92 THR B CA 1
ATOM 5337 C C . THR B 1 92 ? 30.766 29.484 15.336 1 93.44 92 THR B C 1
ATOM 5339 O O . THR B 1 92 ? 30.562 30.422 16.109 1 93.44 92 THR B O 1
ATOM 5342 N N . LEU B 1 93 ? 30.203 28.359 15.438 1 95.25 93 LEU B N 1
ATOM 5343 C CA . LEU B 1 93 ? 29.25 28.016 16.5 1 95.25 93 LEU B CA 1
ATOM 5344 C C . LEU B 1 93 ? 29.453 26.578 16.953 1 95.25 93 LEU B C 1
ATOM 5346 O O . LEU B 1 93 ? 29.484 25.656 16.141 1 95.25 93 LEU B O 1
ATOM 5350 N N . SER B 1 94 ? 29.672 26.422 18.219 1 95.44 94 SER B N 1
ATOM 5351 C CA . SER B 1 94 ? 29.75 25.047 18.703 1 95.44 94 SER B CA 1
ATOM 5352 C C . SER B 1 94 ? 28.375 24.406 18.812 1 95.44 94 SER B C 1
ATOM 5354 O O . SER B 1 94 ? 27.359 25.109 18.953 1 95.44 94 SER B O 1
ATOM 5356 N N . CYS B 1 95 ? 28.406 23.125 18.719 1 96.31 95 CYS B N 1
ATOM 5357 C CA . CYS B 1 95 ? 27.141 22.406 18.859 1 96.31 95 CYS B CA 1
ATOM 5358 C C . CYS B 1 95 ? 26.531 22.641 20.234 1 96.31 95 CYS B C 1
ATOM 5360 O O . CYS B 1 95 ? 25.312 22.812 20.375 1 96.31 95 CYS B O 1
ATOM 5362 N N . GLU B 1 96 ? 27.328 22.625 21.25 1 96.31 96 GLU B N 1
ATOM 5363 C CA . GLU B 1 96 ? 26.859 22.844 22.609 1 96.31 96 GLU B CA 1
ATOM 5364 C C . GLU B 1 96 ? 26.156 24.188 22.75 1 96.31 96 GLU B C 1
ATOM 5366 O O . GLU B 1 96 ? 25.078 24.281 23.344 1 96.31 96 GLU B O 1
ATOM 5371 N N . ARG B 1 97 ? 26.797 25.219 22.203 1 95.12 97 ARG B N 1
ATOM 5372 C CA . ARG B 1 97 ? 26.203 26.547 22.297 1 95.12 97 ARG B CA 1
ATOM 5373 C C . ARG B 1 97 ? 24.875 26.609 21.547 1 95.12 97 ARG B C 1
ATOM 5375 O O . ARG B 1 97 ? 23.922 27.203 22.031 1 95.12 97 ARG B O 1
ATOM 5382 N N . ALA B 1 98 ? 24.828 26.016 20.406 1 96.69 98 ALA B N 1
ATOM 5383 C CA . ALA B 1 98 ? 23.609 26 19.609 1 96.69 98 ALA B CA 1
ATOM 5384 C C . ALA B 1 98 ? 22.484 25.297 20.344 1 96.69 98 ALA B C 1
ATOM 5386 O O . ALA B 1 98 ? 21.391 25.844 20.5 1 96.69 98 ALA B O 1
ATOM 5387 N N . VAL B 1 99 ? 22.719 24.062 20.797 1 97.75 99 VAL B N 1
ATOM 5388 C CA . VAL B 1 99 ? 21.703 23.25 21.438 1 97.75 99 VAL B CA 1
ATOM 5389 C C . VAL B 1 99 ? 21.266 23.906 22.75 1 97.75 99 VAL B C 1
ATOM 5391 O O . VAL B 1 99 ? 20.062 23.922 23.062 1 97.75 99 VAL B O 1
ATOM 5394 N N . ALA B 1 100 ? 22.188 24.453 23.469 1 96.5 100 ALA B N 1
ATOM 5395 C CA . ALA B 1 100 ? 21.859 25.141 24.719 1 96.5 100 ALA B CA 1
ATOM 5396 C C . ALA B 1 100 ? 20.938 26.328 24.469 1 96.5 100 ALA B C 1
ATOM 5398 O O . ALA B 1 100 ? 20.016 26.578 25.25 1 96.5 100 ALA B O 1
ATOM 5399 N N . ALA B 1 101 ? 21.25 27.078 23.469 1 96.62 101 ALA B N 1
ATOM 5400 C CA . ALA B 1 101 ? 20.406 28.219 23.125 1 96.62 101 ALA B CA 1
ATOM 5401 C C . ALA B 1 101 ? 18.969 27.766 22.875 1 96.62 101 ALA B C 1
ATOM 5403 O O . ALA B 1 101 ? 18.016 28.406 23.344 1 96.62 101 ALA B O 1
ATOM 5404 N N . PHE B 1 102 ? 18.766 26.719 22.172 1 98.06 102 PHE B N 1
ATOM 5405 C CA . PHE B 1 102 ? 17.422 26.234 21.859 1 98.06 102 PHE B CA 1
ATOM 5406 C C . PHE B 1 102 ? 16.766 25.641 23.094 1 98.06 102 PHE B C 1
ATOM 5408 O O . PHE B 1 102 ? 15.547 25.734 23.266 1 98.06 102 PHE B O 1
ATOM 5415 N N . CYS B 1 103 ? 17.562 24.984 23.984 1 97.88 103 CYS B N 1
ATOM 5416 C CA . CYS B 1 103 ? 17 24.516 25.234 1 97.88 103 CYS B CA 1
ATOM 5417 C C . CYS B 1 103 ? 16.406 25.672 26.031 1 97.88 103 CYS B C 1
ATOM 5419 O O . CYS B 1 103 ? 15.281 25.578 26.531 1 97.88 103 CYS B O 1
ATOM 5421 N N . ARG B 1 104 ? 17.125 26.766 26.125 1 96.31 104 ARG B N 1
ATOM 5422 C CA . ARG B 1 104 ? 16.656 27.938 26.859 1 96.31 104 ARG B CA 1
ATOM 5423 C C . ARG B 1 104 ? 15.422 28.531 26.203 1 96.31 104 ARG B C 1
ATOM 5425 O O . ARG B 1 104 ? 14.453 28.891 26.875 1 96.31 104 ARG B O 1
ATOM 5432 N N . ARG B 1 105 ? 15.414 28.562 24.953 1 96.12 105 ARG B N 1
ATOM 5433 C CA . ARG B 1 105 ? 14.281 29.156 24.234 1 96.12 105 ARG B CA 1
ATOM 5434 C C . ARG B 1 105 ? 13.055 28.25 24.328 1 96.12 105 ARG B C 1
ATOM 5436 O O . ARG B 1 105 ? 11.93 28.75 24.484 1 96.12 105 ARG B O 1
ATOM 5443 N N . ALA B 1 106 ? 13.266 26.938 24.141 1 97.94 106 ALA B N 1
ATOM 5444 C CA . ALA B 1 106 ? 12.148 26 24.234 1 97.94 106 ALA B CA 1
ATOM 5445 C C . ALA B 1 106 ? 11.469 26.094 25.594 1 97.94 106 ALA B C 1
ATOM 5447 O O . ALA B 1 106 ? 10.25 25.953 25.703 1 97.94 106 ALA B O 1
ATOM 5448 N N . ARG B 1 107 ? 12.227 26.344 26.625 1 96.69 107 ARG B N 1
ATOM 5449 C CA . ARG B 1 107 ? 11.648 26.531 27.953 1 96.69 107 ARG B CA 1
ATOM 5450 C C . ARG B 1 107 ? 10.938 27.875 28.047 1 96.69 107 ARG B C 1
ATOM 5452 O O . ARG B 1 107 ? 9.75 27.922 28.375 1 96.69 107 ARG B O 1
ATOM 5459 N N . ALA B 1 108 ? 11.609 28.953 27.688 1 94.94 108 ALA B N 1
ATOM 5460 C CA . ALA B 1 108 ? 11.133 30.312 27.953 1 94.94 108 ALA B CA 1
ATOM 5461 C C . ALA B 1 108 ? 9.961 30.672 27.031 1 94.94 108 ALA B C 1
ATOM 5463 O O . ALA B 1 108 ? 9.031 31.359 27.453 1 94.94 108 ALA B O 1
ATOM 5464 N N . VAL B 1 109 ? 10.031 30.219 25.828 1 96.62 109 VAL B N 1
ATOM 5465 C CA . VAL B 1 109 ? 9.023 30.594 24.844 1 96.62 109 VAL B CA 1
ATOM 5466 C C . VAL B 1 109 ? 8.133 29.375 24.531 1 96.62 109 VAL B C 1
ATOM 5468 O O . VAL B 1 109 ? 6.91 29.453 24.656 1 96.62 109 VAL B O 1
ATOM 5471 N N . GLY B 1 110 ? 8.711 28.281 24.219 1 97.69 110 GLY B N 1
ATOM 5472 C CA . GLY B 1 110 ? 7.98 27.094 23.781 1 97.69 110 GLY B CA 1
ATOM 5473 C C . GLY B 1 110 ? 7.059 26.531 24.844 1 97.69 110 GLY B C 1
ATOM 5474 O O . GLY B 1 110 ? 5.941 26.109 24.531 1 97.69 110 GLY B O 1
ATOM 5475 N N . LYS B 1 111 ? 7.539 26.469 26.016 1 97.62 111 LYS B N 1
ATOM 5476 C CA . LYS B 1 111 ? 6.746 25.906 27.109 1 97.62 111 LYS B CA 1
ATOM 5477 C C . LYS B 1 111 ? 5.984 27.016 27.828 1 97.62 111 LYS B C 1
ATOM 5479 O O . LYS B 1 111 ? 4.754 26.984 27.891 1 97.62 111 LYS B O 1
ATOM 5484 N N . VAL B 1 112 ? 6.629 28.031 28.266 1 96.81 112 VAL B N 1
ATOM 5485 C CA . VAL B 1 112 ? 6.055 29.031 29.156 1 96.81 112 VAL B CA 1
ATOM 5486 C C . VAL B 1 112 ? 5.051 29.891 28.406 1 96.81 112 VAL B C 1
ATOM 5488 O O . VAL B 1 112 ? 3.957 30.172 28.906 1 96.81 112 VAL B O 1
ATOM 5491 N N . LYS B 1 113 ? 5.387 30.266 27.234 1 97.38 113 LYS B N 1
ATOM 5492 C CA . LYS B 1 113 ? 4.523 31.219 26.531 1 97.38 113 LYS B CA 1
ATOM 5493 C C . LYS B 1 113 ? 3.451 30.5 25.719 1 97.38 113 LYS B C 1
ATOM 5495 O O . LYS B 1 113 ? 2.305 30.953 25.656 1 97.38 113 LYS B O 1
ATOM 5500 N N . THR B 1 114 ? 3.785 29.344 25.125 1 98.12 114 THR B N 1
ATOM 5501 C CA . THR B 1 114 ? 2.855 28.781 24.156 1 98.12 114 THR B CA 1
ATOM 5502 C C . THR B 1 114 ? 2.389 27.391 24.594 1 98.12 114 THR B C 1
ATOM 5504 O O . THR B 1 114 ? 1.498 26.812 23.984 1 98.12 114 THR B O 1
ATOM 5507 N N . ASN B 1 115 ? 2.996 26.844 25.594 1 98.5 115 ASN B N 1
ATOM 5508 C CA . ASN B 1 115 ? 2.67 25.516 26.078 1 98.5 115 ASN B CA 1
ATOM 5509 C C . ASN B 1 115 ? 2.793 24.469 24.984 1 98.5 115 ASN B C 1
ATOM 5511 O O . ASN B 1 115 ? 1.943 23.578 24.859 1 98.5 115 ASN B O 1
ATOM 5515 N N . GLY B 1 116 ? 3.777 24.578 24.172 1 98.56 116 GLY B N 1
ATOM 5516 C CA . GLY B 1 116 ? 3.982 23.641 23.078 1 98.56 116 GLY B CA 1
ATOM 5517 C C . GLY B 1 116 ? 4.816 22.438 23.469 1 98.56 116 GLY B C 1
ATOM 5518 O O . GLY B 1 116 ? 4.895 21.469 22.719 1 98.56 116 GLY B O 1
ATOM 5519 N N . VAL B 1 117 ? 5.363 22.375 24.688 1 98.75 117 VAL B N 1
ATOM 5520 C CA . VAL B 1 117 ? 6.293 21.328 25.094 1 98.75 117 VAL B CA 1
ATOM 5521 C C . VAL B 1 117 ? 5.617 20.406 26.094 1 98.75 117 VAL B C 1
ATOM 5523 O O . VAL B 1 117 ? 5.07 20.859 27.109 1 98.75 117 VAL B O 1
ATOM 5526 N N . THR B 1 118 ? 5.664 19.094 25.859 1 98.56 118 THR B N 1
ATOM 5527 C CA . THR B 1 118 ? 5.133 18.141 26.812 1 98.56 118 THR B CA 1
ATOM 5528 C C . THR B 1 118 ? 6.238 17.594 27.703 1 98.56 118 THR B C 1
ATOM 5530 O O . THR B 1 118 ? 6.016 17.359 28.891 1 98.56 118 THR B O 1
ATOM 5533 N N . GLU B 1 119 ? 7.395 17.359 27.156 1 98.44 119 GLU B N 1
ATOM 5534 C CA . GLU B 1 119 ? 8.547 16.859 27.906 1 98.44 119 GLU B CA 1
ATOM 5535 C C . GLU B 1 119 ? 9.836 17.531 27.438 1 98.44 119 GLU B C 1
ATOM 5537 O O . GLU B 1 119 ? 9.938 17.953 26.281 1 98.44 119 GLU B O 1
ATOM 5542 N N . GLU B 1 120 ? 10.805 17.672 28.391 1 98.19 120 GLU B N 1
ATOM 5543 C CA . GLU B 1 120 ? 12.094 18.312 28.172 1 98.19 120 GLU B CA 1
ATOM 5544 C C . GLU B 1 120 ? 13.242 17.328 28.391 1 98.19 120 GLU B C 1
ATOM 5546 O O . GLU B 1 120 ? 13.25 16.578 29.375 1 98.19 120 GLU B O 1
ATOM 5551 N N . PHE B 1 121 ? 14.172 17.344 27.438 1 98.31 121 PHE B N 1
ATOM 5552 C CA . PHE B 1 121 ? 15.367 16.516 27.547 1 98.31 121 PHE B CA 1
ATOM 5553 C C . PHE B 1 121 ? 16.625 17.344 27.328 1 98.31 121 PHE B C 1
ATOM 5555 O O . PHE B 1 121 ? 17.516 16.953 26.562 1 98.31 121 PHE B O 1
ATOM 5562 N N . TYR B 1 122 ? 16.766 18.438 28.031 1 98 122 TYR B N 1
ATOM 5563 C CA . TYR B 1 122 ? 17.75 19.469 27.766 1 98 122 TYR B CA 1
ATOM 5564 C C . TYR B 1 122 ? 19.156 19 28.172 1 98 122 TYR B C 1
ATOM 5566 O O . TYR B 1 122 ? 20.109 19.188 27.422 1 98 122 TYR B O 1
ATOM 5574 N N . ASP B 1 123 ? 19.312 18.406 29.375 1 97.25 123 ASP B N 1
ATOM 5575 C CA . ASP B 1 123 ? 20.625 17.969 29.812 1 97.25 123 ASP B CA 1
ATOM 5576 C C . ASP B 1 123 ? 21.172 16.859 28.906 1 97.25 123 ASP B C 1
ATOM 5578 O O . ASP B 1 123 ? 22.359 16.875 28.562 1 97.25 123 ASP B O 1
ATOM 5582 N N . GLU B 1 124 ? 20.312 15.969 28.531 1 97.06 124 GLU B N 1
ATOM 5583 C CA . GLU B 1 124 ? 20.703 14.914 27.609 1 97.06 124 GLU B CA 1
ATOM 5584 C C . GLU B 1 124 ? 21.125 15.508 26.25 1 97.06 124 GLU B C 1
ATOM 5586 O O . GLU B 1 124 ? 22.078 15.039 25.641 1 97.06 124 GLU B O 1
ATOM 5591 N N . ALA B 1 125 ? 20.375 16.484 25.828 1 98.25 125 ALA B N 1
ATOM 5592 C CA . ALA B 1 125 ? 20.656 17.125 24.531 1 98.25 125 ALA B CA 1
ATOM 5593 C C . ALA B 1 125 ? 22 17.828 24.547 1 98.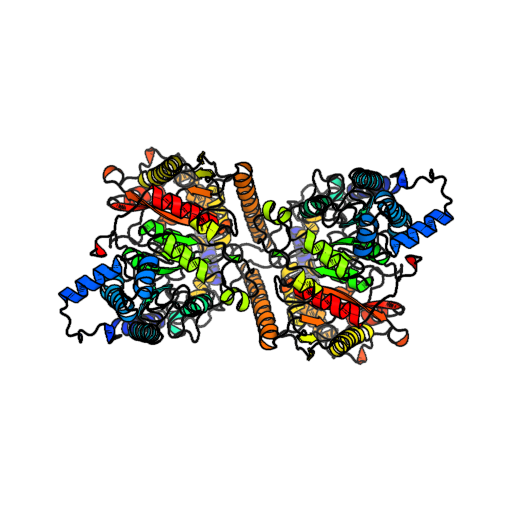25 125 ALA B C 1
ATOM 5595 O O . ALA B 1 125 ? 22.781 17.719 23.594 1 98.25 125 ALA B O 1
ATOM 5596 N N . VAL B 1 126 ? 22.266 18.547 25.578 1 97.25 126 VAL B N 1
ATOM 5597 C CA . VAL B 1 126 ? 23.516 19.281 25.688 1 97.25 126 VAL B CA 1
ATOM 5598 C C . VAL B 1 126 ? 24.672 18.281 25.797 1 97.25 126 VAL B C 1
ATOM 5600 O O . VAL B 1 126 ? 25.75 18.531 25.25 1 97.25 126 VAL B O 1
ATOM 5603 N N . GLN B 1 127 ? 24.484 17.219 26.531 1 97.06 127 GLN B N 1
ATOM 5604 C CA . GLN B 1 127 ? 25.516 16.172 26.609 1 97.06 127 GLN B CA 1
ATOM 5605 C C . GLN B 1 127 ? 25.797 15.594 25.219 1 97.06 127 GLN B C 1
ATOM 5607 O O . GLN B 1 127 ? 26.969 15.391 24.859 1 97.06 127 GLN B O 1
ATOM 5612 N N . ALA B 1 128 ? 24.781 15.344 24.469 1 96.44 128 ALA B N 1
ATOM 5613 C CA . ALA B 1 128 ? 24.953 14.859 23.109 1 96.44 128 ALA B CA 1
ATOM 5614 C C . ALA B 1 128 ? 25.703 15.875 22.25 1 96.44 128 ALA B C 1
ATOM 5616 O O . ALA B 1 128 ? 26.562 15.508 21.438 1 96.44 128 ALA B O 1
ATOM 5617 N N . ALA B 1 129 ? 25.375 17.109 22.406 1 96.88 129 ALA B N 1
ATOM 5618 C CA . ALA B 1 129 ? 26.031 18.188 21.656 1 96.88 129 ALA B CA 1
ATOM 5619 C C . ALA B 1 129 ? 27.516 18.266 21.984 1 96.88 129 ALA B C 1
ATOM 5621 O O . ALA B 1 129 ? 28.344 18.469 21.094 1 96.88 129 ALA B O 1
ATOM 5622 N N . ARG B 1 130 ? 27.859 18.078 23.234 1 95.81 130 ARG B N 1
ATOM 5623 C CA . ARG B 1 130 ? 29.25 18.094 23.672 1 95.81 130 ARG B CA 1
ATOM 5624 C C . ARG B 1 130 ? 30.031 16.953 23.016 1 95.81 130 ARG B C 1
ATOM 5626 O O . ARG B 1 130 ? 31.203 17.141 22.641 1 95.81 130 ARG B O 1
ATOM 5633 N N . LYS B 1 131 ? 29.406 15.883 22.922 1 94.69 131 LYS B N 1
ATOM 5634 C CA . LYS B 1 131 ? 30.047 14.75 22.266 1 94.69 131 LYS B CA 1
ATOM 5635 C C . LYS B 1 131 ? 30.312 15.055 20.781 1 94.69 131 LYS B C 1
ATOM 5637 O O . LYS B 1 131 ? 31.344 14.641 20.25 1 94.69 131 LYS B O 1
ATOM 5642 N N . VAL B 1 132 ? 29.391 15.719 20.156 1 93.38 132 VAL B N 1
ATOM 5643 C CA . VAL B 1 132 ? 29.562 16.125 18.766 1 93.38 132 VAL B CA 1
ATOM 5644 C C . VAL B 1 132 ? 30.766 17.062 18.656 1 93.38 132 VAL B C 1
ATOM 5646 O O . VAL B 1 132 ? 31.609 16.906 17.766 1 93.38 132 VAL B O 1
ATOM 5649 N N . ASP B 1 133 ? 30.891 18 19.516 1 93.75 133 ASP B N 1
ATOM 5650 C CA . ASP B 1 133 ? 31.984 18.953 19.516 1 93.75 133 ASP B CA 1
ATOM 5651 C C . ASP B 1 133 ? 33.312 18.234 19.75 1 93.75 133 ASP B C 1
ATOM 5653 O O . ASP B 1 133 ? 34.312 18.562 19.109 1 93.75 133 ASP B O 1
ATOM 5657 N N . ALA B 1 134 ? 33.312 17.344 20.641 1 91.69 134 ALA B N 1
ATOM 5658 C CA . ALA B 1 134 ? 34.531 16.625 21.016 1 91.69 134 ALA B CA 1
ATOM 5659 C C . ALA B 1 134 ? 35.031 15.758 19.859 1 91.69 134 ALA B C 1
ATOM 5661 O O . ALA B 1 134 ? 36.219 15.531 19.719 1 91.69 134 ALA B O 1
ATOM 5662 N N . SER B 1 135 ? 34.125 15.297 19.109 1 82.94 135 SER B N 1
ATOM 5663 C CA . SER B 1 135 ? 34.5 14.406 18 1 82.94 135 SER B CA 1
ATOM 5664 C C . SER B 1 135 ? 34.938 15.203 16.781 1 82.94 135 SER B C 1
ATOM 5666 O O . SER B 1 135 ? 35.375 14.617 15.773 1 82.94 135 SER B O 1
ATOM 5668 N N . GLY B 1 136 ? 35.094 16.5 16.844 1 67.88 136 GLY B N 1
ATOM 5669 C CA . GLY B 1 136 ? 35.531 17.328 15.727 1 67.88 136 GLY B CA 1
ATOM 5670 C C . GLY B 1 136 ? 34.406 17.625 14.742 1 67.88 136 GLY B C 1
ATOM 5671 O O . GLY B 1 136 ? 34.656 18.188 13.664 1 67.88 136 GLY B O 1
ATOM 5672 N N . GLY B 1 137 ? 33.312 17.078 14.906 1 58.16 137 GLY B N 1
ATOM 5673 C CA . GLY B 1 137 ? 32.219 17.203 13.984 1 58.16 137 GLY B CA 1
ATOM 5674 C C . GLY B 1 137 ? 31.656 18.609 13.906 1 58.16 137 GLY B C 1
ATOM 5675 O O . GLY B 1 137 ? 30.906 18.938 12.992 1 58.16 137 GLY B O 1
ATOM 5676 N N . GLY B 1 138 ? 31.875 19.531 14.898 1 52.34 138 GLY B N 1
ATOM 5677 C CA . GLY B 1 138 ? 31.422 20.922 14.844 1 52.34 138 GLY B CA 1
ATOM 5678 C C . GLY B 1 138 ? 32.375 21.828 14.102 1 52.34 138 GLY B C 1
ATOM 5679 O O . GLY B 1 138 ? 32.25 23.047 14.148 1 52.34 138 GLY B O 1
ATOM 5680 N N . GLY B 1 139 ? 33.062 21.562 13.086 1 48.19 139 GLY B N 1
ATOM 5681 C CA . GLY B 1 139 ? 33.938 22.312 12.188 1 48.19 139 GLY B CA 1
ATOM 5682 C C . GLY B 1 139 ? 35.312 22.531 12.727 1 48.19 139 GLY B C 1
ATOM 5683 O O . GLY B 1 139 ? 36.094 23.328 12.188 1 48.19 139 GLY B O 1
ATOM 5684 N N . GLY B 1 140 ? 35.781 22.406 13.906 1 39.22 140 GLY B N 1
ATOM 5685 C CA . GLY B 1 140 ? 37.156 22.844 14.078 1 39.22 140 GLY B CA 1
ATOM 5686 C C . GLY B 1 140 ? 38.062 22.312 13.008 1 39.22 140 GLY B C 1
ATOM 5687 O O . GLY B 1 140 ? 37.625 21.719 12.016 1 39.22 140 GLY B O 1
ATOM 5688 N N . GLY B 1 141 ? 39.469 22.062 13.375 1 37.12 141 GLY B N 1
ATOM 5689 C CA . GLY B 1 141 ? 40.625 21.875 12.516 1 37.12 141 GLY B CA 1
ATOM 5690 C C . GLY B 1 141 ? 40.344 20.906 11.375 1 37.12 141 GLY B C 1
ATOM 5691 O O . GLY B 1 141 ? 40.781 21.172 10.234 1 37.12 141 GLY B O 1
ATOM 5692 N N . GLY B 1 142 ? 40.375 19.641 11.695 1 34.94 142 GLY B N 1
ATOM 5693 C CA . GLY B 1 142 ? 40.594 18.688 10.617 1 34.94 142 GLY B CA 1
ATOM 5694 C C . GLY B 1 142 ? 39.406 18.609 9.672 1 34.94 142 GLY B C 1
ATOM 5695 O O . GLY B 1 142 ? 38.312 19.062 10 1 34.94 142 GLY B O 1
ATOM 5696 N N . GLY B 1 143 ? 39.594 18.453 8.328 1 35.66 143 GLY B N 1
ATOM 5697 C CA . GLY B 1 143 ? 38.75 18.203 7.16 1 35.66 143 GLY B CA 1
ATOM 5698 C C . GLY B 1 143 ? 37.469 17.453 7.48 1 35.66 143 GLY B C 1
ATOM 5699 O O . GLY B 1 143 ? 37.344 16.875 8.562 1 35.66 143 GLY B O 1
ATOM 5700 N N . PRO B 1 144 ? 36.406 17.891 6.766 1 37.75 144 PRO B N 1
ATOM 5701 C CA . PRO B 1 144 ? 35.219 17.062 6.891 1 37.75 144 PRO B CA 1
ATOM 5702 C C . PRO B 1 144 ? 35.531 15.594 7.164 1 37.75 144 PRO B C 1
ATOM 5704 O O . PRO B 1 144 ? 36.344 14.992 6.449 1 37.75 144 PRO B O 1
ATOM 5707 N N . THR B 1 145 ? 35.875 15.289 8.242 1 37.34 145 THR B N 1
ATOM 5708 C CA . THR B 1 145 ? 36.031 13.844 8.359 1 37.34 145 THR B CA 1
ATOM 5709 C C . THR B 1 145 ? 34.875 13.125 7.656 1 37.34 145 THR B C 1
ATOM 5711 O O . THR B 1 145 ? 33.781 13.68 7.523 1 37.34 145 THR B O 1
ATOM 5714 N N . ALA B 1 146 ? 35.219 12.055 6.91 1 41 146 ALA B N 1
ATOM 5715 C CA . ALA B 1 146 ? 34.531 11.117 6.016 1 41 146 ALA B CA 1
ATOM 5716 C C . ALA B 1 146 ? 33.094 10.852 6.48 1 41 146 ALA B C 1
ATOM 5718 O O . ALA B 1 146 ? 32.25 10.484 5.68 1 41 146 ALA B O 1
ATOM 5719 N N . THR B 1 147 ? 32.562 10.719 7.914 1 51.59 147 THR B N 1
ATOM 5720 C CA . THR B 1 147 ? 31.25 10.086 8.148 1 51.59 147 THR B CA 1
ATOM 5721 C C . THR B 1 147 ? 30.312 11.031 8.883 1 51.59 147 THR B C 1
ATOM 5723 O O . THR B 1 147 ? 29.562 10.609 9.766 1 51.59 147 THR B O 1
ATOM 5726 N N . ALA B 1 148 ? 30.266 12.352 8.773 1 62.5 148 ALA B N 1
ATOM 5727 C CA . ALA B 1 148 ? 29.344 13.164 9.547 1 62.5 148 ALA B CA 1
ATOM 5728 C C . ALA B 1 148 ? 27.906 12.984 9.055 1 62.5 148 ALA B C 1
ATOM 5730 O O . ALA B 1 148 ? 27.656 12.969 7.848 1 62.5 148 ALA B O 1
ATOM 5731 N N . GLY B 1 149 ? 27.016 12.883 10.125 1 83 149 GLY B N 1
ATOM 5732 C CA . GLY B 1 149 ? 25.609 12.68 9.812 1 83 149 GLY B CA 1
ATOM 5733 C C . GLY B 1 149 ? 24.953 13.891 9.18 1 83 149 GLY B C 1
ATOM 5734 O O . GLY B 1 149 ? 25.344 15.023 9.453 1 83 149 GLY B O 1
ATOM 5735 N N . LEU B 1 150 ? 24.094 13.797 8.328 1 90.81 150 LEU B N 1
ATOM 5736 C CA . LEU B 1 150 ? 23.391 14.82 7.574 1 90.81 150 LEU B CA 1
ATOM 5737 C C . LEU B 1 150 ? 22.75 15.836 8.508 1 90.81 150 LEU B C 1
ATOM 5739 O O . LEU B 1 150 ? 22.578 17 8.133 1 90.81 150 LEU B O 1
ATOM 5743 N N . LEU B 1 151 ? 22.422 15.453 9.805 1 96.12 151 LEU B N 1
ATOM 5744 C CA . LEU B 1 151 ? 21.75 16.297 10.773 1 96.12 151 LEU B CA 1
ATOM 5745 C C . LEU B 1 151 ? 22.578 16.469 12.039 1 96.12 151 LEU B C 1
ATOM 5747 O O . LEU B 1 151 ? 22.031 16.672 13.125 1 96.12 151 LEU B O 1
ATOM 5751 N N . GLN B 1 152 ? 23.875 16.406 11.883 1 94 152 GLN B N 1
ATOM 5752 C CA . GLN B 1 152 ? 24.75 16.391 13.047 1 94 152 GLN B CA 1
ATOM 5753 C C . GLN B 1 152 ? 24.562 17.641 13.891 1 94 152 GLN B C 1
ATOM 5755 O O . GLN B 1 152 ? 24.844 18.75 13.422 1 94 152 GLN B O 1
ATOM 5760 N N . GLY B 1 153 ? 24.047 17.438 15.086 1 95.38 153 GLY B N 1
ATOM 5761 C CA . GLY B 1 153 ? 23.922 18.531 16.031 1 95.38 153 GLY B CA 1
ATOM 5762 C C . GLY B 1 153 ? 22.594 19.266 15.922 1 95.38 153 GLY B C 1
ATOM 5763 O O . GLY B 1 153 ? 22.328 20.188 16.703 1 95.38 153 GLY B O 1
ATOM 5764 N N . MET B 1 154 ? 21.719 18.875 15.031 1 97.31 154 MET B N 1
ATOM 5765 C CA . MET B 1 154 ? 20.438 19.547 14.797 1 97.31 154 MET B CA 1
ATOM 5766 C C . MET B 1 154 ? 19.469 19.25 15.93 1 97.31 154 MET B C 1
ATOM 5768 O O . MET B 1 154 ? 19.016 18.125 16.094 1 97.31 154 MET B O 1
ATOM 5772 N N . PRO B 1 155 ? 19.172 20.266 16.781 1 98.12 155 PRO B N 1
ATOM 5773 C CA . PRO B 1 155 ? 18.094 20.031 17.75 1 98.12 155 PRO B CA 1
ATOM 5774 C C . PRO B 1 155 ? 16.734 19.875 17.078 1 98.12 155 PRO B C 1
ATOM 5776 O O . PRO B 1 155 ? 16.422 20.594 16.125 1 98.12 155 PRO B O 1
ATOM 5779 N N . MET B 1 156 ? 15.945 18.938 17.578 1 98.44 156 MET B N 1
ATOM 5780 C CA . MET B 1 156 ? 14.664 18.656 16.938 1 98.44 156 MET B CA 1
ATOM 5781 C C . MET B 1 156 ? 13.586 18.391 17.984 1 98.44 156 MET B C 1
ATOM 5783 O O . MET B 1 156 ? 13.852 17.766 19.016 1 98.44 156 MET B O 1
ATOM 5787 N N . SER B 1 157 ? 12.391 18.875 17.703 1 98.81 157 SER B N 1
ATOM 5788 C CA . SER B 1 157 ? 11.203 18.469 18.438 1 98.81 157 SER B CA 1
ATOM 5789 C C . SER B 1 157 ? 10.555 17.234 17.828 1 98.81 157 SER B C 1
ATOM 5791 O O . SER B 1 157 ? 10.5 17.109 16.609 1 98.81 157 SER B O 1
ATOM 5793 N N . ILE B 1 158 ? 10.102 16.281 18.672 1 98.88 158 ILE B N 1
ATOM 5794 C CA . ILE B 1 158 ? 9.43 15.07 18.234 1 98.88 158 ILE B CA 1
ATOM 5795 C C . ILE B 1 158 ? 8 15.047 18.781 1 98.88 158 ILE B C 1
ATOM 5797 O O . ILE B 1 158 ? 7.789 15.141 19.984 1 98.88 158 ILE B O 1
ATOM 5801 N N . LYS B 1 159 ? 7.031 14.867 17.906 1 98.5 159 LYS B N 1
ATOM 5802 C CA . LYS B 1 159 ? 5.621 14.828 18.266 1 98.5 159 LYS B CA 1
ATOM 5803 C C . LYS B 1 159 ? 5.355 13.75 19.312 1 98.5 159 LYS B C 1
ATOM 5805 O O . LYS B 1 159 ? 5.859 12.633 19.203 1 98.5 159 LYS B O 1
ATOM 5810 N N . ASP B 1 160 ? 4.539 14.07 20.328 1 98.38 160 ASP B N 1
ATOM 5811 C CA . ASP B 1 160 ? 4.172 13.164 21.406 1 98.38 160 ASP B CA 1
ATOM 5812 C C . ASP B 1 160 ? 3.25 12.055 20.906 1 98.38 160 ASP B C 1
ATOM 5814 O O . ASP B 1 160 ? 2.184 11.82 21.469 1 98.38 160 ASP B O 1
ATOM 5818 N N . ALA B 1 161 ? 3.576 11.469 19.812 1 96.94 161 ALA B N 1
ATOM 5819 C CA . ALA B 1 161 ? 2.898 10.328 19.188 1 96.94 161 ALA B CA 1
ATOM 5820 C C . ALA B 1 161 ? 3.906 9.297 18.703 1 96.94 161 ALA B C 1
ATOM 5822 O O . ALA B 1 161 ? 3.529 8.18 18.328 1 96.94 161 ALA B O 1
ATOM 5823 N N . MET B 1 162 ? 5.141 9.648 18.766 1 97.31 162 MET B N 1
ATOM 5824 C CA . MET B 1 162 ? 6.227 8.773 18.328 1 97.31 162 MET B CA 1
ATOM 5825 C C . MET B 1 162 ? 7.043 8.281 19.516 1 97.31 162 MET B C 1
ATOM 5827 O O . MET B 1 162 ? 7.348 9.055 20.422 1 97.31 162 MET B O 1
ATOM 5831 N N . HIS B 1 163 ? 7.43 7.055 19.438 1 97.69 163 HIS B N 1
ATOM 5832 C CA . HIS B 1 163 ? 8.242 6.523 20.516 1 97.69 163 HIS B CA 1
ATOM 5833 C C . HIS B 1 163 ? 9.625 7.152 20.531 1 97.69 163 HIS B C 1
ATOM 5835 O O . HIS B 1 163 ? 10.258 7.285 19.484 1 97.69 163 HIS B O 1
ATOM 5841 N N . MET B 1 164 ? 9.992 7.602 21.609 1 98.38 164 MET B N 1
ATOM 5842 C CA . MET B 1 164 ? 11.32 8.117 21.906 1 98.38 164 MET B CA 1
ATOM 5843 C C . MET B 1 164 ? 11.844 7.555 23.234 1 98.38 164 MET B C 1
ATOM 5845 O O . MET B 1 164 ? 11.172 7.645 24.25 1 98.38 164 MET B O 1
ATOM 5849 N N . LYS B 1 165 ? 13.008 6.973 23.141 1 97.94 165 LYS B N 1
ATOM 5850 C CA . LYS B 1 165 ? 13.547 6.297 24.312 1 97.94 165 LYS B CA 1
ATOM 5851 C C . LYS B 1 165 ? 13.578 7.234 25.516 1 97.94 165 LYS B C 1
ATOM 5853 O O . LYS B 1 165 ? 14.133 8.336 25.453 1 97.94 165 LYS B O 1
ATOM 5858 N N . GLY B 1 166 ? 12.945 6.789 26.594 1 97.38 166 GLY B N 1
ATOM 5859 C CA . GLY B 1 166 ? 12.961 7.539 27.844 1 97.38 166 GLY B CA 1
ATOM 5860 C C . GLY B 1 166 ? 11.836 8.547 27.938 1 97.38 166 GLY B C 1
ATOM 5861 O O . GLY B 1 166 ? 11.625 9.148 29 1 97.38 166 GLY B O 1
ATOM 5862 N N . ALA B 1 167 ? 11.078 8.75 26.922 1 98.06 167 ALA B N 1
ATOM 5863 C CA . ALA B 1 167 ? 10 9.734 26.906 1 98.06 167 ALA B CA 1
ATOM 5864 C C . ALA B 1 167 ? 8.641 9.055 26.953 1 98.06 167 ALA B C 1
ATOM 5866 O O . ALA B 1 167 ? 8.5 7.902 26.531 1 98.06 167 ALA B O 1
ATOM 5867 N N . LEU B 1 168 ? 7.711 9.766 27.453 1 97.62 168 LEU B N 1
ATOM 5868 C CA . LEU B 1 168 ? 6.328 9.336 27.328 1 97.62 168 LEU B CA 1
ATOM 5869 C C . LEU B 1 168 ? 5.848 9.5 25.891 1 97.62 168 LEU B C 1
ATOM 5871 O O . LEU B 1 168 ? 6.375 10.328 25.141 1 97.62 168 LEU B O 1
ATOM 5875 N N . THR B 1 169 ? 4.992 8.656 25.516 1 97.31 169 THR B N 1
ATOM 5876 C CA . THR B 1 169 ? 4.207 8.789 24.297 1 97.31 169 THR B CA 1
ATOM 5877 C C . THR B 1 169 ? 2.715 8.75 24.594 1 97.31 169 THR B C 1
ATOM 5879 O O . THR B 1 169 ? 2.102 7.68 24.578 1 97.31 169 THR B O 1
ATOM 5882 N N . THR B 1 170 ? 2.119 9.93 24.766 1 96.69 170 THR B N 1
ATOM 5883 C CA . THR B 1 170 ? 0.824 9.977 25.438 1 96.69 170 THR B CA 1
ATOM 5884 C C . THR B 1 170 ? -0.306 10.094 24.422 1 96.69 170 THR B C 1
ATOM 5886 O O . THR B 1 170 ? -1.455 9.758 24.719 1 96.69 170 THR B O 1
ATOM 5889 N N . CYS B 1 171 ? -0.047 10.641 23.266 1 96.31 171 CYS B N 1
ATOM 5890 C CA . CYS B 1 171 ? -1.099 10.938 22.297 1 96.31 171 CYS B CA 1
ATOM 5891 C C . CYS B 1 171 ? -2.199 11.781 22.938 1 96.31 171 CYS B C 1
ATOM 5893 O O . CYS B 1 171 ? -3.371 11.648 22.578 1 96.31 171 CYS B O 1
ATOM 5895 N N . GLY B 1 172 ? -1.807 12.531 23.938 1 96.44 172 GLY B N 1
ATOM 5896 C CA . GLY B 1 172 ? -2.74 13.391 24.641 1 96.44 172 GLY B CA 1
ATOM 5897 C C . GLY B 1 172 ? -3.691 12.625 25.547 1 96.44 172 GLY B C 1
ATOM 5898 O O . GLY B 1 172 ? -4.734 13.148 25.938 1 96.44 172 GLY B O 1
ATOM 5899 N N . MET B 1 173 ? -3.439 11.398 25.844 1 95.62 173 MET B N 1
ATOM 5900 C CA . MET B 1 173 ? -4.332 10.57 26.641 1 95.62 173 MET B CA 1
ATOM 5901 C C . MET B 1 173 ? -3.646 10.109 27.922 1 95.62 173 MET B C 1
ATOM 5903 O O . MET B 1 173 ? -2.494 9.672 27.891 1 95.62 173 MET B O 1
ATOM 5907 N N . ALA B 1 174 ? -4.418 10.117 29.047 1 95 174 ALA B N 1
ATOM 5908 C CA . ALA B 1 174 ? -3.891 9.711 30.344 1 95 174 ALA B CA 1
ATOM 5909 C C . ALA B 1 174 ? -3.584 8.211 30.359 1 95 174 ALA B C 1
ATOM 5911 O O . ALA B 1 174 ? -2.623 7.777 31 1 95 174 ALA B O 1
ATOM 5912 N N . CYS B 1 175 ? -4.383 7.434 29.703 1 91.81 175 CYS B N 1
ATOM 5913 C CA . CYS B 1 175 ? -4.195 5.984 29.688 1 91.81 175 CYS B CA 1
ATOM 5914 C C . CYS B 1 175 ? -2.869 5.617 29.031 1 91.81 175 CYS B C 1
ATOM 5916 O O . CYS B 1 175 ? -2.221 4.648 29.422 1 91.81 175 CYS B O 1
ATOM 5918 N N . LYS B 1 176 ? -2.488 6.332 28.062 1 93.88 176 LYS B N 1
ATOM 5919 C CA . LYS B 1 176 ? -1.207 6.09 27.406 1 93.88 176 LYS B CA 1
ATOM 5920 C C . LYS B 1 176 ? -0.047 6.582 28.266 1 93.88 176 LYS B C 1
ATOM 5922 O O . LYS B 1 176 ? 1.012 5.949 28.312 1 93.88 176 LYS B O 1
ATOM 5927 N N . ALA B 1 177 ? -0.259 7.688 28.891 1 95.69 177 ALA B N 1
ATOM 5928 C CA . ALA B 1 177 ? 0.756 8.203 29.812 1 95.69 177 ALA B CA 1
ATOM 5929 C C . ALA B 1 177 ? 1.049 7.195 30.922 1 95.69 177 ALA B C 1
ATOM 5931 O O . ALA B 1 177 ? 2.193 7.059 31.359 1 95.69 177 ALA B O 1
ATOM 5932 N N . ALA B 1 178 ? 0.061 6.523 31.328 1 93.81 178 ALA B N 1
ATOM 5933 C CA . ALA B 1 178 ? 0.163 5.586 32.438 1 93.81 178 ALA B CA 1
ATOM 5934 C C . ALA B 1 178 ? 1.057 4.402 32.094 1 93.81 178 ALA B C 1
ATOM 5936 O O . ALA B 1 178 ? 1.557 3.701 32.969 1 93.81 178 ALA B O 1
ATOM 5937 N N . LYS B 1 179 ? 1.279 4.195 30.828 1 91.88 179 LYS B N 1
ATOM 5938 C CA . LYS B 1 179 ? 2.115 3.082 30.391 1 91.88 179 LYS B CA 1
ATOM 5939 C C . LYS B 1 179 ? 3.59 3.355 30.672 1 91.88 179 LYS B C 1
ATOM 5941 O O . LYS B 1 179 ? 4.414 2.439 30.625 1 91.88 179 LYS B O 1
ATOM 5946 N N . GLY B 1 180 ? 3.965 4.578 30.922 1 95.56 180 GLY B N 1
ATOM 5947 C CA . GLY B 1 180 ? 5.348 4.938 31.203 1 95.56 180 GLY B CA 1
ATOM 5948 C C . GLY B 1 180 ? 6.152 5.238 29.953 1 95.56 180 GLY B C 1
ATOM 5949 O O . GLY B 1 180 ? 5.621 5.207 28.844 1 95.56 180 GLY B O 1
ATOM 5950 N N . PRO B 1 181 ? 7.344 5.594 30.141 1 97.44 181 PRO B N 1
ATOM 5951 C CA . PRO B 1 181 ? 8.195 6.012 29.031 1 97.44 181 PRO B CA 1
ATOM 5952 C C . PRO B 1 181 ? 8.516 4.867 28.062 1 97.44 181 PRO B C 1
ATOM 5954 O O . PRO B 1 181 ? 8.586 3.707 28.484 1 97.44 181 PRO B O 1
ATOM 5957 N N . SER B 1 182 ? 8.711 5.203 26.859 1 97.06 182 SER B N 1
ATOM 5958 C CA . SER B 1 182 ? 9.102 4.234 25.844 1 97.06 182 SER B CA 1
ATOM 5959 C C . SER B 1 182 ? 10.469 3.629 26.156 1 97.06 182 SER B C 1
ATOM 5961 O O . SER B 1 182 ? 11.375 4.328 26.609 1 97.06 182 SER B O 1
ATOM 5963 N N . LYS B 1 183 ? 10.664 2.369 25.859 1 96.25 183 LYS B N 1
ATOM 5964 C CA . LYS B 1 183 ? 11.914 1.66 26.125 1 96.25 183 LYS B CA 1
ATOM 5965 C C . LYS B 1 183 ? 12.922 1.862 25 1 96.25 183 LYS B C 1
ATOM 5967 O O . LYS B 1 183 ? 14.125 1.745 25.219 1 96.25 183 LYS B O 1
ATOM 5972 N N . GLU B 1 184 ? 12.438 2.135 23.844 1 97 184 GLU B N 1
ATOM 5973 C CA . GLU B 1 184 ? 13.289 2.311 22.672 1 97 184 GLU B CA 1
ATOM 5974 C C . GLU B 1 184 ? 12.758 3.41 21.75 1 97 184 GLU B C 1
ATOM 5976 O O . GLU B 1 184 ? 11.594 3.807 21.859 1 97 184 GLU B O 1
ATOM 5981 N N . ASP B 1 185 ? 13.625 3.896 20.906 1 98.06 185 ASP B N 1
ATOM 5982 C CA . ASP B 1 185 ? 13.219 4.836 19.859 1 98.06 185 ASP B CA 1
ATOM 5983 C C . ASP B 1 185 ? 12.367 4.141 18.797 1 98.06 185 ASP B C 1
ATOM 5985 O O . ASP B 1 185 ? 12.633 2.99 18.438 1 98.06 185 ASP B O 1
ATOM 5989 N N . GLY B 1 186 ? 11.312 4.852 18.453 1 97.69 186 GLY B N 1
ATOM 5990 C CA . GLY B 1 186 ? 10.734 4.441 17.188 1 97.69 186 GLY B CA 1
ATOM 5991 C C . GLY B 1 186 ? 11.703 4.555 16.016 1 97.69 186 GLY B C 1
ATOM 5992 O O . GLY B 1 186 ? 12.727 5.23 16.125 1 97.69 186 GLY B O 1
ATOM 5993 N N . LEU B 1 187 ? 11.375 3.975 14.898 1 97.62 187 LEU B N 1
ATOM 5994 C CA . LEU B 1 187 ? 12.32 3.871 13.789 1 97.62 187 LEU B CA 1
ATOM 5995 C C . LEU B 1 187 ? 12.68 5.25 13.25 1 97.62 187 LEU B C 1
ATOM 5997 O O . LEU B 1 187 ? 13.844 5.516 12.93 1 97.62 187 LEU B O 1
ATOM 6001 N N . LEU B 1 188 ? 11.703 6.129 13.086 1 98.19 188 LEU B N 1
ATOM 6002 C CA . LEU B 1 188 ? 11.984 7.461 12.562 1 98.19 188 LEU B CA 1
ATOM 6003 C C . LEU B 1 188 ? 12.984 8.195 13.445 1 98.19 188 LEU B C 1
ATOM 6005 O O . LEU B 1 188 ? 13.906 8.836 12.945 1 98.19 188 LEU B O 1
ATOM 6009 N N . VAL B 1 189 ? 12.75 8.102 14.727 1 98.31 189 VAL B N 1
ATOM 6010 C CA . VAL B 1 189 ? 13.648 8.758 15.672 1 98.31 189 VAL B CA 1
ATOM 6011 C C . VAL B 1 189 ? 15.031 8.117 15.609 1 98.31 189 VAL B C 1
ATOM 6013 O O . VAL B 1 189 ? 16.047 8.82 15.641 1 98.31 189 VAL B O 1
ATOM 6016 N N . LYS B 1 190 ? 15.07 6.793 15.477 1 98 190 LYS B N 1
ATOM 6017 C CA . LYS B 1 190 ? 16.344 6.086 15.328 1 98 190 LYS B CA 1
ATOM 6018 C C . LYS B 1 190 ? 17.094 6.574 14.102 1 98 190 LYS B C 1
ATOM 6020 O O . LYS B 1 190 ? 18.312 6.797 14.164 1 98 190 LYS B O 1
ATOM 6025 N N . VAL B 1 191 ? 16.406 6.727 13.023 1 97.94 191 VAL B N 1
ATOM 6026 C CA . VAL B 1 191 ? 17.016 7.152 11.773 1 97.94 191 VAL B CA 1
ATOM 6027 C C . VAL B 1 191 ? 17.547 8.586 11.914 1 97.94 191 VAL B C 1
ATOM 6029 O O . VAL B 1 191 ? 18.656 8.891 11.477 1 97.94 191 VAL B O 1
ATOM 6032 N N . LEU B 1 192 ? 16.75 9.43 12.531 1 98.06 192 LEU B N 1
ATOM 6033 C CA . LEU B 1 192 ? 17.156 10.82 12.734 1 98.06 192 LEU B CA 1
ATOM 6034 C C . LEU B 1 192 ? 18.391 10.891 13.625 1 98.06 192 LEU B C 1
ATOM 6036 O O . LEU B 1 192 ? 19.328 11.633 13.328 1 98.06 192 LEU B O 1
ATOM 6040 N N . ARG B 1 193 ? 18.438 10.117 14.672 1 97.25 193 ARG B N 1
ATOM 6041 C CA . ARG B 1 193 ? 19.594 10.062 15.555 1 97.25 193 ARG B CA 1
ATOM 6042 C C . ARG B 1 193 ? 20.828 9.523 14.82 1 97.25 193 ARG B C 1
ATOM 6044 O O . ARG B 1 193 ? 21.938 9.992 15.047 1 97.25 193 ARG B O 1
ATOM 6051 N N . ALA B 1 194 ? 20.609 8.547 13.984 1 96.56 194 ALA B N 1
ATOM 6052 C CA . ALA B 1 194 ? 21.719 7.969 13.219 1 96.56 194 ALA B CA 1
ATOM 6053 C C . ALA B 1 194 ? 22.375 9.023 12.32 1 96.56 194 ALA B C 1
ATOM 6055 O O . ALA B 1 194 ? 23.562 8.945 12.039 1 96.56 194 ALA B O 1
ATOM 6056 N N . HIS B 1 195 ? 21.609 9.977 11.977 1 96.56 195 HIS B N 1
ATOM 6057 C CA . HIS B 1 195 ? 22.125 11.047 11.133 1 96.56 195 HIS B CA 1
ATOM 6058 C C . HIS B 1 195 ? 22.594 12.234 11.977 1 96.56 195 HIS B C 1
ATOM 6060 O O . HIS B 1 195 ? 22.938 13.289 11.438 1 96.56 195 HIS B O 1
ATOM 6066 N N . GLY B 1 196 ? 22.5 12.125 13.266 1 96.19 196 GLY B N 1
ATOM 6067 C CA . GLY B 1 196 ? 23.141 13.078 14.156 1 96.19 196 GLY B CA 1
ATOM 6068 C C . GLY B 1 196 ? 22.172 14.062 14.781 1 96.19 196 GLY B C 1
ATOM 6069 O O . GLY B 1 196 ? 22.578 14.945 15.539 1 96.19 196 GLY B O 1
ATOM 6070 N N . ALA B 1 197 ? 20.875 13.938 14.5 1 97.75 197 ALA B N 1
ATOM 6071 C CA . ALA B 1 197 ? 19.891 14.836 15.094 1 97.75 197 ALA B CA 1
ATOM 6072 C C . ALA B 1 197 ? 19.828 14.664 16.609 1 97.75 197 ALA B C 1
ATOM 6074 O O . ALA B 1 197 ? 20.156 13.594 17.141 1 97.75 197 ALA B O 1
ATOM 6075 N N . ILE B 1 198 ? 19.469 15.703 17.281 1 98.25 198 ILE B N 1
ATOM 6076 C CA . ILE B 1 198 ? 19.391 15.695 18.734 1 98.25 198 ILE B CA 1
ATOM 6077 C C . ILE B 1 198 ? 17.969 16.031 19.172 1 98.25 198 ILE B C 1
ATOM 6079 O O . ILE B 1 198 ? 17.641 17.203 19.422 1 98.25 198 ILE B O 1
ATOM 6083 N N . PRO B 1 199 ? 17.109 15 19.297 1 98.56 199 PRO B N 1
ATOM 6084 C CA . PRO B 1 199 ? 15.789 15.258 19.906 1 98.56 199 PRO B CA 1
ATOM 6085 C C . PRO B 1 199 ? 15.883 15.789 21.328 1 98.56 199 PRO B C 1
ATOM 6087 O O . PRO B 1 199 ? 16.562 15.188 22.172 1 98.56 199 PRO B O 1
ATOM 6090 N N . PHE B 1 200 ? 15.172 16.953 21.609 1 98.56 200 PHE B N 1
ATOM 6091 C CA . PHE B 1 200 ? 15.43 17.547 22.922 1 98.56 200 PHE B CA 1
ATOM 6092 C C . PHE B 1 200 ? 14.125 17.969 23.578 1 98.56 200 PHE B C 1
ATOM 6094 O O . PHE B 1 200 ? 14.102 18.281 24.766 1 98.56 200 PHE B O 1
ATOM 6101 N N . VAL B 1 201 ? 13.008 18 22.828 1 98.5 201 VAL B N 1
ATOM 6102 C CA . VAL B 1 201 ? 11.688 18.266 23.391 1 98.5 201 VAL B CA 1
ATOM 6103 C C . VAL B 1 201 ? 10.633 17.422 22.688 1 98.5 201 VAL B C 1
ATOM 6105 O O . VAL B 1 201 ? 10.867 16.922 21.578 1 98.5 201 VAL B O 1
ATOM 6108 N N . ARG B 1 202 ? 9.531 17.203 23.391 1 98.62 202 ARG B N 1
ATOM 6109 C CA . ARG B 1 202 ? 8.328 16.609 22.812 1 98.62 202 ARG B CA 1
ATOM 6110 C C . ARG B 1 202 ? 7.258 17.656 22.578 1 98.62 202 ARG B C 1
ATOM 6112 O O . ARG B 1 202 ? 7.031 18.531 23.438 1 98.62 202 ARG B O 1
ATOM 6119 N N . GLY B 1 203 ? 6.602 17.578 21.422 1 98.75 203 GLY B N 1
ATOM 6120 C CA . GLY B 1 203 ? 5.566 18.547 21.094 1 98.75 203 GLY B CA 1
ATOM 6121 C C . GLY B 1 203 ? 4.184 18.125 21.547 1 98.75 203 GLY B C 1
ATOM 6122 O O . GLY B 1 203 ? 3.838 16.938 21.469 1 98.75 203 GLY B O 1
ATOM 6123 N N . ASN B 1 204 ? 3.383 19.062 21.953 1 98.69 204 ASN B N 1
ATOM 6124 C CA . ASN B 1 204 ? 2.041 18.844 22.484 1 98.69 204 ASN B CA 1
ATOM 6125 C C . ASN B 1 204 ? 1.065 18.453 21.375 1 98.69 204 ASN B C 1
ATOM 6127 O O . ASN B 1 204 ? 1.281 18.781 20.203 1 98.69 204 ASN B O 1
ATOM 6131 N N . VAL B 1 205 ? -0.009 17.719 21.75 1 98.44 205 VAL B N 1
ATOM 6132 C CA . VAL B 1 205 ? -0.951 17.125 20.797 1 98.44 205 VAL B CA 1
ATOM 6133 C C . VAL B 1 205 ? -2.365 17.188 21.375 1 98.44 205 VAL B C 1
ATOM 6135 O O . VAL B 1 205 ? -2.547 17.422 22.578 1 98.44 205 VAL B O 1
ATOM 6138 N N . PRO B 1 206 ? -3.361 17.078 20.547 1 97.12 206 PRO B N 1
ATOM 6139 C CA . PRO B 1 206 ? -4.711 16.906 21.094 1 97.12 206 PRO B CA 1
ATOM 6140 C C . PRO B 1 206 ? -4.965 15.5 21.625 1 97.12 206 PRO B C 1
ATOM 6142 O O . PRO B 1 206 ? -4.27 14.555 21.234 1 97.12 206 PRO B O 1
ATOM 6145 N N . GLN B 1 207 ? -6.027 15.414 22.453 1 95.25 207 GLN B N 1
ATOM 6146 C CA . GLN B 1 207 ? -6.48 14.094 22.875 1 95.25 207 GLN B CA 1
ATOM 6147 C C . GLN B 1 207 ? -6.836 13.227 21.672 1 95.25 207 GLN B C 1
ATOM 6149 O O . GLN B 1 207 ? -7.547 13.672 20.766 1 95.25 207 GLN B O 1
ATOM 6154 N N . CYS B 1 208 ? -6.281 12.086 21.5 1 92.25 208 CYS B N 1
ATOM 6155 C CA . CYS B 1 208 ? -6.555 11.094 20.469 1 92.25 208 CYS B CA 1
ATOM 6156 C C . CYS B 1 208 ? -6.043 11.562 19.109 1 92.25 208 CYS B C 1
ATOM 6158 O O . CYS B 1 208 ? -6.34 10.953 18.094 1 92.25 208 CYS B O 1
ATOM 6160 N N . MET B 1 209 ? -5.367 12.641 19 1 92.56 209 MET B N 1
ATOM 6161 C CA . MET B 1 209 ? -4.688 13.133 17.812 1 92.56 209 MET B CA 1
ATOM 6162 C C . MET B 1 209 ? -5.695 13.516 16.734 1 92.56 209 MET B C 1
ATOM 6164 O O . MET B 1 209 ? -5.34 13.617 15.555 1 92.56 209 MET B O 1
ATOM 6168 N N . MET B 1 210 ? -6.961 13.727 17.062 1 90.81 210 MET B N 1
ATOM 6169 C CA . MET B 1 210 ? -7.969 13.828 16 1 90.81 210 MET B CA 1
ATOM 6170 C C . MET B 1 210 ? -8.703 15.156 16.078 1 90.81 210 MET B C 1
ATOM 6172 O O . MET B 1 210 ? -9.93 15.203 15.961 1 90.81 210 MET B O 1
ATOM 6176 N N . LEU B 1 211 ? -7.977 16.234 16.375 1 92.06 211 LEU B N 1
ATOM 6177 C CA . LEU B 1 211 ? -8.516 17.578 16.375 1 92.06 211 LEU B CA 1
ATOM 6178 C C . LEU B 1 211 ? -7.559 18.547 15.68 1 92.06 211 LEU B C 1
ATOM 6180 O O . LEU B 1 211 ? -6.34 18.438 15.836 1 92.06 211 LEU B O 1
ATOM 6184 N N . PRO B 1 212 ? -8.156 19.484 14.945 1 94.81 212 PRO B N 1
ATOM 6185 C CA . PRO B 1 212 ? -7.301 20.531 14.391 1 94.81 212 PRO B CA 1
ATOM 6186 C C . PRO B 1 212 ? -6.953 21.609 15.414 1 94.81 212 PRO B C 1
ATOM 6188 O O . PRO B 1 212 ? -6.93 22.797 15.078 1 94.81 212 PRO B O 1
ATOM 6191 N N . GLU B 1 213 ? -6.883 21.219 16.656 1 95.31 213 GLU B N 1
ATOM 6192 C CA . GLU B 1 213 ? -6.426 21.953 17.828 1 95.31 213 GLU B CA 1
ATOM 6193 C C . GLU B 1 213 ? -5.566 21.078 18.734 1 95.31 213 GLU B C 1
ATOM 6195 O O . GLU B 1 213 ? -5.723 19.859 18.766 1 95.31 213 GLU B O 1
ATOM 6200 N N . SER B 1 214 ? -4.707 21.703 19.391 1 97.06 214 SER B N 1
ATOM 6201 C CA . SER B 1 214 ? -3.885 20.938 20.328 1 97.06 214 SER B CA 1
ATOM 6202 C C . SER B 1 214 ? -4.301 21.172 21.766 1 97.06 214 SER B C 1
ATOM 6204 O O . SER B 1 214 ? -3.842 22.141 22.391 1 97.06 214 SER B O 1
ATOM 6206 N N . ASP B 1 215 ? -5.172 20.312 22.234 1 97.38 215 ASP B N 1
ATOM 6207 C CA . ASP B 1 215 ? -5.703 20.359 23.594 1 97.38 215 ASP B CA 1
ATOM 6208 C C . ASP B 1 215 ? -5.871 18.953 24.172 1 97.38 215 ASP B C 1
ATOM 6210 O O . ASP B 1 215 ? -6.203 18.016 23.453 1 97.38 215 ASP B O 1
ATOM 6214 N N . ASN B 1 216 ? -5.508 18.766 25.375 1 97 216 ASN B N 1
ATOM 6215 C CA . ASN B 1 216 ? -5.715 17.516 26.109 1 97 216 ASN B CA 1
ATOM 6216 C C . ASN B 1 216 ? -5.773 17.75 27.609 1 97 216 ASN B C 1
ATOM 6218 O O . ASN B 1 216 ? -5.453 18.828 28.094 1 97 216 ASN B O 1
ATOM 6222 N N . ALA B 1 217 ? -6.141 16.766 28.344 1 95.56 217 ALA B N 1
ATOM 6223 C CA . ALA B 1 217 ? -6.387 16.906 29.781 1 95.56 217 ALA B CA 1
ATOM 6224 C C . ALA B 1 217 ? -5.086 16.844 30.578 1 95.56 217 ALA B C 1
ATOM 6226 O O . ALA B 1 217 ? -5.047 17.203 31.75 1 95.56 217 ALA B O 1
ATOM 6227 N N . ILE B 1 218 ? -4.035 16.391 29.953 1 97.5 218 ILE B N 1
ATOM 6228 C CA . ILE B 1 218 ? -2.77 16.203 30.672 1 97.5 218 ILE B CA 1
ATOM 6229 C C . ILE B 1 218 ? -2 17.516 30.703 1 97.5 218 ILE B C 1
ATOM 6231 O O . ILE B 1 218 ? -1.767 18.078 31.781 1 97.5 218 ILE B O 1
ATOM 6235 N N . PHE B 1 219 ? -1.735 18.047 29.562 1 98.06 219 PHE B N 1
ATOM 6236 C CA . PHE B 1 219 ? -0.815 19.172 29.422 1 98.06 219 PHE B CA 1
ATOM 6237 C C . PHE B 1 219 ? -1.576 20.469 29.172 1 98.06 219 PHE B C 1
ATOM 6239 O O . PHE B 1 219 ? -1.015 21.562 29.297 1 98.06 219 PHE B O 1
ATOM 6246 N N . GLY B 1 220 ? -2.834 20.359 28.766 1 96.94 220 GLY B N 1
ATOM 6247 C CA . GLY B 1 220 ? -3.617 21.531 28.438 1 96.94 220 GLY B CA 1
ATOM 6248 C C . GLY B 1 220 ? -3.432 22 27 1 96.94 220 GLY B C 1
ATOM 6249 O O . GLY B 1 220 ? -2.936 21.25 26.172 1 96.94 220 GLY B O 1
ATOM 6250 N N . ARG B 1 221 ? -3.836 23.234 26.734 1 97.19 221 ARG B N 1
ATOM 6251 C CA . ARG B 1 221 ? -3.902 23.766 25.375 1 97.19 221 ARG B CA 1
ATOM 6252 C C . ARG B 1 221 ? -2.578 24.422 24.984 1 97.19 221 ARG B C 1
ATOM 6254 O O . ARG B 1 221 ? -1.948 25.094 25.781 1 97.19 221 ARG B O 1
ATOM 6261 N N . SER B 1 222 ? -2.18 24.141 23.734 1 98.31 222 SER B N 1
ATOM 6262 C CA . SER B 1 222 ? -1.099 24.922 23.141 1 98.31 222 SER B CA 1
ATOM 6263 C C . SER B 1 222 ? -1.631 26.172 22.453 1 98.31 222 SER B C 1
ATOM 6265 O O . SER B 1 222 ? -2.707 26.141 21.844 1 98.31 222 SER B O 1
ATOM 6267 N N . ASP B 1 223 ? -0.825 27.219 22.453 1 98.56 223 ASP B N 1
ATOM 6268 C CA . ASP B 1 223 ? -1.232 28.5 21.875 1 98.56 223 ASP B CA 1
ATOM 6269 C C . ASP B 1 223 ? -0.488 28.781 20.578 1 98.56 223 ASP B C 1
ATOM 6271 O O . ASP B 1 223 ? 0.574 28.219 20.328 1 98.56 223 ASP B O 1
ATOM 6275 N N . ASN B 1 224 ? -1.121 29.609 19.797 1 98.62 224 ASN B N 1
ATOM 6276 C CA . ASN B 1 224 ? -0.508 30.094 18.562 1 98.62 224 ASN B CA 1
ATOM 6277 C C . ASN B 1 224 ? 0.392 31.297 18.828 1 98.62 224 ASN B C 1
ATOM 6279 O O . ASN B 1 224 ? -0.062 32.312 19.359 1 98.62 224 ASN B O 1
ATOM 6283 N N . PRO B 1 225 ? 1.63 31.234 18.391 1 98.31 225 PRO B N 1
ATOM 6284 C CA . PRO B 1 225 ? 2.555 32.344 18.672 1 98.31 225 PRO B CA 1
ATOM 6285 C C . PRO B 1 225 ? 2.111 33.656 18.031 1 98.31 225 PRO B C 1
ATOM 6287 O O . PRO B 1 225 ? 2.521 34.719 18.469 1 98.31 225 PRO B O 1
ATOM 6290 N N . TRP B 1 226 ? 1.325 33.625 17.031 1 98.44 226 TRP B N 1
ATOM 6291 C CA . TRP B 1 226 ? 0.874 34.812 16.344 1 98.44 226 TRP B CA 1
ATOM 6292 C C . TRP B 1 226 ? -0.262 35.5 17.109 1 98.44 226 TRP B C 1
ATOM 6294 O O . TRP B 1 226 ? -0.52 36.688 16.922 1 98.44 226 TRP B O 1
ATOM 6304 N N . ASN B 1 227 ? -1.022 34.75 17.797 1 98.06 227 ASN B N 1
ATOM 6305 C CA . ASN B 1 227 ? -2.137 35.156 18.641 1 98.06 227 ASN B CA 1
ATOM 6306 C C . ASN B 1 227 ? -2.463 34.094 19.688 1 98.06 227 ASN B C 1
ATOM 6308 O O . ASN B 1 227 ? -3.059 33.062 19.375 1 98.06 227 ASN B O 1
ATOM 6312 N N . LEU B 1 228 ? -2.162 34.344 20.938 1 97.62 228 LEU B N 1
ATOM 6313 C CA . LEU B 1 228 ? -2.232 33.344 22 1 97.62 228 LEU B CA 1
ATOM 6314 C C . LEU B 1 228 ? -3.676 32.938 22.266 1 97.62 228 LEU B C 1
ATOM 6316 O O . LEU B 1 228 ? -3.926 31.938 22.922 1 97.62 228 LEU B O 1
ATOM 6320 N N . GLY B 1 229 ? -4.637 33.656 21.781 1 97.44 229 GLY B N 1
ATOM 6321 C CA . GLY B 1 229 ? -6.043 33.312 21.906 1 97.44 229 GLY B CA 1
ATOM 6322 C C . GLY B 1 229 ? -6.531 32.375 20.812 1 97.44 229 GLY B C 1
ATOM 6323 O O . GLY B 1 229 ? -7.691 31.953 20.812 1 97.44 229 GLY B O 1
ATOM 6324 N N . ARG B 1 230 ? -5.664 32 19.922 1 98.25 230 ARG B N 1
ATOM 6325 C CA . ARG B 1 230 ? -6.016 31.125 18.812 1 98.25 230 ARG B CA 1
ATOM 6326 C C . ARG B 1 230 ? -5.164 29.859 18.797 1 98.25 230 ARG B C 1
ATOM 6328 O O . ARG B 1 230 ? -4.137 29.797 19.484 1 98.25 230 ARG B O 1
ATOM 6335 N N . THR B 1 231 ? -5.652 28.859 18.125 1 98.25 231 THR B N 1
ATOM 6336 C CA . THR B 1 231 ? -5.016 27.547 18.141 1 98.25 231 THR B CA 1
ATOM 6337 C C . THR B 1 231 ? -3.867 27.5 17.141 1 98.25 231 THR B C 1
ATOM 6339 O O . THR B 1 231 ? -3.936 28.125 16.078 1 98.25 231 THR B O 1
ATOM 6342 N N . PRO B 1 232 ? -2.797 26.844 17.469 1 98.69 232 PRO B N 1
ATOM 6343 C CA . PRO B 1 232 ? -1.767 26.547 16.469 1 98.69 232 PRO B CA 1
ATOM 6344 C C . PRO B 1 232 ? -2.158 25.406 15.531 1 98.69 232 PRO B C 1
ATOM 6346 O O . PRO B 1 232 ? -1.36 25 14.688 1 98.69 232 PRO B O 1
ATOM 6349 N N . GLY B 1 233 ? -3.367 24.875 15.656 1 98.19 233 GLY B N 1
ATOM 6350 C CA . GLY B 1 233 ? -3.814 23.719 14.891 1 98.19 233 GLY B CA 1
ATOM 6351 C C . GLY B 1 233 ? -3.559 22.406 15.594 1 98.19 233 GLY B C 1
ATOM 6352 O O . GLY B 1 233 ? -3.43 22.359 16.812 1 98.19 233 GLY B O 1
ATOM 6353 N N . GLY B 1 234 ? -3.582 21.312 14.891 1 97.25 234 GLY B N 1
ATOM 6354 C CA . GLY B 1 234 ? -3.404 19.938 15.336 1 97.25 234 GLY B CA 1
ATOM 6355 C C . GLY B 1 234 ? -3.555 18.922 14.219 1 97.25 234 GLY B C 1
ATOM 6356 O O . GLY B 1 234 ? -4.09 19.25 13.156 1 97.25 234 GLY B O 1
ATOM 6357 N N . SER B 1 235 ? -2.926 17.719 14.406 1 96.69 235 SER B N 1
ATOM 6358 C CA . SER B 1 235 ? -2.523 17.25 15.734 1 96.69 235 SER B CA 1
ATOM 6359 C C . SER B 1 235 ? -1.054 17.562 16 1 96.69 235 SER B C 1
ATOM 6361 O O . SER B 1 235 ? -0.532 17.234 17.062 1 96.69 235 SER B O 1
ATOM 6363 N N . SER B 1 236 ? -0.303 18.172 15.094 1 98.69 236 SER B N 1
ATOM 6364 C CA . SER B 1 236 ? 1.077 18.562 15.359 1 98.69 236 SER B CA 1
ATOM 6365 C C . SER B 1 236 ? 1.168 20.031 15.781 1 98.69 236 SER B C 1
ATOM 6367 O O . SER B 1 236 ? 2.053 20.75 15.328 1 98.69 236 SER B O 1
ATOM 6369 N N . GLY B 1 237 ? 0.248 20.406 16.594 1 98.69 237 GLY B N 1
ATOM 6370 C CA . GLY B 1 237 ? 0.18 21.812 17 1 98.69 237 GLY B CA 1
ATOM 6371 C C . GLY B 1 237 ? 1.367 22.25 17.844 1 98.69 237 GLY B C 1
ATOM 6372 O O . GLY B 1 237 ? 1.824 23.391 17.719 1 98.69 237 GLY B O 1
ATOM 6373 N N . GLY B 1 238 ? 1.828 21.375 18.766 1 98.75 238 GLY B N 1
ATOM 6374 C CA . GLY B 1 238 ? 3.047 21.688 19.5 1 98.75 238 GLY B CA 1
ATOM 6375 C C . GLY B 1 238 ? 4.23 21.969 18.594 1 98.75 238 GLY B C 1
ATOM 6376 O O . GLY B 1 238 ? 4.922 22.984 18.75 1 98.75 238 GLY B O 1
ATOM 6377 N N . GLU B 1 239 ? 4.422 21.109 17.594 1 98.81 239 GLU B N 1
ATOM 6378 C CA . GLU B 1 239 ? 5.516 21.281 16.656 1 98.81 239 GLU B CA 1
ATOM 6379 C C . GLU B 1 239 ? 5.375 22.578 15.883 1 98.81 239 GLU B C 1
ATOM 6381 O O . GLU B 1 239 ? 6.355 23.312 15.695 1 98.81 239 GLU B O 1
ATOM 6386 N N . GLY B 1 240 ? 4.125 22.844 15.422 1 98.69 240 GLY B N 1
ATOM 6387 C CA . GLY B 1 240 ? 3.893 24.094 14.719 1 98.69 240 GLY B CA 1
ATOM 6388 C C . GLY B 1 240 ? 4.223 25.328 15.555 1 98.69 240 GLY B C 1
ATOM 6389 O O . GLY B 1 240 ? 4.887 26.25 15.07 1 98.69 240 GLY B O 1
ATOM 6390 N N . SER B 1 241 ? 3.803 25.328 16.766 1 98.69 241 SER B N 1
ATOM 6391 C CA . SER B 1 241 ? 4.039 26.438 17.672 1 98.69 241 SER B CA 1
ATOM 6392 C C . SER B 1 241 ? 5.527 26.609 17.969 1 98.69 241 SER B C 1
ATOM 6394 O O . SER B 1 241 ? 6.039 27.734 17.984 1 98.69 241 SER B O 1
ATOM 6396 N N . LEU B 1 242 ? 6.207 25.5 18.219 1 98.81 242 LEU B N 1
ATOM 6397 C CA . LEU B 1 242 ? 7.621 25.531 18.562 1 98.81 242 LEU B CA 1
ATOM 6398 C C . LEU B 1 242 ? 8.461 26.031 17.406 1 98.81 242 LEU B C 1
ATOM 6400 O O . LEU B 1 242 ? 9.375 26.844 17.594 1 98.81 242 LEU B O 1
ATOM 6404 N N . VAL B 1 243 ? 8.172 25.578 16.219 1 98.69 243 VAL B N 1
ATOM 6405 C CA . VAL B 1 243 ? 8.93 26 15.047 1 98.69 243 VAL B CA 1
ATOM 6406 C C . VAL B 1 243 ? 8.648 27.469 14.758 1 98.69 243 VAL B C 1
ATOM 6408 O O . VAL B 1 243 ? 9.57 28.25 14.516 1 98.69 243 VAL B O 1
ATOM 6411 N N . ALA B 1 244 ? 7.422 27.859 14.82 1 98.5 244 ALA B N 1
ATOM 6412 C CA . ALA B 1 244 ? 7.035 29.234 14.523 1 98.5 244 ALA B CA 1
ATOM 6413 C C . ALA B 1 244 ? 7.688 30.219 15.492 1 98.5 244 ALA B C 1
ATOM 6415 O O . ALA B 1 244 ? 8.078 31.328 15.102 1 98.5 244 ALA B O 1
ATOM 6416 N N . SER B 1 245 ? 7.797 29.844 16.703 1 97.69 245 SER B N 1
ATOM 6417 C CA . SER B 1 245 ? 8.375 30.719 17.719 1 97.69 245 SER B CA 1
ATOM 6418 C C . SER B 1 245 ? 9.891 30.578 17.781 1 97.69 245 SER B C 1
ATOM 6420 O O . SER B 1 245 ? 10.539 31.141 18.672 1 97.69 245 SER B O 1
ATOM 6422 N N . ARG B 1 246 ? 10.445 29.781 16.938 1 97.62 246 ARG B N 1
ATOM 6423 C CA . ARG B 1 246 ? 11.883 29.531 16.844 1 97.62 246 ARG B CA 1
ATOM 6424 C C . ARG B 1 246 ? 12.414 28.875 18.125 1 97.62 246 ARG B C 1
ATOM 6426 O O . ARG B 1 246 ? 13.516 29.203 18.578 1 97.62 246 ARG B O 1
ATOM 6433 N N . SER B 1 247 ? 11.57 28.094 18.688 1 98 247 SER B N 1
ATOM 6434 C CA . SER B 1 247 ? 11.977 27.297 19.844 1 98 247 SER B CA 1
ATOM 6435 C C . SER B 1 247 ? 12.664 26.016 19.422 1 98 247 SER B C 1
ATOM 6437 O O . SER B 1 247 ? 13.336 25.359 20.219 1 98 247 SER B O 1
ATOM 6439 N N . THR B 1 248 ? 12.508 25.625 18.203 1 98.44 248 THR B N 1
ATOM 6440 C CA . THR B 1 248 ? 13.219 24.547 17.531 1 98.44 248 THR B CA 1
ATOM 6441 C C . THR B 1 248 ? 13.367 24.844 16.031 1 98.44 248 THR B C 1
ATOM 6443 O O . THR B 1 248 ? 12.477 25.438 15.43 1 98.44 248 THR B O 1
ATOM 6446 N N . PRO B 1 249 ? 14.484 24.516 15.43 1 98.19 249 PRO B N 1
ATOM 6447 C CA . PRO B 1 249 ? 14.633 24.781 14 1 98.19 249 PRO B CA 1
ATOM 6448 C C . PRO B 1 249 ? 13.93 23.734 13.141 1 98.19 249 PRO B C 1
ATOM 6450 O O . PRO B 1 249 ? 13.625 23.984 11.969 1 98.19 249 PRO B O 1
ATOM 6453 N N . LEU B 1 250 ? 13.75 22.547 13.664 1 98.62 250 LEU B N 1
ATOM 6454 C CA . LEU B 1 250 ? 13.188 21.422 12.922 1 98.62 250 LEU B CA 1
ATOM 6455 C C . LEU B 1 250 ? 12.344 20.531 13.836 1 98.62 250 LEU B C 1
ATOM 6457 O O . LEU B 1 250 ? 12.68 20.359 15.016 1 98.62 250 LEU B O 1
ATOM 6461 N N . ALA B 1 251 ? 11.281 20.031 13.312 1 98.88 251 ALA B N 1
ATOM 6462 C CA . ALA B 1 251 ? 10.398 19.156 14.078 1 98.88 251 ALA B CA 1
ATOM 6463 C C . ALA B 1 251 ? 9.891 18 13.219 1 98.88 251 ALA B C 1
ATOM 6465 O O . ALA B 1 251 ? 9.953 18.062 11.984 1 98.88 251 ALA B O 1
ATOM 6466 N N . LEU B 1 252 ? 9.477 16.906 13.875 1 98.88 252 LEU B N 1
ATOM 6467 C CA . LEU B 1 252 ? 8.82 15.781 13.234 1 98.88 252 LEU B CA 1
ATOM 6468 C C . LEU B 1 252 ? 7.375 15.641 13.711 1 98.88 252 LEU B C 1
ATOM 6470 O O . LEU B 1 252 ? 7.125 15.5 14.906 1 98.88 252 LEU B O 1
ATOM 6474 N N . GLY B 1 253 ? 6.465 15.773 12.773 1 98.62 253 GLY B N 1
ATOM 6475 C CA . GLY B 1 253 ? 5.047 15.594 13.047 1 98.62 253 GLY B CA 1
ATOM 6476 C C . GLY B 1 253 ? 4.441 14.422 12.297 1 98.62 253 GLY B C 1
ATOM 6477 O O . GLY B 1 253 ? 5.156 13.523 11.859 1 98.62 253 GLY B O 1
ATOM 6478 N N . SER B 1 254 ? 3.102 14.359 12.312 1 97.94 254 SER B N 1
ATOM 6479 C CA . SER B 1 254 ? 2.355 13.359 11.555 1 97.94 254 SER B CA 1
ATOM 6480 C C . SER B 1 254 ? 1.061 13.945 11 1 97.94 254 SER B C 1
ATOM 6482 O O . SER B 1 254 ? 0.588 14.977 11.469 1 97.94 254 SER B O 1
ATOM 6484 N N . ASP B 1 255 ? 0.522 13.281 9.961 1 98.12 255 ASP B N 1
ATOM 6485 C CA . ASP B 1 255 ? -0.587 13.836 9.195 1 98.12 255 ASP B CA 1
ATOM 6486 C C . ASP B 1 255 ? -1.534 12.734 8.719 1 98.12 255 ASP B C 1
ATOM 6488 O O . ASP B 1 255 ? -1.151 11.883 7.918 1 98.12 255 ASP B O 1
ATOM 6492 N N . VAL B 1 256 ? -2.773 12.75 9.25 1 96.12 256 VAL B N 1
ATOM 6493 C CA . VAL B 1 256 ? -3.803 11.797 8.852 1 96.12 256 VAL B CA 1
ATOM 6494 C C . VAL B 1 256 ? -4.922 12.516 8.102 1 96.12 256 VAL B C 1
ATOM 6496 O O . VAL B 1 256 ? -5.68 11.891 7.359 1 96.12 256 VAL B O 1
ATOM 6499 N N . GLY B 1 257 ? -4.98 13.766 8.234 1 97.19 257 GLY B N 1
ATOM 6500 C CA . GLY B 1 257 ? -5.977 14.641 7.637 1 97.19 257 GLY B CA 1
ATOM 6501 C C . GLY B 1 257 ? -5.574 16.109 7.652 1 97.19 257 GLY B C 1
ATOM 6502 O O . GLY B 1 257 ? -6.426 16.984 7.781 1 97.19 257 GLY B O 1
ATOM 6503 N N . GLY B 1 258 ? -4.301 16.344 7.641 1 98.31 258 GLY B N 1
ATOM 6504 C CA . GLY B 1 258 ? -3.799 17.703 7.66 1 98.31 258 GLY B CA 1
ATOM 6505 C C . GLY B 1 258 ? -2.971 18.031 8.891 1 98.31 258 GLY B C 1
ATOM 6506 O O . GLY B 1 258 ? -2.445 19.125 9.031 1 98.31 258 GLY B O 1
ATOM 6507 N N . SER B 1 259 ? -2.648 17.125 9.688 1 98.25 259 SER B N 1
ATOM 6508 C CA . SER B 1 259 ? -2.125 17.344 11.031 1 98.25 259 SER B CA 1
ATOM 6509 C C . SER B 1 259 ? -0.696 17.875 10.984 1 98.25 259 SER B C 1
ATOM 6511 O O . SER B 1 259 ? -0.157 18.312 12.008 1 98.25 259 SER B O 1
ATOM 6513 N N . ILE B 1 260 ? -0.051 17.797 9.93 1 98.81 260 ILE B N 1
ATOM 6514 C CA . ILE B 1 260 ? 1.176 18.562 9.727 1 98.81 260 ILE B CA 1
ATOM 6515 C C . ILE B 1 260 ? 0.85 19.906 9.07 1 98.81 260 ILE B C 1
ATOM 6517 O O . ILE B 1 260 ? 1.282 20.953 9.539 1 98.81 260 ILE B O 1
ATOM 6521 N N . ARG B 1 261 ? 0.052 19.828 8.109 1 98.88 261 ARG B N 1
ATOM 6522 C CA . ARG B 1 261 ? -0.197 20.938 7.199 1 98.88 261 ARG B CA 1
ATOM 6523 C C . ARG B 1 261 ? -1.087 21.984 7.848 1 98.88 261 ARG B C 1
ATOM 6525 O O . ARG B 1 261 ? -0.898 23.188 7.633 1 98.88 261 ARG B O 1
ATOM 6532 N N . ILE B 1 262 ? -2.006 21.578 8.734 1 98.88 262 ILE B N 1
ATOM 6533 C CA . ILE B 1 262 ? -2.885 22.531 9.414 1 98.88 262 ILE B CA 1
ATOM 6534 C C . ILE B 1 262 ? -2.066 23.406 10.359 1 98.88 262 ILE B C 1
ATOM 6536 O O . ILE B 1 262 ? -2.107 24.625 10.273 1 98.88 262 ILE B O 1
ATOM 6540 N N . PRO B 1 263 ? -1.271 22.766 11.203 1 98.88 263 PRO B N 1
ATOM 6541 C CA . PRO B 1 263 ? -0.441 23.609 12.07 1 98.88 263 PRO B CA 1
ATOM 6542 C C . PRO B 1 263 ? 0.477 24.547 11.281 1 98.88 263 PRO B C 1
ATOM 6544 O O . PRO B 1 263 ? 0.668 25.703 11.672 1 98.88 263 PRO B O 1
ATOM 6547 N N . CYS B 1 264 ? 0.999 24.078 10.227 1 98.94 264 CYS B N 1
ATOM 6548 C CA . CYS B 1 264 ? 1.895 24.906 9.43 1 98.94 264 CYS B CA 1
ATOM 6549 C C . CYS B 1 264 ? 1.147 26.094 8.828 1 98.94 264 CYS B C 1
ATOM 6551 O O . CYS B 1 264 ? 1.655 27.219 8.828 1 98.94 264 CYS B O 1
ATOM 6553 N N . HIS B 1 265 ? -0.01 25.875 8.328 1 98.88 265 HIS B N 1
ATOM 6554 C CA . HIS B 1 265 ? -0.846 26.953 7.801 1 98.88 265 HIS B CA 1
ATOM 6555 C C . HIS B 1 265 ? -1.194 27.969 8.883 1 98.88 265 HIS B C 1
ATOM 6557 O O . HIS B 1 265 ? -1.13 29.172 8.656 1 98.88 265 HIS B O 1
ATOM 6563 N N . PHE B 1 266 ? -1.522 27.516 10.062 1 98.88 266 PHE B N 1
ATOM 6564 C CA . PHE B 1 266 ? -2 28.359 11.156 1 98.88 266 PHE B CA 1
ATOM 6565 C C . PHE B 1 266 ? -0.848 29.125 11.789 1 98.88 266 PHE B C 1
ATOM 6567 O O . PHE B 1 266 ? -1.052 30.203 12.359 1 98.88 266 PHE B O 1
ATOM 6574 N N . THR B 1 267 ? 0.381 28.625 11.656 1 98.75 267 THR B N 1
ATOM 6575 C CA . THR B 1 267 ? 1.476 29.234 12.398 1 98.75 267 THR B CA 1
ATOM 6576 C C . THR B 1 267 ? 2.504 29.844 11.445 1 98.75 267 THR B C 1
ATOM 6578 O O . THR B 1 267 ? 3.564 30.297 11.875 1 98.75 267 THR B O 1
ATOM 6581 N N . GLY B 1 268 ? 2.227 29.797 10.18 1 98.62 268 GLY B N 1
ATOM 6582 C CA . GLY B 1 268 ? 3.129 30.422 9.219 1 98.62 268 GLY B CA 1
ATOM 6583 C C . GLY B 1 268 ? 4.457 29.688 9.094 1 98.62 268 GLY B C 1
ATOM 6584 O O . GLY B 1 268 ? 5.508 30.328 8.984 1 98.62 268 GLY B O 1
ATOM 6585 N N . THR B 1 269 ? 4.426 28.391 9.164 1 98.69 269 THR B N 1
ATOM 6586 C CA . THR B 1 269 ? 5.605 27.547 8.984 1 98.69 269 THR B CA 1
ATOM 6587 C C . THR B 1 269 ? 5.449 26.656 7.766 1 98.69 269 THR B C 1
ATOM 6589 O O . THR B 1 269 ? 4.422 26.688 7.082 1 98.69 269 THR B O 1
ATOM 6592 N N . CYS B 1 270 ? 6.535 25.953 7.434 1 98.88 270 CYS B N 1
ATOM 6593 C CA . CYS B 1 270 ? 6.527 25 6.324 1 98.88 270 CYS B CA 1
ATOM 6594 C C . CYS B 1 270 ? 6.441 23.562 6.836 1 98.88 270 CYS B C 1
ATOM 6596 O O . CYS B 1 270 ? 7.008 23.234 7.883 1 98.88 270 CYS B O 1
ATOM 6598 N N . GLY B 1 271 ? 5.754 22.766 6.172 1 98.88 271 GLY B N 1
ATOM 6599 C CA . GLY B 1 271 ? 5.676 21.344 6.488 1 98.88 271 GLY B CA 1
ATOM 6600 C C . GLY B 1 271 ? 5.391 20.469 5.277 1 98.88 271 GLY B C 1
ATOM 6601 O O . GLY B 1 271 ? 4.918 20.969 4.25 1 98.88 271 GLY B O 1
ATOM 6602 N N . LEU B 1 272 ? 5.727 19.188 5.359 1 98.94 272 LEU B N 1
ATOM 6603 C CA . LEU B 1 272 ? 5.512 18.234 4.27 1 98.94 272 LEU B CA 1
ATOM 6604 C C . LEU B 1 272 ? 4.918 16.938 4.797 1 98.94 272 LEU B C 1
ATOM 6606 O O . LEU B 1 272 ? 5.465 16.328 5.723 1 98.94 272 LEU B O 1
ATOM 6610 N N . LYS B 1 273 ? 3.766 16.594 4.297 1 98.88 273 LYS B N 1
ATOM 6611 C CA . LYS B 1 273 ? 3.26 15.227 4.387 1 98.88 273 LYS B CA 1
ATOM 6612 C C . LYS B 1 273 ? 3.734 14.383 3.207 1 98.88 273 LYS B C 1
ATOM 6614 O O . LYS B 1 273 ? 3.236 14.539 2.09 1 98.88 273 LYS B O 1
ATOM 6619 N N . PRO B 1 274 ? 4.637 13.5 3.396 1 98.75 274 PRO B N 1
ATOM 6620 C CA . PRO B 1 274 ? 5.129 12.68 2.285 1 98.75 274 PRO B CA 1
ATOM 6621 C C . PRO B 1 274 ? 4.117 11.625 1.839 1 98.75 274 PRO B C 1
ATOM 6623 O O . PRO B 1 274 ? 3.018 11.547 2.389 1 98.75 274 PRO B O 1
ATOM 6626 N N . THR B 1 275 ? 4.473 10.984 0.722 1 98.5 275 THR B N 1
ATOM 6627 C CA . THR B 1 275 ? 3.764 9.758 0.378 1 98.5 275 THR B CA 1
ATOM 6628 C C . THR B 1 275 ? 3.797 8.773 1.54 1 98.5 275 THR B C 1
ATOM 6630 O O . THR B 1 275 ? 4.863 8.484 2.088 1 98.5 275 THR B O 1
ATOM 6633 N N . PRO B 1 276 ? 2.615 8.273 1.941 1 97.44 276 PRO B N 1
ATOM 6634 C CA . PRO B 1 276 ? 2.604 7.414 3.131 1 97.44 276 PRO B CA 1
ATOM 6635 C C . PRO 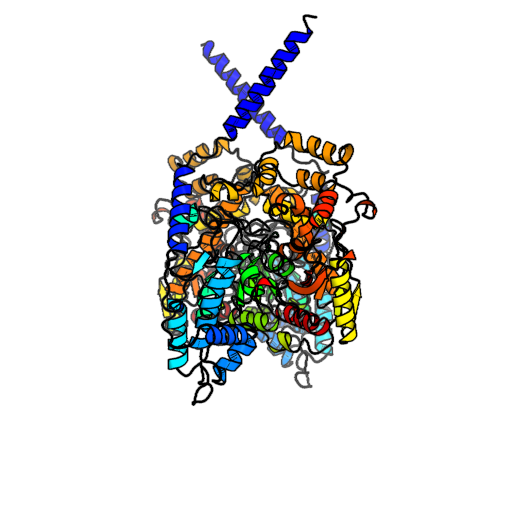B 1 276 ? 3.531 6.211 3 1 97.44 276 PRO B C 1
ATOM 6637 O O . PRO B 1 276 ? 4.188 5.824 3.971 1 97.44 276 PRO B O 1
ATOM 6640 N N . ASP B 1 277 ? 3.668 5.637 1.83 1 96.06 277 ASP B N 1
ATOM 6641 C CA . ASP B 1 277 ? 4.43 4.41 1.634 1 96.06 277 ASP B CA 1
ATOM 6642 C C . ASP B 1 277 ? 5.926 4.699 1.543 1 96.06 277 ASP B C 1
ATOM 6644 O O . ASP B 1 277 ? 6.734 3.781 1.391 1 96.06 277 ASP B O 1
ATOM 6648 N N . ARG B 1 278 ? 6.305 5.918 1.748 1 96.88 278 ARG B N 1
ATOM 6649 C CA . ARG B 1 278 ? 7.723 6.262 1.752 1 96.88 278 ARG B CA 1
ATOM 6650 C C . ARG B 1 278 ? 8.234 6.453 3.176 1 96.88 278 ARG B C 1
ATOM 6652 O O . ARG B 1 278 ? 9.438 6.633 3.389 1 96.88 278 ARG B O 1
ATOM 6659 N N . MET B 1 279 ? 7.355 6.387 4.156 1 97.62 279 MET B N 1
ATOM 6660 C CA . MET B 1 279 ? 7.707 6.594 5.559 1 97.62 279 MET B CA 1
ATOM 6661 C C . MET B 1 279 ? 7.238 5.426 6.418 1 97.62 279 MET B C 1
ATOM 6663 O O . MET B 1 279 ? 6.102 4.969 6.285 1 97.62 279 MET B O 1
ATOM 6667 N N . SER B 1 280 ? 8.141 5.02 7.301 1 97 280 SER B N 1
ATOM 6668 C CA . SER B 1 280 ? 7.793 3.924 8.203 1 97 280 SER B CA 1
ATOM 6669 C C . SER B 1 280 ? 6.859 4.395 9.312 1 97 280 SER B C 1
ATOM 6671 O O . SER B 1 280 ? 6.926 5.551 9.734 1 97 280 SER B O 1
ATOM 6673 N N . LYS B 1 281 ? 6.066 3.482 9.766 1 94.19 281 LYS B N 1
ATOM 6674 C CA . LYS B 1 281 ? 5.172 3.76 10.883 1 94.19 281 LYS B CA 1
ATOM 6675 C C . LYS B 1 281 ? 5.613 3.016 12.141 1 94.19 281 LYS B C 1
ATOM 6677 O O . LYS B 1 281 ? 4.977 3.131 13.188 1 94.19 281 LYS B O 1
ATOM 6682 N N . LYS B 1 282 ? 6.723 2.264 12.008 1 94.44 282 LYS B N 1
ATOM 6683 C CA . LYS B 1 282 ? 7.234 1.524 13.156 1 94.44 282 LYS B CA 1
ATOM 6684 C C . LYS B 1 282 ? 7.613 2.467 14.297 1 94.44 282 LYS B C 1
ATOM 6686 O O . LYS B 1 282 ? 8.422 3.381 14.117 1 94.44 282 LYS B O 1
ATOM 6691 N N . GLY B 1 283 ? 7.043 2.252 15.391 1 94.38 283 GLY B N 1
ATOM 6692 C CA . GLY B 1 283 ? 7.336 3.061 16.562 1 94.38 283 GLY B CA 1
ATOM 6693 C C . GLY B 1 283 ? 6.41 4.254 16.719 1 94.38 283 GLY B C 1
ATOM 6694 O O . GLY B 1 283 ? 6.605 5.09 17.594 1 94.38 283 GLY B O 1
ATOM 6695 N N . MET B 1 284 ? 5.461 4.43 15.891 1 93.88 284 MET B N 1
ATOM 6696 C CA . MET B 1 284 ? 4.367 5.367 16.141 1 93.88 284 MET B CA 1
ATOM 6697 C C . MET B 1 284 ? 3.305 4.738 17.031 1 93.88 284 MET B C 1
ATOM 6699 O O . MET B 1 284 ? 2.975 3.561 16.875 1 93.88 284 MET B O 1
ATOM 6703 N N . GLU B 1 285 ? 2.773 5.5 17.844 1 90.75 285 GLU B N 1
ATOM 6704 C CA . GLU B 1 285 ? 1.782 4.973 18.781 1 90.75 285 GLU B CA 1
ATOM 6705 C C . GLU B 1 285 ? 0.43 4.781 18.094 1 90.75 285 GLU B C 1
ATOM 6707 O O . GLU B 1 285 ? 0.022 5.605 17.281 1 90.75 285 GLU B O 1
ATOM 6712 N N . SER B 1 286 ? -0.176 3.645 18.391 1 80.56 286 SER B N 1
ATOM 6713 C CA . SER B 1 286 ? -1.522 3.371 17.891 1 80.56 286 SER B CA 1
ATOM 6714 C C . SER B 1 286 ? -2.582 3.902 18.859 1 80.56 286 SER B C 1
ATOM 6716 O O . SER B 1 286 ? -2.359 3.953 20.062 1 80.56 286 SER B O 1
ATOM 6718 N N . LEU B 1 287 ? -3.68 4.34 18.328 1 77.12 287 LEU B N 1
ATOM 6719 C CA . LEU B 1 287 ? -4.77 4.812 19.172 1 77.12 287 LEU B CA 1
ATOM 6720 C C . LEU B 1 287 ? -5.574 3.643 19.734 1 77.12 287 LEU B C 1
ATOM 6722 O O . LEU B 1 287 ? -6.324 3.803 20.688 1 77.12 287 LEU B O 1
ATOM 6726 N N . SER B 1 288 ? -5.367 2.514 19.125 1 71.25 288 SER B N 1
ATOM 6727 C CA . SER B 1 288 ? -6.133 1.375 19.609 1 71.25 288 SER B CA 1
ATOM 6728 C C . SER B 1 288 ? -5.469 0.753 20.844 1 71.25 288 SER B C 1
ATOM 6730 O O . SER B 1 288 ? -4.254 0.85 21.016 1 71.25 288 SER B O 1
ATOM 6732 N N . GLU B 1 289 ? -6.379 0.343 21.734 1 61.59 289 GLU B N 1
ATOM 6733 C CA . GLU B 1 289 ? -5.898 -0.285 22.953 1 61.59 289 GLU B CA 1
ATOM 6734 C C . GLU B 1 289 ? -4.934 -1.427 22.656 1 61.59 289 GLU B C 1
ATOM 6736 O O . GLU B 1 289 ? -3.912 -1.583 23.328 1 61.59 289 GLU B O 1
ATOM 6741 N N . ASP B 1 290 ? -5.281 -2.162 21.609 1 55.28 290 ASP B N 1
ATOM 6742 C CA . ASP B 1 290 ? -4.484 -3.35 21.312 1 55.28 290 ASP B CA 1
ATOM 6743 C C . ASP B 1 290 ? -3.447 -3.064 20.234 1 55.28 290 ASP B C 1
ATOM 6745 O O . ASP B 1 290 ? -2.785 -3.982 19.75 1 55.28 290 ASP B O 1
ATOM 6749 N N . ASN B 1 291 ? -3.24 -1.768 19.969 1 55.78 291 ASN B N 1
ATOM 6750 C CA . ASN B 1 291 ? -2.281 -1.323 18.969 1 55.78 291 ASN B CA 1
ATOM 6751 C C . ASN B 1 291 ? -2.59 -1.916 17.594 1 55.78 291 ASN B C 1
ATOM 6753 O O . ASN B 1 291 ? -1.699 -2.045 16.75 1 55.78 291 ASN B O 1
ATOM 6757 N N . LYS B 1 292 ? -3.834 -2.432 17.594 1 59.75 292 LYS B N 1
ATOM 6758 C CA . LYS B 1 292 ? -4.195 -3.098 16.344 1 59.75 292 LYS B CA 1
ATOM 6759 C C . LYS B 1 292 ? -5.07 -2.199 15.477 1 59.75 292 LYS B C 1
ATOM 6761 O O . LYS B 1 292 ? -6.172 -1.82 15.875 1 59.75 292 LYS B O 1
ATOM 6766 N N . GLY B 1 293 ? -4.5 -1.468 14.562 1 65.56 293 GLY B N 1
ATOM 6767 C CA . GLY B 1 293 ? -5.324 -0.661 13.68 1 65.56 293 GLY B CA 1
ATOM 6768 C C . GLY B 1 293 ? -5.535 -1.293 12.32 1 65.56 293 GLY B C 1
ATOM 6769 O O . GLY B 1 293 ? -4.582 -1.759 11.688 1 65.56 293 GLY B O 1
ATOM 6770 N N . GLY B 1 294 ? -6.766 -1.417 11.945 1 77.81 294 GLY B N 1
ATOM 6771 C CA . GLY B 1 294 ? -7.094 -2.137 10.727 1 77.81 294 GLY B CA 1
ATOM 6772 C C . GLY B 1 294 ? -7.492 -1.224 9.578 1 77.81 294 GLY B C 1
ATOM 6773 O O . GLY B 1 294 ? -7.629 -1.672 8.438 1 77.81 294 GLY B O 1
ATOM 6774 N N . GLN B 1 295 ? -7.598 0.061 9.836 1 82.44 295 GLN B N 1
ATOM 6775 C CA . GLN B 1 295 ? -7.938 1.001 8.773 1 82.44 295 GLN B CA 1
ATOM 6776 C C . GLN B 1 295 ? -6.734 1.276 7.875 1 82.44 295 GLN B C 1
ATOM 6778 O O . GLN B 1 295 ? -5.668 1.664 8.359 1 82.44 295 GLN B O 1
ATOM 6783 N N . ARG B 1 296 ? -6.891 1.029 6.559 1 87.5 296 ARG B N 1
ATOM 6784 C CA . ARG B 1 296 ? -5.703 1.071 5.711 1 87.5 296 ARG B CA 1
ATOM 6785 C C . ARG B 1 296 ? -5.895 2.043 4.551 1 87.5 296 ARG B C 1
ATOM 6787 O O . ARG B 1 296 ? -5.086 2.07 3.619 1 87.5 296 ARG B O 1
ATOM 6794 N N . ILE B 1 297 ? -6.91 2.84 4.602 1 93.5 297 ILE B N 1
ATOM 6795 C CA . ILE B 1 297 ? -7.168 3.744 3.486 1 93.5 297 ILE B CA 1
ATOM 6796 C C . ILE B 1 297 ? -6.633 5.137 3.816 1 93.5 297 ILE B C 1
ATOM 6798 O O . ILE B 1 297 ? -6.141 5.844 2.934 1 93.5 297 ILE B O 1
ATOM 6802 N N . ILE B 1 298 ? -6.754 5.527 5.055 1 94.44 298 ILE B N 1
ATOM 6803 C CA . ILE B 1 298 ? -6.16 6.77 5.535 1 94.44 298 ILE B CA 1
ATOM 6804 C C . ILE B 1 298 ? -4.996 6.461 6.469 1 94.44 298 ILE B C 1
ATOM 6806 O O . ILE B 1 298 ? -5.195 5.965 7.582 1 94.44 298 ILE B O 1
ATOM 6810 N N . HIS B 1 299 ? -3.805 6.852 6.047 1 93.88 299 HIS B N 1
ATOM 6811 C CA . HIS B 1 299 ? -2.592 6.484 6.773 1 93.88 299 HIS B CA 1
ATOM 6812 C C . HIS B 1 299 ? -2.053 7.664 7.574 1 93.88 299 HIS B C 1
ATOM 6814 O O . HIS B 1 299 ? -1.94 8.773 7.051 1 93.88 299 HIS B O 1
ATOM 6820 N N . PRO B 1 300 ? -1.775 7.375 8.859 1 94.19 300 PRO B N 1
ATOM 6821 C CA . PRO B 1 300 ? -0.928 8.383 9.5 1 94.19 300 PRO B CA 1
ATOM 6822 C C . PRO B 1 300 ? 0.442 8.508 8.836 1 94.19 300 PRO B C 1
ATOM 6824 O O . PRO B 1 300 ? 1.121 7.504 8.617 1 94.19 300 PRO B O 1
ATOM 6827 N N . THR B 1 301 ? 0.819 9.648 8.469 1 97.44 301 THR B N 1
ATOM 6828 C CA . THR B 1 301 ? 2.053 9.852 7.715 1 97.44 301 THR B CA 1
ATOM 6829 C C . THR B 1 301 ? 2.963 10.844 8.438 1 97.44 301 THR B C 1
ATOM 6831 O O . THR B 1 301 ? 2.615 12.016 8.586 1 97.44 301 THR B O 1
ATOM 6834 N N . PRO B 1 302 ? 4.094 10.375 8.93 1 98.31 302 PRO B N 1
ATOM 6835 C CA . PRO B 1 302 ? 5.035 11.305 9.555 1 98.31 302 PRO B CA 1
ATOM 6836 C C . PRO B 1 302 ? 5.738 12.203 8.539 1 98.31 302 PRO B C 1
ATOM 6838 O O . PRO B 1 302 ? 5.93 11.812 7.391 1 98.31 302 PRO B O 1
ATOM 6841 N N . GLY B 1 303 ? 6.105 13.359 8.938 1 98.69 303 GLY B N 1
ATOM 6842 C CA . GLY B 1 303 ? 6.812 14.312 8.094 1 98.69 303 GLY B CA 1
ATOM 6843 C C . GLY B 1 303 ? 7.387 15.484 8.867 1 98.69 303 GLY B C 1
ATOM 6844 O O . GLY B 1 303 ? 7.074 15.672 10.047 1 98.69 303 GLY B O 1
ATOM 6845 N N . PRO B 1 304 ? 8.195 16.25 8.219 1 98.88 304 PRO B N 1
ATOM 6846 C CA . PRO B 1 304 ? 8.914 17.328 8.898 1 98.88 304 PRO B CA 1
ATOM 6847 C C . PRO B 1 304 ? 8.164 18.656 8.883 1 98.88 304 PRO B C 1
ATOM 6849 O O . PRO B 1 304 ? 7.312 18.875 8.016 1 98.88 304 PRO B O 1
ATOM 6852 N N . ILE B 1 305 ? 8.438 19.5 9.852 1 98.94 305 ILE B N 1
ATOM 6853 C CA . ILE B 1 305 ? 7.988 20.875 9.984 1 98.94 305 ILE B CA 1
ATOM 6854 C C . ILE B 1 305 ? 9.18 21.797 10.258 1 98.94 305 ILE B C 1
ATOM 6856 O O . ILE B 1 305 ? 10.047 21.469 11.07 1 98.94 305 ILE B O 1
ATOM 6860 N N . ALA B 1 306 ? 9.266 22.891 9.57 1 98.88 306 ALA B N 1
ATOM 6861 C CA . ALA B 1 306 ? 10.359 23.844 9.727 1 98.88 306 ALA B CA 1
ATOM 6862 C C . ALA B 1 306 ? 9.93 25.25 9.305 1 98.88 306 ALA B C 1
ATOM 6864 O O . ALA B 1 306 ? 8.773 25.453 8.922 1 98.88 306 ALA B O 1
ATOM 6865 N N . ASN B 1 307 ? 10.859 26.172 9.406 1 97.75 307 ASN B N 1
ATOM 6866 C CA . ASN B 1 307 ? 10.555 27.562 9.039 1 97.75 307 ASN B CA 1
ATOM 6867 C C . ASN B 1 307 ? 10.875 27.828 7.57 1 97.75 307 ASN B C 1
ATOM 6869 O O . ASN B 1 307 ? 10.531 28.891 7.043 1 97.75 307 ASN B O 1
ATOM 6873 N N . CYS B 1 308 ? 11.508 26.859 6.965 1 98.12 308 CYS B N 1
ATOM 6874 C CA . CYS B 1 308 ? 11.805 27.031 5.547 1 98.12 308 CYS B CA 1
ATOM 6875 C C . CYS B 1 308 ? 11.852 25.672 4.836 1 98.12 308 CYS B C 1
ATOM 6877 O O . CYS B 1 308 ? 12.008 24.641 5.477 1 98.12 308 CYS B O 1
ATOM 6879 N N . VAL B 1 309 ? 11.758 25.734 3.539 1 98.75 309 VAL B N 1
ATOM 6880 C CA . VAL B 1 309 ? 11.641 24.531 2.725 1 98.75 309 VAL B CA 1
ATOM 6881 C C . VAL B 1 309 ? 12.984 23.797 2.703 1 98.75 309 VAL B C 1
ATOM 6883 O O . VAL B 1 309 ? 13.016 22.562 2.691 1 98.75 309 VAL B O 1
ATOM 6886 N N . ASP B 1 310 ? 14.094 24.516 2.73 1 98.25 310 ASP B N 1
ATOM 6887 C CA . ASP B 1 310 ? 15.414 23.891 2.684 1 98.25 310 ASP B CA 1
ATOM 6888 C C . ASP B 1 310 ? 15.625 22.953 3.873 1 98.25 310 ASP B C 1
ATOM 6890 O O . ASP B 1 310 ? 16.266 21.906 3.744 1 98.25 310 ASP B O 1
ATOM 6894 N N . ASP B 1 311 ? 15.164 23.344 5.008 1 98.5 311 ASP B N 1
ATOM 6895 C CA . ASP B 1 311 ? 15.297 22.5 6.188 1 98.5 311 ASP B CA 1
ATOM 6896 C C . ASP B 1 311 ? 14.438 21.234 6.062 1 98.5 311 ASP B C 1
ATOM 6898 O O . ASP B 1 311 ? 14.797 20.188 6.578 1 98.5 311 ASP B O 1
ATOM 6902 N N . LEU B 1 312 ? 13.234 21.359 5.406 1 98.81 312 LEU B N 1
ATOM 6903 C CA . LEU B 1 312 ? 12.438 20.188 5.117 1 98.81 312 LEU B CA 1
ATOM 6904 C C . LEU B 1 312 ? 13.203 19.219 4.223 1 98.81 312 LEU B C 1
ATOM 6906 O O . LEU B 1 312 ? 13.164 18 4.441 1 98.81 312 LEU B O 1
ATOM 6910 N N . GLU B 1 313 ? 13.805 19.812 3.176 1 98.44 313 GLU B N 1
ATOM 6911 C CA . GLU B 1 313 ? 14.586 19.016 2.244 1 98.44 313 GLU B CA 1
ATOM 6912 C C . GLU B 1 313 ? 15.695 18.25 2.967 1 98.44 313 GLU B C 1
ATOM 6914 O O . GLU B 1 313 ? 15.914 17.062 2.697 1 98.44 313 GLU B O 1
ATOM 6919 N N . LEU B 1 314 ? 16.328 18.891 3.881 1 97.06 314 LEU B N 1
ATOM 6920 C CA . LEU B 1 314 ? 17.391 18.25 4.664 1 97.06 314 LEU B CA 1
ATOM 6921 C C . LEU B 1 314 ? 16.844 17.094 5.484 1 97.06 314 LEU B C 1
ATOM 6923 O O . LEU B 1 314 ? 17.453 16.031 5.539 1 97.06 314 LEU B O 1
ATOM 6927 N N . ALA B 1 315 ? 15.75 17.297 6.125 1 98.12 315 ALA B N 1
ATOM 6928 C CA . ALA B 1 315 ? 15.117 16.25 6.918 1 98.12 315 ALA B CA 1
ATOM 6929 C C . ALA B 1 315 ? 14.742 15.055 6.043 1 98.12 315 ALA B C 1
ATOM 6931 O O . ALA B 1 315 ? 14.969 13.898 6.426 1 98.12 315 ALA B O 1
ATOM 6932 N N . MET B 1 316 ? 14.164 15.32 4.875 1 98.44 316 MET B N 1
ATOM 6933 C CA . MET B 1 316 ? 13.75 14.242 3.979 1 98.44 316 MET B CA 1
ATOM 6934 C C . MET B 1 316 ? 14.961 13.469 3.461 1 98.44 316 MET B C 1
ATOM 6936 O O . MET B 1 316 ? 14.898 12.25 3.291 1 98.44 316 MET B O 1
ATOM 6940 N N . THR B 1 317 ? 16.047 14.211 3.186 1 97.62 317 THR B N 1
ATOM 6941 C CA . THR B 1 317 ? 17.281 13.539 2.766 1 97.62 317 THR B CA 1
ATOM 6942 C C . THR B 1 317 ? 17.734 12.531 3.818 1 97.62 317 THR B C 1
ATOM 6944 O O . THR B 1 317 ? 18.125 11.414 3.486 1 97.62 317 THR B O 1
ATOM 6947 N N . ALA B 1 318 ? 17.641 12.883 5.07 1 96.94 318 ALA B N 1
ATOM 6948 C CA . ALA B 1 318 ? 18.047 12.016 6.168 1 96.94 318 ALA B CA 1
ATOM 6949 C C . ALA B 1 318 ? 17.094 10.836 6.316 1 96.94 318 ALA B C 1
ATOM 6951 O O . ALA B 1 318 ? 17.516 9.703 6.559 1 96.94 318 ALA B O 1
ATOM 6952 N N . LEU B 1 319 ? 15.797 11.078 6.168 1 97.62 319 LEU B N 1
ATOM 6953 C CA . LEU B 1 319 ? 14.781 10.055 6.406 1 97.62 319 LEU B CA 1
ATOM 6954 C C . LEU B 1 319 ? 14.75 9.039 5.273 1 97.62 319 LEU B C 1
ATOM 6956 O O . LEU B 1 319 ? 14.43 7.867 5.488 1 97.62 319 LEU B O 1
ATOM 6960 N N . CYS B 1 320 ? 14.977 9.484 4.039 1 97.12 320 CYS B N 1
ATOM 6961 C CA . CYS B 1 320 ? 15.039 8.586 2.889 1 97.12 320 CYS B CA 1
ATOM 6962 C C . CYS B 1 320 ? 16.438 8 2.729 1 97.12 320 CYS B C 1
ATOM 6964 O O . CYS B 1 320 ? 17.141 8.328 1.778 1 97.12 320 CYS B O 1
ATOM 6966 N N . SER B 1 321 ? 16.797 7.055 3.627 1 95.94 321 SER B N 1
ATOM 6967 C CA . SER B 1 321 ? 18.172 6.559 3.729 1 95.94 321 SER B CA 1
ATOM 6968 C C . SER B 1 321 ? 18.188 5.043 3.914 1 95.94 321 SER B C 1
ATOM 6970 O O . SER B 1 321 ? 17.141 4.414 4.086 1 95.94 321 SER B O 1
ATOM 6972 N N . VAL B 1 322 ? 19.391 4.453 3.859 1 94.31 322 VAL B N 1
ATOM 6973 C CA . VAL B 1 322 ? 19.609 3.02 4.004 1 94.31 322 VAL B CA 1
ATOM 6974 C C . VAL B 1 322 ? 19.188 2.568 5.398 1 94.31 322 VAL B C 1
ATOM 6976 O O . VAL B 1 322 ? 18.672 1.461 5.574 1 94.31 322 VAL B O 1
ATOM 6979 N N . GLU B 1 323 ? 19.344 3.447 6.43 1 94.94 323 GLU B N 1
ATOM 6980 C CA . GLU B 1 323 ? 18.938 3.127 7.793 1 94.94 323 GLU B CA 1
ATOM 6981 C C . GLU B 1 323 ? 17.438 2.844 7.871 1 94.94 323 GLU B C 1
ATOM 6983 O O . GLU B 1 323 ? 17.016 1.927 8.578 1 94.94 323 GLU B O 1
ATOM 6988 N N . MET B 1 324 ? 16.688 3.613 7.078 1 96.38 324 MET B N 1
ATOM 6989 C CA . MET B 1 324 ? 15.242 3.42 7.027 1 96.38 324 MET B CA 1
ATOM 6990 C C . MET B 1 324 ? 14.891 2.105 6.336 1 96.38 324 MET B C 1
ATOM 6992 O O . MET B 1 324 ? 14.18 1.274 6.902 1 96.38 324 MET B O 1
ATOM 6996 N N . TRP B 1 325 ? 15.422 1.854 5.152 1 95 325 TRP B N 1
ATOM 6997 C CA . TRP B 1 325 ? 15.039 0.727 4.309 1 95 325 TRP B CA 1
ATOM 6998 C C . TRP B 1 325 ? 15.523 -0.59 4.906 1 95 325 TRP B C 1
ATOM 7000 O O . TRP B 1 325 ? 14.859 -1.623 4.762 1 95 325 TRP B O 1
ATOM 7010 N N . ASP B 1 326 ? 16.641 -0.532 5.586 1 94 326 ASP B N 1
ATOM 7011 C CA . ASP B 1 326 ? 17.188 -1.75 6.18 1 94 326 ASP B CA 1
ATOM 7012 C C . ASP B 1 326 ? 16.375 -2.168 7.41 1 94 326 ASP B C 1
ATOM 7014 O O . ASP B 1 326 ? 16.297 -3.355 7.73 1 94 326 ASP B O 1
ATOM 7018 N N . ALA B 1 327 ? 15.797 -1.165 8.016 1 95.69 327 ALA B N 1
ATOM 7019 C CA . ALA B 1 327 ? 15.07 -1.448 9.25 1 95.69 327 ALA B CA 1
ATOM 7020 C C . ALA B 1 327 ? 13.602 -1.748 8.969 1 95.69 327 ALA B C 1
ATOM 7022 O O . ALA B 1 327 ? 12.922 -2.363 9.789 1 95.69 327 ALA B O 1
ATOM 7023 N N . ASP B 1 328 ? 13.086 -1.347 7.895 1 96.31 328 ASP B N 1
ATOM 7024 C CA . ASP B 1 328 ? 11.719 -1.62 7.477 1 96.31 328 ASP B CA 1
ATOM 7025 C C . ASP B 1 328 ? 11.656 -1.985 5.996 1 96.31 328 ASP B C 1
ATOM 7027 O O . ASP B 1 328 ? 11.578 -1.104 5.137 1 96.31 328 ASP B O 1
ATOM 7031 N N . LYS B 1 329 ? 11.531 -3.256 5.734 1 94.75 329 LYS B N 1
ATOM 7032 C CA . LYS B 1 329 ? 11.641 -3.766 4.367 1 94.75 329 LYS B CA 1
ATOM 7033 C C . LYS B 1 329 ? 10.391 -3.451 3.557 1 94.75 329 LYS B C 1
ATOM 7035 O O . LYS B 1 329 ? 10.391 -3.564 2.33 1 94.75 329 LYS B O 1
ATOM 7040 N N . ARG B 1 330 ? 9.375 -2.941 4.188 1 94.25 330 ARG B N 1
ATOM 7041 C CA . ARG B 1 330 ? 8.141 -2.6 3.486 1 94.25 330 ARG B CA 1
ATOM 7042 C C . ARG B 1 330 ? 8.25 -1.241 2.803 1 94.25 330 ARG B C 1
ATOM 7044 O O . ARG B 1 330 ? 7.43 -0.895 1.955 1 94.25 330 ARG B O 1
ATOM 7051 N N . ILE B 1 331 ? 9.195 -0.48 3.219 1 96.88 331 ILE B N 1
ATOM 7052 C CA . ILE B 1 331 ? 9.461 0.802 2.574 1 96.88 331 ILE B CA 1
ATOM 7053 C C . ILE B 1 331 ? 10.352 0.59 1.354 1 96.88 331 ILE B C 1
ATOM 7055 O O . ILE B 1 331 ? 11.469 0.075 1.472 1 96.88 331 ILE B O 1
ATOM 7059 N N . PRO B 1 332 ? 9.883 0.967 0.12 1 96.62 332 PRO B N 1
ATOM 7060 C CA . PRO B 1 332 ? 10.727 0.773 -1.058 1 96.62 332 PRO B CA 1
ATOM 7061 C C . PRO B 1 332 ? 12.039 1.556 -0.977 1 96.62 332 PRO B C 1
ATOM 7063 O O . PRO B 1 332 ? 12.055 2.693 -0.499 1 96.62 332 PRO B O 1
ATOM 7066 N N . ARG B 1 333 ? 13.125 0.97 -1.438 1 95.19 333 ARG B N 1
ATOM 7067 C CA . ARG B 1 333 ? 14.43 1.614 -1.453 1 95.19 333 ARG B CA 1
ATOM 7068 C C . ARG B 1 333 ? 14.516 2.664 -2.559 1 95.19 333 ARG B C 1
ATOM 7070 O O . ARG B 1 333 ? 15.117 2.426 -3.604 1 95.19 333 ARG B O 1
ATOM 7077 N N . LEU B 1 334 ? 13.922 3.783 -2.318 1 95.31 334 LEU B N 1
ATOM 7078 C CA . LEU B 1 334 ? 13.914 4.895 -3.264 1 95.31 334 LEU B CA 1
ATOM 7079 C C . LEU B 1 334 ? 14.883 5.988 -2.822 1 95.31 334 LEU B C 1
ATOM 7081 O O . LEU B 1 334 ? 14.531 6.844 -2.008 1 95.31 334 LEU B O 1
ATOM 7085 N N . PRO B 1 335 ? 16 6.047 -3.379 1 92.5 335 PRO B N 1
ATOM 7086 C CA . PRO B 1 335 ? 16.969 7.062 -2.953 1 92.5 335 PRO B CA 1
ATOM 7087 C C . PRO B 1 335 ? 16.469 8.484 -3.195 1 92.5 335 PRO B C 1
ATOM 7089 O O . PRO B 1 335 ? 15.797 8.75 -4.199 1 92.5 335 PRO B O 1
ATOM 7092 N N . TRP B 1 336 ? 16.828 9.352 -2.309 1 96.44 336 TRP B N 1
ATOM 7093 C CA . TRP B 1 336 ? 16.469 10.758 -2.402 1 96.44 336 TRP B CA 1
ATOM 7094 C C . TRP B 1 336 ? 17.234 11.445 -3.529 1 96.44 336 TRP B C 1
ATOM 7096 O O . TRP B 1 336 ? 18.453 11.312 -3.623 1 96.44 336 TRP B O 1
ATOM 7106 N N . ASP B 1 337 ? 16.547 12.148 -4.426 1 96.62 337 ASP B N 1
ATOM 7107 C CA . ASP B 1 337 ? 17.172 12.898 -5.508 1 96.62 337 ASP B CA 1
ATOM 7108 C C . ASP B 1 337 ? 17.312 14.375 -5.137 1 96.62 337 ASP B C 1
ATOM 7110 O O . ASP B 1 337 ? 16.469 15.195 -5.488 1 96.62 337 ASP B O 1
ATOM 7114 N N . ARG B 1 338 ? 18.406 14.734 -4.543 1 96.25 338 ARG B N 1
ATOM 7115 C CA . ARG B 1 338 ? 18.656 16.094 -4.059 1 96.25 338 ARG B CA 1
ATOM 7116 C C . ARG B 1 338 ? 18.688 17.094 -5.215 1 96.25 338 ARG B C 1
ATOM 7118 O O . ARG B 1 338 ? 18.266 18.234 -5.062 1 96.25 338 ARG B O 1
ATOM 7125 N N . THR B 1 339 ? 19.125 16.625 -6.387 1 97 339 THR B N 1
ATOM 7126 C CA . THR B 1 339 ? 19.203 17.5 -7.551 1 97 339 THR B CA 1
ATOM 7127 C C . THR B 1 339 ? 17.812 17.984 -7.953 1 97 339 THR B C 1
ATOM 7129 O O . THR B 1 339 ? 17.609 19.172 -8.195 1 97 339 THR B O 1
ATOM 7132 N N . VAL B 1 340 ? 16.891 17.094 -7.926 1 97.38 340 VAL B N 1
ATOM 7133 C CA . VAL B 1 340 ? 15.531 17.469 -8.289 1 97.38 340 VAL B CA 1
ATOM 7134 C C . VAL B 1 340 ? 14.922 18.344 -7.195 1 97.38 340 VAL B C 1
ATOM 7136 O O . VAL B 1 340 ? 14.234 19.312 -7.484 1 97.38 340 VAL B O 1
ATOM 7139 N N . ALA B 1 341 ? 15.188 18.016 -5.926 1 97.75 341 ALA B N 1
ATOM 7140 C CA . ALA B 1 341 ? 14.594 18.75 -4.809 1 97.75 341 ALA B CA 1
ATOM 7141 C C . ALA B 1 341 ? 15.102 20.188 -4.777 1 97.75 341 ALA B C 1
ATOM 7143 O O . ALA B 1 341 ? 14.352 21.109 -4.43 1 97.75 341 ALA B O 1
ATOM 7144 N N . ILE B 1 342 ? 16.359 20.391 -5.16 1 96.38 342 ILE B N 1
ATOM 7145 C CA . ILE B 1 342 ? 16.984 21.703 -5.012 1 96.38 342 ILE B CA 1
ATOM 7146 C C . ILE B 1 342 ? 16.906 22.469 -6.332 1 96.38 342 ILE B C 1
ATOM 7148 O O . ILE B 1 342 ? 16.531 23.641 -6.359 1 96.38 342 ILE B O 1
ATOM 7152 N N . ASP B 1 343 ? 17.219 21.734 -7.52 1 96.12 343 ASP B N 1
ATOM 7153 C CA . ASP B 1 343 ? 17.406 22.422 -8.789 1 96.12 343 ASP B CA 1
ATOM 7154 C C . ASP B 1 343 ? 16.188 22.234 -9.695 1 96.12 343 ASP B C 1
ATOM 7156 O O . ASP B 1 343 ? 16.031 22.953 -10.688 1 96.12 343 ASP B O 1
ATOM 7160 N N . GLY B 1 344 ? 15.383 21.312 -9.375 1 96.88 344 GLY B N 1
ATOM 7161 C CA . GLY B 1 344 ? 14.219 21.047 -10.203 1 96.88 344 GLY B CA 1
ATOM 7162 C C . GLY B 1 344 ? 14.484 20.031 -11.297 1 96.88 344 GLY B C 1
ATOM 7163 O O . GLY B 1 344 ? 15.562 19.438 -11.352 1 96.88 344 GLY B O 1
ATOM 7164 N N . PRO B 1 345 ? 13.469 19.844 -12.164 1 95.81 345 PRO B N 1
ATOM 7165 C CA . PRO B 1 345 ? 13.57 18.812 -13.211 1 95.81 345 PRO B CA 1
ATOM 7166 C C . PRO B 1 345 ? 14.328 19.312 -14.445 1 95.81 345 PRO B C 1
ATOM 7168 O O . PRO B 1 345 ? 14.289 18.656 -15.492 1 95.81 345 PRO B O 1
ATOM 7171 N N . GLY B 1 346 ? 14.906 20.375 -14.422 1 95.75 346 GLY B N 1
ATOM 7172 C CA . GLY B 1 346 ? 15.711 20.859 -15.531 1 95.75 346 GLY B CA 1
ATOM 7173 C C . GLY B 1 346 ? 14.914 21.703 -16.516 1 95.75 346 GLY B C 1
ATOM 7174 O O . GLY B 1 346 ? 15.375 21.953 -17.625 1 95.75 346 GLY B O 1
ATOM 7175 N N . ARG B 1 347 ? 13.758 22.016 -16.172 1 96.81 347 ARG B N 1
ATOM 7176 C CA . ARG B 1 347 ? 12.844 22.844 -16.938 1 96.81 347 ARG B CA 1
ATOM 7177 C C . ARG B 1 347 ? 11.891 23.594 -16.016 1 96.81 347 ARG B C 1
ATOM 7179 O O . ARG B 1 347 ? 11.734 23.25 -14.852 1 96.81 347 ARG B O 1
ATOM 7186 N N . PRO B 1 348 ? 11.32 24.766 -16.547 1 98.31 348 PRO B N 1
ATOM 7187 C CA . PRO B 1 348 ? 10.273 25.406 -15.742 1 98.31 348 PRO B CA 1
ATOM 7188 C C . PRO B 1 348 ? 9.133 24.453 -15.391 1 98.31 348 PRO B C 1
ATOM 7190 O O . PRO B 1 348 ? 8.758 23.594 -16.203 1 98.31 348 PRO B O 1
ATOM 7193 N N . LEU B 1 349 ? 8.602 24.672 -14.281 1 98.75 349 LEU B N 1
ATOM 7194 C CA . LEU B 1 349 ? 7.48 23.844 -13.844 1 98.75 349 LEU B CA 1
ATOM 7195 C C . LEU B 1 349 ? 6.191 24.266 -14.539 1 98.75 349 LEU B C 1
ATOM 7197 O O . LEU B 1 349 ? 6.023 25.438 -14.898 1 98.75 349 LEU B O 1
ATOM 7201 N N . LYS B 1 350 ? 5.371 23.328 -14.75 1 98.88 350 LYS B N 1
ATOM 7202 C CA . LYS B 1 350 ? 3.969 23.609 -15.047 1 98.88 350 LYS B CA 1
ATOM 7203 C C . LYS B 1 350 ? 3.092 23.344 -13.828 1 98.88 350 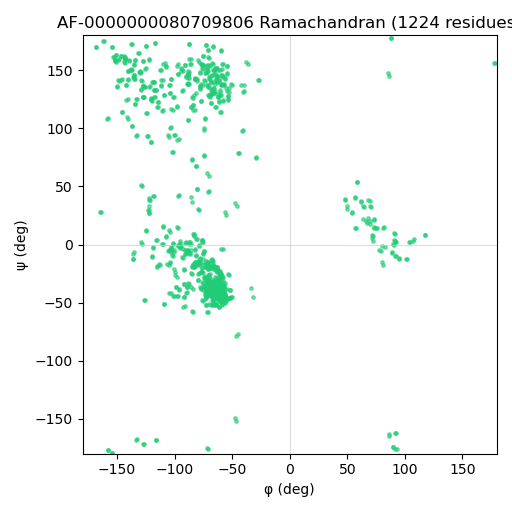LYS B C 1
ATOM 7205 O O . LYS B 1 350 ? 2.951 22.203 -13.391 1 98.88 350 LYS B O 1
ATOM 7210 N N . VAL B 1 351 ? 2.461 24.422 -13.32 1 98.88 351 VAL B N 1
ATOM 7211 C CA . VAL B 1 351 ? 1.744 24.344 -12.055 1 98.88 351 VAL B CA 1
ATOM 7212 C C . VAL B 1 351 ? 0.273 24.703 -12.266 1 98.88 351 VAL B C 1
ATOM 7214 O O . VAL B 1 351 ? -0.045 25.719 -12.891 1 98.88 351 VAL B O 1
ATOM 7217 N N . GLY B 1 352 ? -0.605 23.781 -11.828 1 98.94 352 GLY B N 1
ATOM 7218 C CA . GLY B 1 352 ? -2.018 24.109 -11.766 1 98.94 352 GLY B CA 1
ATOM 7219 C C . GLY B 1 352 ? -2.416 24.75 -10.445 1 98.94 352 GLY B C 1
ATOM 7220 O O . GLY B 1 352 ? -1.84 24.438 -9.398 1 98.94 352 GLY B O 1
ATOM 7221 N N . PHE B 1 353 ? -3.393 25.703 -10.484 1 98.81 353 PHE B N 1
ATOM 7222 C CA . PHE B 1 353 ? -3.883 26.25 -9.219 1 98.81 353 PHE B CA 1
ATOM 7223 C C . PHE B 1 353 ? -5.402 26.375 -9.242 1 98.81 353 PHE B C 1
ATOM 7225 O O . PHE B 1 353 ? -6.004 26.5 -10.312 1 98.81 353 PHE B O 1
ATOM 7232 N N . PHE B 1 354 ? -6.043 26.266 -8.109 1 98.62 354 PHE B N 1
ATOM 7233 C CA . PHE B 1 354 ? -7.457 26.578 -7.906 1 98.62 354 PHE B CA 1
ATOM 7234 C C . PHE B 1 354 ? -7.695 27.125 -6.508 1 98.62 354 PHE B C 1
ATOM 7236 O O . PHE B 1 354 ? -6.867 26.953 -5.613 1 98.62 354 PHE B O 1
ATOM 7243 N N . THR B 1 355 ? -8.852 27.781 -6.309 1 97.69 355 THR B N 1
ATOM 7244 C CA . THR B 1 355 ? -9.078 28.438 -5.023 1 97.69 355 THR B CA 1
ATOM 7245 C C . THR B 1 355 ? -10.242 27.781 -4.285 1 97.69 355 THR B C 1
ATOM 7247 O O . THR B 1 355 ? -10.367 27.922 -3.068 1 97.69 355 THR B O 1
ATOM 7250 N N . THR B 1 356 ? -11.086 27.047 -4.996 1 97.5 356 THR B N 1
ATOM 7251 C CA . THR B 1 356 ? -12.273 26.547 -4.309 1 97.5 356 THR B CA 1
ATOM 7252 C C . THR B 1 356 ? -12.523 25.078 -4.656 1 97.5 356 THR B C 1
ATOM 7254 O O . THR B 1 356 ? -12.273 24.656 -5.785 1 97.5 356 THR B O 1
ATOM 7257 N N . ASP B 1 357 ? -12.984 24.391 -3.693 1 97.19 357 ASP B N 1
ATOM 7258 C CA . ASP B 1 357 ? -13.43 23.016 -3.922 1 97.19 357 ASP B CA 1
ATOM 7259 C C . ASP B 1 357 ? -14.945 22.922 -4.012 1 97.19 357 ASP B C 1
ATOM 7261 O O . ASP B 1 357 ? -15.516 21.828 -4.047 1 97.19 357 ASP B O 1
ATOM 7265 N N . HIS B 1 358 ? -15.617 24.078 -3.891 1 96.75 358 HIS B N 1
ATOM 7266 C CA . HIS B 1 358 ? -17.062 24.234 -4.035 1 96.75 358 HIS B CA 1
ATOM 7267 C C . HIS B 1 358 ? -17.797 23.641 -2.846 1 96.75 358 HIS B C 1
ATOM 7269 O O . HIS B 1 358 ? -19.016 23.469 -2.895 1 96.75 358 HIS B O 1
ATOM 7275 N N . TRP B 1 359 ? -17.125 23.234 -1.864 1 97.31 359 TRP B N 1
ATOM 7276 C CA . TRP B 1 359 ? -17.688 22.781 -0.599 1 97.31 359 TRP B CA 1
ATOM 7277 C C . TRP B 1 359 ? -17.594 23.859 0.468 1 97.31 359 TRP B C 1
ATOM 7279 O O . TRP B 1 359 ? -18.562 24.094 1.208 1 97.31 359 TRP B O 1
ATOM 7289 N N . PHE B 1 360 ? -16.5 24.484 0.555 1 98 360 PHE B N 1
ATOM 7290 C CA . PHE B 1 360 ? -16.219 25.578 1.482 1 98 360 PHE B CA 1
ATOM 7291 C C . PHE B 1 360 ? -15.391 26.672 0.811 1 98 360 PHE B C 1
ATOM 7293 O O . PHE B 1 360 ? -14.188 26.484 0.602 1 98 360 PHE B O 1
ATOM 7300 N N . GLU B 1 361 ? -15.992 27.781 0.545 1 97.94 361 GLU B N 1
ATOM 7301 C CA . GLU B 1 361 ? -15.258 28.875 -0.082 1 97.94 361 GLU B CA 1
ATOM 7302 C C . GLU B 1 361 ? -14.203 29.438 0.86 1 97.94 361 GLU B C 1
ATOM 7304 O O . GLU B 1 361 ? -14.469 29.641 2.045 1 97.94 361 GLU B O 1
ATOM 7309 N N . PRO B 1 362 ? -13.016 29.625 0.389 1 98.25 362 PRO B N 1
ATOM 7310 C CA . PRO B 1 362 ? -12.008 30.234 1.262 1 98.25 362 PRO B CA 1
ATOM 7311 C C . PRO B 1 362 ? -12.281 31.703 1.552 1 98.25 362 PRO B C 1
ATOM 7313 O O . PRO B 1 362 ? -12.945 32.375 0.761 1 98.25 362 PRO B O 1
ATOM 7316 N N . CYS B 1 363 ? -11.781 32.156 2.682 1 98.25 363 CYS B N 1
ATOM 7317 C CA . CYS B 1 363 ? -11.859 33.594 2.951 1 98.25 363 CYS B CA 1
ATOM 7318 C C . CYS B 1 363 ? -10.984 34.375 1.983 1 98.25 363 CYS B C 1
ATOM 7320 O O . CYS B 1 363 ? -10.188 33.781 1.247 1 98.25 363 CYS B O 1
ATOM 7322 N N . ALA B 1 364 ? -11.117 35.656 1.995 1 98.12 364 ALA B N 1
ATOM 7323 C CA . ALA B 1 364 ? -10.445 36.531 1.036 1 98.12 364 ALA B CA 1
ATOM 7324 C C . ALA B 1 364 ? -8.93 36.406 1.13 1 98.12 364 ALA B C 1
ATOM 7326 O O . ALA B 1 364 ? -8.242 36.375 0.109 1 98.12 364 ALA B O 1
ATOM 7327 N N . ALA B 1 365 ? -8.375 36.344 2.307 1 98.62 365 ALA B N 1
ATOM 7328 C CA . ALA B 1 365 ? -6.934 36.281 2.518 1 98.62 365 ALA B CA 1
ATOM 7329 C C . ALA B 1 365 ? -6.344 35.031 1.896 1 98.62 365 ALA B C 1
ATOM 7331 O O . ALA B 1 365 ? -5.254 35.062 1.319 1 98.62 365 ALA B O 1
ATOM 7332 N N . ILE B 1 366 ? -7.012 33.938 2.004 1 98.62 366 ILE B N 1
ATOM 7333 C CA . ILE B 1 366 ? -6.52 32.656 1.498 1 98.62 366 ILE B CA 1
ATOM 7334 C C . ILE B 1 366 ? -6.605 32.625 -0.026 1 98.62 366 ILE B C 1
ATOM 7336 O O . ILE B 1 366 ? -5.691 32.156 -0.7 1 98.62 366 ILE B O 1
ATOM 7340 N N . SER B 1 367 ? -7.715 33.094 -0.555 1 98.38 367 SER B N 1
ATOM 7341 C CA . SER B 1 367 ? -7.809 33.219 -2.004 1 98.38 367 SER B CA 1
ATOM 7342 C C . SER B 1 367 ? -6.68 34.094 -2.549 1 98.38 367 SER B C 1
ATOM 7344 O O . SER B 1 367 ? -6.07 33.781 -3.568 1 98.38 367 SER B O 1
ATOM 7346 N N . ARG B 1 368 ? -6.453 35.188 -1.893 1 98.69 368 ARG B N 1
ATOM 7347 C CA . ARG B 1 368 ? -5.375 36.062 -2.297 1 98.69 368 ARG B CA 1
ATOM 7348 C C . ARG B 1 368 ? -4.023 35.375 -2.209 1 98.69 368 ARG B C 1
ATOM 7350 O O . ARG B 1 368 ? -3.174 35.531 -3.088 1 98.69 368 ARG B O 1
ATOM 7357 N N . ALA B 1 369 ? -3.803 34.625 -1.179 1 98.81 369 ALA B N 1
ATOM 7358 C CA . ALA B 1 369 ? -2.547 33.875 -1.017 1 98.81 369 ALA B CA 1
ATOM 7359 C C . ALA B 1 369 ? -2.291 32.969 -2.203 1 98.81 369 ALA B C 1
ATOM 7361 O O . ALA B 1 369 ? -1.164 32.875 -2.695 1 98.81 369 ALA B O 1
ATOM 7362 N N . VAL B 1 370 ? -3.324 32.25 -2.668 1 98.88 370 VAL B N 1
ATOM 7363 C CA . VAL B 1 370 ? -3.182 31.344 -3.803 1 98.88 370 VAL B CA 1
ATOM 7364 C C . VAL B 1 370 ? -2.811 32.125 -5.055 1 98.88 370 VAL B C 1
ATOM 7366 O O . VAL B 1 370 ? -1.91 31.734 -5.801 1 98.88 370 VAL B O 1
ATOM 7369 N N . HIS B 1 371 ? -3.449 33.25 -5.246 1 98.81 371 HIS B N 1
ATOM 7370 C CA . HIS B 1 371 ? -3.166 34.062 -6.414 1 98.81 371 HIS B CA 1
ATOM 7371 C C . HIS B 1 371 ? -1.769 34.688 -6.332 1 98.81 371 HIS B C 1
ATOM 7373 O O . HIS B 1 371 ? -1.063 34.75 -7.34 1 98.81 371 HIS B O 1
ATOM 7379 N N . GLU B 1 372 ? -1.381 35.125 -5.156 1 98.81 372 GLU B N 1
ATOM 7380 C CA . GLU B 1 372 ? -0.04 35.688 -4.98 1 98.81 372 GLU B CA 1
ATOM 7381 C C . GLU B 1 372 ? 1.029 34.625 -5.273 1 98.81 372 GLU B C 1
ATOM 7383 O O . GLU B 1 372 ? 2.039 34.938 -5.914 1 98.81 372 GLU B O 1
ATOM 7388 N N . ALA B 1 373 ? 0.842 33.406 -4.797 1 98.88 373 ALA B N 1
ATOM 7389 C CA . ALA B 1 373 ? 1.772 32.344 -5.086 1 98.88 373 ALA B CA 1
ATOM 7390 C C . ALA B 1 373 ? 1.831 32.031 -6.582 1 98.88 373 ALA B C 1
ATOM 7392 O O . ALA B 1 373 ? 2.914 31.875 -7.148 1 98.88 373 ALA B O 1
ATOM 7393 N N . ALA B 1 374 ? 0.662 31.969 -7.246 1 98.81 374 ALA B N 1
ATOM 7394 C CA . ALA B 1 374 ? 0.58 31.703 -8.68 1 98.81 374 ALA B CA 1
ATOM 7395 C C . ALA B 1 374 ? 1.302 32.781 -9.477 1 98.81 374 ALA B C 1
ATOM 7397 O O . ALA B 1 374 ? 2.088 32.469 -10.375 1 98.81 374 ALA B O 1
ATOM 7398 N N . GLU B 1 375 ? 1.027 34.031 -9.148 1 98.56 375 GLU B N 1
ATOM 7399 C CA . GLU B 1 375 ? 1.648 35.156 -9.852 1 98.56 375 GLU B CA 1
ATOM 7400 C C . GLU B 1 375 ? 3.156 35.188 -9.617 1 98.56 375 GLU B C 1
ATOM 7402 O O . GLU B 1 375 ? 3.926 35.5 -10.523 1 98.56 375 GLU B O 1
ATOM 7407 N N . GLY B 1 376 ? 3.529 34.938 -8.398 1 98.62 376 GLY B N 1
ATOM 7408 C CA . GLY B 1 376 ? 4.949 34.844 -8.102 1 98.62 376 GLY B CA 1
ATOM 7409 C C . GLY B 1 376 ? 5.664 33.781 -8.93 1 98.62 376 GLY B C 1
ATOM 7410 O O . GLY B 1 376 ? 6.77 34.031 -9.422 1 98.62 376 GLY B O 1
ATOM 7411 N N . LEU B 1 377 ? 5.082 32.594 -9.047 1 98.75 377 LEU B N 1
ATOM 7412 C CA . LEU B 1 377 ? 5.664 31.531 -9.836 1 98.75 377 LEU B CA 1
ATOM 7413 C C . LEU B 1 377 ? 5.746 31.922 -11.312 1 98.75 377 LEU B C 1
ATOM 7415 O O . LEU B 1 377 ? 6.73 31.609 -11.984 1 98.75 377 LEU B O 1
ATOM 7419 N N . ARG B 1 378 ? 4.719 32.562 -11.82 1 98.5 378 ARG B N 1
ATOM 7420 C CA . ARG B 1 378 ? 4.742 33.062 -13.195 1 98.5 378 ARG B CA 1
ATOM 7421 C C . ARG B 1 378 ? 5.902 34 -13.414 1 98.5 378 ARG B C 1
ATOM 7423 O O . ARG B 1 378 ? 6.617 33.906 -14.414 1 98.5 378 ARG B O 1
ATOM 7430 N N . ALA B 1 379 ? 6.039 34.875 -12.531 1 98.38 379 ALA B N 1
ATOM 7431 C CA . ALA B 1 379 ? 7.098 35.875 -12.625 1 98.38 379 ALA B CA 1
ATOM 7432 C C . ALA B 1 379 ? 8.477 35.219 -12.586 1 98.38 379 ALA B C 1
ATOM 7434 O O . ALA B 1 379 ? 9.43 35.75 -13.18 1 98.38 379 ALA B O 1
ATOM 7435 N N . ALA B 1 380 ? 8.547 34.125 -11.922 1 97.69 380 ALA B N 1
ATOM 7436 C CA . ALA B 1 380 ? 9.805 33.406 -11.805 1 97.69 380 ALA B CA 1
ATOM 7437 C C . ALA B 1 380 ? 10.07 32.531 -13.039 1 97.69 380 ALA B C 1
ATOM 7439 O O . ALA B 1 380 ? 11.102 31.859 -13.133 1 97.69 380 ALA B O 1
ATOM 7440 N N . GLY B 1 381 ? 9.172 32.469 -13.969 1 98.25 381 GLY B N 1
ATOM 7441 C CA . GLY B 1 381 ? 9.422 31.797 -15.242 1 98.25 381 GLY B CA 1
ATOM 7442 C C . GLY B 1 381 ? 8.695 30.484 -15.383 1 98.25 381 GLY B C 1
ATOM 7443 O O . GLY B 1 381 ? 8.828 29.797 -16.406 1 98.25 381 GLY B O 1
ATOM 7444 N N . HIS B 1 382 ? 7.895 30.125 -14.43 1 98.75 382 HIS B N 1
ATOM 7445 C CA . HIS B 1 382 ? 7.137 28.875 -14.508 1 98.75 382 HIS B CA 1
ATOM 7446 C C . HIS B 1 382 ? 5.824 29.078 -15.258 1 98.75 382 HIS B C 1
ATOM 7448 O O . HIS B 1 382 ? 5.359 30.219 -15.406 1 98.75 382 HIS B O 1
ATOM 7454 N N . GLU B 1 383 ? 5.293 28 -15.828 1 98.81 383 GLU B N 1
ATOM 7455 C CA . GLU B 1 383 ? 3.951 28.016 -16.406 1 98.81 383 GLU B CA 1
ATOM 7456 C C . GLU B 1 383 ? 2.896 27.719 -15.336 1 98.81 383 GLU B C 1
ATOM 7458 O O . GLU B 1 383 ? 2.939 26.672 -14.688 1 98.81 383 GLU B O 1
ATOM 7463 N N . VAL B 1 384 ? 2.025 28.688 -15.125 1 98.81 384 VAL B N 1
ATOM 7464 C CA . VAL B 1 384 ? 0.976 28.516 -14.117 1 98.81 384 VAL B CA 1
ATOM 7465 C C . VAL B 1 384 ? -0.394 28.641 -14.781 1 98.81 384 VAL B C 1
ATOM 7467 O O . VAL B 1 384 ? -0.693 29.656 -15.422 1 98.81 384 VAL B O 1
ATOM 7470 N N . VAL B 1 385 ? -1.269 27.609 -14.625 1 98.75 385 VAL B N 1
ATOM 7471 C CA . VAL B 1 385 ? -2.549 27.594 -15.328 1 98.75 385 VAL B CA 1
ATOM 7472 C C . VAL B 1 385 ? -3.672 27.281 -14.344 1 98.75 385 VAL B C 1
ATOM 7474 O O . VAL B 1 385 ? -3.459 26.578 -13.344 1 98.75 385 VAL B O 1
ATOM 7477 N N . PRO B 1 386 ? -4.871 27.828 -14.578 1 98.5 386 PRO B N 1
ATOM 7478 C CA . PRO B 1 386 ? -6.004 27.375 -13.781 1 98.5 386 PRO B CA 1
ATOM 7479 C C . PRO B 1 386 ? -6.254 25.875 -13.914 1 98.5 386 PRO B C 1
ATOM 7481 O O . PRO B 1 386 ? -6.105 25.312 -15 1 98.5 386 PRO B O 1
ATOM 7484 N N . PHE B 1 387 ? -6.527 25.234 -12.867 1 98.31 387 PHE B N 1
ATOM 7485 C CA . PHE B 1 387 ? -6.797 23.797 -12.805 1 98.31 387 PHE B CA 1
ATOM 7486 C C . PHE B 1 387 ? -8.109 23.531 -12.086 1 98.31 387 PHE B C 1
ATOM 7488 O O . PHE B 1 387 ? -8.352 24.047 -11 1 98.31 387 PHE B O 1
ATOM 7495 N N . GLU B 1 388 ? -8.977 22.797 -12.703 1 96.69 388 GLU B N 1
ATOM 7496 C CA . GLU B 1 388 ? -10.211 22.359 -12.07 1 96.69 388 GLU B CA 1
ATOM 7497 C C . GLU B 1 388 ? -10.086 20.938 -11.531 1 96.69 388 GLU B C 1
ATOM 7499 O O . GLU B 1 388 ? -9.883 19.984 -12.297 1 96.69 388 GLU B O 1
ATOM 7504 N N . PRO B 1 389 ? -10.242 20.812 -10.242 1 96.75 389 PRO B N 1
ATOM 7505 C CA . PRO B 1 389 ? -10.195 19.453 -9.711 1 96.75 389 PRO B CA 1
ATOM 7506 C C . PRO B 1 389 ? -11.25 18.531 -10.336 1 96.75 389 PRO B C 1
ATOM 7508 O O . PRO B 1 389 ? -12.367 18.984 -10.617 1 96.75 389 PRO B O 1
ATOM 7511 N N . PRO B 1 390 ? -10.914 17.281 -10.508 1 97.56 390 PRO B N 1
ATOM 7512 C CA . PRO B 1 390 ? -11.836 16.359 -11.172 1 97.56 390 PRO B CA 1
ATOM 7513 C C . PRO B 1 390 ? -13.078 16.047 -10.336 1 97.56 390 PRO B C 1
ATOM 7515 O O . PRO B 1 390 ? -14.078 15.547 -10.859 1 97.56 390 PRO B O 1
ATOM 7518 N N . VAL B 1 391 ? -12.969 16.297 -9.062 1 95.75 391 VAL B N 1
ATOM 7519 C CA . VAL B 1 391 ? -14.109 16.109 -8.172 1 95.75 391 VAL B CA 1
ATOM 7520 C C . VAL B 1 391 ? -14.242 17.312 -7.238 1 95.75 391 VAL B C 1
ATOM 7522 O O . VAL B 1 391 ? -13.273 18.031 -7.012 1 95.75 391 VAL B O 1
ATOM 7525 N N . SER B 1 392 ? -15.461 17.484 -6.684 1 94.31 392 SER B N 1
ATOM 7526 C CA . SER B 1 392 ? -15.695 18.594 -5.758 1 94.31 392 SER B CA 1
ATOM 7527 C C . SER B 1 392 ? -15.352 18.188 -4.328 1 94.31 392 SER B C 1
ATOM 7529 O O . SER B 1 392 ? -15.125 17.016 -4.039 1 94.31 392 SER B O 1
ATOM 7531 N N . GLY B 1 393 ? -15.398 19.234 -3.492 1 97.06 393 GLY B N 1
ATOM 7532 C CA . GLY B 1 393 ? -15.195 19 -2.072 1 97.06 393 GLY B CA 1
ATOM 7533 C C . GLY B 1 393 ? -16.266 18.125 -1.444 1 97.06 393 GLY B C 1
ATOM 7534 O O . GLY B 1 393 ? -16.031 17.516 -0.398 1 97.06 393 GLY B O 1
ATOM 7535 N N . TRP B 1 394 ? -17.406 18.047 -2.094 1 96.56 394 TRP B N 1
ATOM 7536 C CA . TRP B 1 394 ? -18.484 17.203 -1.598 1 96.56 394 TRP B CA 1
ATOM 7537 C C . TRP B 1 394 ? -18.062 15.742 -1.593 1 96.56 394 TRP B C 1
ATOM 7539 O O . TRP B 1 394 ? -18.297 15.023 -0.616 1 96.56 394 TRP B O 1
ATOM 7549 N N . GLN B 1 395 ? -17.438 15.32 -2.65 1 97.31 395 GLN B N 1
ATOM 7550 C CA . GLN B 1 395 ? -16.984 13.938 -2.746 1 97.31 395 GLN B CA 1
ATOM 7551 C C . GLN B 1 395 ? -15.82 13.68 -1.796 1 97.31 395 GLN B C 1
ATOM 7553 O O . GLN B 1 395 ? -15.727 12.602 -1.202 1 97.31 395 GLN B O 1
ATOM 7558 N N . ILE B 1 396 ? -14.938 14.656 -1.669 1 98.12 396 ILE B N 1
ATOM 7559 C CA . ILE B 1 396 ? -13.805 14.547 -0.763 1 98.12 396 ILE B CA 1
ATOM 7560 C C . ILE B 1 396 ? -14.297 14.359 0.669 1 98.12 396 ILE B C 1
ATOM 7562 O O . ILE B 1 396 ? -13.836 13.469 1.384 1 98.12 396 ILE B O 1
ATOM 7566 N N . ALA B 1 397 ? -15.25 15.195 1.075 1 96.81 397 ALA B N 1
ATOM 7567 C CA . ALA B 1 397 ? -15.828 15.102 2.414 1 96.81 397 ALA B CA 1
ATOM 7568 C C . ALA B 1 397 ? -16.484 13.742 2.633 1 96.81 397 ALA B C 1
ATOM 7570 O O . ALA B 1 397 ? -16.297 13.109 3.672 1 96.81 397 ALA B O 1
ATOM 7571 N N . LYS B 1 398 ? -17.25 13.352 1.665 1 95.94 398 LYS B N 1
ATOM 7572 C CA . LYS B 1 398 ? -17.953 12.07 1.749 1 95.94 398 LYS B CA 1
ATOM 7573 C C . LYS B 1 398 ? -16.984 10.922 1.984 1 95.94 398 LYS B C 1
ATOM 7575 O O . LYS B 1 398 ? -17.188 10.102 2.885 1 95.94 398 LYS B O 1
ATOM 7580 N N . LEU B 1 399 ? -15.961 10.844 1.203 1 96.81 399 LEU B N 1
ATOM 7581 C CA . LEU B 1 399 ? -15.031 9.719 1.259 1 96.81 399 LEU B CA 1
ATOM 7582 C C . LEU B 1 399 ? -14.188 9.766 2.529 1 96.81 399 LEU B C 1
ATOM 7584 O O . LEU B 1 399 ? -13.969 8.742 3.174 1 96.81 399 LEU B O 1
ATOM 7588 N N . TYR B 1 400 ? -13.711 10.953 2.92 1 96.62 400 TYR B N 1
ATOM 7589 C CA . TYR B 1 400 ? -12.875 11.047 4.109 1 96.62 400 TYR B CA 1
ATOM 7590 C C . TYR B 1 400 ? -13.664 10.695 5.363 1 96.62 400 TYR B C 1
ATOM 7592 O O . TYR B 1 400 ? -13.234 9.844 6.148 1 96.62 400 TYR B O 1
ATOM 7600 N N . TYR B 1 401 ? -14.805 11.344 5.52 1 93.62 401 TYR B N 1
ATOM 7601 C CA . TYR B 1 401 ? -15.617 11.086 6.703 1 93.62 401 TYR B CA 1
ATOM 7602 C C . TYR B 1 401 ? -16.188 9.672 6.676 1 93.62 401 TYR B C 1
ATOM 7604 O O . TYR B 1 401 ? -16.344 9.047 7.723 1 93.62 401 TYR B O 1
ATOM 7612 N N . GLY B 1 402 ? -16.484 9.219 5.488 1 93.44 402 GLY B N 1
ATOM 7613 C CA . GLY B 1 402 ? -16.938 7.836 5.371 1 93.44 402 GLY B CA 1
ATOM 7614 C C . GLY B 1 402 ? -15.891 6.836 5.832 1 93.44 402 GLY B C 1
ATOM 7615 O O . GLY B 1 402 ? -16.203 5.902 6.578 1 93.44 402 GLY B O 1
ATOM 7616 N N . GLN B 1 403 ? -14.664 7.023 5.402 1 93.81 403 GLN B N 1
ATOM 7617 C CA . GLN B 1 403 ? -13.57 6.137 5.789 1 93.81 403 GLN B CA 1
ATOM 7618 C C . GLN B 1 403 ? -13.297 6.227 7.289 1 93.81 403 GLN B C 1
ATOM 7620 O O . GLN B 1 403 ? -13.156 5.203 7.961 1 93.81 403 GLN B O 1
ATOM 7625 N N . MET B 1 404 ? -13.234 7.418 7.82 1 90.62 404 MET B N 1
ATOM 7626 C CA . MET B 1 404 ? -12.891 7.641 9.219 1 90.62 404 MET B CA 1
ATOM 7627 C C . MET B 1 404 ? -14 7.148 10.141 1 90.62 404 MET B C 1
ATOM 7629 O O . MET B 1 404 ? -13.742 6.758 11.281 1 90.62 404 MET B O 1
ATOM 7633 N N . GLY B 1 405 ? -15.242 7.094 9.664 1 89.38 405 GLY B N 1
ATOM 7634 C CA . GLY B 1 405 ? -16.375 6.703 10.484 1 89.38 405 GLY B CA 1
ATOM 7635 C C . GLY B 1 405 ? -16.875 5.297 10.188 1 89.38 405 GLY B C 1
ATOM 7636 O O . GLY B 1 405 ? -17.906 4.879 10.695 1 89.38 405 GLY B O 1
ATOM 7637 N N . ALA B 1 406 ? -16.109 4.551 9.453 1 91.19 406 ALA B N 1
ATOM 7638 C CA . ALA B 1 406 ? -16.594 3.281 8.914 1 91.19 406 ALA B CA 1
ATOM 7639 C C . ALA B 1 406 ? -16.891 2.287 10.039 1 91.19 406 ALA B C 1
ATOM 7641 O O . ALA B 1 406 ? -17.781 1.448 9.914 1 91.19 406 ALA B O 1
ATOM 7642 N N . GLU B 1 407 ? -16.172 2.297 11.133 1 87.88 407 GLU B N 1
ATOM 7643 C CA . GLU B 1 407 ? -16.359 1.335 12.219 1 87.88 407 GLU B CA 1
ATOM 7644 C C . GLU B 1 407 ? -17.578 1.671 13.055 1 87.88 407 GLU B C 1
ATOM 7646 O O . GLU B 1 407 ? -18.125 0.81 13.75 1 87.88 407 GLU B O 1
ATOM 7651 N N . GLY B 1 408 ? -18.016 2.953 13.047 1 85.62 408 GLY B N 1
ATOM 7652 C CA . GLY B 1 408 ? -19.219 3.369 13.742 1 85.62 408 GLY B CA 1
ATOM 7653 C C . GLY B 1 408 ? -18.969 3.713 15.203 1 85.62 408 GLY B C 1
ATOM 7654 O O . GLY B 1 408 ? -18.047 3.182 15.82 1 85.62 408 GLY B O 1
ATOM 7655 N N . ASN B 1 409 ? -19.656 4.648 15.68 1 78.5 409 ASN B N 1
ATOM 7656 C CA . ASN B 1 409 ? -19.75 4.988 17.094 1 78.5 409 ASN B CA 1
ATOM 7657 C C . ASN B 1 409 ? -18.422 5.488 17.641 1 78.5 409 ASN B C 1
ATOM 7659 O O . ASN B 1 409 ? -18.172 5.398 18.844 1 78.5 409 ASN B O 1
ATOM 7663 N N . MET B 1 410 ? -17.609 5.91 16.75 1 80.06 410 MET B N 1
ATOM 7664 C CA . MET B 1 410 ? -16.266 6.328 17.188 1 80.06 410 MET B CA 1
ATOM 7665 C C . MET B 1 410 ? -15.633 5.262 18.078 1 80.06 410 MET B C 1
ATOM 7667 O O . MET B 1 410 ? -14.977 5.586 19.062 1 80.06 410 MET B O 1
ATOM 7671 N N . LYS B 1 411 ? -15.945 4.113 17.797 1 79.69 411 LYS B N 1
ATOM 7672 C CA . LYS B 1 411 ? -15.602 3.002 18.688 1 79.69 411 LYS B CA 1
ATOM 7673 C C . LYS B 1 411 ? -14.102 2.98 18.969 1 79.69 411 LYS B C 1
ATOM 7675 O O . LYS B 1 411 ? -13.688 2.812 20.125 1 79.69 411 LYS B O 1
ATOM 7680 N N . ARG B 1 412 ? -13.32 3.119 18.031 1 78.62 412 ARG B N 1
ATOM 7681 C CA . ARG B 1 412 ? -11.875 3.068 18.219 1 78.62 412 ARG B CA 1
ATOM 7682 C C . ARG B 1 412 ? -11.406 4.16 19.188 1 78.62 412 ARG B C 1
ATOM 7684 O O . ARG B 1 412 ? -10.555 3.916 20.047 1 78.62 412 ARG B O 1
ATOM 7691 N N . PHE B 1 413 ? -11.953 5.305 19.031 1 79.75 413 PHE B N 1
ATOM 7692 C CA . PHE B 1 413 ? -11.594 6.426 19.891 1 79.75 413 PHE B CA 1
ATOM 7693 C C . PHE B 1 413 ? -12.062 6.176 21.312 1 79.75 413 PHE B C 1
ATOM 7695 O O . PHE B 1 413 ? -11.297 6.359 22.266 1 79.75 413 PHE B O 1
ATOM 7702 N N . VAL B 1 414 ? -13.266 5.781 21.375 1 81.12 414 VAL B N 1
ATOM 7703 C CA . VAL B 1 414 ? -13.867 5.547 22.688 1 81.12 414 VAL B CA 1
ATOM 7704 C C . VAL B 1 414 ? -13.117 4.426 23.406 1 81.12 414 VAL B C 1
ATOM 7706 O O . VAL B 1 414 ? -12.82 4.539 24.594 1 81.12 414 VAL B O 1
ATOM 7709 N N . ASP B 1 415 ? -12.805 3.418 22.641 1 80 415 ASP B N 1
ATOM 7710 C CA . ASP B 1 415 ? -12.086 2.293 23.234 1 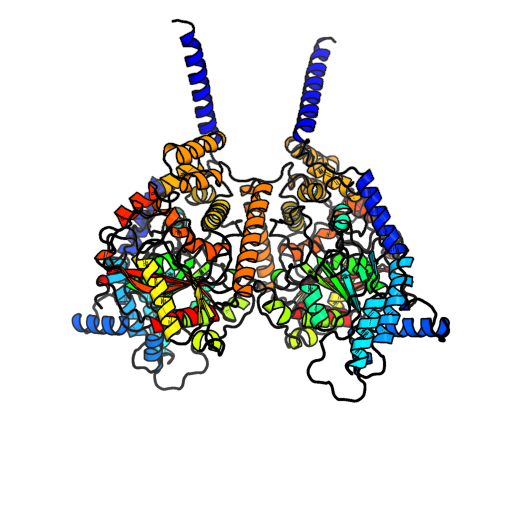80 415 ASP B CA 1
ATOM 7711 C C . ASP B 1 415 ? -10.664 2.693 23.625 1 80 415 ASP B C 1
ATOM 7713 O O . ASP B 1 415 ? -10.133 2.199 24.625 1 80 415 ASP B O 1
ATOM 7717 N N . SER B 1 416 ? -10.164 3.561 22.938 1 81.56 416 SER B N 1
ATOM 7718 C CA . SER B 1 416 ? -8.766 3.945 23.156 1 81.56 416 SER B CA 1
ATOM 7719 C C . SER B 1 416 ? -8.602 4.727 24.453 1 81.56 416 SER B C 1
ATOM 7721 O O . SER B 1 416 ? -7.543 4.676 25.078 1 81.56 416 SER B O 1
ATOM 7723 N N . ILE B 1 417 ? -9.578 5.484 24.875 1 86.12 417 ILE B N 1
ATOM 7724 C CA . ILE B 1 417 ? -9.406 6.371 26.016 1 86.12 417 ILE B CA 1
ATOM 7725 C C . ILE B 1 417 ? -9.688 5.605 27.312 1 86.12 417 ILE B C 1
ATOM 7727 O O . ILE B 1 417 ? -9.539 6.148 28.406 1 86.12 417 ILE B O 1
ATOM 7731 N N . GLN B 1 418 ? -10.117 4.34 27.203 1 84.88 418 GLN B N 1
ATOM 7732 C CA . GLN B 1 418 ? -10.219 3.393 28.312 1 84.88 418 GLN B CA 1
ATOM 7733 C C . GLN B 1 418 ? -10.914 4.023 29.516 1 84.88 418 GLN B C 1
ATOM 7735 O O . GLN B 1 418 ? -10.422 3.934 30.641 1 84.88 418 GLN B O 1
ATOM 7740 N N . GLY B 1 419 ? -11.898 4.82 29.281 1 84.31 419 GLY B N 1
ATOM 7741 C CA . GLY B 1 419 ? -12.703 5.371 30.359 1 84.31 419 GLY B CA 1
ATOM 7742 C C . GLY B 1 419 ? -12.352 6.809 30.688 1 84.31 419 GLY B C 1
ATOM 7743 O O . GLY B 1 419 ? -13.047 7.457 31.469 1 84.31 419 GLY B O 1
ATOM 7744 N N . GLU B 1 420 ? -11.227 7.305 30.172 1 89.38 420 GLU B N 1
ATOM 7745 C CA . 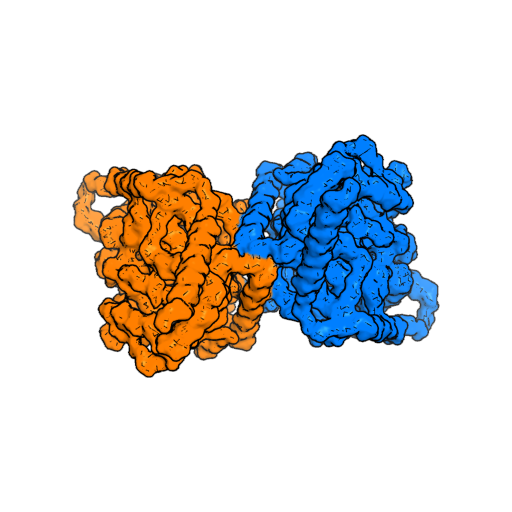GLU B 1 420 ? -10.898 8.719 30.328 1 89.38 420 GLU B CA 1
ATOM 7746 C C . GLU B 1 420 ? -11.977 9.602 29.703 1 89.38 420 GLU B C 1
ATOM 7748 O O . GLU B 1 420 ? -12.586 9.227 28.688 1 89.38 420 GLU B O 1
ATOM 7753 N N . ARG B 1 421 ? -12.164 10.711 30.344 1 90.38 421 ARG B N 1
ATOM 7754 C CA . ARG B 1 421 ? -13.156 11.641 29.812 1 90.38 421 ARG B CA 1
ATOM 7755 C C . ARG B 1 421 ? -12.711 12.203 28.469 1 90.38 421 ARG B C 1
ATOM 7757 O O . ARG B 1 421 ? -11.578 12.648 28.328 1 90.38 421 ARG B O 1
ATOM 7764 N N . MET B 1 422 ? -13.641 12.148 27.609 1 90.94 422 MET B N 1
ATOM 7765 C CA . MET B 1 422 ? -13.383 12.742 26.297 1 90.94 422 MET B CA 1
ATOM 7766 C C . MET B 1 422 ? -13.562 14.258 26.344 1 90.94 422 MET B C 1
ATOM 7768 O O . MET B 1 422 ? -14.5 14.758 26.953 1 90.94 422 MET B O 1
ATOM 7772 N N . LEU B 1 423 ? -12.766 14.984 25.672 1 92.81 423 LEU B N 1
ATOM 7773 C CA . LEU B 1 423 ? -12.844 16.438 25.656 1 92.81 423 LEU B CA 1
ATOM 7774 C C . LEU B 1 423 ? -14.172 16.906 25.062 1 92.81 423 LEU B C 1
ATOM 7776 O O . LEU B 1 423 ? -14.719 16.25 24.172 1 92.81 423 LEU B O 1
ATOM 7780 N N . PRO B 1 424 ? -14.617 18.062 25.484 1 90.06 424 PRO B N 1
ATOM 7781 C CA . PRO B 1 424 ? -15.859 18.609 24.953 1 90.06 424 PRO B CA 1
ATOM 7782 C C . PRO B 1 424 ? -15.797 18.859 23.438 1 90.06 424 PRO B C 1
ATOM 7784 O O . PRO B 1 424 ? -16.828 18.844 22.766 1 90.06 424 PRO B O 1
ATOM 7787 N N . SER B 1 425 ? -14.641 19 22.938 1 90.38 425 SER B N 1
ATOM 7788 C CA . SER B 1 425 ? -14.461 19.234 21.5 1 90.38 425 SER B CA 1
ATOM 7789 C C . SER B 1 425 ? -14.945 18.062 20.672 1 90.38 425 SER B C 1
ATOM 7791 O O . SER B 1 425 ? -15.219 18.203 19.484 1 90.38 425 SER B O 1
ATOM 7793 N N . TYR B 1 426 ? -15.07 16.875 21.297 1 89.5 426 TYR B N 1
ATOM 7794 C CA . TYR B 1 426 ? -15.531 15.672 20.594 1 89.5 426 TYR B CA 1
ATOM 7795 C C . TYR B 1 426 ? -17.031 15.484 20.766 1 89.5 426 TYR B C 1
ATOM 7797 O O . TYR B 1 426 ? -17.609 14.547 20.219 1 89.5 426 TYR B O 1
ATOM 7805 N N . ALA B 1 427 ? -17.672 16.359 21.5 1 84.69 427 ALA B N 1
ATOM 7806 C CA . ALA B 1 427 ? -19.062 16.141 21.906 1 84.69 427 ALA B CA 1
ATOM 7807 C C . ALA B 1 427 ? -19.984 16.016 20.703 1 84.69 427 ALA B C 1
ATOM 7809 O O . ALA B 1 427 ? -20.797 15.086 20.641 1 84.69 427 ALA B O 1
ATOM 7810 N N . ALA B 1 428 ? -19.875 16.891 19.766 1 79.56 428 ALA B N 1
ATOM 7811 C CA . ALA B 1 428 ? -20.734 16.859 18.594 1 79.56 428 ALA B CA 1
ATOM 7812 C C . ALA B 1 428 ? -20.5 15.586 17.781 1 79.56 428 ALA B C 1
ATOM 7814 O O . ALA B 1 428 ? -21.438 14.961 17.297 1 79.56 428 ALA B O 1
ATOM 7815 N N . LEU B 1 429 ? -19.25 15.273 17.625 1 82.25 429 LEU B N 1
ATOM 7816 C CA . LEU B 1 429 ? -18.906 14.07 16.891 1 82.25 429 LEU B CA 1
ATOM 7817 C C . LEU B 1 429 ? -19.438 12.828 17.578 1 82.25 429 LEU B C 1
ATOM 7819 O O . LEU B 1 429 ? -19.938 11.906 16.922 1 82.25 429 LEU B O 1
ATOM 7823 N N . ARG B 1 430 ? -19.297 12.766 18.859 1 84 430 ARG B N 1
ATOM 7824 C CA . ARG B 1 430 ? -19.781 11.633 19.641 1 84 430 ARG B CA 1
ATOM 7825 C C . ARG B 1 430 ? -21.297 11.5 19.531 1 84 430 ARG B C 1
ATOM 7827 O O . ARG B 1 430 ? -21.828 10.391 19.422 1 84 430 ARG B O 1
ATOM 7834 N N . GLN B 1 431 ? -21.969 12.609 19.578 1 82.62 431 GLN B N 1
ATOM 7835 C CA . GLN B 1 431 ? -23.422 12.602 19.469 1 82.62 431 GLN B CA 1
ATOM 7836 C C . GLN B 1 431 ? -23.875 12.117 18.109 1 82.62 431 GLN B C 1
ATOM 7838 O O . GLN B 1 431 ? -24.797 11.312 18 1 82.62 431 GLN B O 1
ATOM 7843 N N . LEU B 1 432 ? -23.203 12.617 17.172 1 82.12 432 LEU B N 1
ATOM 7844 C CA . LEU B 1 432 ? -23.547 12.211 15.812 1 82.12 432 LEU B CA 1
ATOM 7845 C C . LEU B 1 432 ? -23.281 10.727 15.609 1 82.12 432 LEU B C 1
ATOM 7847 O O . LEU B 1 432 ? -24.078 10.031 14.969 1 82.12 432 LEU B O 1
ATOM 7851 N N . ALA B 1 433 ? -22.234 10.281 16.109 1 83.19 433 ALA B N 1
ATOM 7852 C CA . ALA B 1 433 ? -21.844 8.883 15.953 1 83.19 433 ALA B CA 1
ATOM 7853 C C . ALA B 1 433 ? -22.844 7.961 16.625 1 83.19 433 ALA B C 1
ATOM 7855 O O . ALA B 1 433 ? -23.062 6.832 16.172 1 83.19 433 ALA B O 1
ATOM 7856 N N . GLY B 1 434 ? -23.453 8.445 17.688 1 85 434 GLY B N 1
ATOM 7857 C CA . GLY B 1 434 ? -24.375 7.629 18.438 1 85 434 GLY B CA 1
ATOM 7858 C C . GLY B 1 434 ? -25.812 7.777 17.984 1 85 434 GLY B C 1
ATOM 7859 O O . GLY B 1 434 ? -26.703 7.035 18.422 1 85 434 GLY B O 1
ATOM 7860 N N . PHE B 1 435 ? -25.984 8.672 17.062 1 87.62 435 PHE B N 1
ATOM 7861 C CA . PHE B 1 435 ? -27.344 8.938 16.609 1 87.62 435 PHE B CA 1
ATOM 7862 C C . PHE B 1 435 ? -27.938 7.723 15.891 1 87.62 435 PHE B C 1
ATOM 7864 O O . PHE B 1 435 ? -27.266 7.121 15.039 1 87.62 435 PHE B O 1
ATOM 7871 N N . PRO B 1 436 ? -29.156 7.363 16.188 1 88.69 436 PRO B N 1
ATOM 7872 C CA . PRO B 1 436 ? -29.734 6.152 15.617 1 88.69 436 PRO B CA 1
ATOM 7873 C C . PRO B 1 436 ? -29.875 6.219 14.102 1 88.69 436 PRO B C 1
ATOM 7875 O O . PRO B 1 436 ? -30.281 7.25 13.555 1 88.69 436 PRO B O 1
ATOM 7878 N N . ASN B 1 437 ? -29.625 5.137 13.453 1 88.94 437 ASN B N 1
ATOM 7879 C CA . ASN B 1 437 ? -29.625 5.066 11.992 1 88.94 437 ASN B CA 1
ATOM 7880 C C . ASN B 1 437 ? -31 5.34 11.414 1 88.94 437 ASN B C 1
ATOM 7882 O O . ASN B 1 437 ? -31.125 6 10.383 1 88.94 437 ASN B O 1
ATOM 7886 N N . CYS B 1 438 ? -32 4.832 12.016 1 89.25 438 CYS B N 1
ATOM 7887 C CA . CYS B 1 438 ? -33.375 4.93 11.492 1 89.25 438 CYS B CA 1
ATOM 7888 C C . CYS B 1 438 ? -33.844 6.375 11.484 1 89.25 438 CYS B C 1
ATOM 7890 O O . CYS B 1 438 ? -34.781 6.727 10.75 1 89.25 438 CYS B O 1
ATOM 7892 N N . LEU B 1 439 ? -33.219 7.281 12.258 1 91.38 439 LEU B N 1
ATOM 7893 C CA . LEU B 1 439 ? -33.656 8.664 12.375 1 91.38 439 LEU B CA 1
ATOM 7894 C C . LEU B 1 439 ? -32.781 9.578 11.5 1 91.38 439 LEU B C 1
ATOM 7896 O O . LEU B 1 439 ? -33.094 10.766 11.344 1 91.38 439 LEU B O 1
ATOM 7900 N N . ARG B 1 440 ? -31.797 9.125 10.898 1 90.31 440 ARG B N 1
ATOM 7901 C CA . ARG B 1 440 ? -30.828 9.922 10.148 1 90.31 440 ARG B CA 1
ATOM 7902 C C . ARG B 1 440 ? -31.469 10.531 8.906 1 90.31 440 ARG B C 1
ATOM 7904 O O . ARG B 1 440 ? -31.203 11.688 8.578 1 90.31 440 ARG B O 1
ATOM 7911 N N . PRO B 1 441 ? -32.312 9.742 8.227 1 91.19 441 PRO B N 1
ATOM 7912 C CA . PRO B 1 441 ? -32.969 10.375 7.074 1 91.19 441 PRO B CA 1
ATOM 7913 C C . PRO B 1 441 ? -33.812 11.578 7.461 1 91.19 441 PRO B C 1
ATOM 7915 O O . PRO B 1 441 ? -33.812 12.586 6.75 1 91.19 441 PRO B O 1
ATOM 7918 N N . ALA B 1 442 ? -34.438 11.453 8.531 1 92.44 442 ALA B N 1
ATOM 7919 C CA . ALA B 1 442 ? -35.25 12.562 9.016 1 92.44 442 ALA B CA 1
ATOM 7920 C C . ALA B 1 442 ? -34.375 13.75 9.414 1 92.44 442 ALA B C 1
ATOM 7922 O O . ALA B 1 442 ? -34.719 14.898 9.109 1 92.44 442 ALA B O 1
ATOM 7923 N N . LEU B 1 443 ? -33.375 13.469 10.125 1 91 443 LEU B N 1
ATOM 7924 C CA . LEU B 1 443 ? -32.469 14.523 10.523 1 91 443 LEU B CA 1
ATOM 7925 C C . LEU B 1 443 ? -31.859 15.203 9.297 1 91 443 LEU B C 1
ATOM 7927 O O . LEU B 1 443 ? -31.75 16.438 9.258 1 91 443 LEU B O 1
ATOM 7931 N N . SER B 1 444 ? -31.469 14.414 8.336 1 91.94 444 SER B N 1
ATOM 7932 C CA . SER B 1 444 ? -30.922 14.953 7.098 1 91.94 444 SER B CA 1
ATOM 7933 C C . SER B 1 444 ? -31.938 15.836 6.379 1 91.94 444 SER B C 1
ATOM 7935 O O . SER B 1 444 ? -31.578 16.875 5.824 1 91.94 444 SER B O 1
ATOM 7937 N N . TRP B 1 445 ? -33.094 15.414 6.363 1 93 445 TRP B N 1
ATOM 7938 C CA . TRP B 1 445 ? -34.156 16.172 5.723 1 93 445 TRP B CA 1
ATOM 7939 C C . TRP B 1 445 ? -34.344 17.516 6.422 1 93 445 TRP B C 1
ATOM 7941 O O . TRP B 1 445 ? -34.469 18.562 5.766 1 93 445 TRP B O 1
ATOM 7951 N N . VAL B 1 446 ? -34.375 17.578 7.719 1 93.31 446 VAL B N 1
ATOM 7952 C CA . VAL B 1 446 ? -34.562 18.781 8.5 1 93.31 446 VAL B CA 1
ATOM 7953 C C . VAL B 1 446 ? -33.406 19.75 8.258 1 93.31 446 VAL B C 1
ATOM 7955 O O . VAL B 1 446 ? -33.594 20.938 8.031 1 93.31 446 VAL B O 1
ATOM 7958 N N . LEU B 1 447 ? -32.219 19.219 8.281 1 92.25 447 LEU B N 1
ATOM 7959 C CA . LEU B 1 447 ? -31.047 20.031 8.07 1 92.25 447 LEU B CA 1
ATOM 7960 C C . LEU B 1 447 ? -31.047 20.656 6.676 1 92.25 447 LEU B C 1
ATOM 7962 O O . LEU B 1 447 ? -30.766 21.844 6.523 1 92.25 447 LEU B O 1
ATOM 7966 N N . ARG B 1 448 ? -31.422 19.906 5.754 1 91.75 448 ARG B N 1
ATOM 7967 C CA . ARG B 1 448 ? -31.391 20.328 4.359 1 91.75 448 ARG B CA 1
ATOM 7968 C C . ARG B 1 448 ? -32.531 21.297 4.055 1 91.75 448 ARG B C 1
ATOM 7970 O O . ARG B 1 448 ? -32.312 22.375 3.5 1 91.75 448 ARG B O 1
ATOM 7977 N N . ASN B 1 449 ? -33.719 20.953 4.449 1 91.75 449 ASN B N 1
ATOM 7978 C CA . ASN B 1 449 ? -34.906 21.625 3.938 1 91.75 449 ASN B CA 1
ATOM 7979 C C . ASN B 1 449 ? -35.438 22.672 4.926 1 91.75 449 ASN B C 1
ATOM 7981 O O . ASN B 1 449 ? -36.156 23.594 4.539 1 91.75 449 ASN B O 1
ATOM 7985 N N . VAL B 1 450 ? -35.094 22.547 6.16 1 92 450 VAL B N 1
ATOM 7986 C CA . VAL B 1 450 ? -35.625 23.469 7.164 1 92 450 VAL B CA 1
ATOM 7987 C C . VAL B 1 450 ? -34.531 24.453 7.559 1 92 450 VAL B C 1
ATOM 7989 O O . VAL B 1 450 ? -34.75 25.672 7.617 1 92 450 VAL B O 1
ATOM 7992 N N . LEU B 1 451 ? -33.375 24.016 7.723 1 90.69 451 LEU B N 1
ATOM 7993 C CA . LEU B 1 451 ? -32.312 24.859 8.234 1 90.69 451 LEU B CA 1
ATOM 7994 C C . LEU B 1 451 ? -31.391 25.312 7.105 1 90.69 451 LEU B C 1
ATOM 7996 O O . LEU B 1 451 ? -30.516 26.172 7.305 1 90.69 451 LEU B O 1
ATOM 8000 N N . GLY B 1 452 ? -31.547 24.781 5.941 1 90.5 452 GLY B N 1
ATOM 8001 C CA . GLY B 1 452 ? -30.734 25.156 4.797 1 90.5 452 GLY B CA 1
ATOM 8002 C C . GLY B 1 452 ? -29.281 24.734 4.93 1 90.5 452 GLY B C 1
ATOM 8003 O O . GLY B 1 452 ? -28.406 25.375 4.344 1 90.5 452 GLY B O 1
ATOM 8004 N N . ASP B 1 453 ? -29.016 23.75 5.73 1 93 453 ASP B N 1
ATOM 8005 C CA . ASP B 1 453 ? -27.656 23.281 5.973 1 93 453 ASP B CA 1
ATOM 8006 C C . ASP B 1 453 ? -27.375 22 5.195 1 93 453 ASP B C 1
ATOM 8008 O O . ASP B 1 453 ? -27.266 20.922 5.781 1 93 453 ASP B O 1
ATOM 8012 N N . GLU B 1 454 ? -27.094 22.156 3.957 1 93.75 454 GLU B N 1
ATOM 8013 C CA . GLU B 1 454 ? -26.906 21.016 3.059 1 93.75 454 GLU B CA 1
ATOM 8014 C C . GLU B 1 454 ? -25.609 20.266 3.387 1 93.75 454 GLU B C 1
ATOM 8016 O O . GLU B 1 454 ? -25.547 19.047 3.234 1 93.75 454 GLU B O 1
ATOM 8021 N N . ARG B 1 455 ? -24.625 20.953 3.746 1 93.69 455 ARG B N 1
ATOM 8022 C CA . ARG B 1 455 ? -23.328 20.312 4.012 1 93.69 455 ARG B CA 1
ATOM 8023 C C . ARG B 1 455 ? -23.422 19.375 5.215 1 93.69 455 ARG B C 1
ATOM 8025 O O . ARG B 1 455 ? -23.031 18.219 5.133 1 93.69 455 ARG B O 1
ATOM 8032 N N . ARG B 1 456 ? -24.031 19.844 6.273 1 91.56 456 ARG B N 1
ATOM 8033 C CA . ARG B 1 456 ? -24.188 18.969 7.438 1 91.56 456 ARG B CA 1
ATOM 8034 C C . ARG B 1 456 ? -25.141 17.812 7.141 1 91.56 456 ARG B C 1
ATOM 8036 O O . ARG B 1 456 ? -24.953 16.719 7.652 1 91.56 456 ARG B O 1
ATOM 8043 N N . ALA B 1 457 ? -26.172 18.109 6.379 1 92.44 457 ALA B N 1
ATOM 8044 C CA . ALA B 1 457 ? -27.094 17.062 5.973 1 92.44 457 ALA B CA 1
ATOM 8045 C C . ALA B 1 457 ? -26.375 15.945 5.23 1 92.44 457 ALA B C 1
ATOM 8047 O O . ALA B 1 457 ? -26.672 14.766 5.434 1 92.44 457 ALA B O 1
ATOM 8048 N N . SER B 1 458 ? -25.484 16.312 4.395 1 91.5 458 SER B N 1
ATOM 8049 C CA . SER B 1 458 ? -24.719 15.336 3.607 1 91.5 458 SER B CA 1
ATOM 8050 C C . SER B 1 458 ? -23.859 14.453 4.5 1 91.5 458 SER B C 1
ATOM 8052 O O . SER B 1 458 ? -23.703 13.258 4.242 1 91.5 458 SER B O 1
ATOM 8054 N N . ILE B 1 459 ? -23.297 14.984 5.539 1 89.69 459 ILE B N 1
ATOM 8055 C CA . ILE B 1 459 ? -22.422 14.25 6.434 1 89.69 459 ILE B CA 1
ATOM 8056 C C . ILE B 1 459 ? -23.234 13.25 7.258 1 89.69 459 ILE B C 1
ATOM 8058 O O . ILE B 1 459 ? -22.766 12.141 7.535 1 89.69 459 ILE B O 1
ATOM 8062 N N . VAL B 1 460 ? -24.406 13.633 7.664 1 87.56 460 VAL B N 1
ATOM 8063 C CA . VAL B 1 460 ? -25.266 12.766 8.445 1 87.56 460 VAL B CA 1
ATOM 8064 C C . VAL B 1 460 ? -25.578 11.492 7.664 1 87.56 460 VAL B C 1
ATOM 8066 O O . VAL B 1 460 ? -25.688 10.414 8.242 1 87.56 460 VAL B O 1
ATOM 8069 N N . GLY B 1 461 ? -25.625 11.602 6.434 1 81.5 461 GLY B N 1
ATOM 8070 C CA . GLY B 1 461 ? -25.953 10.469 5.586 1 81.5 461 GLY B CA 1
ATOM 8071 C C . GLY B 1 461 ? -24.797 9.531 5.367 1 81.5 461 GLY B C 1
ATOM 8072 O O . GLY B 1 461 ? -24.984 8.375 4.969 1 81.5 461 GLY B O 1
ATOM 8073 N N . ILE B 1 462 ? -23.656 9.938 5.66 1 81.56 462 ILE B N 1
ATOM 8074 C CA . ILE B 1 462 ? -22.438 9.195 5.352 1 81.56 462 ILE B CA 1
ATOM 8075 C C . ILE B 1 462 ? -22.094 8.258 6.508 1 81.56 462 ILE B C 1
ATOM 8077 O O . ILE B 1 462 ? -21.719 7.109 6.293 1 81.56 462 ILE B O 1
ATOM 8081 N N . THR B 1 463 ? -22.234 8.719 7.738 1 76.5 463 THR B N 1
ATOM 8082 C CA . THR B 1 463 ? -21.812 7.969 8.914 1 76.5 463 THR B CA 1
ATOM 8083 C C . THR B 1 463 ? -22.969 7.133 9.461 1 76.5 463 THR B C 1
ATOM 8085 O O . THR B 1 463 ? -24.125 7.395 9.148 1 76.5 463 THR B O 1
ATOM 8088 N N . ARG B 1 464 ? -22.672 5.988 10.07 1 82.12 464 ARG B N 1
ATOM 8089 C CA . ARG B 1 464 ? -23.703 5.125 10.633 1 82.12 464 ARG B CA 1
ATOM 8090 C C . ARG B 1 464 ? -23.359 4.734 12.07 1 82.12 464 ARG B C 1
ATOM 8092 O O . ARG B 1 464 ? -22.188 4.648 12.438 1 82.12 464 ARG B O 1
ATOM 8099 N N . ASN B 1 465 ? -24.578 4.578 12.656 1 83.5 465 ASN B N 1
ATOM 8100 C CA . ASN B 1 465 ? -24.469 3.969 13.977 1 83.5 465 ASN B CA 1
ATOM 8101 C C . ASN B 1 465 ? -24.047 2.508 13.891 1 83.5 465 ASN B C 1
ATOM 8103 O O . ASN B 1 465 ? -24.547 1.756 13.055 1 83.5 465 ASN B O 1
ATOM 8107 N N . LYS B 1 466 ? -23.016 2.029 14.555 1 82.5 466 LYS B N 1
ATOM 8108 C CA . LYS B 1 466 ? -22.484 0.673 14.625 1 82.5 466 LYS B CA 1
ATOM 8109 C C . LYS B 1 466 ? -21.578 0.378 13.43 1 82.5 466 LYS B C 1
ATOM 8111 O O . LYS B 1 466 ? -21.156 -0.765 13.227 1 82.5 466 LYS B O 1
ATOM 8116 N N . GLY B 1 467 ? -21.453 1.291 12.555 1 86.38 467 GLY B N 1
ATOM 8117 C CA . GLY B 1 467 ? -20.484 1.132 11.484 1 86.38 467 GLY B CA 1
ATOM 8118 C C . GLY B 1 467 ? -21.078 0.521 10.227 1 86.38 467 GLY B C 1
ATOM 8119 O O . GLY B 1 467 ? -22.281 0.37 10.117 1 86.38 467 GLY B O 1
ATOM 8120 N N . LEU B 1 468 ? -20.25 0.258 9.234 1 89.12 468 LEU B N 1
ATOM 8121 C CA . LEU B 1 468 ? -20.609 -0.308 7.934 1 89.12 468 LEU B CA 1
ATOM 8122 C C . LEU B 1 468 ? -20.359 -1.813 7.914 1 89.12 468 LEU B C 1
ATOM 8124 O O . LEU B 1 468 ? -19.609 -2.336 8.734 1 89.12 468 LEU B O 1
ATOM 8128 N N . SER B 1 469 ? -21.125 -2.48 7.043 1 88.69 469 SER B N 1
ATOM 8129 C CA . SER B 1 469 ? -20.734 -3.836 6.688 1 88.69 469 SER B CA 1
ATOM 8130 C C . SER B 1 469 ? -19.469 -3.828 5.832 1 88.69 469 SER B C 1
ATOM 8132 O O . SER B 1 469 ? -19.125 -2.807 5.23 1 88.69 469 SER B O 1
ATOM 8134 N N . VAL B 1 470 ? -18.828 -4.926 5.797 1 90.81 470 VAL B N 1
ATOM 8135 C CA . VAL B 1 470 ? -17.609 -5.008 4.98 1 90.81 470 VAL B CA 1
ATOM 8136 C C . VAL B 1 470 ? -17.953 -4.742 3.518 1 90.81 470 VAL B C 1
ATOM 8138 O O . VAL B 1 470 ? -17.172 -4.117 2.797 1 90.81 470 VAL B O 1
ATOM 8141 N N . ARG B 1 471 ? -19.094 -5.172 3.092 1 87.19 471 ARG B N 1
ATOM 8142 C CA . ARG B 1 471 ? -19.531 -4.906 1.722 1 87.19 471 ARG B CA 1
ATOM 8143 C C . ARG B 1 471 ? -19.625 -3.41 1.456 1 87.19 471 ARG B C 1
ATOM 8145 O O . ARG B 1 471 ? -19.125 -2.92 0.441 1 87.19 471 ARG B O 1
ATOM 8152 N N . GLN B 1 472 ? -20.281 -2.766 2.357 1 88.75 472 GLN B N 1
ATOM 8153 C CA . GLN B 1 472 ? -20.406 -1.317 2.232 1 88.75 472 GLN B CA 1
ATOM 8154 C C . GLN B 1 472 ? -19.047 -0.635 2.307 1 88.75 472 GLN B C 1
ATOM 8156 O O . GLN B 1 472 ? -18.781 0.328 1.581 1 88.75 472 GLN B O 1
ATOM 8161 N N . TYR B 1 473 ? -18.297 -1.173 3.164 1 92.44 473 TYR B N 1
ATOM 8162 C CA . TYR B 1 473 ? -16.953 -0.624 3.314 1 92.44 473 TYR B CA 1
ATOM 8163 C C . TYR B 1 473 ? -16.156 -0.807 2.035 1 92.44 473 TYR B C 1
ATOM 8165 O O . TYR B 1 473 ? -15.461 0.113 1.596 1 92.44 473 TYR B O 1
ATOM 8173 N N . TYR B 1 474 ? -16.219 -1.962 1.421 1 90.94 474 TYR B N 1
ATOM 8174 C CA . TYR B 1 474 ? -15.516 -2.227 0.175 1 90.94 474 TYR B CA 1
ATOM 8175 C C . TYR B 1 474 ? -15.969 -1.275 -0.925 1 90.94 474 TYR B C 1
ATOM 8177 O O . TYR B 1 474 ? -15.172 -0.856 -1.763 1 90.94 474 TYR B O 1
ATOM 8185 N N . GLU B 1 475 ? -17.203 -0.961 -0.946 1 89.69 475 GLU B N 1
ATOM 8186 C CA . GLU B 1 475 ? -17.703 0.01 -1.916 1 89.69 475 GLU B CA 1
ATOM 8187 C C . GLU B 1 475 ? -17.078 1.384 -1.691 1 89.69 475 GLU B C 1
ATOM 8189 O O . GLU B 1 475 ? -16.703 2.068 -2.648 1 89.69 475 GLU B O 1
ATOM 8194 N N . LEU B 1 476 ? -17.016 1.738 -0.437 1 93 476 LEU B N 1
ATOM 8195 C CA . LEU B 1 476 ? -16.375 3.004 -0.073 1 93 476 LEU B CA 1
ATOM 8196 C C . LEU B 1 476 ? -14.914 3.018 -0.486 1 93 476 LEU B C 1
ATOM 8198 O O . LEU B 1 476 ? -14.414 4.027 -0.984 1 93 476 LEU B O 1
ATOM 8202 N N . VAL B 1 477 ? -14.266 1.95 -0.286 1 94.31 477 VAL B N 1
ATOM 8203 C CA . VAL B 1 477 ? -12.859 1.815 -0.672 1 94.31 477 VAL B CA 1
ATOM 8204 C C . VAL B 1 477 ? -12.734 1.91 -2.191 1 94.31 477 VAL B C 1
ATOM 8206 O O . VAL B 1 477 ? -11.859 2.609 -2.703 1 94.31 477 VAL B O 1
ATOM 8209 N N . ALA B 1 478 ? -13.602 1.261 -2.896 1 92.19 478 ALA B N 1
ATOM 8210 C CA . ALA B 1 478 ? -13.586 1.312 -4.355 1 92.19 478 ALA B CA 1
ATOM 8211 C C . ALA B 1 478 ? -13.766 2.742 -4.855 1 92.19 478 ALA B C 1
ATOM 8213 O O . ALA B 1 478 ? -13.094 3.164 -5.801 1 92.19 478 ALA B O 1
ATOM 8214 N N . ASP B 1 479 ? -14.633 3.445 -4.227 1 94.12 479 ASP B N 1
ATOM 8215 C CA . ASP B 1 479 ? -14.852 4.844 -4.586 1 94.12 479 ASP B CA 1
ATOM 8216 C C . ASP B 1 479 ? -13.602 5.68 -4.348 1 94.12 479 ASP B C 1
ATOM 8218 O O . ASP B 1 479 ? -13.328 6.621 -5.098 1 94.12 479 ASP B O 1
ATOM 8222 N N . THR B 1 480 ? -12.883 5.387 -3.301 1 96.38 480 THR B N 1
ATOM 8223 C CA . THR B 1 480 ? -11.656 6.109 -3.008 1 96.38 480 THR B CA 1
ATOM 8224 C C . THR B 1 480 ? -10.602 5.84 -4.078 1 96.38 480 THR B C 1
ATOM 8226 O O . THR B 1 480 ? -9.891 6.758 -4.504 1 96.38 480 THR B O 1
ATOM 8229 N N . TYR B 1 481 ? -10.492 4.656 -4.543 1 93.25 481 TYR B N 1
ATOM 8230 C CA . TYR B 1 481 ? -9.523 4.332 -5.586 1 93.25 481 TYR B CA 1
ATOM 8231 C C . TYR B 1 481 ? -9.93 4.949 -6.918 1 93.25 481 TYR B C 1
ATOM 8233 O O . TYR B 1 481 ? -9.078 5.34 -7.715 1 93.25 481 TYR B O 1
ATOM 8241 N N . ASP B 1 482 ? -11.242 5.016 -7.16 1 93.62 482 ASP B N 1
ATOM 8242 C CA . ASP B 1 482 ? -11.711 5.75 -8.328 1 93.62 482 ASP B CA 1
ATOM 8243 C C . ASP B 1 482 ? -11.289 7.215 -8.258 1 93.62 482 ASP B C 1
ATOM 8245 O O . ASP B 1 482 ? -10.883 7.797 -9.266 1 93.62 482 ASP B O 1
ATOM 8249 N N . LEU B 1 483 ? -11.406 7.793 -7.086 1 97 483 LEU B N 1
ATOM 8250 C CA . LEU B 1 483 ? -10.953 9.156 -6.863 1 97 483 LEU B CA 1
ATOM 8251 C C . LEU B 1 483 ? -9.477 9.305 -7.219 1 97 483 LEU B C 1
ATOM 8253 O O . LEU B 1 483 ? -9.086 10.266 -7.887 1 97 483 LEU B O 1
ATOM 8257 N N . ARG B 1 484 ? -8.672 8.367 -6.746 1 96.5 484 ARG B N 1
ATOM 8258 C CA . ARG B 1 484 ? -7.234 8.391 -7.008 1 96.5 484 ARG B CA 1
ATOM 8259 C C . ARG B 1 484 ? -6.953 8.375 -8.508 1 96.5 484 ARG B C 1
ATOM 8261 O O . ARG B 1 484 ? -6.113 9.133 -8.992 1 96.5 484 ARG B O 1
ATOM 8268 N N . SER B 1 485 ? -7.676 7.535 -9.234 1 94 485 SER B N 1
ATOM 8269 C CA . SER B 1 485 ? -7.492 7.434 -10.68 1 94 485 SER B CA 1
ATOM 8270 C C . SER B 1 485 ? -7.891 8.734 -11.375 1 94 485 SER B C 1
ATOM 8272 O O . SER B 1 485 ? -7.191 9.195 -12.281 1 94 485 SER B O 1
ATOM 8274 N N . LYS B 1 486 ? -8.969 9.344 -10.953 1 97.12 486 LYS B N 1
ATOM 8275 C CA . LYS B 1 486 ? -9.461 10.57 -11.562 1 97.12 486 LYS B CA 1
ATOM 8276 C C . LYS B 1 486 ? -8.453 11.711 -11.383 1 97.12 486 LYS B C 1
ATOM 8278 O O . LYS B 1 486 ? -8.195 12.469 -12.32 1 97.12 486 LYS B O 1
ATOM 8283 N N . TRP B 1 487 ? -7.91 11.836 -10.219 1 98.25 487 TRP B N 1
ATOM 8284 C CA . TRP B 1 487 ? -6.938 12.891 -9.953 1 98.25 487 TRP B CA 1
ATOM 8285 C C . TRP B 1 487 ? -5.656 12.656 -10.742 1 98.25 487 TRP B C 1
ATOM 8287 O O . TRP B 1 487 ? -5.09 13.594 -11.305 1 98.25 487 TRP B O 1
ATOM 8297 N N . GLU B 1 488 ? -5.184 11.422 -10.758 1 97.25 488 GLU B N 1
ATOM 8298 C CA . GLU B 1 488 ? -3.984 11.109 -11.523 1 97.25 488 GLU B CA 1
ATOM 8299 C C . GLU B 1 488 ? -4.172 11.438 -13 1 97.25 488 GLU B C 1
ATOM 8301 O O . GLU B 1 488 ? -3.305 12.055 -13.625 1 97.25 488 GLU B O 1
ATOM 8306 N N . ASP B 1 489 ? -5.324 11.039 -13.555 1 96.44 489 ASP B N 1
ATOM 8307 C CA . ASP B 1 489 ? -5.621 11.297 -14.961 1 96.44 489 ASP B CA 1
ATOM 8308 C C . ASP B 1 489 ? -5.688 12.789 -15.25 1 96.44 489 ASP B C 1
ATOM 8310 O O . ASP B 1 489 ? -5.109 13.266 -16.234 1 96.44 489 ASP B O 1
ATOM 8314 N N . ALA B 1 490 ? -6.367 13.539 -14.383 1 98.12 490 ALA B N 1
ATOM 8315 C CA . ALA B 1 490 ? -6.559 14.969 -14.602 1 98.12 490 ALA B CA 1
ATOM 8316 C C . ALA B 1 490 ? -5.223 15.711 -14.594 1 98.12 490 ALA B C 1
ATOM 8318 O O . ALA B 1 490 ? -4.973 16.562 -15.445 1 98.12 490 ALA B O 1
ATOM 8319 N N . VAL B 1 491 ? -4.379 15.383 -13.664 1 98.25 491 VAL B N 1
ATOM 8320 C CA . VAL B 1 491 ? -3.088 16.062 -13.523 1 98.25 491 VAL B CA 1
ATOM 8321 C C . VAL B 1 491 ? -2.172 15.656 -14.68 1 98.25 491 VAL B C 1
ATOM 8323 O O . VAL B 1 491 ? -1.463 16.5 -15.234 1 98.25 491 VAL B O 1
ATOM 8326 N N . THR B 1 492 ? -2.219 14.344 -15.031 1 96.62 492 THR B N 1
ATOM 8327 C CA . THR B 1 492 ? -1.415 13.852 -16.141 1 96.62 492 THR B CA 1
ATOM 8328 C C . THR B 1 492 ? -1.866 14.477 -17.453 1 96.62 492 THR B C 1
ATOM 8330 O O . THR B 1 492 ? -1.038 14.93 -18.25 1 96.62 492 THR B O 1
ATOM 8333 N N . ASP B 1 493 ? -3.162 14.547 -17.703 1 96.94 493 ASP B N 1
ATOM 8334 C CA . ASP B 1 493 ? -3.711 15.102 -18.938 1 96.94 493 ASP B CA 1
ATOM 8335 C C . ASP B 1 493 ? -3.359 16.578 -19.078 1 96.94 493 ASP B C 1
ATOM 8337 O O . ASP B 1 493 ? -3.1 17.062 -20.172 1 96.94 493 ASP B O 1
ATOM 8341 N N . ALA B 1 494 ? -3.344 17.234 -17.969 1 98.12 494 ALA B N 1
ATOM 8342 C CA . ALA B 1 494 ? -3.031 18.656 -17.984 1 98.12 494 ALA B CA 1
ATOM 8343 C C . ALA B 1 494 ? -1.524 18.891 -18.031 1 98.12 494 ALA B C 1
ATOM 8345 O O . ALA B 1 494 ? -1.069 20.016 -18.219 1 98.12 494 ALA B O 1
ATOM 8346 N N . GLY B 1 495 ? -0.735 17.844 -17.859 1 97.56 495 GLY B N 1
ATOM 8347 C CA . GLY B 1 495 ? 0.716 17.938 -17.906 1 97.56 495 GLY B CA 1
ATOM 8348 C C . GLY B 1 495 ? 1.304 18.672 -16.719 1 97.56 495 GLY B C 1
ATOM 8349 O O . GLY B 1 495 ? 2.311 19.375 -16.859 1 97.56 495 GLY B O 1
ATOM 8350 N N . LEU B 1 496 ? 0.705 18.594 -15.531 1 98.69 496 LEU B N 1
ATOM 8351 C CA . LEU B 1 496 ? 1.11 19.391 -14.391 1 98.69 496 LEU B CA 1
ATOM 8352 C C . LEU B 1 496 ? 2.205 18.688 -13.594 1 98.69 496 LEU B C 1
ATOM 8354 O O . LEU B 1 496 ? 2.174 17.469 -13.43 1 98.69 496 LEU B O 1
ATOM 8358 N N . ASP B 1 497 ? 3.121 19.484 -13.086 1 98.69 497 ASP B N 1
ATOM 8359 C CA . ASP B 1 497 ? 4.133 19.016 -12.148 1 98.69 497 ASP B CA 1
ATOM 8360 C C . ASP B 1 497 ? 3.627 19.094 -10.711 1 98.69 497 ASP B C 1
ATOM 8362 O O . ASP B 1 497 ? 4.027 18.297 -9.859 1 98.69 497 ASP B O 1
ATOM 8366 N N . ALA B 1 498 ? 2.822 20.094 -10.461 1 98.88 498 ALA B N 1
ATOM 8367 C CA . ALA B 1 498 ? 2.297 20.344 -9.117 1 98.88 498 ALA B CA 1
ATOM 8368 C C . ALA B 1 498 ? 0.953 21.062 -9.18 1 98.88 498 ALA B C 1
ATOM 8370 O O . ALA B 1 498 ? 0.594 21.625 -10.211 1 98.88 498 ALA B O 1
ATOM 8371 N N . VAL B 1 499 ? 0.265 20.969 -8.078 1 98.94 499 VAL B N 1
ATOM 8372 C CA . VAL B 1 499 ? -0.994 21.688 -7.93 1 98.94 499 VAL B CA 1
ATOM 8373 C C . VAL B 1 499 ? -0.952 22.547 -6.668 1 98.94 499 VAL B C 1
ATOM 8375 O O . VAL B 1 499 ? -0.527 22.078 -5.609 1 98.94 499 VAL B O 1
ATOM 8378 N N . ILE B 1 500 ? -1.407 23.797 -6.773 1 98.88 500 ILE B N 1
ATOM 8379 C CA . ILE B 1 500 ? -1.45 24.719 -5.652 1 98.88 500 ILE B CA 1
ATOM 8380 C C . ILE B 1 500 ? -2.9 25.094 -5.336 1 98.88 500 ILE B C 1
ATOM 8382 O O . ILE B 1 500 ? -3.668 25.438 -6.234 1 98.88 500 ILE B O 1
ATOM 8386 N N . PHE B 1 501 ? -3.279 25.047 -4.102 1 98.88 501 PHE B N 1
ATOM 8387 C CA . PHE B 1 501 ? -4.641 25.359 -3.676 1 98.88 501 PHE B CA 1
ATOM 8388 C C . PHE B 1 501 ? -4.688 25.656 -2.184 1 98.88 501 PHE B C 1
ATOM 8390 O O . PHE B 1 501 ? -3.662 25.609 -1.501 1 98.88 501 PHE B O 1
ATOM 8397 N N . PRO B 1 502 ? -5.812 26.062 -1.615 1 98.81 502 PRO B N 1
ATOM 8398 C CA . PRO B 1 502 ? -5.891 26.422 -0.196 1 98.81 502 PRO B CA 1
ATOM 8399 C C . PRO B 1 502 ? -5.582 25.234 0.725 1 98.81 502 PRO B C 1
ATOM 8401 O O . PRO B 1 502 ? -5.961 24.109 0.431 1 98.81 502 PRO B O 1
ATOM 8404 N N . PRO B 1 503 ? -4.867 25.469 1.783 1 98.56 503 PRO B N 1
ATOM 8405 C CA . PRO B 1 503 ? -4.781 24.438 2.809 1 98.56 503 PRO B CA 1
ATOM 8406 C C . PRO B 1 503 ? -6.082 24.266 3.59 1 98.56 503 PRO B C 1
ATOM 8408 O O . PRO B 1 503 ? -6.668 23.188 3.592 1 98.56 503 PRO B O 1
ATOM 8411 N N . VAL B 1 504 ? -6.527 25.297 4.188 1 98.5 504 VAL B N 1
ATOM 8412 C CA . VAL B 1 504 ? -7.789 25.438 4.902 1 98.5 504 VAL B CA 1
ATOM 8413 C C . VAL B 1 504 ? -8.547 26.656 4.395 1 98.5 504 VAL B C 1
ATOM 8415 O O . VAL B 1 504 ? -7.949 27.594 3.861 1 98.5 504 VAL B O 1
ATOM 8418 N N . ALA B 1 505 ? -9.844 26.688 4.582 1 98.38 505 ALA B N 1
ATOM 8419 C CA . ALA B 1 505 ? -10.648 27.781 4.059 1 98.38 505 ALA B CA 1
ATOM 8420 C C . ALA B 1 505 ? -10.516 29.031 4.938 1 98.38 505 ALA B C 1
ATOM 8422 O O . ALA B 1 505 ? -10.883 30.125 4.523 1 98.38 505 ALA B O 1
ATOM 8423 N N . LEU B 1 506 ? -9.938 28.875 6.137 1 98.69 506 LEU B N 1
ATOM 8424 C CA . LEU B 1 506 ? -9.859 29.938 7.125 1 98.69 506 LEU B CA 1
ATOM 8425 C C . LEU B 1 506 ? -8.469 30.016 7.742 1 98.69 506 LEU B C 1
ATOM 8427 O O . LEU B 1 506 ? -7.703 29.047 7.68 1 98.69 506 LEU B O 1
ATOM 8431 N N . PRO B 1 507 ? -8.109 31.234 8.242 1 98.62 507 PRO B N 1
ATOM 8432 C CA . PRO B 1 507 ? -6.895 31.297 9.055 1 98.62 507 PRO B CA 1
ATOM 8433 C C . PRO B 1 507 ? -7.062 30.641 10.43 1 98.62 507 PRO B C 1
ATOM 8435 O O . PRO B 1 507 ? -8.078 30 10.688 1 98.62 507 PRO B O 1
ATOM 8438 N N . ALA B 1 508 ? -6.027 30.719 11.312 1 98.75 508 ALA B N 1
ATOM 8439 C CA . ALA B 1 508 ? -6.062 30.078 12.633 1 98.75 508 ALA B CA 1
ATOM 8440 C C . ALA B 1 508 ? -7.344 30.453 13.383 1 98.75 508 ALA B C 1
ATOM 8442 O O . ALA B 1 508 ? -7.754 31.609 13.383 1 98.75 508 ALA B O 1
ATOM 8443 N N . LEU B 1 509 ? -7.938 29.547 14.016 1 98.31 509 LEU B N 1
ATOM 8444 C CA . LEU B 1 509 ? -9.227 29.703 14.68 1 98.31 509 LEU B CA 1
ATOM 8445 C C . LEU B 1 509 ? -9.039 30.047 16.156 1 98.31 509 LEU B C 1
ATOM 8447 O O . LEU B 1 509 ? -8.047 29.656 16.766 1 98.31 509 LEU B O 1
ATOM 8451 N N . PRO B 1 510 ? -10.055 30.781 16.703 1 98.06 510 PRO B N 1
ATOM 8452 C CA . PRO B 1 510 ? -10.047 30.891 18.172 1 98.06 510 PRO B CA 1
ATOM 8453 C C . PRO B 1 510 ? -10.156 29.531 18.859 1 98.06 510 PRO B C 1
ATOM 8455 O O . PRO B 1 510 ? -10.758 28.609 18.312 1 98.06 510 PRO B O 1
ATOM 8458 N N . HIS B 1 511 ? -9.555 29.484 20.031 1 97.38 511 HIS B N 1
ATOM 8459 C CA . HIS B 1 511 ? -9.625 28.234 20.797 1 97.38 511 HIS B CA 1
ATOM 8460 C C . HIS B 1 511 ? -11.062 27.766 20.953 1 97.38 511 HIS B C 1
ATOM 8462 O O . HIS B 1 511 ? -11.953 28.562 21.25 1 97.38 511 HIS B O 1
ATOM 8468 N N . GLY B 1 512 ? -11.266 26.469 20.641 1 94.69 512 GLY B N 1
ATOM 8469 C CA . GLY B 1 512 ? -12.57 25.859 20.859 1 94.69 512 GLY B CA 1
ATOM 8470 C C . GLY B 1 512 ? -13.477 25.938 19.641 1 94.69 512 GLY B C 1
ATOM 8471 O O . GLY B 1 512 ? -14.5 25.25 19.578 1 94.69 512 GLY B O 1
ATOM 8472 N N . ALA B 1 513 ? -13.133 26.672 18.641 1 94.81 513 ALA B N 1
ATOM 8473 C CA . ALA B 1 513 ? -14.016 26.891 17.5 1 94.81 513 ALA B CA 1
ATOM 8474 C C . ALA B 1 513 ? -13.891 25.75 16.484 1 94.81 513 ALA B C 1
ATOM 8476 O O . ALA B 1 513 ? -14.781 25.547 15.648 1 94.81 513 ALA B O 1
ATOM 8477 N N . ALA B 1 514 ? -12.859 25.016 16.547 1 91.44 514 ALA B N 1
ATOM 8478 C CA . ALA B 1 514 ? -12.594 23.984 15.539 1 91.44 514 ALA B CA 1
ATOM 8479 C C . ALA B 1 514 ? -13.688 22.922 15.531 1 91.44 514 ALA B C 1
ATOM 8481 O O . ALA B 1 514 ? -14.023 22.375 14.484 1 91.44 514 ALA B O 1
ATOM 8482 N N . LYS B 1 515 ? -14.258 22.609 16.656 1 89.19 515 LYS B N 1
ATOM 8483 C CA . LYS B 1 515 ? -15.273 21.578 16.781 1 89.19 515 LYS B CA 1
ATOM 8484 C C . LYS B 1 515 ? -16.469 21.875 15.883 1 89.19 515 LYS B C 1
ATOM 8486 O O . LYS B 1 515 ? -17.156 20.953 15.414 1 89.19 515 LYS B O 1
ATOM 8491 N N . ASP B 1 516 ? -16.703 23.125 15.609 1 90.81 516 ASP B N 1
ATOM 8492 C CA . ASP B 1 516 ? -17.875 23.531 14.844 1 90.81 516 ASP B CA 1
ATOM 8493 C C . ASP B 1 516 ? -17.5 23.875 13.406 1 90.81 516 ASP B C 1
ATOM 8495 O O . ASP B 1 516 ? -18.375 24.156 12.578 1 90.81 516 ASP B O 1
ATOM 8499 N N . LEU B 1 517 ? -16.234 23.891 13.102 1 94.25 517 LEU B N 1
ATOM 8500 C CA . LEU B 1 517 ? -15.773 24.328 11.789 1 94.25 517 LEU B CA 1
ATOM 8501 C C . LEU B 1 517 ? -14.969 23.234 11.094 1 94.25 517 LEU B C 1
ATOM 8503 O O . LEU B 1 517 ? -14.102 23.531 10.273 1 94.25 517 LEU B O 1
ATOM 8507 N N . THR B 1 518 ? -15.25 21.984 11.43 1 91.06 518 THR B N 1
ATOM 8508 C CA . THR B 1 518 ? -14.539 20.844 10.859 1 91.06 518 THR B CA 1
ATOM 8509 C C . THR B 1 518 ? -14.711 20.812 9.344 1 91.06 518 THR B C 1
ATOM 8511 O O . THR B 1 518 ? -13.844 20.297 8.625 1 91.06 518 THR B O 1
ATOM 8514 N N . LEU B 1 519 ? -15.758 21.375 8.828 1 94.5 519 LEU B N 1
ATOM 8515 C CA . LEU B 1 519 ? -16.062 21.344 7.402 1 94.5 519 LEU B CA 1
ATOM 8516 C C . LEU B 1 519 ? -15.086 22.203 6.609 1 94.5 519 LEU B C 1
ATOM 8518 O O . LEU B 1 519 ? -14.992 22.078 5.387 1 94.5 519 LEU B O 1
ATOM 8522 N N . ALA B 1 520 ? -14.352 23.078 7.242 1 97 520 ALA B N 1
ATOM 8523 C CA . ALA B 1 520 ? -13.453 24.016 6.57 1 97 520 ALA B CA 1
ATOM 8524 C C . ALA B 1 520 ? -12.148 23.328 6.168 1 97 520 ALA B C 1
ATOM 8526 O O . ALA B 1 520 ? -11.305 23.922 5.504 1 97 520 ALA B O 1
ATOM 8527 N N . PHE B 1 521 ? -11.984 22 6.469 1 97.44 521 PHE B N 1
ATOM 8528 C CA . PHE B 1 521 ? -10.68 21.359 6.348 1 97.44 521 PHE B CA 1
ATOM 8529 C C . PHE B 1 521 ? -10.672 20.375 5.191 1 97.44 521 PHE B C 1
ATOM 8531 O O . PHE B 1 521 ? -9.75 19.562 5.07 1 97.44 521 PHE B O 1
ATOM 8538 N N . THR B 1 522 ? -11.625 20.406 4.273 1 97.25 522 THR B N 1
ATOM 8539 C CA . THR B 1 522 ? -11.758 19.422 3.197 1 97.25 522 THR B CA 1
ATOM 8540 C C . THR B 1 522 ? -10.562 19.5 2.254 1 97.25 522 THR B C 1
ATOM 8542 O O . THR B 1 522 ? -10.141 18.484 1.703 1 97.25 522 THR B O 1
ATOM 8545 N N . TYR B 1 523 ? -9.961 20.656 2.143 1 98.5 523 TYR B N 1
ATOM 8546 C CA . TYR B 1 523 ? -8.797 20.828 1.284 1 98.5 523 TYR B CA 1
ATOM 8547 C C . TYR B 1 523 ? -7.648 19.938 1.737 1 98.5 523 TYR B C 1
ATOM 8549 O O . TYR B 1 523 ? -6.867 19.453 0.915 1 98.5 523 TYR B O 1
ATOM 8557 N N . MET B 1 524 ? -7.574 19.703 3.01 1 98.19 524 MET B N 1
ATOM 8558 C CA . MET B 1 524 ? -6.512 18.891 3.602 1 98.19 524 MET B CA 1
ATOM 8559 C C . MET B 1 524 ? -6.699 17.422 3.27 1 98.19 524 MET B C 1
ATOM 8561 O O . MET B 1 524 ? -5.723 16.688 3.1 1 98.19 524 MET B O 1
ATOM 8565 N N . PHE B 1 525 ? -7.945 17.016 3.131 1 98.44 525 PHE B N 1
ATOM 8566 C CA . PHE B 1 525 ? -8.266 15.602 3.029 1 98.44 525 PHE B CA 1
ATOM 8567 C C . PHE B 1 525 ? -7.852 15.047 1.672 1 98.44 525 PHE B C 1
ATOM 8569 O O . PHE B 1 525 ? -7.68 13.836 1.515 1 98.44 525 PHE B O 1
ATOM 8576 N N . VAL B 1 526 ? -7.656 15.898 0.673 1 98.56 526 VAL B N 1
ATOM 8577 C CA . VAL B 1 526 ? -7.355 15.484 -0.692 1 98.56 526 VAL B CA 1
ATOM 8578 C C . VAL B 1 526 ? -6.078 14.648 -0.707 1 98.56 526 VAL B C 1
ATOM 8580 O O . VAL B 1 526 ? -6.078 13.508 -1.175 1 98.56 526 VAL B O 1
ATOM 8583 N N . ALA B 1 527 ? -5.039 15.148 -0.117 1 98.62 527 ALA B N 1
ATOM 8584 C CA . ALA B 1 527 ? -3.736 14.492 -0.164 1 98.62 527 ALA B CA 1
ATOM 8585 C C . ALA B 1 527 ? -3.754 13.18 0.615 1 98.62 527 ALA B C 1
ATOM 8587 O O . ALA B 1 527 ? -3.061 12.227 0.253 1 98.62 527 ALA B O 1
ATOM 8588 N N . ASN B 1 528 ? -4.535 13.141 1.673 1 98.44 528 ASN B N 1
ATOM 8589 C CA . ASN B 1 528 ? -4.613 11.93 2.479 1 98.44 528 ASN B CA 1
ATOM 8590 C C . ASN B 1 528 ? -5.391 10.828 1.761 1 98.44 528 ASN B C 1
ATOM 8592 O O . ASN B 1 528 ? -5.008 9.656 1.814 1 98.44 528 ASN B O 1
ATOM 8596 N N . LEU B 1 529 ? -6.449 11.219 1.095 1 98.38 529 LEU B N 1
ATOM 8597 C CA . LEU B 1 529 ? -7.219 10.25 0.322 1 98.38 529 LEU B CA 1
ATOM 8598 C C . LEU B 1 529 ? -6.41 9.742 -0.868 1 98.38 529 LEU B C 1
ATOM 8600 O O . LEU B 1 529 ? -6.488 8.562 -1.219 1 98.38 529 LEU B O 1
ATOM 8604 N N . LEU B 1 530 ? -5.648 10.617 -1.429 1 98.44 530 LEU B N 1
ATOM 8605 C CA . LEU B 1 530 ? -4.93 10.281 -2.654 1 98.44 530 LEU B CA 1
ATOM 8606 C C . LEU B 1 530 ? -3.609 9.586 -2.336 1 98.44 530 LEU B C 1
ATOM 8608 O O . LEU B 1 530 ? -3.012 8.953 -3.209 1 98.44 530 LEU B O 1
ATOM 8612 N N . HIS B 1 531 ? -3.121 9.719 -1.117 1 98.25 531 HIS B N 1
ATOM 8613 C CA . HIS B 1 531 ? -1.784 9.305 -0.711 1 98.25 531 HIS B CA 1
ATOM 8614 C C . HIS B 1 531 ? -0.711 10.062 -1.484 1 98.25 531 HIS B C 1
ATOM 8616 O O . HIS B 1 531 ? 0.274 9.469 -1.932 1 98.25 531 HIS B O 1
ATOM 8622 N N . TRP B 1 532 ? -0.943 11.344 -1.762 1 98.75 532 TRP B N 1
ATOM 8623 C CA . TRP B 1 532 ? 0.017 12.195 -2.455 1 98.75 532 TRP B CA 1
ATOM 8624 C C . TRP B 1 532 ? 0.826 13.023 -1.464 1 98.75 532 TRP B C 1
ATOM 8626 O O . TRP B 1 532 ? 0.337 13.359 -0.384 1 98.75 532 TRP B O 1
ATOM 8636 N N . PRO B 1 533 ? 2.096 13.297 -1.797 1 98.81 533 PRO B N 1
ATOM 8637 C CA . PRO B 1 533 ? 2.795 14.273 -0.966 1 98.81 533 PRO B CA 1
ATOM 8638 C C . PRO B 1 533 ? 2.236 15.688 -1.125 1 98.81 533 PRO B C 1
ATOM 8640 O O . PRO B 1 533 ? 1.85 16.078 -2.227 1 98.81 533 PRO B O 1
ATOM 8643 N N . ALA B 1 534 ? 2.152 16.344 -0.008 1 98.94 534 ALA B N 1
ATOM 8644 C CA . ALA B 1 534 ? 1.63 17.719 0.012 1 98.94 534 ALA B CA 1
ATOM 8645 C C . ALA B 1 534 ? 2.262 18.531 1.137 1 98.94 534 ALA B C 1
ATOM 8647 O O . ALA B 1 534 ? 2.471 18.016 2.24 1 98.94 534 ALA B O 1
ATOM 8648 N N . GLY B 1 535 ? 2.621 19.703 0.826 1 98.88 535 GLY B N 1
ATOM 8649 C CA . GLY B 1 535 ? 3.213 20.594 1.818 1 98.88 535 GLY B CA 1
ATOM 8650 C C . GLY B 1 535 ? 2.584 21.969 1.844 1 98.88 535 GLY B C 1
ATOM 8651 O O . GLY B 1 535 ? 1.795 22.312 0.961 1 98.88 535 GLY B O 1
ATOM 8652 N N . VAL B 1 536 ? 2.844 22.688 2.887 1 98.94 536 VAL B N 1
ATOM 8653 C CA . VAL B 1 536 ? 2.336 24.047 3.055 1 98.94 536 VAL B CA 1
ATOM 8654 C C . VAL B 1 536 ? 3.504 25.031 3.125 1 98.94 536 VAL B C 1
ATOM 8656 O O . VAL B 1 536 ? 4.543 24.734 3.713 1 98.94 536 VAL B O 1
ATOM 8659 N N . VAL B 1 537 ? 3.324 26.188 2.471 1 98.81 537 VAL B N 1
ATOM 8660 C CA . VAL B 1 537 ? 4.254 27.312 2.502 1 98.81 537 VAL B CA 1
ATOM 8661 C C . VAL B 1 537 ? 3.504 28.594 2.885 1 98.81 537 VAL B C 1
ATOM 8663 O O . VAL B 1 537 ? 2.457 28.906 2.309 1 98.81 537 VAL B O 1
ATOM 8666 N N . PRO B 1 538 ? 4.004 29.297 3.906 1 98.81 538 PRO B N 1
ATOM 8667 C CA . PRO B 1 538 ? 3.359 30.578 4.215 1 98.81 538 PRO B CA 1
ATOM 8668 C C . PRO B 1 538 ? 3.52 31.594 3.094 1 98.81 538 PRO B C 1
ATOM 8670 O O . PRO B 1 538 ? 4.57 31.656 2.453 1 98.81 538 PRO B O 1
ATOM 8673 N N . VAL B 1 539 ? 2.516 32.438 2.904 1 98.81 539 VAL B N 1
ATOM 8674 C CA . VAL B 1 539 ? 2.537 33.344 1.753 1 98.81 539 VAL B CA 1
ATOM 8675 C C . VAL B 1 539 ? 2.357 34.781 2.219 1 98.81 539 VAL B C 1
ATOM 8677 O O . VAL B 1 539 ? 3.09 35.688 1.787 1 98.81 539 VAL B O 1
ATOM 8680 N N . THR B 1 540 ? 1.385 35 3.055 1 98.56 540 THR B N 1
ATOM 8681 C CA . THR B 1 540 ? 1.06 36.375 3.439 1 98.56 540 THR B CA 1
ATOM 8682 C C . THR B 1 540 ? 0.317 36.406 4.773 1 98.56 540 THR B C 1
ATOM 8684 O O . THR B 1 540 ? 0.221 35.375 5.453 1 98.56 540 THR B O 1
ATOM 8687 N N . LEU B 1 541 ? -0.108 37.656 5.211 1 98.62 541 LEU B N 1
ATOM 8688 C CA . LEU B 1 541 ? -0.877 37.844 6.434 1 98.62 541 LEU B CA 1
ATOM 8689 C C . LEU B 1 541 ? -2.293 38.312 6.113 1 98.62 541 LEU B C 1
ATOM 8691 O O . LEU B 1 541 ? -2.52 38.969 5.09 1 98.62 541 LEU B O 1
ATOM 8695 N N . VAL B 1 542 ? -3.188 37.938 6.965 1 98.81 542 VAL B N 1
ATOM 8696 C CA . VAL B 1 542 ? -4.535 38.5 6.848 1 98.81 542 VAL B CA 1
ATOM 8697 C C . VAL B 1 542 ? -4.492 40 7 1 98.81 542 VAL B C 1
ATOM 8699 O O . VAL B 1 542 ? -3.941 40.531 7.977 1 98.81 542 VAL B O 1
ATOM 8702 N N . ARG B 1 543 ? -5.141 40.75 6.09 1 98.56 543 ARG B N 1
ATOM 8703 C CA . ARG B 1 543 ? -5.18 42.188 6.137 1 98.56 543 ARG B CA 1
ATOM 8704 C C . ARG B 1 543 ? -6.316 42.688 7.031 1 98.56 543 ARG B C 1
ATOM 8706 O O . ARG B 1 543 ? -7.266 41.938 7.297 1 98.56 543 ARG B O 1
ATOM 8713 N N . PRO B 1 544 ? -6.18 43.938 7.469 1 98.06 544 PRO B N 1
ATOM 8714 C CA . PRO B 1 544 ? -7.238 44.5 8.32 1 98.06 544 PRO B CA 1
ATOM 8715 C C . PRO B 1 544 ? -8.602 44.5 7.637 1 98.06 544 PRO B C 1
ATOM 8717 O O . PRO B 1 544 ? -9.625 44.312 8.297 1 98.06 544 PRO B O 1
ATOM 8720 N N . ASP B 1 545 ? -8.672 44.594 6.336 1 97.56 545 ASP B N 1
ATOM 8721 C CA . ASP B 1 545 ? -9.938 44.688 5.613 1 97.56 545 ASP B CA 1
ATOM 8722 C C . ASP B 1 545 ? -10.438 43.312 5.219 1 97.56 545 ASP B C 1
ATOM 8724 O O . ASP B 1 545 ? -11.516 43.156 4.637 1 97.56 545 ASP B O 1
ATOM 8728 N N . GLU B 1 546 ? -9.703 42.312 5.602 1 97.94 546 GLU B N 1
ATOM 8729 C CA . GLU B 1 546 ? -10.039 40.938 5.219 1 97.94 546 GLU B CA 1
ATOM 8730 C C . GLU B 1 546 ? -10.578 40.156 6.406 1 97.94 546 GLU B C 1
ATOM 8732 O O . GLU B 1 546 ? -10.781 38.938 6.312 1 97.94 546 GLU B O 1
ATOM 8737 N N . GLN B 1 547 ? -10.797 40.781 7.496 1 97.19 547 GLN B N 1
ATOM 8738 C CA . GLN B 1 547 ? -11.242 40.125 8.719 1 97.19 547 GLN B CA 1
ATOM 8739 C C . GLN B 1 547 ? -12.742 39.875 8.688 1 97.19 547 GLN B C 1
ATOM 8741 O O . GLN B 1 547 ? -13.469 40.219 9.617 1 97.19 547 GLN B O 1
ATOM 8746 N N . ASP B 1 548 ? -13.211 39.344 7.613 1 95.5 548 ASP B N 1
ATOM 8747 C CA . ASP B 1 548 ? -14.633 39.062 7.43 1 95.5 548 ASP B CA 1
ATOM 8748 C C . ASP B 1 548 ? -14.828 37.844 6.539 1 95.5 548 ASP B C 1
ATOM 8750 O O . ASP B 1 548 ? -13.883 37.375 5.906 1 95.5 548 ASP B O 1
ATOM 8754 N N . TYR B 1 549 ? -16.016 37.25 6.676 1 96.88 549 TYR B N 1
ATOM 8755 C CA . TYR B 1 549 ? -16.516 36.156 5.84 1 96.88 549 TYR B CA 1
ATOM 8756 C C . TYR B 1 549 ? -17.938 36.438 5.379 1 96.88 549 TYR B C 1
ATOM 8758 O O . TYR B 1 549 ? -18.891 36.031 6.043 1 96.88 549 TYR B O 1
ATOM 8766 N N . ASP B 1 550 ? -18.109 37.031 4.18 1 94.5 550 ASP B N 1
ATOM 8767 C CA . ASP B 1 550 ? -19.391 37.531 3.719 1 94.5 550 ASP B CA 1
ATOM 8768 C C . ASP B 1 550 ? -20.312 36.406 3.303 1 94.5 550 ASP B C 1
ATOM 8770 O O . ASP B 1 550 ? -20.359 36.031 2.127 1 94.5 550 ASP B O 1
ATOM 8774 N N . VAL B 1 551 ? -21.156 36.062 4.156 1 95.56 551 VAL B N 1
ATOM 8775 C CA . VAL B 1 551 ? -22.031 34.938 3.988 1 95.56 551 VAL B CA 1
ATOM 8776 C C . VAL B 1 551 ? -22.969 35.156 2.809 1 95.56 551 VAL B C 1
ATOM 8778 O O . VAL B 1 551 ? -23.281 34.219 2.066 1 95.56 551 VAL B O 1
ATOM 8781 N N . LYS B 1 552 ? -23.375 36.344 2.535 1 94.44 552 LYS B N 1
ATOM 8782 C CA . LYS B 1 552 ? -24.344 36.656 1.493 1 94.44 552 LYS B CA 1
ATOM 8783 C C . LYS B 1 552 ? -23.734 36.469 0.104 1 94.44 552 LYS B C 1
ATOM 8785 O O . LYS B 1 552 ? -24.469 36.219 -0.862 1 94.44 552 LYS B O 1
ATOM 8790 N N . ARG B 1 553 ? -22.5 36.5 0.047 1 94.75 553 ARG B N 1
ATOM 8791 C CA . ARG B 1 553 ? -21.844 36.438 -1.252 1 94.75 553 ARG B CA 1
ATOM 8792 C C . ARG B 1 553 ? -21.453 35 -1.579 1 94.75 553 ARG B C 1
ATOM 8794 O O . ARG B 1 553 ? -21.031 34.688 -2.697 1 94.75 553 ARG B O 1
ATOM 8801 N N . LEU B 1 554 ? -21.719 34.125 -0.673 1 96.38 554 LEU B N 1
ATOM 8802 C CA . LEU B 1 554 ? -21.391 32.719 -0.892 1 96.38 554 LEU B CA 1
ATOM 8803 C C . LEU B 1 554 ? -22.453 32.062 -1.773 1 96.38 554 LEU B C 1
ATOM 8805 O O . LEU B 1 554 ? -23.578 32.531 -1.886 1 96.38 554 LEU B O 1
ATOM 8809 N N . PRO B 1 555 ? -22.062 30.922 -2.428 1 94.94 555 PRO B N 1
ATOM 8810 C CA . PRO B 1 555 ? -23.094 30.109 -3.057 1 94.94 555 PRO B CA 1
ATOM 8811 C C . PRO B 1 555 ? -24.203 29.719 -2.082 1 94.94 555 PRO B C 1
ATOM 8813 O O . PRO B 1 555 ? -23.953 29.531 -0.891 1 94.94 555 PRO B O 1
ATOM 8816 N N . VAL B 1 556 ? -25.375 29.484 -2.574 1 93.06 556 VAL B N 1
ATOM 8817 C CA . VAL B 1 556 ? -26.562 29.266 -1.769 1 93.06 556 VAL B CA 1
ATOM 8818 C C . VAL B 1 556 ? -26.359 28.047 -0.865 1 93.06 556 VAL B C 1
ATOM 8820 O O . VAL B 1 556 ? -26.734 28.078 0.31 1 93.06 556 VAL B O 1
ATOM 8823 N N . ASN B 1 557 ? -25.766 27.031 -1.338 1 93 557 ASN B N 1
ATOM 8824 C CA . ASN B 1 557 ? -25.609 25.781 -0.597 1 93 557 ASN B CA 1
ATOM 8825 C C . ASN B 1 557 ? -24.531 25.891 0.476 1 93 557 ASN B C 1
ATOM 8827 O O . ASN B 1 557 ? -24.266 24.922 1.194 1 93 557 ASN B O 1
ATOM 8831 N N . GLN B 1 558 ? -23.922 27.078 0.62 1 95.56 558 GLN B N 1
ATOM 8832 C CA . GLN B 1 558 ? -22.906 27.281 1.637 1 95.56 558 GLN B CA 1
ATOM 8833 C C . GLN B 1 558 ? -23.312 28.359 2.641 1 95.56 558 GLN B C 1
ATOM 8835 O O . GLN B 1 558 ? -22.578 28.641 3.584 1 95.56 558 GLN B O 1
ATOM 8840 N N . ARG B 1 559 ? -24.5 28.984 2.42 1 95.44 559 ARG B N 1
ATOM 8841 C CA . ARG B 1 559 ? -25.016 30.016 3.316 1 95.44 559 ARG B CA 1
ATOM 8842 C C . ARG B 1 559 ? -25.703 29.406 4.527 1 95.44 559 ARG B C 1
ATOM 8844 O O . ARG B 1 559 ? -26.906 29.562 4.711 1 95.44 559 ARG B O 1
ATOM 8851 N N . ASP B 1 560 ? -24.984 28.781 5.375 1 94.56 560 ASP B N 1
ATOM 8852 C CA . ASP B 1 560 ? -25.547 28.016 6.488 1 94.56 560 ASP B CA 1
ATOM 8853 C C . ASP B 1 560 ? -24.906 28.453 7.812 1 94.56 560 ASP B C 1
ATOM 8855 O O . ASP B 1 560 ? -24.266 29.5 7.887 1 94.56 560 ASP B O 1
ATOM 8859 N N . GLY B 1 561 ? -25.219 27.703 8.898 1 92.69 561 GLY B N 1
ATOM 8860 C CA . GLY B 1 561 ? -24.734 28.031 10.227 1 92.69 561 GLY B CA 1
ATOM 8861 C C . GLY B 1 561 ? -23.219 27.969 10.336 1 92.69 561 GLY B C 1
ATOM 8862 O O . GLY B 1 561 ? -22.609 28.766 11.062 1 92.69 561 GLY B O 1
ATOM 8863 N N . THR B 1 562 ? -22.641 27.078 9.602 1 94.62 562 THR B N 1
ATOM 8864 C CA . THR B 1 562 ? -21.172 26.953 9.586 1 94.62 562 THR B CA 1
ATOM 8865 C C . THR B 1 562 ? -20.547 28.219 9.023 1 94.62 562 THR B C 1
ATOM 8867 O O . THR B 1 562 ? -19.531 28.703 9.539 1 94.62 562 THR B O 1
ATOM 8870 N N . ALA B 1 563 ? -21.141 28.766 8.008 1 96.62 563 ALA B N 1
ATOM 8871 C CA . ALA B 1 563 ? -20.641 30.016 7.41 1 96.62 563 ALA B CA 1
ATOM 8872 C C . ALA B 1 563 ? -20.75 31.172 8.391 1 96.62 563 ALA B C 1
ATOM 8874 O O . ALA B 1 563 ? -19.875 32.031 8.438 1 96.62 563 ALA B O 1
ATOM 8875 N N . ARG B 1 564 ? -21.797 31.25 9.125 1 96.06 564 ARG B N 1
ATOM 8876 C CA . ARG B 1 564 ? -21.969 32.312 10.117 1 96.06 564 ARG B CA 1
ATOM 8877 C C . ARG B 1 564 ? -20.922 32.188 11.227 1 96.06 564 ARG B C 1
ATOM 8879 O O . ARG B 1 564 ? -20.406 33.219 11.695 1 96.06 564 ARG B O 1
ATOM 8886 N N . LEU B 1 565 ? -20.688 30.984 11.609 1 96.06 565 LEU B N 1
ATOM 8887 C CA . LEU B 1 565 ? -19.641 30.766 12.602 1 96.06 565 LEU B CA 1
ATOM 8888 C C . LEU B 1 565 ? -18.281 31.172 12.055 1 96.06 565 LEU B C 1
ATOM 8890 O O . LEU B 1 565 ? -17.453 31.75 12.773 1 96.06 565 LEU B O 1
ATOM 8894 N N . ALA B 1 566 ? -18.047 30.812 10.805 1 97.94 566 ALA B N 1
ATOM 8895 C CA . ALA B 1 566 ? -16.812 31.234 10.156 1 97.94 566 ALA B CA 1
ATOM 8896 C C . ALA B 1 566 ? -16.656 32.75 10.203 1 97.94 566 ALA B C 1
ATOM 8898 O O . ALA B 1 566 ? -15.562 33.25 10.469 1 97.94 566 ALA B O 1
ATOM 8899 N N . ARG B 1 567 ? -17.703 33.469 9.914 1 97.94 567 ARG B N 1
ATOM 8900 C CA . ARG B 1 567 ? -17.672 34.906 9.969 1 97.94 567 ARG B CA 1
ATOM 8901 C C . ARG B 1 567 ? -17.281 35.406 11.352 1 97.94 567 ARG B C 1
ATOM 8903 O O . ARG B 1 567 ? -16.469 36.344 11.492 1 97.94 567 ARG B O 1
ATOM 8910 N N . GLU B 1 568 ? -17.812 34.812 12.344 1 97.56 568 GLU B N 1
ATOM 8911 C CA . GLU B 1 568 ? -17.5 35.188 13.719 1 97.56 568 GLU B CA 1
ATOM 8912 C C . GLU B 1 568 ? -16.031 34.969 14.039 1 97.56 568 GLU B C 1
ATOM 8914 O O . GLU B 1 568 ? -15.391 35.781 14.688 1 97.56 568 GLU B O 1
ATOM 8919 N N . THR B 1 569 ? -15.508 33.844 13.602 1 97.5 569 THR B N 1
ATOM 8920 C CA . THR B 1 569 ? -14.133 33.469 13.922 1 97.5 569 THR B CA 1
ATOM 8921 C C . THR B 1 569 ? -13.141 34.344 13.141 1 97.5 569 THR B C 1
ATOM 8923 O O . THR B 1 569 ? -11.969 34.406 13.5 1 97.5 569 THR B O 1
ATOM 8926 N N . MET B 1 570 ? -13.609 35 12.078 1 98.19 570 MET B N 1
ATOM 8927 C CA . MET B 1 570 ? -12.742 35.844 11.258 1 98.19 570 MET B CA 1
ATOM 8928 C C . MET B 1 570 ? -12.453 37.188 11.961 1 98.19 570 MET B C 1
ATOM 8930 O O . MET B 1 570 ? -11.477 37.844 11.641 1 98.19 570 MET B O 1
ATOM 8934 N N . ARG B 1 571 ? -13.305 37.531 12.906 1 96.88 571 ARG B N 1
ATOM 8935 C CA . ARG B 1 571 ? -13.062 38.781 13.648 1 96.88 571 ARG B CA 1
ATOM 8936 C C . ARG B 1 571 ? -11.742 38.688 14.414 1 96.88 571 ARG B C 1
ATOM 8938 O O . ARG B 1 571 ? -11.492 37.719 15.133 1 96.88 571 ARG B O 1
ATOM 8945 N N . GLY B 1 572 ? -10.898 39.719 14.234 1 97.19 572 GLY B N 1
ATOM 8946 C CA . GLY B 1 572 ? -9.617 39.75 14.93 1 97.19 572 GLY B CA 1
ATOM 8947 C C . GLY B 1 572 ? -8.547 38.906 14.266 1 97.19 572 GLY B C 1
ATOM 8948 O O . GLY B 1 572 ? -7.512 38.625 14.867 1 97.19 572 GLY B O 1
ATOM 8949 N N . SER B 1 573 ? -8.766 38.5 13.062 1 98.25 573 SER B N 1
ATOM 8950 C CA . SER B 1 573 ? -7.84 37.594 12.391 1 98.25 573 SER B CA 1
ATOM 8951 C C . SER B 1 573 ? -6.719 38.375 11.703 1 98.25 573 SER B C 1
ATOM 8953 O O . SER B 1 573 ? -5.762 37.781 11.211 1 98.25 573 SER B O 1
ATOM 8955 N N . ALA B 1 574 ? -6.785 39.719 11.648 1 98.31 574 ALA B N 1
ATOM 8956 C CA . ALA B 1 574 ? -5.727 40.5 11.008 1 98.31 574 ALA B CA 1
ATOM 8957 C C . ALA B 1 574 ? -4.363 40.188 11.594 1 98.31 574 ALA B C 1
ATOM 8959 O O . ALA B 1 574 ? -4.223 40 12.812 1 98.31 574 ALA B O 1
ATOM 8960 N N . GLY B 1 575 ? -3.385 40 10.711 1 98.12 575 GLY B N 1
ATOM 8961 C CA . GLY B 1 575 ? -2.023 39.75 11.148 1 98.12 575 GLY B CA 1
ATOM 8962 C C . GLY B 1 575 ? -1.694 38.25 11.219 1 98.12 575 GLY B C 1
ATOM 8963 O O . GLY B 1 575 ? -0.526 37.875 11.328 1 98.12 575 GLY B O 1
ATOM 8964 N N . LEU B 1 576 ? -2.67 37.375 11.125 1 98.75 576 LEU B N 1
ATOM 8965 C CA . LEU B 1 576 ? -2.414 35.938 11.109 1 98.75 576 LEU B CA 1
ATOM 8966 C C . LEU B 1 576 ? -1.833 35.5 9.773 1 98.75 576 LEU B C 1
ATOM 8968 O O . LEU B 1 576 ? -2.229 36 8.719 1 98.75 576 LEU B O 1
ATOM 8972 N N . PRO B 1 577 ? -0.895 34.594 9.797 1 98.81 577 PRO B N 1
ATOM 8973 C CA . PRO B 1 577 ? -0.345 34.094 8.539 1 98.81 577 PRO B CA 1
ATOM 8974 C C . PRO B 1 577 ? -1.308 33.156 7.801 1 98.81 577 PRO B C 1
ATOM 8976 O O . PRO B 1 577 ? -2.105 32.469 8.43 1 98.81 577 PRO B O 1
ATOM 8979 N N . VAL B 1 578 ? -1.25 33.188 6.523 1 98.75 578 VAL B N 1
ATOM 8980 C CA . VAL B 1 578 ? -1.939 32.25 5.66 1 98.75 578 VAL B CA 1
ATOM 8981 C C . VAL B 1 578 ? -1.001 31.781 4.547 1 98.75 578 VAL B C 1
ATOM 8983 O O . VAL B 1 578 ? -0.101 32.531 4.141 1 98.75 578 VAL B O 1
ATOM 8986 N N . GLY B 1 579 ? -1.169 30.531 4.156 1 98.69 579 GLY B N 1
ATOM 8987 C CA . GLY B 1 579 ? -0.288 29.953 3.152 1 98.69 579 GLY B CA 1
ATOM 8988 C C . GLY B 1 579 ? -1.033 29.203 2.061 1 98.69 579 GLY B C 1
ATOM 8989 O O . GLY B 1 579 ? -2.229 29.438 1.854 1 98.69 579 GLY B O 1
ATOM 8990 N N . VAL B 1 580 ? -0.287 28.469 1.268 1 98.94 580 VAL B N 1
ATOM 8991 C CA . VAL B 1 580 ? -0.845 27.625 0.213 1 98.94 580 VAL B CA 1
ATOM 8992 C C . VAL B 1 580 ? -0.362 26.188 0.387 1 98.94 580 VAL B C 1
ATOM 8994 O O . VAL B 1 580 ? 0.657 25.938 1.037 1 98.94 580 VAL B O 1
ATOM 8997 N N . GLN B 1 581 ? -1.162 25.297 -0.073 1 98.88 581 GLN B N 1
ATOM 8998 C CA . GLN B 1 581 ? -0.794 23.891 -0.167 1 98.88 581 GLN B CA 1
ATOM 8999 C C . GLN B 1 581 ? -0.226 23.562 -1.545 1 98.88 581 GLN B C 1
ATOM 9001 O O . GLN B 1 581 ? -0.733 24.047 -2.561 1 98.88 581 GLN B O 1
ATOM 9006 N N . VAL B 1 582 ? 0.911 22.859 -1.585 1 98.94 582 VAL B N 1
ATOM 9007 C CA . VAL B 1 582 ? 1.556 22.375 -2.801 1 98.94 582 VAL B CA 1
ATOM 9008 C C . VAL B 1 582 ? 1.537 20.859 -2.824 1 98.94 582 VAL B C 1
ATOM 9010 O O . VAL B 1 582 ? 2.027 20.203 -1.897 1 98.94 582 VAL B O 1
ATOM 9013 N N . MET B 1 583 ? 0.968 20.297 -3.852 1 98.88 583 MET B N 1
ATOM 9014 C CA . MET B 1 583 ? 0.797 18.844 -3.926 1 98.88 583 MET B CA 1
ATOM 9015 C C . MET B 1 583 ? 1.355 18.297 -5.234 1 98.88 583 MET B C 1
ATOM 9017 O O . MET B 1 583 ? 1.229 18.938 -6.281 1 98.88 583 MET B O 1
ATOM 9021 N N . THR B 1 584 ? 2.057 17.234 -5.23 1 98.81 584 THR B N 1
ATOM 9022 C CA . THR B 1 584 ? 2.539 16.516 -6.398 1 98.81 584 THR B CA 1
ATOM 9023 C C . THR B 1 584 ? 2.09 15.055 -6.352 1 98.81 584 THR B C 1
ATOM 9025 O O . THR B 1 584 ? 1.479 14.617 -5.371 1 98.81 584 THR B O 1
ATOM 9028 N N . MET B 1 585 ? 2.293 14.336 -7.418 1 98.25 585 MET B N 1
ATOM 9029 C CA . MET B 1 585 ? 1.846 12.945 -7.496 1 98.25 585 MET B CA 1
ATOM 9030 C C . MET B 1 585 ? 2.686 12.047 -6.594 1 98.25 585 MET B C 1
ATOM 9032 O O . MET B 1 585 ? 3.695 12.492 -6.039 1 98.25 585 MET B O 1
ATOM 9036 N N . PRO B 1 586 ? 2.252 10.75 -6.32 1 97.94 586 PRO B N 1
ATOM 9037 C CA . PRO B 1 586 ? 2.906 9.883 -5.34 1 97.94 586 PRO B CA 1
ATOM 9038 C C . PRO B 1 586 ? 4.375 9.625 -5.664 1 97.94 586 PRO B C 1
ATOM 9040 O O . PRO B 1 586 ? 4.734 9.453 -6.832 1 97.94 586 PRO B O 1
ATOM 9043 N N . PHE B 1 587 ? 5.207 9.672 -4.602 1 97.75 587 PHE B N 1
ATOM 9044 C CA . PHE B 1 587 ? 6.633 9.359 -4.641 1 97.75 587 PHE B CA 1
ATOM 9045 C C . PHE B 1 587 ? 7.41 10.477 -5.328 1 97.75 587 PHE B C 1
ATOM 9047 O O . PHE B 1 587 ? 8.508 10.242 -5.844 1 97.75 587 PHE B O 1
ATOM 9054 N N . GLN B 1 588 ? 6.816 11.688 -5.363 1 98.06 588 GLN B N 1
ATOM 9055 C CA . GLN B 1 588 ? 7.477 12.836 -5.977 1 98.06 588 GLN B CA 1
ATOM 9056 C C . GLN B 1 588 ? 7.715 13.945 -4.957 1 98.06 588 GLN B C 1
ATOM 9058 O O . GLN B 1 588 ? 7.496 15.117 -5.25 1 98.06 588 GLN B O 1
ATOM 9063 N N . GLU B 1 589 ? 8.133 13.57 -3.768 1 98.62 589 GLU B N 1
ATOM 9064 C CA . GLU B 1 589 ? 8.414 14.539 -2.715 1 98.62 589 GLU B CA 1
ATOM 9065 C C . GLU B 1 589 ? 9.477 15.539 -3.158 1 98.62 589 GLU B C 1
ATOM 9067 O O . GLU B 1 589 ? 9.43 16.719 -2.779 1 98.62 589 GLU B O 1
ATOM 9072 N N . GLU B 1 590 ? 10.484 15.086 -3.936 1 98.69 590 GLU B N 1
ATOM 9073 C CA . GLU B 1 590 ? 11.523 15.984 -4.426 1 98.69 590 GLU B CA 1
ATOM 9074 C C . GLU B 1 590 ? 10.93 17.125 -5.254 1 98.69 590 GLU B C 1
ATOM 9076 O O . GLU B 1 590 ? 11.273 18.297 -5.055 1 98.69 590 GLU B O 1
ATOM 9081 N N . LEU B 1 591 ? 10.047 16.75 -6.074 1 98.62 591 LEU B N 1
ATOM 9082 C CA . LEU B 1 591 ? 9.375 17.75 -6.91 1 98.62 591 LEU B CA 1
ATOM 9083 C C . LEU B 1 591 ? 8.5 18.656 -6.07 1 98.62 591 LEU B C 1
ATOM 9085 O O . LEU B 1 591 ? 8.406 19.859 -6.344 1 98.62 591 LEU B O 1
ATOM 9089 N N . ALA B 1 592 ? 7.832 18.109 -5.105 1 98.88 592 ALA B N 1
ATOM 9090 C CA . ALA B 1 592 ? 7.004 18.906 -4.203 1 98.88 592 ALA B CA 1
ATOM 9091 C C . ALA B 1 592 ? 7.844 19.953 -3.473 1 98.88 592 ALA B C 1
ATOM 9093 O O . ALA B 1 592 ? 7.461 21.125 -3.4 1 98.88 592 ALA B O 1
ATOM 9094 N N . LEU B 1 593 ? 8.938 19.5 -2.938 1 98.88 593 LEU B N 1
ATOM 9095 C CA . LEU B 1 593 ? 9.805 20.422 -2.199 1 98.88 593 LEU B CA 1
ATOM 9096 C C . LEU B 1 593 ? 10.391 21.484 -3.125 1 98.88 593 LEU B C 1
ATOM 9098 O O . LEU B 1 593 ? 10.555 22.625 -2.725 1 98.88 593 LEU B O 1
ATOM 9102 N N . HIS B 1 594 ? 10.727 21.062 -4.359 1 98.88 594 HIS B N 1
ATOM 9103 C CA . HIS B 1 594 ? 11.203 22.062 -5.312 1 98.88 594 HIS B CA 1
ATOM 9104 C C . HIS B 1 594 ? 10.125 23.109 -5.594 1 98.88 594 HIS B C 1
ATOM 9106 O O . HIS B 1 594 ? 10.414 24.312 -5.605 1 98.88 594 HIS B O 1
ATOM 9112 N N . ALA B 1 595 ? 8.953 22.641 -5.832 1 98.94 595 ALA B N 1
ATOM 9113 C CA . ALA B 1 595 ? 7.852 23.562 -6.086 1 98.94 595 ALA B CA 1
ATOM 9114 C C . ALA B 1 595 ? 7.613 24.484 -4.887 1 98.94 595 ALA B C 1
ATOM 9116 O O . ALA B 1 595 ? 7.371 25.672 -5.047 1 98.94 595 ALA B O 1
ATOM 9117 N N . MET B 1 596 ? 7.609 23.969 -3.703 1 98.94 596 MET B N 1
ATOM 9118 C CA . MET B 1 596 ? 7.465 24.75 -2.477 1 98.94 596 MET B CA 1
ATOM 9119 C C . MET B 1 596 ? 8.562 25.797 -2.367 1 98.94 596 MET B C 1
ATOM 9121 O O . MET B 1 596 ? 8.305 26.938 -1.974 1 98.94 596 MET B O 1
ATOM 9125 N N . ARG B 1 597 ? 9.75 25.375 -2.676 1 98.69 597 ARG B N 1
ATOM 9126 C CA . ARG B 1 597 ? 10.891 26.281 -2.633 1 98.69 597 ARG B CA 1
ATOM 9127 C C . ARG B 1 597 ? 10.695 27.453 -3.594 1 98.69 597 ARG B C 1
ATOM 9129 O O . ARG B 1 597 ? 11 28.594 -3.254 1 98.69 597 ARG B O 1
ATOM 9136 N N . GLU B 1 598 ? 10.25 27.141 -4.785 1 98.75 598 GLU B N 1
ATOM 9137 C CA . GLU B 1 598 ? 9.984 28.188 -5.77 1 98.75 598 GLU B CA 1
ATOM 9138 C C . GLU B 1 598 ? 8.922 29.156 -5.277 1 98.75 598 GLU B C 1
ATOM 9140 O O . GLU B 1 598 ? 9.016 30.359 -5.508 1 98.75 598 GLU B O 1
ATOM 9145 N N . VAL B 1 599 ? 7.906 28.641 -4.613 1 98.88 599 VAL B N 1
ATOM 9146 C CA . VAL B 1 599 ? 6.883 29.5 -4.027 1 98.88 599 VAL B CA 1
ATOM 9147 C C . VAL B 1 599 ? 7.504 30.375 -2.938 1 98.88 599 VAL B C 1
ATOM 9149 O O . VAL B 1 599 ? 7.262 31.578 -2.887 1 98.88 599 VAL B O 1
ATOM 9152 N N . GLU B 1 600 ? 8.219 29.734 -2.055 1 98.75 600 GLU B N 1
ATOM 9153 C CA . GLU B 1 600 ? 8.859 30.438 -0.954 1 98.75 600 GLU B CA 1
ATOM 9154 C C . GLU B 1 600 ? 9.703 31.609 -1.465 1 98.75 600 GLU B C 1
ATOM 9156 O O . GLU B 1 600 ? 9.633 32.719 -0.933 1 98.75 600 GLU B O 1
ATOM 9161 N N . LYS B 1 601 ? 10.5 31.375 -2.516 1 98.06 601 LYS B N 1
ATOM 9162 C CA . LYS B 1 601 ? 11.352 32.406 -3.109 1 98.06 601 LYS B CA 1
ATOM 9163 C C . LYS B 1 601 ? 10.516 33.5 -3.736 1 98.06 601 LYS B C 1
ATOM 9165 O O . LYS B 1 601 ? 10.867 34.688 -3.629 1 98.06 601 LYS B O 1
ATOM 9170 N N . ALA B 1 602 ? 9.492 33.094 -4.332 1 97.69 602 ALA B N 1
ATOM 9171 C CA . ALA B 1 602 ? 8.672 34.062 -5.086 1 97.69 602 ALA B CA 1
ATOM 9172 C C . ALA B 1 602 ? 7.938 35 -4.152 1 97.69 602 ALA B C 1
ATOM 9174 O O . ALA B 1 602 ? 7.809 36.188 -4.453 1 97.69 602 ALA B O 1
ATOM 9175 N N . VAL B 1 603 ? 7.426 34.562 -3.068 1 96.88 603 VAL B N 1
ATOM 9176 C CA . VAL B 1 603 ? 6.598 35.375 -2.188 1 96.88 603 VAL B CA 1
ATOM 9177 C C . VAL B 1 603 ? 7.469 36.031 -1.124 1 96.88 603 VAL B C 1
ATOM 9179 O O . VAL B 1 603 ? 7.125 37.094 -0.615 1 96.88 603 VAL B O 1
ATOM 9182 N N . ASN B 1 604 ? 8.492 35.344 -0.699 1 95.31 604 ASN B N 1
ATOM 9183 C CA . ASN B 1 604 ? 9.461 35.875 0.26 1 95.31 604 ASN B CA 1
ATOM 9184 C C . ASN B 1 604 ? 8.789 36.281 1.562 1 95.31 604 ASN B C 1
ATOM 9186 O O . ASN B 1 604 ? 8.938 37.438 1.992 1 95.31 604 ASN B O 1
ATOM 9190 N N . PHE B 1 605 ? 8.078 35.375 2.119 1 96.31 605 PHE B N 1
ATOM 9191 C CA . PHE B 1 605 ? 7.438 35.594 3.412 1 96.31 605 PHE B CA 1
ATOM 9192 C C . PHE B 1 605 ? 8.477 35.688 4.523 1 96.31 605 PHE B C 1
ATOM 9194 O O . PHE B 1 605 ? 9.172 34.688 4.801 1 96.31 605 PHE B O 1
ATOM 9201 N N . VAL B 1 606 ? 8.578 36.812 5.32 1 92.19 606 VAL B N 1
ATOM 9202 C CA . VAL B 1 606 ? 9.656 37 6.281 1 92.19 606 VAL B CA 1
ATOM 9203 C C . VAL B 1 606 ? 9.078 37.344 7.645 1 92.19 606 VAL B C 1
ATOM 9205 O O . VAL B 1 606 ? 9.828 37.562 8.602 1 92.19 606 VAL B O 1
ATOM 9208 N N . ALA B 1 607 ? 7.781 37.406 7.766 1 93.94 607 ALA B N 1
ATOM 9209 C CA . ALA B 1 607 ? 7.176 37.812 9.031 1 93.94 607 ALA B CA 1
ATOM 9210 C C . ALA B 1 607 ? 7.438 36.781 10.125 1 93.94 607 ALA B C 1
ATOM 9212 O O . ALA B 1 607 ? 7.5 35.562 9.844 1 93.94 607 ALA B O 1
ATOM 9213 N N . VAL B 1 608 ? 7.609 37.219 11.398 1 94.06 608 VAL B N 1
ATOM 9214 C CA . VAL B 1 608 ? 7.809 36.375 12.578 1 94.06 608 VAL B CA 1
ATOM 9215 C C . VAL B 1 608 ? 6.82 36.781 13.672 1 94.06 608 VAL B C 1
ATOM 9217 O O . VAL B 1 608 ? 6.492 37.969 13.82 1 94.06 608 VAL B O 1
ATOM 9220 N N . PRO B 1 609 ? 6.328 35.812 14.344 1 95.88 609 PRO B N 1
ATOM 9221 C CA . PRO B 1 609 ? 5.402 36.188 15.422 1 95.88 609 PRO B CA 1
ATOM 9222 C C . PRO B 1 609 ? 6.078 36.969 16.531 1 95.88 609 PRO B C 1
ATOM 9224 O O . PRO B 1 609 ? 7.234 36.688 16.875 1 95.88 609 PRO B O 1
ATOM 9227 N N . ALA B 1 610 ? 5.32 37.812 17.156 1 88.75 610 ALA B N 1
ATOM 9228 C CA . ALA B 1 610 ? 5.855 38.688 18.188 1 88.75 610 ALA B CA 1
ATOM 9229 C C . ALA B 1 610 ? 6.328 37.906 19.391 1 88.75 610 ALA B C 1
ATOM 9231 O O . ALA B 1 610 ? 7.301 38.281 20.047 1 88.75 610 ALA B O 1
ATOM 9232 N N . VAL B 1 611 ? 5.699 36.875 19.641 1 89.88 611 VAL B N 1
ATOM 9233 C CA . VAL B 1 611 ? 5.977 36.031 20.828 1 89.88 611 VAL B CA 1
ATOM 9234 C C . VAL B 1 611 ? 7.41 35.531 20.766 1 89.88 611 VAL B C 1
ATOM 9236 O O . VAL B 1 611 ? 8.008 35.219 21.797 1 89.88 611 VAL B O 1
ATOM 9239 N N . SER B 1 612 ? 7.922 35.469 19.578 1 86.12 612 SER B N 1
ATOM 9240 C CA . SER B 1 612 ? 9.273 34.938 19.406 1 86.12 612 SER B CA 1
ATOM 9241 C C . SER B 1 612 ? 10.32 35.906 19.953 1 86.12 612 SER B C 1
ATOM 9243 O O . SER B 1 612 ? 11.445 35.5 20.25 1 86.12 612 SER B O 1
ATOM 9245 N N . GLY B 1 613 ? 10.016 37.156 19.969 1 84.25 613 GLY B N 1
ATOM 9246 C CA . GLY B 1 613 ? 10.969 38.156 20.422 1 84.25 613 GLY B CA 1
ATOM 9247 C C . GLY B 1 613 ? 12.047 38.438 19.391 1 84.25 613 GLY B C 1
ATOM 9248 O O . GLY B 1 613 ? 13.125 38.938 19.734 1 84.25 613 GLY B O 1
ATOM 9249 N N . LEU B 1 614 ? 11.812 38 18.25 1 84.25 614 LEU B N 1
ATOM 9250 C CA . LEU B 1 614 ? 12.828 38.156 17.219 1 84.25 614 LEU B CA 1
ATOM 9251 C C . LEU B 1 614 ? 12.453 39.25 16.25 1 84.25 614 LEU B C 1
ATOM 9253 O O . LEU B 1 614 ? 11.273 39.562 16.047 1 84.25 614 LEU B O 1
#

Radius of gyration: 32.88 Å; Cα contacts (8 Å, |Δi|>4): 2738; chains: 2; bounding box: 103×90×89 Å

Solvent-accessible surface area (backbone atoms only — not comparable to full-atom values): 60228 Å² total; per-residue (Å²): 127,67,77,65,51,57,58,52,50,52,51,49,51,50,50,48,51,52,49,50,51,54,56,56,71,62,61,60,87,76,63,90,54,55,51,52,68,55,40,52,51,48,20,50,52,54,43,49,50,53,74,62,64,81,47,71,82,71,49,81,72,58,88,62,53,67,67,57,50,50,52,49,31,52,58,57,45,68,40,49,46,63,53,46,45,48,34,15,42,67,41,80,31,50,26,37,60,54,40,44,35,36,44,49,32,27,47,62,39,18,30,69,69,23,36,13,50,60,44,81,36,50,52,63,31,35,54,54,17,44,51,41,42,72,70,46,64,22,22,52,89,69,65,84,62,93,80,73,36,89,35,52,53,39,46,24,34,39,36,32,42,38,29,32,55,72,31,60,42,28,34,34,33,48,65,41,42,71,69,43,49,29,89,47,53,8,51,67,54,45,37,42,43,70,23,29,31,32,68,30,36,24,14,27,29,4,45,75,50,76,36,66,34,17,38,25,82,50,84,40,60,30,22,13,50,74,43,70,68,20,23,8,14,8,25,21,9,8,41,22,23,19,29,42,38,41,19,29,49,33,28,41,34,38,26,56,54,26,9,37,39,40,1,12,31,30,39,45,16,19,19,39,34,45,24,44,69,73,52,83,64,58,42,48,65,58,65,32,78,79,58,49,67,35,74,80,69,59,53,75,16,54,28,40,35,15,71,42,54,67,43,38,52,53,51,49,49,54,58,40,36,68,68,42,32,75,74,36,51,81,33,69,82,56,75,63,54,62,60,32,28,74,71,35,86,80,59,70,50,32,33,28,34,43,62,64,43,83,56,47,73,41,32,59,47,38,44,48,26,42,50,50,41,47,51,26,33,38,73,72,60,28,48,63,43,87,41,78,71,82,64,48,30,61,59,50,44,47,52,52,50,30,62,76,31,31,49,10,49,54,44,59,60,59,54,34,38,52,52,47,79,75,60,73,69,45,45,66,59,53,52,57,25,62,39,59,61,90,51,35,63,58,52,25,46,43,28,36,76,71,63,39,26,43,62,63,19,55,51,50,71,54,46,36,43,74,24,34,44,32,55,56,44,22,51,53,43,19,52,46,54,50,50,38,51,45,48,52,48,52,39,58,75,68,59,45,63,32,39,36,27,45,40,45,27,61,64,50,40,43,67,82,46,52,63,68,46,61,72,39,40,47,55,28,37,52,37,35,64,55,40,20,16,36,29,22,42,40,40,45,56,28,42,80,91,43,36,49,43,69,48,84,76,44,59,74,73,47,53,25,69,57,36,54,50,50,24,59,50,24,53,82,39,47,68,36,28,28,22,31,24,37,32,20,60,39,82,33,52,37,55,31,46,22,53,46,40,49,35,44,65,46,52,58,61,76,86,67,33,68,68,44,73,108,129,67,78,68,51,60,60,52,50,53,50,50,49,48,50,48,49,52,49,50,50,54,54,55,72,63,61,61,87,75,63,89,53,54,51,51,67,55,39,51,51,47,22,51,52,54,42,48,52,55,73,64,63,81,48,70,83,72,48,83,73,59,89,62,55,68,68,56,50,50,52,49,32,50,58,55,45,69,40,50,46,62,51,47,45,50,34,16,42,68,42,81,31,51,25,36,60,54,38,45,34,35,45,49,33,28,48,62,40,19,30,69,70,23,36,12,50,61,45,81,35,48,51,63,30,34,52,52,17,43,52,40,42,71,70,47,65,21,21,52,89,68,66,85,62,93,81,74,36,89,34,54,53,38,47,26,33,38,33,31,41,39,29,34,56,73,32,59,41,30,34,34,33,48,65,40,42,71,70,43,51,30,88,47,53,9,51,65,52,46,36,42,42,70,22,30,33,32,67,29,36,24,14,26,29,4,44,76,51,77,34,65,33,16,37,25,82,50,84,40,60,31,22,13,48,75,42,69,70,20,24,8,15,9,23,20,9,8,43,22,23,19,28,43,38,40,19,28,49,33,26,40,32,38,26,56,57,26,9,36,38,40,1,12,32,30,39,45,16,19,19,38,34,46,25,43,69,72,48,82,63,59,40,48,66,56,66,32,78,80,57,48,66,35,75,79,70,59,54,74,16,57,27,40,35,13,74,40,55,68,42,40,52,52,50,48,50,54,58,41,37,68,67,42,32,73,73,36,52,81,31,70,82,56,74,64,53,63,60,32,27,74,70,35,86,80,58,70,50,34,32,28,33,43,62,63,43,83,56,46,73,41,31,60,48,38,44,47,26,43,51,49,41,47,53,27,34,38,74,73,62,27,49,64,43,86,42,78,70,80,63,48,30,62,58,50,42,48,52,52,52,30,62,77,32,31,48,10,49,55,42,59,60,58,54,34,39,51,50,46,82,75,59,75,68,46,46,66,60,52,51,57,23,61,37,58,60,89,52,37,65,57,51,26,48,44,28,36,74,71,63,40,25,44,62,63,20,55,51,50,70,53,47,35,43,72,24,35,45,32,55,57,44,21,51,53,43,19,50,46,53,50,49,38,51,45,47,52,49,52,38,56,74,68,60,45,63,33,40,37,26,46,41,44,27,61,66,51,41,41,67,81,48,53,63,69,47,62,73,40,39,46,56,28,37,52,36,35,63,54,41,20,16,35,26,23,41,39,41,45,57,29,42,80,90,41,37,49,41,69,46,85,77,44,59,73,73,49,51,25,70,56,35,54,50,48,24,60,48,23,53,84,38,46,69,37,27,30,21,29,25,36,33,21,59,41,82,32,53,36,54,32,46,23,52,47,39,48,36,43,66,46,53,58,60,76,86,69,33,69,68,43,74,109

Sequence (1228 aa):
MEANGDAQGVAIAGAAVVLVLVLYFARGDNKEKRSQKHWDAVCRGVLQERDNVMHRVLQDGSDTPQEERHSEDTRIARLRGTELMAAMRNGTLSCERAVAAFCRRARAVGKVKTNGVTEEFYDEAVQAARKVDASGGGGGGGGPTATAGLLQGMPMSIKDAMHMKGALTTCGMACKAAKGPSKEDGLLVKVLRAHGAIPFVRGNVPQCMMLPESDNAIFGRSDNPWNLGRTPGGSSGGEGSLVASRSTPLALGSDVGGSIRIPCHFTGTCGLKPTPDRMSKKGMESLSEDNKGGQRIIHPTPGPIANCVDDLELAMTALCSVEMWDADKRIPRLPWDRTVAIDGPGRPLKVGFFTTDHWFEPCAAISRAVHEAAEGLRAAGHEVVPFEPPVSGWQIAKLYYGQMGAEGNMKRFVDSIQGERMLPSYAALRQLAGFPNCLRPALSWVLRNVLGDERRASIVGITRNKGLSVRQYYELVADTYDLRSKWEDAVTDAGLDAVIFPPVALPALPHGAAKDLTLAFTYMFVANLLHWPAGVVPVTLVRPDEQDYDVKRLPVNQRDGTARLARETMRGSAGLPVGVQVMTMPFQEELALHAMREVEKAVNFVAVPAVSGLMEANGDAQGVAIAGAAVVLVLVLYFARGDNKEKRSQKHWDAVCRGVLQERDNVMHRVLQDGSDTPQEERHSEDTRIARLRGTELMAAMRNGTLSCERAVAAFCRRARAVGKVKTNGVTEEFYDEAVQAARKVDASGGGGGGGGPTATAGLLQGMPMSIKDAMHMKGALTTCGMACKAAKGPSKEDGLLVKVLRAHGAIPFVRGNVPQCMMLPESDNAIFGRSDNPWNLGRTPGGSSGGEGSLVASRSTPLALGSDVGGSIRIPCHFTGTCGLKPTPDRMSKKGMESLSEDNKGGQRIIHPTPGPIANCVDDLELAMTALCSVEMWDADKRIPRLPWDRTVAIDGPGRPLKVGFFTTDHWFEPCAAISRAVHEAAEGLRAAGHEVVPFEPPVSGWQIAKLYYGQMGAEGNMKRFVDSIQGERMLPSYAALRQLAGFPNCLRPALSWVLRNVLGDERRASIVGITRNKGLSVRQYYELVADTYDLRSKWEDAVTDAGLDAVIFPPVALPALPHGAAKDLTLAFTYMFVANLLHWPAGVVPVTLVRPDEQDYDVKRLPVNQRDGTARLARETMRGSAGLPVGVQVMTMPFQEELALHAMREVEKAVNFVAVPAVSGL

Organism: Ectocarpus siliculosus (NCBI:txid2880)